Protein AF-0000000068388349 (afdb_homodimer)

Secondary structure (DSSP, 8-state):
---GGG--HHHHHHHHHTTSS-HHHHHHHHHHHHHHHHHHH--EES--HHHHHHHHHHHHHHHHHT---STTTT-EEEEETTS--BTSB--TT-TTS---BBSS--HHHHHHHHTT-EEEEEE---GGG-SSSS--SSS----BTTBTTB---SSSHHHHHHHHHTS-SEEEEEESSSTTHHHHHHHT-EEEEPSTTTS--SS--TT-EEEEEESSHHHHHHHHHHHTS--TTSTTPPPP----TT------TT-EEEE----SSSSPPPHHHHHHHHHHHHHHHHTTPEEEE---S--HHHHHHHHHHHHHHHHHHHHTS-HHHHHTS-HHHHHHHHGGGG-BHHHHHHHHHHHHHHHHHHHHHTTT-SEEEEES-SSS--BTT-SSSS--TTSTTTT-TTTHHHHHTT--EEEEEEEE-TTS-EEEEEEE--TT-HHHHHHHHHHHHHHHT--------GGG-/---GGG--HHHHHHHHHTTSS-HHHHHHHHHHHHHHHHHHH--EES--HHHHHHHHHHHHHHHHHT---STTTT-EEEEETTS--BTSB--TT-TTS---BBSS--HHHHHHHHTT-EEEEEE---GGG-SSSS--SSS----BTTBTTB---SSSHHHHHHHHHTS-SEEEEEESSSTTHHHHHHHT-EEEEPSTTTS--SS--TT-EEEEEESSHHHHHHHHHHHTS--TTSTTPPPP----TT------TT-EEEE----SSSSPPPHHHHHHHHHHHHHHHHTTPEEEE---S--HHHHHHHHHHHHHHHHHHHHTS-HHHHHTS-HHHHHHHHGGGG-BHHHHHHHHHHHHHHHHHHHHHTTT-SEEEEES-SSS--BTT-SSSS--TTSTTGGGTTTHHHHHTT--EEEEEEEE-TTS-EEEEEEE--TT-HHHHHHHHHHHHHHHT--------GGG-

Organism: Agrobacterium fabrum (strain C58 / ATCC 33970) (NCBI:txid176299)

Sequence (930 aa):
MTDLIDLNTLEILALYREKKLSPSEYWQAVETRIEAFEPVVNALYAYDPEDARRQAAASTQRWQRGETLGPLDGLPVSLKELIATKGHPVPLGTKAVELVPALEDAPVAARCREDGAILYAKTTCPDYGMLSSGLSSFHKLSRNPWDPTQNPGGSSAGAASAGAAGYGTLHIGTDIGGSVRLPAGWTGLFGFKPSQGRIPVDPYYTGRCAGPMTRTVTDAAYAMATLSRPDWRDGTSLPPNAIDWMDLDIDVTGLKIGLMLDAGCGLPLDEEVRDAVVAAAKLFEQAGAFIIPVEPVLTRDMLDGLDDFWRAKFWGDMVALSADRRAAILPYILEWAEKGANVSGARAVFGFNQTMEMRKACGRLMQSVDAVISPVNPIASYPADWASPTNDPARPFEHIAFTVPWNMSEQPASSINCGFSKSGMPIGLQIIGPRYEDLFVLRLSKAFENWGGGVRRWPEPPNLRMTDLIDLNTLEILALYREKKLSPSEYWQAVETRIEAFEPVVNALYAYDPEDARRQAAASTQRWQRGETLGPLDGLPVSLKELIATKGHPVPLGTKAVELVPALEDAPVAARCREDGAILYAKTTCPDYGMLSSGLSSFHKLSRNPWDPTQNPGGSSAGAASAGAAGYGTLHIGTDIGGSVRLPAGWTGLFGFKPSQGRIPVDPYYTGRCAGPMTRTVTDAAYAMATLSRPDWRDGTSLPPNAIDWMDLDIDVTGLKIGLMLDAGCGLPLDEEVRDAVVAAAKLFEQAGAFIIPVEPVLTRDMLDGLDDFWRAKFWGDMVALSADRRAAILPYILEWAEKGANVSGARAVFGFNQTMEMRKACGRLMQSVDAVISPVNPIASYPADWASPTNDPARPFEHIAFTVPWNMSEQPASSINCGFSKSGMPIGLQIIGPRYEDLFVLRLSKAFENWGGGVRRWPEPPNLR

pLDDT: mean 97.14, std 5.02, range [41.72, 99.0]

Solvent-accessible surface area (backbone atoms only — not comparable to full-atom values): 43608 Å² total; per-residue (Å²): 128,82,59,75,70,74,49,50,55,68,58,48,51,52,31,41,75,67,66,74,39,44,26,42,60,53,46,51,55,30,50,54,40,40,66,58,34,38,91,64,23,37,19,67,34,83,65,39,70,67,60,36,50,51,46,15,46,53,34,30,52,23,56,74,68,71,57,63,64,38,94,39,46,32,40,47,32,38,34,28,36,75,54,31,36,55,73,36,50,54,50,41,21,24,52,45,54,80,79,53,56,27,89,48,50,19,54,50,48,44,36,40,54,60,17,31,30,26,75,37,29,26,12,36,32,3,44,72,48,75,26,44,5,14,37,31,53,54,50,68,62,15,13,12,54,84,42,63,68,26,30,11,18,10,18,18,8,7,28,27,20,32,35,40,49,32,56,45,47,43,18,31,25,43,24,52,38,30,12,33,29,36,2,11,10,41,42,41,19,25,6,39,41,48,18,57,21,41,32,25,41,46,81,68,54,91,33,48,33,39,27,41,30,9,75,41,58,64,37,38,30,58,46,42,70,53,42,38,52,56,38,58,66,13,60,56,37,42,75,81,74,84,76,63,55,77,69,40,80,73,81,50,58,72,39,38,32,24,38,33,85,48,35,57,43,59,52,73,64,34,67,68,50,49,50,34,41,51,53,49,51,47,53,44,37,73,61,39,24,42,75,39,84,44,78,51,60,42,45,60,66,38,55,52,23,39,47,42,28,51,18,6,43,50,25,48,59,47,68,74,44,54,71,69,34,49,67,40,35,43,65,57,58,49,61,34,18,55,58,12,76,74,32,43,6,30,53,20,43,52,4,52,51,26,35,54,52,27,12,32,38,47,37,56,52,53,74,76,24,66,31,37,35,29,46,33,45,34,60,64,76,46,54,22,86,31,53,24,87,73,62,34,51,92,51,66,66,32,59,32,40,59,31,28,50,39,24,44,37,28,20,12,34,34,10,34,55,49,49,61,42,96,88,64,37,24,32,20,29,22,39,32,26,51,67,77,35,41,63,59,35,50,14,54,51,37,51,50,37,63,75,68,62,54,84,84,76,71,51,68,40,68,88,77,99,129,82,58,75,69,75,50,49,53,68,56,48,53,51,31,40,75,67,65,76,40,44,25,43,59,54,46,51,55,30,51,52,41,38,68,57,36,38,90,65,23,37,18,68,36,83,65,40,68,69,59,35,51,51,45,15,46,53,32,30,53,24,55,73,68,70,58,62,63,38,94,38,46,33,39,47,32,37,35,28,36,74,56,30,36,55,73,36,49,54,52,41,22,24,52,44,54,78,78,52,54,29,90,48,50,19,54,51,49,42,38,39,52,60,17,30,30,27,76,36,28,27,14,35,30,3,43,72,49,75,25,44,4,12,40,30,53,55,50,67,61,14,12,13,55,85,44,64,69,25,30,10,19,10,19,18,9,7,30,26,20,32,34,39,51,31,57,44,48,43,18,32,23,43,25,52,37,30,12,35,27,35,3,11,10,41,42,39,19,25,6,39,39,47,17,57,22,41,32,24,40,44,81,66,55,91,34,48,34,38,27,41,32,10,77,39,58,63,38,39,31,58,47,42,70,53,45,36,51,55,38,59,69,14,62,55,36,42,74,80,73,85,75,62,54,78,70,41,80,74,82,50,57,72,39,36,33,24,39,34,86,47,36,58,43,58,52,73,66,34,66,70,51,51,50,33,40,51,54,47,50,47,53,45,36,74,60,39,24,42,75,38,82,45,79,50,63,43,45,58,66,38,54,53,25,37,47,42,26,51,18,6,43,48,26,47,58,46,67,74,43,54,72,69,34,48,67,39,33,41,65,57,59,50,60,35,20,56,57,13,76,74,31,42,6,30,52,20,44,51,4,52,50,27,36,53,50,26,13,32,40,47,36,55,53,53,75,78,24,68,30,38,36,29,47,32,44,34,59,65,75,44,54,21,86,31,51,25,88,74,60,36,49,94,52,69,67,31,61,30,40,58,30,27,50,40,25,45,35,28,20,14,35,33,11,34,54,48,49,61,42,96,87,64,35,25,33,20,30,20,40,33,26,50,68,76,35,41,63,58,36,50,15,53,50,37,51,50,37,63,75,69,59,55,86,83,77,73,52,67,39,69,86,76,98

Radius of gyration: 29.31 Å; Cα contacts (8 Å, |Δi|>4): 2427; chains: 2; bounding box: 59×89×71 Å

InterPro domains:
  IPR000120 Amidase [PTHR11895] (9-450)
  IPR023631 Amidase signature domain [PF01425] (29-439)
  IPR036928 Amidase signature (AS) superfamily [G3DSA:3.90.1300.10] (2-453)
  IPR036928 Amidase signature (AS) superfamily [SSF75304] (1-459)

Structure (mmCIF, N/CA/C/O backbone):
data_AF-0000000068388349-model_v1
#
loop_
_entity.id
_entity.type
_entity.pdbx_description
1 polymer 'Glutamyl-tRNA amidotransferase subunit A'
#
loop_
_atom_site.group_PDB
_atom_site.id
_atom_site.type_symbol
_atom_site.label_atom_id
_atom_site.label_alt_id
_atom_site.label_comp_id
_atom_site.label_asym_id
_atom_site.label_entity_id
_atom_site.label_seq_id
_atom_site.pdbx_PDB_ins_code
_atom_site.Cartn_x
_atom_site.Cartn_y
_atom_site.Cartn_z
_atom_site.occupancy
_atom_site.B_iso_or_equiv
_atom_site.auth_seq_id
_atom_site.auth_comp_id
_atom_site.auth_asym_id
_atom_site.auth_atom_id
_atom_site.pdbx_PDB_model_num
ATOM 1 N N . MET A 1 1 ? 20.578 -38.156 -25.062 1 41.72 1 MET A N 1
ATOM 2 C CA . MET A 1 1 ? 20.297 -36.719 -25.266 1 41.72 1 MET A CA 1
ATOM 3 C C . MET A 1 1 ? 19.25 -36.219 -24.281 1 41.72 1 MET A C 1
ATOM 5 O O . MET A 1 1 ? 18.234 -36.875 -24.047 1 41.72 1 MET A O 1
ATOM 9 N N . THR A 1 2 ? 19.641 -35.312 -23.391 1 57.41 2 THR A N 1
ATOM 10 C CA . THR A 1 2 ? 18.703 -34.781 -22.422 1 57.41 2 THR A CA 1
ATOM 11 C C . THR A 1 2 ? 17.422 -34.312 -23.109 1 57.41 2 THR A C 1
ATOM 13 O O . THR A 1 2 ? 17.484 -33.625 -24.141 1 57.41 2 THR A O 1
ATOM 16 N N . ASP A 1 3 ? 16.297 -34.906 -22.688 1 87.06 3 ASP A N 1
ATOM 17 C CA . ASP A 1 3 ? 15.008 -34.438 -23.219 1 87.06 3 ASP A CA 1
ATOM 18 C C . ASP A 1 3 ? 14.883 -32.906 -23.094 1 87.06 3 ASP A C 1
ATOM 20 O O . ASP A 1 3 ? 15.172 -32.344 -22.031 1 87.06 3 ASP A O 1
ATOM 24 N N . LEU A 1 4 ? 14.758 -32.219 -24.188 1 94.94 4 LEU A N 1
ATOM 25 C CA . LEU A 1 4 ? 14.68 -30.766 -24.281 1 94.94 4 LEU A CA 1
ATOM 26 C C . LEU A 1 4 ? 13.727 -30.219 -23.219 1 94.94 4 LEU A C 1
ATOM 28 O O . LEU A 1 4 ? 13.914 -29.094 -22.734 1 94.94 4 LEU A O 1
ATOM 32 N N . ILE A 1 5 ? 12.781 -31.047 -22.766 1 94.75 5 ILE A N 1
ATOM 33 C CA . ILE A 1 5 ? 11.727 -30.578 -21.875 1 94.75 5 ILE A CA 1
ATOM 34 C C . ILE A 1 5 ? 12.273 -30.484 -20.453 1 94.75 5 ILE A C 1
ATOM 36 O O . ILE A 1 5 ? 11.664 -29.844 -19.578 1 94.75 5 ILE A O 1
ATOM 40 N N . ASP A 1 6 ? 13.453 -31.031 -20.172 1 93.94 6 ASP A N 1
ATOM 41 C CA . ASP A 1 6 ? 14.039 -31.047 -18.828 1 93.94 6 ASP A CA 1
ATOM 42 C C . ASP A 1 6 ? 15 -29.875 -18.641 1 93.94 6 ASP A C 1
ATOM 44 O O . ASP A 1 6 ? 15.484 -29.641 -17.531 1 93.94 6 ASP A O 1
ATOM 48 N N . LEU A 1 7 ? 15.25 -29.125 -19.75 1 96 7 LEU A N 1
ATOM 49 C CA . LEU A 1 7 ? 16.172 -28 -19.656 1 96 7 LEU A CA 1
ATOM 50 C C . LEU A 1 7 ? 15.555 -26.844 -18.891 1 96 7 LEU A C 1
ATOM 52 O O . LEU A 1 7 ? 14.344 -26.609 -18.969 1 96 7 LEU A O 1
ATOM 56 N N . ASN A 1 8 ? 16.375 -26.141 -18.094 1 96.38 8 ASN A N 1
ATOM 57 C CA . ASN A 1 8 ? 15.914 -24.891 -17.484 1 96.38 8 ASN A CA 1
ATOM 58 C C . ASN A 1 8 ? 16.172 -23.703 -18.406 1 96.38 8 ASN A C 1
ATOM 60 O O . ASN A 1 8 ? 16.75 -23.859 -19.484 1 96.38 8 ASN A O 1
ATOM 64 N N . THR A 1 9 ? 15.719 -22.562 -18.031 1 98.12 9 THR A N 1
ATOM 65 C CA . THR A 1 9 ? 15.758 -21.344 -18.844 1 98.12 9 THR A CA 1
ATOM 66 C C . THR A 1 9 ? 17.188 -21.016 -19.266 1 98.12 9 THR A C 1
ATOM 68 O O . THR A 1 9 ? 17.453 -20.734 -20.438 1 98.12 9 THR A O 1
ATOM 71 N N . LEU A 1 10 ? 18.125 -21.078 -18.328 1 98.19 10 LEU A N 1
ATOM 72 C CA . LEU A 1 10 ? 19.5 -20.719 -18.625 1 98.19 10 LEU A CA 1
ATOM 73 C C . LEU A 1 10 ? 20.125 -21.688 -19.625 1 98.19 10 LEU A C 1
ATOM 75 O O . LEU A 1 10 ? 20.891 -21.281 -20.5 1 98.19 10 LEU A O 1
ATOM 79 N N . GLU A 1 11 ? 19.844 -22.938 -19.453 1 97.88 11 GLU A N 1
ATOM 80 C CA . GLU A 1 11 ? 20.359 -23.953 -20.375 1 97.88 11 GLU A CA 1
ATOM 81 C C . GLU A 1 11 ? 19.797 -23.766 -21.781 1 97.88 11 GLU A C 1
ATOM 83 O O . GLU A 1 11 ? 20.531 -23.875 -22.766 1 97.88 11 GLU A O 1
ATOM 88 N N . ILE A 1 12 ? 18.547 -23.516 -21.859 1 98.44 12 ILE A N 1
ATOM 89 C CA . ILE A 1 12 ? 17.906 -23.297 -23.156 1 98.44 12 ILE A CA 1
ATOM 90 C C . ILE A 1 12 ? 18.562 -22.109 -23.844 1 98.44 12 ILE A C 1
ATOM 92 O O . ILE A 1 12 ? 18.969 -22.203 -25.016 1 98.44 12 ILE A O 1
ATOM 96 N N . LEU A 1 13 ? 18.703 -21.016 -23.125 1 98.31 13 LEU A N 1
ATOM 97 C CA . LEU A 1 13 ? 19.234 -19.797 -23.703 1 98.31 13 LEU A CA 1
ATOM 98 C C . LEU A 1 13 ? 20.688 -19.969 -24.125 1 98.31 13 LEU A C 1
ATOM 100 O O . LEU A 1 13 ? 21.141 -19.391 -25.125 1 98.31 13 LEU A O 1
ATOM 104 N N . ALA A 1 14 ? 21.422 -20.734 -23.328 1 98.06 14 ALA A N 1
ATOM 105 C CA . ALA A 1 14 ? 22.797 -21.047 -23.719 1 98.06 14 ALA A CA 1
ATOM 106 C C . ALA A 1 14 ? 22.844 -21.797 -25.047 1 98.06 14 ALA A C 1
ATOM 108 O O . ALA A 1 14 ? 23.688 -21.5 -25.906 1 98.06 14 ALA A O 1
ATOM 109 N N . LEU A 1 15 ? 21.969 -22.734 -25.219 1 98.19 15 LEU A N 1
ATOM 110 C CA . LEU A 1 15 ? 21.906 -23.516 -26.453 1 98.19 15 LEU A CA 1
ATOM 111 C C . LEU A 1 15 ? 21.453 -22.641 -27.625 1 98.19 15 LEU A C 1
ATOM 113 O O . LEU A 1 15 ? 21.906 -22.828 -28.75 1 98.19 15 LEU A O 1
ATOM 117 N N . TYR A 1 16 ? 20.5 -21.703 -27.391 1 98.5 16 TYR A N 1
ATOM 118 C CA . TYR A 1 16 ? 20.125 -20.734 -28.422 1 98.5 16 TYR A CA 1
ATOM 119 C C . TYR A 1 16 ? 21.328 -19.938 -28.875 1 98.5 16 TYR A C 1
ATOM 121 O O . TYR A 1 16 ? 21.562 -19.766 -30.078 1 98.5 16 TYR A O 1
ATOM 129 N N . ARG A 1 17 ? 22.078 -19.438 -27.906 1 97.62 17 ARG A N 1
ATOM 130 C CA . ARG A 1 17 ? 23.234 -18.594 -28.203 1 97.62 17 ARG A CA 1
ATOM 131 C C . ARG A 1 17 ? 24.266 -19.359 -29.031 1 97.62 17 ARG A C 1
ATOM 133 O O . ARG A 1 17 ? 24.906 -18.781 -29.906 1 97.62 17 ARG A O 1
ATOM 140 N N . GLU A 1 18 ? 24.375 -20.609 -28.719 1 97.56 18 GLU A N 1
ATOM 141 C CA . GLU A 1 18 ? 25.359 -21.453 -29.391 1 97.56 18 GLU A CA 1
ATOM 142 C C . GLU A 1 18 ? 24.797 -22.016 -30.703 1 97.56 18 GLU A C 1
ATOM 144 O O . GLU A 1 18 ? 25.5 -22.703 -31.438 1 97.56 18 GLU A O 1
ATOM 149 N N . LYS A 1 19 ? 23.547 -21.766 -30.969 1 97.38 19 LYS A N 1
ATOM 150 C CA . LYS A 1 19 ? 22.859 -22.219 -32.188 1 97.38 19 LYS A CA 1
ATOM 151 C C . LYS A 1 19 ? 22.812 -23.734 -32.219 1 97.38 19 LYS A C 1
ATOM 153 O O . LYS A 1 19 ? 22.906 -24.328 -33.312 1 97.38 19 LYS A O 1
ATOM 158 N N . LYS A 1 20 ? 22.781 -24.297 -31.078 1 97.94 20 LYS A N 1
ATOM 159 C CA . LYS A 1 20 ? 22.641 -25.75 -30.969 1 97.94 20 LYS A CA 1
ATOM 160 C C . LYS A 1 20 ? 21.172 -26.141 -30.797 1 97.94 20 LYS A C 1
ATOM 162 O O . LYS A 1 20 ? 20.812 -27.312 -30.938 1 97.94 20 LYS A O 1
ATOM 167 N N . LEU A 1 21 ? 20.406 -25.266 -30.547 1 98.25 21 LEU A N 1
ATOM 168 C CA . LEU A 1 21 ? 18.953 -25.344 -30.422 1 98.25 21 LEU A CA 1
ATOM 169 C C . LEU A 1 21 ? 18.312 -24.031 -30.859 1 98.25 21 LEU A C 1
ATOM 171 O O . LEU A 1 21 ? 18.812 -22.953 -30.562 1 98.25 21 LEU A O 1
ATOM 175 N N . SER A 1 22 ? 17.281 -24.094 -31.641 1 98.5 22 SER A N 1
ATOM 176 C CA . SER A 1 22 ? 16.547 -22.891 -32 1 98.5 22 SER A CA 1
ATOM 177 C C . SER A 1 22 ? 15.227 -22.781 -31.25 1 98.5 22 SER A C 1
ATOM 179 O O . SER A 1 22 ? 14.703 -23.781 -30.766 1 98.5 22 SER A O 1
ATOM 181 N N . PRO A 1 23 ? 14.703 -21.562 -31.188 1 98.81 23 PRO A N 1
ATOM 182 C CA . PRO A 1 23 ? 13.383 -21.406 -30.562 1 98.81 23 PRO A CA 1
ATOM 183 C C . PRO A 1 23 ? 12.328 -22.297 -31.219 1 98.81 23 PRO A C 1
ATOM 185 O O . PRO A 1 23 ? 11.484 -22.875 -30.516 1 98.81 23 PRO A O 1
ATOM 188 N N . SER A 1 24 ? 12.359 -22.469 -32.5 1 98.75 24 SER A N 1
ATOM 189 C CA . SER A 1 24 ? 11.398 -23.312 -33.188 1 98.75 24 SER A CA 1
ATOM 190 C C . SER A 1 24 ? 11.539 -24.781 -32.781 1 98.75 24 SER A C 1
ATOM 192 O O . SER A 1 24 ? 10.539 -25.469 -32.594 1 98.75 24 SER A O 1
ATOM 194 N N . GLU A 1 25 ? 12.797 -25.203 -32.688 1 98.44 25 GLU A N 1
ATOM 195 C CA . GLU A 1 25 ? 13.031 -26.594 -32.281 1 98.44 25 GLU A CA 1
ATOM 196 C C . GLU A 1 25 ? 12.562 -26.812 -30.828 1 98.44 25 GLU A C 1
ATOM 198 O O . GLU A 1 25 ? 11.945 -27.844 -30.547 1 98.44 25 GLU A O 1
ATOM 203 N N . TYR A 1 26 ? 12.875 -25.891 -29.969 1 98.5 26 TYR A N 1
ATOM 204 C CA . TYR A 1 26 ? 12.422 -26.047 -28.594 1 98.5 26 TYR A CA 1
ATOM 205 C C . TYR A 1 26 ? 10.898 -26.016 -28.516 1 98.5 26 TYR A C 1
ATOM 207 O O . TYR A 1 26 ? 10.297 -26.797 -27.781 1 98.5 26 TYR A O 1
ATOM 215 N N . TRP A 1 27 ? 10.266 -25.094 -29.25 1 98.5 27 TRP A N 1
ATOM 216 C CA . TRP A 1 27 ? 8.805 -25.047 -29.25 1 98.5 27 TRP A CA 1
ATOM 217 C C . TRP A 1 27 ? 8.211 -26.359 -29.719 1 98.5 27 TRP A C 1
ATOM 219 O O . TRP A 1 27 ? 7.207 -26.828 -29.156 1 98.5 27 TRP A O 1
ATOM 229 N N . GLN A 1 28 ? 8.797 -26.938 -30.703 1 98.06 28 GLN A N 1
ATOM 230 C CA . GLN A 1 28 ? 8.289 -28.219 -31.188 1 98.06 28 GLN A CA 1
ATOM 231 C C . GLN A 1 28 ? 8.281 -29.266 -30.094 1 98.06 28 GLN A C 1
ATOM 233 O O . GLN A 1 28 ? 7.359 -30.094 -30.016 1 98.06 28 GLN A O 1
ATOM 238 N N . ALA A 1 29 ? 9.336 -29.281 -29.328 1 97.69 29 ALA A N 1
ATOM 239 C CA . ALA A 1 29 ? 9.383 -30.203 -28.203 1 97.69 29 ALA A CA 1
ATOM 240 C C . ALA A 1 29 ? 8.258 -29.906 -27.203 1 97.69 29 ALA A C 1
ATOM 242 O O . ALA A 1 29 ? 7.609 -30.828 -26.703 1 97.69 29 ALA A O 1
ATOM 243 N N . VAL A 1 30 ? 8 -28.641 -26.906 1 98.12 30 VAL A N 1
ATOM 244 C CA . VAL A 1 30 ? 6.957 -28.219 -25.984 1 98.12 30 VAL A CA 1
ATOM 245 C C . VAL A 1 30 ? 5.586 -28.578 -26.562 1 98.12 30 VAL A C 1
ATOM 247 O O . VAL A 1 30 ? 4.719 -29.078 -25.828 1 98.12 30 VAL A O 1
ATOM 250 N N . GLU A 1 31 ? 5.426 -28.281 -27.844 1 98.06 31 GLU A N 1
ATOM 251 C CA . GLU A 1 31 ? 4.172 -28.594 -28.516 1 98.06 31 GLU A CA 1
ATOM 252 C C . GLU A 1 31 ? 3.848 -30.094 -28.406 1 98.06 31 GLU A C 1
ATOM 254 O O . GLU A 1 31 ? 2.701 -30.453 -28.141 1 98.06 31 GLU A O 1
ATOM 259 N N . THR A 1 32 ? 4.84 -30.922 -28.594 1 97 32 THR A N 1
ATOM 260 C CA . THR A 1 32 ? 4.664 -32.375 -28.484 1 97 32 THR A CA 1
ATOM 261 C C . THR A 1 32 ? 4.273 -32.75 -27.047 1 97 32 THR A C 1
ATOM 263 O O . THR A 1 32 ? 3.416 -33.625 -26.844 1 97 32 THR A O 1
ATOM 266 N N . ARG A 1 33 ? 4.922 -32.094 -26.156 1 97.12 33 ARG A N 1
ATOM 267 C CA . ARG A 1 33 ? 4.617 -32.344 -24.75 1 97.12 33 ARG A CA 1
ATOM 268 C C . ARG A 1 33 ? 3.174 -31.953 -24.438 1 97.12 33 ARG A C 1
ATOM 270 O O . ARG A 1 33 ? 2.473 -32.656 -23.719 1 97.12 33 ARG A O 1
ATOM 277 N N . ILE A 1 34 ? 2.701 -30.812 -24.922 1 98 34 ILE A N 1
ATOM 278 C CA . ILE A 1 34 ? 1.34 -30.328 -24.734 1 98 34 ILE A CA 1
ATOM 279 C C . ILE A 1 34 ? 0.346 -31.328 -25.312 1 98 34 ILE A C 1
ATOM 281 O O . ILE A 1 34 ? -0.634 -31.688 -24.656 1 98 34 ILE A O 1
ATOM 285 N N . GLU A 1 35 ? 0.625 -31.781 -26.453 1 96.62 35 GLU A N 1
ATOM 286 C CA . GLU A 1 35 ? -0.26 -32.75 -27.125 1 96.62 35 GLU A CA 1
ATOM 287 C C . GLU A 1 35 ? -0.421 -34 -26.312 1 96.62 35 GLU A C 1
ATOM 289 O O . GLU A 1 35 ? -1.5 -34.594 -26.281 1 96.62 35 GLU A O 1
ATOM 294 N N . ALA A 1 36 ? 0.618 -34.375 -25.672 1 96.25 36 ALA A N 1
ATOM 295 C CA . ALA A 1 36 ? 0.633 -35.625 -24.938 1 96.25 36 ALA A CA 1
ATOM 296 C C . ALA A 1 36 ? -0.112 -35.5 -23.609 1 96.25 36 ALA A C 1
ATOM 298 O O . ALA A 1 36 ? -0.737 -36.469 -23.141 1 96.25 36 ALA A O 1
ATOM 299 N N . PHE A 1 37 ? -0.088 -34.344 -23.016 1 97.12 37 PHE A N 1
ATOM 300 C CA . PHE A 1 37 ? -0.558 -34.219 -21.641 1 97.12 37 PHE A CA 1
ATOM 301 C C . PHE A 1 37 ? -1.925 -33.531 -21.609 1 97.12 37 PHE A C 1
ATOM 303 O O . PHE A 1 37 ? -2.729 -33.781 -20.719 1 97.12 37 PHE A O 1
ATOM 310 N N . GLU A 1 38 ? -2.213 -32.656 -22.562 1 97.25 38 GLU A N 1
ATOM 311 C CA . GLU A 1 38 ? -3.303 -31.688 -22.453 1 97.25 38 GLU A CA 1
ATOM 312 C C . GLU A 1 38 ? -4.656 -32.375 -22.422 1 97.25 38 GLU A C 1
ATOM 314 O O . GLU A 1 38 ? -5.555 -31.969 -21.688 1 97.25 38 GLU A O 1
ATOM 319 N N . PRO A 1 39 ? -4.883 -33.531 -23.141 1 96.88 39 PRO A N 1
ATOM 320 C CA . PRO A 1 39 ? -6.184 -34.219 -23.078 1 96.88 39 PRO A CA 1
ATOM 321 C C . PRO A 1 39 ? -6.531 -34.688 -21.672 1 96.88 39 PRO A C 1
ATOM 323 O O . PRO A 1 39 ? -7.703 -34.969 -21.375 1 96.88 39 PRO A O 1
ATOM 326 N N . VAL A 1 40 ? -5.547 -34.719 -20.797 1 96.81 40 VAL A N 1
ATOM 327 C CA . VAL A 1 40 ? -5.77 -35.25 -19.453 1 96.81 40 VAL A CA 1
ATOM 328 C C . VAL A 1 40 ? -5.805 -34.094 -18.453 1 96.81 40 VAL A C 1
ATOM 330 O O . VAL A 1 40 ? -6.711 -34 -17.625 1 96.81 40 VAL A O 1
ATOM 333 N N . VAL A 1 41 ? -4.902 -33.219 -18.562 1 97.69 41 VAL A N 1
ATOM 334 C CA . VAL A 1 41 ? -4.711 -32.25 -17.484 1 97.69 41 VAL A CA 1
ATOM 335 C C . VAL A 1 41 ? -5.543 -31 -17.75 1 97.69 41 VAL A C 1
ATOM 337 O O . VAL A 1 41 ? -5.887 -30.266 -16.812 1 97.69 41 VAL A O 1
ATOM 340 N N . ASN A 1 42 ? -5.898 -30.672 -19 1 98.38 42 ASN A N 1
ATOM 341 C CA . ASN A 1 42 ? -6.75 -29.547 -19.344 1 98.38 42 ASN A CA 1
ATOM 342 C C . ASN A 1 42 ? -6.254 -28.25 -18.703 1 98.38 42 ASN A C 1
ATOM 344 O O . ASN A 1 42 ? -7.02 -27.547 -18.047 1 98.38 42 ASN A O 1
ATOM 348 N N . ALA A 1 43 ? -5.02 -27.906 -19.016 1 98.75 43 ALA A N 1
ATOM 349 C CA . ALA A 1 43 ? -4.367 -26.781 -18.344 1 98.75 43 ALA A CA 1
ATOM 350 C C . ALA A 1 43 ? -4.551 -25.484 -19.125 1 98.75 43 ALA A C 1
ATOM 352 O O . ALA A 1 43 ? -4.43 -24.391 -18.578 1 98.75 43 ALA A O 1
ATOM 353 N N . LEU A 1 44 ? -4.895 -25.531 -20.406 1 98.81 44 LEU A N 1
ATOM 354 C CA . LEU A 1 44 ? -4.711 -24.375 -21.281 1 98.81 44 LEU A CA 1
ATOM 355 C C . LEU A 1 44 ? -6.055 -23.844 -21.766 1 98.81 44 LEU A C 1
ATOM 357 O O . LEU A 1 44 ? -7.008 -24.609 -21.922 1 98.81 44 LEU A O 1
ATOM 361 N N . TYR A 1 45 ? -6.102 -22.562 -21.875 1 98 45 TYR A N 1
ATOM 362 C CA . TYR A 1 45 ? -7.125 -21.766 -22.547 1 98 45 TYR A CA 1
ATOM 363 C C . TYR A 1 45 ? -6.52 -20.922 -23.656 1 98 45 TYR A C 1
ATOM 365 O O . TYR A 1 45 ? -5.375 -20.469 -23.547 1 98 45 TYR A O 1
ATOM 373 N N . ALA A 1 46 ? -7.223 -20.781 -24.828 1 97.62 46 ALA A N 1
ATOM 374 C CA . ALA A 1 46 ? -6.793 -19.938 -25.938 1 97.62 46 ALA A CA 1
ATOM 375 C C . ALA A 1 46 ? -5.441 -20.391 -26.484 1 97.62 46 ALA A C 1
ATOM 377 O O . ALA A 1 46 ? -4.59 -19.562 -26.812 1 97.62 46 ALA A O 1
ATOM 378 N N . TYR A 1 47 ? -5.172 -21.688 -26.406 1 98.19 47 TYR A N 1
ATOM 379 C CA . TYR A 1 47 ? -3.967 -22.25 -27 1 98.19 47 TYR A CA 1
ATOM 380 C C . TYR A 1 47 ? -4.059 -22.281 -28.516 1 98.19 47 TYR A C 1
ATOM 382 O O . TYR A 1 47 ? -5.008 -22.828 -29.078 1 98.19 47 TYR A O 1
ATOM 390 N N . ASP A 1 48 ? -3.135 -21.625 -29.172 1 96.5 48 ASP A N 1
ATOM 391 C CA . ASP A 1 48 ? -3.041 -21.562 -30.641 1 96.5 48 ASP A CA 1
ATOM 392 C C . ASP A 1 48 ? -1.671 -22.031 -31.125 1 96.5 48 ASP A C 1
ATOM 394 O O . ASP A 1 48 ? -0.753 -21.219 -31.281 1 96.5 48 ASP A O 1
ATOM 398 N N . PRO A 1 49 ? -1.579 -23.281 -31.484 1 97.38 49 PRO A N 1
ATOM 399 C CA . PRO A 1 49 ? -0.273 -23.812 -31.875 1 97.38 49 PRO A CA 1
ATOM 400 C C . PRO A 1 49 ? 0.284 -23.141 -33.125 1 97.38 49 PRO A C 1
ATOM 402 O O . PRO A 1 49 ? 1.502 -23 -33.281 1 97.38 49 PRO A O 1
ATOM 405 N N . GLU A 1 50 ? -0.582 -22.734 -34.062 1 98.19 50 GLU A N 1
ATOM 406 C CA . GLU A 1 50 ? -0.108 -22.062 -35.281 1 98.19 50 GLU A CA 1
ATOM 407 C C . GLU A 1 50 ? 0.534 -20.719 -34.938 1 98.19 50 GLU A C 1
ATOM 409 O O . GLU A 1 50 ? 1.601 -20.391 -35.469 1 98.19 50 GLU A O 1
ATOM 414 N N . ASP A 1 51 ? -0.12 -20.016 -34.125 1 98.06 51 ASP A N 1
ATOM 415 C CA . ASP A 1 51 ? 0.446 -18.734 -33.719 1 98.06 51 ASP A CA 1
ATOM 416 C C . ASP A 1 51 ? 1.749 -18.938 -32.938 1 98.06 51 ASP A C 1
ATOM 418 O O . ASP A 1 51 ? 2.691 -18.156 -33.094 1 98.06 51 ASP A O 1
ATOM 422 N N . ALA A 1 52 ? 1.777 -19.938 -32.062 1 98.62 52 ALA A N 1
ATOM 423 C CA . ALA A 1 52 ? 2.994 -20.234 -31.312 1 98.62 52 ALA A CA 1
ATOM 424 C C . ALA A 1 52 ? 4.148 -20.562 -32.25 1 98.62 52 ALA A C 1
ATOM 426 O O . ALA A 1 52 ? 5.277 -20.109 -32.062 1 98.62 52 ALA A O 1
ATOM 427 N N . ARG A 1 53 ? 3.893 -21.359 -33.312 1 98.69 53 ARG A N 1
ATOM 428 C CA . ARG A 1 53 ? 4.91 -21.703 -34.312 1 98.69 53 ARG A CA 1
ATOM 429 C C . ARG A 1 53 ? 5.406 -20.453 -35.031 1 98.69 53 ARG A C 1
ATOM 431 O O . ARG A 1 53 ? 6.598 -20.328 -35.312 1 98.69 53 ARG A O 1
ATOM 438 N N . ARG A 1 54 ? 4.465 -19.594 -35.344 1 98.75 54 ARG A N 1
ATOM 439 C CA . ARG A 1 54 ? 4.844 -18.359 -36 1 98.75 54 ARG A CA 1
ATOM 440 C C . ARG A 1 54 ? 5.754 -17.516 -35.094 1 98.75 54 ARG A C 1
ATOM 442 O O . ARG A 1 54 ? 6.758 -16.969 -35.562 1 98.75 54 ARG A O 1
ATOM 449 N N . GLN A 1 55 ? 5.41 -17.359 -33.812 1 98.75 55 GLN A N 1
ATOM 450 C CA . GLN A 1 55 ? 6.238 -16.625 -32.875 1 98.75 55 GLN A CA 1
ATOM 451 C C . GLN A 1 55 ? 7.621 -17.25 -32.75 1 98.75 55 GLN A C 1
ATOM 453 O O . GLN A 1 55 ? 8.633 -16.547 -32.688 1 98.75 55 GLN A O 1
ATOM 458 N N . ALA A 1 56 ? 7.633 -18.562 -32.625 1 98.88 56 ALA A N 1
ATOM 459 C CA . ALA A 1 56 ? 8.891 -19.297 -32.5 1 98.88 56 ALA A CA 1
ATOM 460 C C . ALA A 1 56 ? 9.781 -19.094 -33.719 1 98.88 56 ALA A C 1
ATOM 462 O O . ALA A 1 56 ? 10.992 -18.922 -33.594 1 98.88 56 ALA A O 1
ATOM 463 N N . ALA A 1 57 ? 9.164 -19.156 -34.906 1 98.81 57 ALA A N 1
ATOM 464 C CA . ALA A 1 57 ? 9.898 -18.953 -36.156 1 98.81 57 ALA A CA 1
ATOM 465 C C . ALA A 1 57 ? 10.508 -17.547 -36.188 1 98.81 57 ALA A C 1
ATOM 467 O O . ALA A 1 57 ? 11.656 -17.375 -36.594 1 98.81 57 ALA A O 1
ATOM 468 N N . ALA A 1 58 ? 9.719 -16.609 -35.812 1 98.81 58 ALA A N 1
ATOM 469 C CA . ALA A 1 58 ? 10.219 -15.234 -35.781 1 98.81 58 ALA A CA 1
ATOM 470 C C . ALA A 1 58 ? 11.398 -15.094 -34.844 1 98.81 58 ALA A C 1
ATOM 472 O O . ALA A 1 58 ? 12.391 -14.43 -35.156 1 98.81 58 ALA A O 1
ATOM 473 N N . SER A 1 59 ? 11.312 -15.664 -33.656 1 98.88 59 SER A N 1
ATOM 474 C CA . SER A 1 59 ? 12.406 -15.633 -32.688 1 98.88 59 SER A CA 1
ATOM 475 C C . SER A 1 59 ? 13.641 -16.344 -33.219 1 98.88 59 SER A C 1
ATOM 477 O O . SER A 1 59 ? 14.766 -15.891 -33 1 98.88 59 SER A O 1
ATOM 479 N N . THR A 1 60 ? 13.398 -17.453 -33.875 1 98.81 60 THR A N 1
ATOM 480 C CA . THR A 1 60 ? 14.508 -18.188 -34.469 1 98.81 60 THR A CA 1
ATOM 481 C C . THR A 1 60 ? 15.312 -17.281 -35.406 1 98.81 60 THR A C 1
ATOM 483 O O . THR A 1 60 ? 16.547 -17.281 -35.375 1 98.81 60 THR A O 1
ATOM 486 N N . GLN A 1 61 ? 14.586 -16.594 -36.219 1 98.62 61 GLN A N 1
ATOM 487 C CA . GLN A 1 61 ? 15.25 -15.664 -37.125 1 98.62 61 GLN A CA 1
ATOM 488 C C . GLN A 1 61 ? 16.031 -14.594 -36.344 1 98.62 61 GLN A C 1
ATOM 490 O O . GLN A 1 61 ? 17.141 -14.242 -36.75 1 98.62 61 GLN A O 1
ATOM 495 N N . ARG A 1 62 ? 15.477 -14.031 -35.281 1 98.69 62 ARG A N 1
ATOM 496 C CA . ARG A 1 62 ? 16.156 -13.016 -34.5 1 98.69 62 ARG A CA 1
ATOM 497 C C . ARG A 1 62 ? 17.453 -13.562 -33.875 1 98.69 62 ARG A C 1
ATOM 499 O O . ARG A 1 62 ? 18.484 -12.891 -33.906 1 98.69 62 ARG A O 1
ATOM 506 N N . TRP A 1 63 ? 17.359 -14.797 -33.375 1 98.44 63 TRP A N 1
ATOM 507 C CA . TRP A 1 63 ? 18.547 -15.422 -32.812 1 98.44 63 TRP A CA 1
ATOM 508 C C . TRP A 1 63 ? 19.609 -15.641 -33.875 1 98.44 63 TRP A C 1
ATOM 510 O O . TRP A 1 63 ? 20.812 -15.445 -33.625 1 98.44 63 TRP A O 1
ATOM 520 N N . GLN A 1 64 ? 19.203 -16.047 -35.031 1 97.44 64 GLN A N 1
ATOM 521 C CA . GLN A 1 64 ? 20.141 -16.266 -36.125 1 97.44 64 GLN A CA 1
ATOM 522 C C . GLN A 1 64 ? 20.844 -14.969 -36.531 1 97.44 64 GLN A C 1
ATOM 524 O O . GLN A 1 64 ? 22.016 -14.977 -36.844 1 97.44 64 GLN A O 1
ATOM 529 N N . ARG A 1 65 ? 20.141 -13.945 -36.406 1 97.12 65 ARG A N 1
ATOM 530 C CA . ARG A 1 65 ? 20.672 -12.648 -36.844 1 97.12 65 ARG A CA 1
ATOM 531 C C . ARG A 1 65 ? 21.344 -11.93 -35.688 1 97.12 65 ARG A C 1
ATOM 533 O O . ARG A 1 65 ? 21.984 -10.883 -35.875 1 97.12 65 ARG A O 1
ATOM 540 N N . GLY A 1 66 ? 21.25 -12.422 -34.531 1 96.31 66 GLY A N 1
ATOM 541 C CA . GLY A 1 66 ? 21.797 -11.758 -33.344 1 96.31 66 GLY A CA 1
ATOM 542 C C . GLY A 1 66 ? 21.016 -10.523 -32.969 1 96.31 66 GLY A C 1
ATOM 543 O O . GLY A 1 66 ? 21.594 -9.547 -32.469 1 96.31 66 GLY A O 1
ATOM 544 N N . GLU A 1 67 ? 19.672 -10.484 -33.219 1 97.5 67 GLU A N 1
ATOM 545 C CA . GLU A 1 67 ? 18.812 -9.328 -32.969 1 97.5 67 GLU A CA 1
ATOM 546 C C . GLU A 1 67 ? 17.656 -9.688 -32.031 1 97.5 67 GLU A C 1
ATOM 548 O O . GLU A 1 67 ? 16.5 -9.398 -32.344 1 97.5 67 GLU A O 1
ATOM 553 N N . THR A 1 68 ? 18.062 -10.289 -30.906 1 98.19 68 THR A N 1
ATOM 554 C CA . THR A 1 68 ? 17.031 -10.719 -29.969 1 98.19 68 THR A CA 1
ATOM 555 C C . THR A 1 68 ? 16.328 -9.516 -29.344 1 98.19 68 THR A C 1
ATOM 557 O O . THR A 1 68 ? 16.922 -8.445 -29.219 1 98.19 68 THR A O 1
ATOM 560 N N . LEU A 1 69 ? 15.109 -9.617 -28.969 1 98.38 69 LEU A N 1
ATOM 561 C CA . LEU A 1 69 ? 14.289 -8.531 -28.438 1 98.38 69 LEU A CA 1
ATOM 562 C C . LEU A 1 69 ? 14.602 -8.297 -26.969 1 98.38 69 LEU A C 1
ATOM 564 O O . LEU A 1 69 ? 14.516 -7.164 -26.484 1 98.38 69 LEU A O 1
ATOM 568 N N . GLY A 1 70 ? 14.883 -9.328 -26.234 1 98.06 70 GLY A N 1
ATOM 569 C CA . GLY A 1 70 ? 15.117 -9.258 -24.797 1 98.06 70 GLY A CA 1
ATOM 570 C C . GLY A 1 70 ? 15.445 -10.602 -24.188 1 98.06 70 GLY A C 1
ATOM 571 O O . GLY A 1 70 ? 15.625 -11.594 -24.891 1 98.06 70 GLY A O 1
ATOM 572 N N . PRO A 1 71 ? 15.438 -10.594 -22.859 1 97.69 71 PRO A N 1
ATOM 573 C CA . PRO A 1 71 ? 15.945 -11.773 -22.156 1 97.69 71 PRO A CA 1
ATOM 574 C C . PRO A 1 71 ? 15.047 -13 -22.328 1 97.69 71 PRO A C 1
ATOM 576 O O . PRO A 1 71 ? 15.5 -14.133 -22.156 1 97.69 71 PRO A O 1
ATOM 579 N N . LEU A 1 72 ? 13.805 -12.828 -22.703 1 98.75 72 LEU A N 1
ATOM 580 C CA . LEU A 1 72 ? 12.891 -13.969 -22.781 1 98.75 72 LEU A CA 1
ATOM 581 C C . LEU A 1 72 ? 12.688 -14.406 -24.234 1 98.75 72 LEU A C 1
ATOM 583 O O . LEU A 1 72 ? 11.828 -15.242 -24.516 1 98.75 72 LEU A O 1
ATOM 587 N N . ASP A 1 73 ? 13.516 -13.875 -25.141 1 98.81 73 ASP A N 1
ATOM 588 C CA . ASP A 1 73 ? 13.273 -14.094 -26.562 1 98.81 73 ASP A CA 1
ATOM 589 C C . ASP A 1 73 ? 13.305 -15.578 -26.906 1 98.81 73 ASP A C 1
ATOM 591 O O . ASP A 1 73 ? 14.352 -16.219 -26.797 1 98.81 73 ASP A O 1
ATOM 595 N N . GLY A 1 74 ? 12.148 -16.078 -27.297 1 98.81 74 GLY A N 1
ATOM 596 C CA . GLY A 1 74 ? 12.062 -17.453 -27.766 1 98.81 74 GLY A CA 1
ATOM 597 C C . GLY A 1 74 ? 11.664 -18.422 -26.672 1 98.81 74 GLY A C 1
ATOM 598 O O . GLY A 1 74 ? 11.516 -19.625 -26.938 1 98.81 74 GLY A O 1
ATOM 599 N N . LEU A 1 75 ? 11.508 -17.969 -25.469 1 98.81 75 LEU A N 1
ATOM 600 C CA . LEU A 1 75 ? 11.062 -18.844 -24.391 1 98.81 75 LEU A CA 1
ATOM 601 C C . LEU A 1 75 ? 9.539 -18.922 -24.344 1 98.81 75 LEU A C 1
ATOM 603 O O . LEU A 1 75 ? 8.852 -17.906 -24.391 1 98.81 75 LEU A O 1
ATOM 607 N N . PRO A 1 76 ? 8.945 -20.141 -24.359 1 98.62 76 PRO A N 1
ATOM 608 C CA . PRO A 1 76 ? 7.496 -20.281 -24.188 1 98.62 76 PRO A CA 1
ATOM 609 C C . PRO A 1 76 ? 7.02 -19.828 -22.812 1 98.62 76 PRO A C 1
ATOM 611 O O . PRO A 1 76 ? 7.59 -20.219 -21.797 1 98.62 76 PRO A O 1
ATOM 614 N N . VAL A 1 77 ? 6.016 -18.969 -22.781 1 98.75 77 VAL A N 1
ATOM 615 C CA . VAL A 1 77 ? 5.434 -18.453 -21.547 1 98.75 77 VAL A CA 1
ATOM 616 C C . VAL A 1 77 ? 3.916 -18.594 -21.594 1 98.75 77 VAL A C 1
ATOM 618 O O . VAL A 1 77 ? 3.285 -18.234 -22.594 1 98.75 77 VAL A O 1
ATOM 621 N N . SER A 1 78 ? 3.324 -19.188 -20.562 1 98.81 78 SER A N 1
ATOM 622 C CA . SER A 1 78 ? 1.873 -19.156 -20.406 1 98.81 78 SER A CA 1
ATOM 623 C C . SER A 1 78 ? 1.453 -18.188 -19.297 1 98.81 78 SER A C 1
ATOM 625 O O . SER A 1 78 ? 2.199 -17.953 -18.344 1 98.81 78 SER A O 1
ATOM 627 N N . LEU A 1 79 ? 0.316 -17.562 -19.469 1 98.88 79 LEU A N 1
ATOM 628 C CA . LEU A 1 79 ? -0.236 -16.609 -18.531 1 98.88 79 LEU A CA 1
ATOM 629 C C . LEU A 1 79 ? -1.61 -17.047 -18.047 1 98.88 79 LEU A C 1
ATOM 631 O O . LEU A 1 79 ? -2.451 -17.469 -18.844 1 98.88 79 LEU A O 1
ATOM 635 N N . LYS A 1 80 ? -1.819 -16.938 -16.703 1 98.75 80 LYS A N 1
ATOM 636 C CA . LYS A 1 80 ? -3.18 -17.141 -16.219 1 98.75 80 LYS A CA 1
ATOM 637 C C . LYS A 1 80 ? -4.176 -16.266 -16.984 1 98.75 80 LYS A C 1
ATOM 639 O O . LYS A 1 80 ? -3.887 -15.117 -17.297 1 98.75 80 LYS A O 1
ATOM 644 N N . GLU A 1 81 ? -5.309 -16.812 -17.219 1 98.38 81 GLU A N 1
ATOM 645 C CA . GLU A 1 81 ? -6.258 -16.141 -18.109 1 98.38 81 GLU A CA 1
ATOM 646 C C . GLU A 1 81 ? -6.723 -14.812 -17.5 1 98.38 81 GLU A C 1
ATOM 648 O O . GLU A 1 81 ? -7.223 -13.938 -18.203 1 98.38 81 GLU A O 1
ATOM 653 N N . LEU A 1 82 ? -6.543 -14.617 -16.203 1 98.25 82 LEU A N 1
ATOM 654 C CA . LEU A 1 82 ? -6.93 -13.375 -15.539 1 98.25 82 LEU A CA 1
ATOM 655 C C . LEU A 1 82 ? -6.023 -12.227 -15.984 1 98.25 82 LEU A C 1
ATOM 657 O O . LEU A 1 82 ? -6.352 -11.055 -15.766 1 98.25 82 LEU A O 1
ATOM 661 N N . ILE A 1 83 ? -4.852 -12.531 -16.469 1 98.56 83 ILE A N 1
ATOM 662 C CA . ILE A 1 83 ? -3.922 -11.531 -16.969 1 98.56 83 ILE A CA 1
ATOM 663 C C . ILE A 1 83 ? -4.32 -11.133 -18.391 1 98.56 83 ILE A C 1
ATOM 665 O O . ILE A 1 83 ? -4.168 -11.93 -19.328 1 98.56 83 ILE A O 1
ATOM 669 N N . ALA A 1 84 ? -4.801 -9.953 -18.547 1 98.62 84 ALA A N 1
ATOM 670 C CA . ALA A 1 84 ? -5.293 -9.492 -19.844 1 98.62 84 ALA A CA 1
ATOM 671 C C . ALA A 1 84 ? -4.203 -9.594 -20.922 1 98.62 84 ALA A C 1
ATOM 673 O O . ALA A 1 84 ? -3.064 -9.18 -20.688 1 98.62 84 ALA A O 1
ATOM 674 N N . THR A 1 85 ? -4.488 -10.188 -21.984 1 98.25 85 THR A N 1
ATOM 675 C CA . THR A 1 85 ? -3.654 -10.297 -23.172 1 98.25 85 THR A CA 1
ATOM 676 C C . THR A 1 85 ? -4.395 -9.766 -24.406 1 98.25 85 THR A C 1
ATOM 678 O O . THR A 1 85 ? -5.504 -10.219 -24.703 1 98.25 85 THR A O 1
ATOM 681 N N . LYS A 1 86 ? -3.77 -8.836 -25.062 1 97.88 86 LYS A N 1
ATOM 682 C CA . LYS A 1 86 ? -4.414 -8.164 -26.188 1 97.88 86 LYS A CA 1
ATOM 683 C C . LYS A 1 86 ? -4.973 -9.18 -27.172 1 97.88 86 LYS A C 1
ATOM 685 O O . LYS A 1 86 ? -4.273 -10.109 -27.578 1 97.88 86 LYS A O 1
ATOM 690 N N . GLY A 1 87 ? -6.266 -9 -27.516 1 97 87 GLY A N 1
ATOM 691 C CA . GLY A 1 87 ? -6.887 -9.828 -28.547 1 97 87 GLY A CA 1
ATOM 692 C C . GLY A 1 87 ? -7.594 -11.039 -27.969 1 97 87 GLY A C 1
ATOM 693 O O . GLY A 1 87 ? -8.359 -11.703 -28.672 1 97 87 GLY A O 1
ATOM 694 N N . HIS A 1 88 ? -7.418 -11.391 -26.703 1 97.25 88 HIS A N 1
ATOM 695 C CA . HIS A 1 88 ? -8.062 -12.523 -26.047 1 97.25 88 HIS A CA 1
ATOM 696 C C . HIS A 1 88 ? -9.023 -12.07 -24.953 1 97.25 88 HIS A C 1
ATOM 698 O O . HIS A 1 88 ? -8.742 -11.102 -24.25 1 97.25 88 HIS A O 1
ATOM 704 N N . PRO A 1 89 ? -10.18 -12.711 -24.828 1 97.38 89 PRO A N 1
ATOM 705 C CA . PRO A 1 89 ? -11.055 -12.406 -23.703 1 97.38 89 PRO A CA 1
ATOM 706 C C . PRO A 1 89 ? -10.477 -12.852 -22.359 1 97.38 89 PRO A C 1
ATOM 708 O O . PRO A 1 89 ? -9.562 -13.68 -22.328 1 97.38 89 PRO A O 1
ATOM 711 N N . VAL A 1 90 ? -10.953 -12.258 -21.328 1 97.88 90 VAL A N 1
ATOM 712 C CA . VAL A 1 90 ? -10.695 -12.68 -19.953 1 97.88 90 VAL A CA 1
ATOM 713 C C . VAL A 1 90 ? -11.969 -13.258 -19.344 1 97.88 90 VAL A C 1
ATOM 715 O O . VAL A 1 90 ? -12.781 -12.531 -18.766 1 97.88 90 VAL A O 1
ATOM 718 N N . PRO A 1 91 ? -12.125 -14.531 -19.344 1 97.19 91 PRO A N 1
ATOM 719 C CA . PRO A 1 91 ? -13.406 -15.141 -18.969 1 97.19 91 PRO A CA 1
ATOM 720 C C . PRO A 1 91 ? -13.641 -15.141 -17.453 1 97.19 91 PRO A C 1
ATOM 722 O O . PRO A 1 91 ? -14.781 -15.32 -17.016 1 97.19 91 PRO A O 1
ATOM 725 N N . LEU A 1 92 ? -12.578 -15.047 -16.641 1 97.31 92 LEU A N 1
ATOM 726 C CA . LEU A 1 92 ? -12.641 -15.102 -15.188 1 97.31 92 LEU A CA 1
ATOM 727 C C . LEU A 1 92 ? -13.039 -16.5 -14.711 1 97.31 92 LEU A C 1
ATOM 729 O O . LEU A 1 92 ? -13.727 -16.641 -13.703 1 97.31 92 LEU A O 1
ATOM 733 N N . GLY A 1 93 ? -12.797 -17.469 -15.5 1 98.06 93 GLY A N 1
ATOM 734 C CA . GLY A 1 93 ? -13.086 -18.859 -15.164 1 98.06 93 GLY A CA 1
ATOM 735 C C . GLY A 1 93 ? -14.578 -19.156 -15.133 1 98.06 93 GLY A C 1
ATOM 736 O O . GLY A 1 93 ? -14.984 -20.25 -14.719 1 98.06 93 GLY A O 1
ATOM 737 N N . THR A 1 94 ? -15.461 -18.281 -15.539 1 98.25 94 THR A N 1
ATOM 738 C CA . THR A 1 94 ? -16.891 -18.484 -15.359 1 98.25 94 THR A CA 1
ATOM 739 C C . THR A 1 94 ? -17.641 -18.297 -16.672 1 98.25 94 THR A C 1
ATOM 741 O O . THR A 1 94 ? -17.203 -17.531 -17.547 1 98.25 94 THR A O 1
ATOM 744 N N . LYS A 1 95 ? -18.734 -19 -16.797 1 97.56 95 LYS A N 1
ATOM 745 C CA . LYS A 1 95 ? -19.625 -18.875 -17.953 1 97.56 95 LYS A CA 1
ATOM 746 C C . LYS A 1 95 ? -20.469 -17.609 -17.859 1 97.56 95 LYS A C 1
ATOM 748 O O . LYS A 1 95 ? -21.109 -17.203 -18.828 1 97.56 95 LYS A O 1
ATOM 753 N N . ALA A 1 96 ? -20.391 -16.922 -16.797 1 97.38 96 ALA A N 1
ATOM 754 C CA . ALA A 1 96 ? -21.344 -15.852 -16.469 1 97.38 96 ALA A CA 1
ATOM 755 C C . ALA A 1 96 ? -20.969 -14.555 -17.172 1 97.38 96 ALA A C 1
ATOM 757 O O . ALA A 1 96 ? -21.734 -13.594 -17.172 1 97.38 96 ALA A O 1
ATOM 758 N N . VAL A 1 97 ? -19.812 -14.477 -17.828 1 94.88 97 VAL A N 1
ATOM 759 C CA . VAL A 1 97 ? -19.344 -13.203 -18.359 1 94.88 97 VAL A CA 1
ATOM 760 C C . VAL A 1 97 ? -19.406 -13.234 -19.891 1 94.88 97 VAL A C 1
ATOM 762 O O . VAL A 1 97 ? -19.391 -14.312 -20.5 1 94.88 97 VAL A O 1
ATOM 765 N N . GLU A 1 98 ? -19.516 -12 -20.453 1 94.31 98 GLU A N 1
ATOM 766 C CA . GLU A 1 98 ? -19.359 -11.875 -21.906 1 94.31 98 GLU A CA 1
ATOM 767 C C . GLU A 1 98 ? -17.891 -11.93 -22.312 1 94.31 98 GLU A C 1
ATOM 769 O O . GLU A 1 98 ? -17.031 -11.344 -21.641 1 94.31 98 GLU A O 1
ATOM 774 N N . LEU A 1 99 ? -17.625 -12.664 -23.312 1 96.75 99 LEU A N 1
ATOM 775 C CA . LEU A 1 99 ? -16.266 -12.797 -23.797 1 96.75 99 LEU A CA 1
ATOM 776 C C . LEU A 1 99 ? -15.906 -11.664 -24.75 1 96.75 99 LEU A C 1
ATOM 778 O O . LEU A 1 99 ? -16.234 -11.719 -25.938 1 96.75 99 LEU A O 1
ATOM 782 N N . VAL A 1 100 ? -15.305 -10.656 -24.234 1 97 100 VAL A N 1
ATOM 783 C CA . VAL A 1 100 ? -14.852 -9.5 -25 1 97 100 VAL A CA 1
ATOM 784 C C . VAL A 1 100 ? -13.32 -9.477 -25.047 1 97 100 VAL A C 1
ATOM 786 O O . VAL A 1 100 ? -12.672 -9.469 -24 1 97 100 VAL A O 1
ATOM 789 N N . PRO A 1 101 ? -12.742 -9.523 -26.219 1 97.81 101 PRO A N 1
ATOM 790 C CA . PRO A 1 101 ? -11.281 -9.484 -26.281 1 97.81 101 PRO A CA 1
ATOM 791 C C . PRO A 1 101 ? -10.68 -8.258 -25.609 1 97.81 101 PRO A C 1
ATOM 793 O O . PRO A 1 101 ? -11.227 -7.152 -25.734 1 97.81 101 PRO A O 1
ATOM 796 N N . ALA A 1 102 ? -9.617 -8.453 -24.891 1 97.81 102 ALA A N 1
ATOM 797 C CA . ALA A 1 102 ? -8.914 -7.34 -24.266 1 97.81 102 ALA A CA 1
ATOM 798 C C . ALA A 1 102 ? -8.32 -6.398 -25.312 1 97.81 102 ALA A C 1
ATOM 800 O O . ALA A 1 102 ? -7.812 -6.844 -26.344 1 97.81 102 ALA A O 1
ATOM 801 N N . LEU A 1 103 ? -8.352 -5.098 -25.094 1 97.12 103 LEU A N 1
ATOM 802 C CA . LEU A 1 103 ? -7.852 -4.086 -26.016 1 97.12 103 LEU A CA 1
ATOM 803 C C . LEU A 1 103 ? -6.34 -3.926 -25.875 1 97.12 103 LEU A C 1
ATOM 805 O O . LEU A 1 103 ? -5.668 -3.5 -26.828 1 97.12 103 LEU A O 1
ATOM 809 N N . GLU A 1 104 ? -5.848 -4.215 -24.703 1 97.69 104 GLU A N 1
ATOM 810 C CA . GLU A 1 104 ? -4.426 -4.047 -24.406 1 97.69 104 GLU A CA 1
ATOM 811 C C . GLU A 1 104 ? -3.914 -5.164 -23.516 1 97.69 104 GLU A C 1
ATOM 813 O O . GLU A 1 104 ? -4.699 -5.848 -22.859 1 97.69 104 GLU A O 1
ATOM 818 N N . ASP A 1 105 ? -2.631 -5.309 -23.516 1 98.69 105 ASP A N 1
ATOM 819 C CA . ASP A 1 105 ? -1.965 -6.223 -22.594 1 98.69 105 ASP A CA 1
ATOM 820 C C . ASP A 1 105 ? -1.928 -5.645 -21.188 1 98.69 105 ASP A C 1
ATOM 822 O O . ASP A 1 105 ? -1.709 -4.441 -21 1 98.69 105 ASP A O 1
ATOM 826 N N . ALA A 1 106 ? -2.246 -6.523 -20.203 1 98.56 106 ALA A N 1
ATOM 827 C CA . ALA A 1 106 ? -1.847 -6.176 -18.844 1 98.56 106 ALA A CA 1
ATOM 828 C C . ALA A 1 106 ? -0.329 -6.055 -18.719 1 98.56 106 ALA A C 1
ATOM 830 O O . ALA A 1 106 ? 0.402 -6.508 -19.609 1 98.56 106 ALA A O 1
ATOM 831 N N . PRO A 1 107 ? 0.195 -5.504 -17.641 1 98.38 107 PRO A N 1
ATOM 832 C CA . PRO A 1 107 ? 1.632 -5.25 -17.5 1 98.38 107 PRO A CA 1
ATOM 833 C C . PRO A 1 107 ? 2.473 -6.512 -17.703 1 98.38 107 PRO A C 1
ATOM 835 O O . PRO A 1 107 ? 3.471 -6.488 -18.422 1 98.38 107 PRO A O 1
ATOM 838 N N . VAL A 1 108 ? 2.074 -7.602 -17.156 1 98.75 108 VAL A N 1
ATOM 839 C CA . VAL A 1 108 ? 2.842 -8.836 -17.234 1 98.75 108 VAL A CA 1
ATOM 840 C C . VAL A 1 108 ? 2.938 -9.297 -18.688 1 98.75 108 VAL A C 1
ATOM 842 O O . VAL A 1 108 ? 4.023 -9.625 -19.172 1 98.75 108 VAL A O 1
ATOM 845 N N . ALA A 1 109 ? 1.808 -9.312 -19.359 1 98.81 109 ALA A N 1
ATOM 846 C CA . ALA A 1 109 ? 1.788 -9.719 -20.766 1 98.81 109 ALA A CA 1
ATOM 847 C C . ALA A 1 109 ? 2.623 -8.773 -21.609 1 98.81 109 ALA A C 1
ATOM 849 O O . ALA A 1 109 ? 3.381 -9.211 -22.484 1 98.81 109 ALA A O 1
ATOM 850 N N . ALA A 1 110 ? 2.5 -7.496 -21.375 1 98.81 110 ALA A N 1
ATOM 851 C CA . ALA A 1 110 ? 3.246 -6.488 -22.125 1 98.81 110 ALA A CA 1
ATOM 852 C C . ALA A 1 110 ? 4.75 -6.691 -21.984 1 98.81 110 ALA A C 1
ATOM 854 O O . ALA A 1 110 ? 5.488 -6.676 -22.969 1 98.81 110 ALA A O 1
ATOM 855 N N . ARG A 1 111 ? 5.215 -6.914 -20.766 1 98.69 111 ARG A N 1
ATOM 856 C CA . ARG A 1 111 ? 6.641 -7.082 -20.5 1 98.69 111 ARG A CA 1
ATOM 857 C C . ARG A 1 111 ? 7.168 -8.359 -21.141 1 98.69 111 ARG A C 1
ATOM 859 O O . ARG A 1 111 ? 8.281 -8.375 -21.688 1 98.69 111 ARG A O 1
ATOM 866 N N . CYS A 1 112 ? 6.363 -9.414 -21.078 1 98.75 112 CYS A N 1
ATOM 867 C CA . CYS A 1 112 ? 6.766 -10.664 -21.719 1 98.75 112 CYS A CA 1
ATOM 868 C C . CYS A 1 112 ? 6.898 -10.484 -23.234 1 98.75 112 CYS A C 1
ATOM 870 O O . CYS A 1 112 ? 7.863 -10.961 -23.828 1 98.75 112 CYS A O 1
ATOM 872 N N . ARG A 1 113 ? 5.949 -9.797 -23.797 1 98.38 113 ARG A N 1
ATOM 873 C CA . ARG A 1 113 ? 5.992 -9.531 -25.234 1 98.38 113 ARG A CA 1
ATOM 874 C C . ARG A 1 113 ? 7.191 -8.664 -25.594 1 98.38 113 ARG A C 1
ATOM 876 O O . ARG A 1 113 ? 7.871 -8.906 -26.594 1 98.38 113 ARG A O 1
ATOM 883 N N . GLU A 1 114 ? 7.434 -7.613 -24.828 1 98.5 114 GLU A N 1
ATOM 884 C CA . GLU A 1 114 ? 8.562 -6.707 -25.047 1 98.5 114 GLU A CA 1
ATOM 885 C C . GLU A 1 114 ? 9.883 -7.461 -25.047 1 98.5 114 GLU A C 1
ATOM 887 O O . GLU A 1 114 ? 10.797 -7.129 -25.797 1 98.5 114 GLU A O 1
ATOM 892 N N . ASP A 1 115 ? 9.914 -8.516 -24.266 1 98.69 115 ASP A N 1
ATOM 893 C CA . ASP A 1 115 ? 11.18 -9.234 -24.094 1 98.69 115 ASP A CA 1
ATOM 894 C C . ASP A 1 115 ? 11.234 -10.469 -24.984 1 98.69 115 ASP A C 1
ATOM 896 O O . ASP A 1 115 ? 12.141 -11.297 -24.859 1 98.69 115 ASP A O 1
ATOM 900 N N . GLY A 1 116 ? 10.273 -10.656 -25.859 1 98.75 116 GLY A N 1
ATOM 901 C CA . GLY A 1 116 ? 10.344 -11.609 -26.953 1 98.75 116 GLY A CA 1
ATOM 902 C C . GLY A 1 116 ? 9.836 -12.984 -26.578 1 98.75 116 GLY A C 1
ATOM 903 O O . GLY A 1 116 ? 10.078 -13.961 -27.312 1 98.75 116 GLY A O 1
ATOM 904 N N . ALA A 1 117 ? 9.133 -13.102 -25.484 1 98.81 117 ALA A N 1
ATOM 905 C CA . ALA A 1 117 ? 8.578 -14.391 -25.078 1 98.81 117 ALA A CA 1
ATOM 906 C C . ALA A 1 117 ? 7.574 -14.906 -26.094 1 98.81 117 ALA A C 1
ATOM 908 O O . ALA A 1 117 ? 6.91 -14.117 -26.781 1 98.81 117 ALA A O 1
ATOM 909 N N . ILE A 1 118 ? 7.523 -16.188 -26.25 1 98.75 118 ILE A N 1
ATOM 910 C CA . ILE A 1 118 ? 6.449 -16.828 -27.016 1 98.75 118 ILE A CA 1
ATOM 911 C C . ILE A 1 118 ? 5.227 -17.016 -26.109 1 98.75 118 ILE A C 1
ATOM 913 O O . ILE A 1 118 ? 5.172 -17.953 -25.328 1 98.75 118 ILE A O 1
ATOM 917 N N . LEU A 1 119 ? 4.293 -16.062 -26.188 1 98.62 119 LEU A N 1
ATOM 918 C CA . LEU A 1 119 ? 3.035 -16.219 -25.469 1 98.62 119 LEU A CA 1
ATOM 919 C C . LEU A 1 119 ? 2.096 -17.172 -26.203 1 98.62 119 LEU A C 1
ATOM 921 O O . LEU A 1 119 ? 1.383 -16.75 -27.125 1 98.62 119 LEU A O 1
ATOM 925 N N . TYR A 1 120 ? 2.086 -18.391 -25.703 1 98.44 120 TYR A N 1
ATOM 926 C CA . TYR A 1 120 ? 1.488 -19.422 -26.547 1 98.44 120 TYR A CA 1
ATOM 927 C C . TYR A 1 120 ? 0.093 -19.797 -26.047 1 98.44 120 TYR A C 1
ATOM 929 O O . TYR A 1 120 ? -0.69 -20.391 -26.781 1 98.44 120 TYR A O 1
ATOM 937 N N . ALA A 1 121 ? -0.226 -19.484 -24.781 1 98.62 121 ALA A N 1
ATOM 938 C CA . ALA A 1 121 ? -1.528 -19.859 -24.234 1 98.62 121 ALA A CA 1
ATOM 939 C C . ALA A 1 121 ? -1.831 -19.078 -22.953 1 98.62 121 ALA A C 1
ATOM 941 O O . ALA A 1 121 ? -0.926 -18.516 -22.328 1 98.62 121 ALA A O 1
ATOM 942 N N . LYS A 1 122 ? -3.082 -19 -22.688 1 98.56 122 LYS A N 1
ATOM 943 C CA . LYS A 1 122 ? -3.545 -18.688 -21.344 1 98.56 122 LYS A CA 1
ATOM 944 C C . LYS A 1 122 ? -3.77 -19.969 -20.531 1 98.56 122 LYS A C 1
ATOM 946 O O . LYS A 1 122 ? -3.898 -21.047 -21.109 1 98.56 122 LYS A O 1
ATOM 951 N N . THR A 1 123 ? -3.723 -19.812 -19.234 1 98.88 123 THR A N 1
ATOM 952 C CA . THR A 1 123 ? -3.98 -20.984 -18.391 1 98.88 123 THR A CA 1
ATOM 953 C C . THR A 1 123 ? -5.293 -20.812 -17.641 1 98.88 123 THR A C 1
ATOM 955 O O . THR A 1 123 ? -5.699 -19.703 -17.312 1 98.88 123 THR A O 1
ATOM 958 N N . THR A 1 124 ? -5.941 -21.938 -17.344 1 98.69 124 THR A N 1
ATOM 959 C CA . THR A 1 124 ? -7.293 -21.969 -16.797 1 98.69 124 THR A CA 1
ATOM 960 C C . THR A 1 124 ? -7.293 -21.594 -15.32 1 98.69 124 THR A C 1
ATOM 962 O O . THR A 1 124 ? -6.262 -21.688 -14.648 1 98.69 124 THR A O 1
ATOM 965 N N . CYS A 1 125 ? -8.391 -21.109 -14.844 1 98.31 125 CYS A N 1
ATOM 966 C CA . CYS A 1 125 ? -8.633 -20.844 -13.438 1 98.31 125 CYS A CA 1
ATOM 967 C C . CYS A 1 125 ? -10.086 -21.109 -13.07 1 98.31 125 CYS A C 1
ATOM 969 O O . CYS A 1 125 ? -10.938 -21.234 -13.945 1 98.31 125 CYS A O 1
ATOM 971 N N . PRO A 1 126 ? -10.391 -21.344 -11.789 1 98.06 126 PRO A N 1
ATOM 972 C CA . PRO A 1 126 ? -11.781 -21.516 -11.352 1 98.06 126 PRO A CA 1
ATOM 973 C C . PRO A 1 126 ? -12.586 -20.219 -11.43 1 98.06 126 PRO A C 1
ATOM 975 O O . PRO A 1 126 ? -12.023 -19.156 -11.711 1 98.06 126 PRO A O 1
ATOM 978 N N . ASP A 1 127 ? -13.906 -20.328 -11.141 1 97.75 127 ASP A N 1
ATOM 979 C CA . ASP A 1 127 ? -14.797 -19.172 -11.203 1 97.75 127 ASP A CA 1
ATOM 980 C C . ASP A 1 127 ? -14.258 -18.016 -10.359 1 97.75 127 ASP A C 1
ATOM 982 O O . ASP A 1 127 ? -14.016 -18.188 -9.156 1 97.75 127 ASP A O 1
ATOM 986 N N . TYR A 1 128 ? -14.055 -16.859 -11.039 1 96.06 128 TYR A N 1
ATOM 987 C CA . TYR A 1 128 ? -13.625 -15.594 -10.453 1 96.06 128 TYR A CA 1
ATOM 988 C C . TYR A 1 128 ? -12.273 -15.742 -9.766 1 96.06 128 TYR A C 1
ATOM 990 O O . TYR A 1 128 ? -11.867 -14.875 -8.992 1 96.06 128 TYR A O 1
ATOM 998 N N . GLY A 1 129 ? -11.562 -16.859 -9.977 1 96.06 129 GLY A N 1
ATOM 999 C CA . GLY A 1 129 ? -10.273 -17.109 -9.352 1 96.06 129 GLY A CA 1
ATOM 1000 C C . GLY A 1 129 ? -10.367 -17.297 -7.852 1 96.06 129 GLY A C 1
ATOM 1001 O O . GLY A 1 129 ? -9.406 -17.031 -7.125 1 96.06 129 GLY A O 1
ATOM 1002 N N . MET A 1 130 ? -11.531 -17.812 -7.332 1 95.31 130 MET A N 1
ATOM 1003 C CA . MET A 1 130 ? -11.75 -17.766 -5.887 1 95.31 130 MET A CA 1
ATOM 1004 C C . MET A 1 130 ? -11.734 -19.172 -5.297 1 95.31 130 MET A C 1
ATOM 1006 O O . MET A 1 130 ? -12.133 -19.375 -4.148 1 95.31 130 MET A O 1
ATOM 1010 N N . LEU A 1 131 ? -11.305 -20.172 -6.055 1 96.62 131 LEU A N 1
ATOM 1011 C CA . LEU A 1 131 ? -11.195 -21.531 -5.547 1 96.62 131 LEU A CA 1
ATOM 1012 C C . LEU A 1 131 ? -9.766 -22.047 -5.672 1 96.62 131 LEU A C 1
ATOM 1014 O O . LEU A 1 131 ? -9.031 -21.641 -6.578 1 96.62 131 LEU A O 1
ATOM 1018 N N . SER A 1 132 ? -9.406 -22.844 -4.734 1 97.5 132 SER A N 1
ATOM 1019 C CA . SER A 1 132 ? -8.188 -23.625 -4.871 1 97.5 132 SER A CA 1
ATOM 1020 C C . SER A 1 132 ? -8.461 -24.938 -5.59 1 97.5 132 SER A C 1
ATOM 1022 O O . SER A 1 132 ? -8.32 -26.016 -5.008 1 97.5 132 SER A O 1
ATOM 1024 N N . SER A 1 133 ? -8.836 -24.812 -6.809 1 98.06 133 SER A N 1
ATOM 1025 C CA . SER A 1 133 ? -9.312 -25.969 -7.574 1 98.06 133 SER A CA 1
ATOM 1026 C C . SER A 1 133 ? -9.164 -25.719 -9.07 1 98.06 133 SER A C 1
ATOM 1028 O O . SER A 1 133 ? -9.008 -24.578 -9.516 1 98.06 133 SER A O 1
ATOM 1030 N N . GLY A 1 134 ? -9.125 -26.828 -9.789 1 97.62 134 GLY A N 1
ATOM 1031 C CA . GLY A 1 134 ? -9.234 -26.766 -11.234 1 97.62 134 GLY A CA 1
ATOM 1032 C C . GLY A 1 134 ? -10.672 -26.688 -11.727 1 97.62 134 GLY A C 1
ATOM 1033 O O . GLY A 1 134 ? -10.922 -26.547 -12.922 1 97.62 134 GLY A O 1
ATOM 1034 N N . LEU A 1 135 ? -11.641 -26.688 -10.859 1 97.88 135 LEU A N 1
ATOM 1035 C CA . LEU A 1 135 ? -13.062 -26.688 -11.18 1 97.88 135 LEU A CA 1
ATOM 1036 C C . LEU A 1 135 ? -13.492 -25.312 -11.695 1 97.88 135 LEU A C 1
ATOM 1038 O O . LEU A 1 135 ? -13.148 -24.297 -11.109 1 97.88 135 LEU A O 1
ATOM 1042 N N . SER A 1 136 ? -14.188 -25.297 -12.797 1 97.88 136 SER A N 1
ATOM 1043 C CA . SER A 1 136 ? -14.656 -24.094 -13.469 1 97.88 136 SER A CA 1
ATOM 1044 C C . SER A 1 136 ? -15.984 -24.328 -14.172 1 97.88 136 SER A C 1
ATOM 1046 O O . SER A 1 136 ? -16.25 -25.422 -14.672 1 97.88 136 SER A O 1
ATOM 1048 N N . SER A 1 137 ? -16.859 -23.312 -14.172 1 98.12 137 SER A N 1
ATOM 1049 C CA . SER A 1 137 ? -18.078 -23.422 -14.953 1 98.12 137 SER A CA 1
ATOM 1050 C C . SER A 1 137 ? -17.812 -23.219 -16.438 1 98.12 137 SER A C 1
ATOM 1052 O O . SER A 1 137 ? -18.641 -23.578 -17.281 1 98.12 137 SER A O 1
ATOM 1054 N N . PHE A 1 138 ? -16.672 -22.688 -16.781 1 98.38 138 PHE A N 1
ATOM 1055 C CA . PHE A 1 138 ? -16.344 -22.312 -18.156 1 98.38 138 PHE A CA 1
ATOM 1056 C C . PHE A 1 138 ? -15.375 -23.312 -18.766 1 98.38 138 PHE A C 1
ATOM 1058 O O . PHE A 1 138 ? -15.531 -23.703 -19.922 1 98.38 138 PHE A O 1
ATOM 1065 N N . HIS A 1 139 ? -14.398 -23.75 -18.062 1 98.44 139 HIS A N 1
ATOM 1066 C CA . HIS A 1 139 ? -13.344 -24.625 -18.578 1 98.44 139 HIS A CA 1
ATOM 1067 C C . HIS A 1 139 ? -13.617 -26.078 -18.219 1 98.44 139 HIS A C 1
ATOM 1069 O O . HIS A 1 139 ? -14.352 -26.375 -17.266 1 98.44 139 HIS A O 1
ATOM 1075 N N . LYS A 1 140 ? -12.914 -27.016 -19.047 1 98.25 140 LYS A N 1
ATOM 1076 C CA . LYS A 1 140 ? -12.812 -28.406 -18.594 1 98.25 140 LYS A CA 1
ATOM 1077 C C . LYS A 1 140 ? -12.008 -28.5 -17.297 1 98.25 140 LYS A C 1
ATOM 1079 O O . LYS A 1 140 ? -11.164 -27.641 -17.016 1 98.25 140 LYS A O 1
ATOM 1084 N N . LEU A 1 141 ? -12.336 -29.484 -16.531 1 98.38 141 LEU A N 1
ATOM 1085 C CA . LEU A 1 141 ? -11.711 -29.688 -15.227 1 98.38 141 LEU A CA 1
ATOM 1086 C C . LEU A 1 141 ? -10.203 -29.844 -15.375 1 98.38 141 LEU A C 1
ATOM 1088 O O . LEU A 1 141 ? -9.727 -30.828 -15.953 1 98.38 141 LEU A O 1
ATOM 1092 N N . SER A 1 142 ? -9.414 -28.844 -14.906 1 98.44 142 SER A N 1
ATOM 1093 C CA . SER A 1 142 ? -7.961 -28.984 -14.844 1 98.44 142 SER A CA 1
ATOM 1094 C C . SER A 1 142 ? -7.555 -30 -13.789 1 98.44 142 SER A C 1
ATOM 1096 O O . SER A 1 142 ? -8.102 -30.016 -12.68 1 98.44 142 SER A O 1
ATOM 1098 N N . ARG A 1 143 ? -6.578 -30.828 -14.117 1 98.5 143 ARG A N 1
ATOM 1099 C CA . ARG A 1 143 ? -6.211 -31.938 -13.234 1 98.5 143 ARG A CA 1
ATOM 1100 C C . ARG A 1 143 ? -4.719 -31.906 -12.914 1 98.5 143 ARG A C 1
ATOM 1102 O O . ARG A 1 143 ? -3.947 -31.219 -13.586 1 98.5 143 ARG A O 1
ATOM 1109 N N . ASN A 1 144 ? -4.355 -32.625 -11.867 1 98.62 144 ASN A N 1
ATOM 1110 C CA . ASN A 1 144 ? -2.979 -32.688 -11.398 1 98.62 144 ASN A CA 1
ATOM 1111 C C . ASN A 1 144 ? -2.16 -33.719 -12.195 1 98.62 144 ASN A C 1
ATOM 1113 O O . ASN A 1 144 ? -2.471 -34.906 -12.195 1 98.62 144 ASN A O 1
ATOM 1117 N N . PRO A 1 145 ? -1.04 -33.219 -12.805 1 98.31 145 PRO A N 1
ATOM 1118 C CA . PRO A 1 145 ? -0.229 -34.156 -13.609 1 98.31 145 PRO A CA 1
ATOM 1119 C C . PRO A 1 145 ? 0.349 -35.312 -12.781 1 98.31 145 PRO A C 1
ATOM 1121 O O . PRO A 1 145 ? 0.629 -36.375 -13.32 1 98.31 145 PRO A O 1
ATOM 1124 N N . TRP A 1 146 ? 0.563 -35.094 -11.492 1 98.12 146 TRP A N 1
ATOM 1125 C CA . TRP A 1 146 ? 1.108 -36.125 -10.633 1 98.12 146 TRP A CA 1
ATOM 1126 C C . TRP A 1 146 ? 0.108 -37.281 -10.453 1 98.12 146 TRP A C 1
ATOM 1128 O O . TRP A 1 146 ? 0.496 -38.438 -10.344 1 98.12 146 TRP A O 1
ATOM 1138 N N . ASP A 1 147 ? -1.114 -36.969 -10.344 1 97.94 147 ASP A N 1
ATOM 1139 C CA . ASP A 1 147 ? -2.262 -37.844 -10.211 1 97.94 147 ASP A CA 1
ATOM 1140 C C . ASP A 1 147 ? -3.545 -37.156 -10.68 1 97.94 147 ASP A C 1
ATOM 1142 O O . ASP A 1 147 ? -4.109 -36.344 -9.969 1 97.94 147 ASP A O 1
ATOM 1146 N N . PRO A 1 148 ? -4.039 -37.531 -11.883 1 97.62 148 PRO A N 1
ATOM 1147 C CA . PRO A 1 148 ? -5.164 -36.812 -12.477 1 97.62 148 PRO A CA 1
ATOM 1148 C C . PRO A 1 148 ? -6.445 -36.938 -11.656 1 97.62 148 PRO A C 1
ATOM 1150 O O . PRO A 1 148 ? -7.422 -36.25 -11.922 1 97.62 148 PRO A O 1
ATOM 1153 N N . THR A 1 149 ? -6.48 -37.844 -10.672 1 97.88 149 THR A N 1
ATOM 1154 C CA . THR A 1 149 ? -7.652 -37.938 -9.812 1 97.88 149 THR A CA 1
ATOM 1155 C C . THR A 1 149 ? -7.59 -36.906 -8.695 1 97.88 149 THR A C 1
ATOM 1157 O O . THR A 1 149 ? -8.547 -36.75 -7.934 1 97.88 149 THR A O 1
ATOM 1160 N N . GLN A 1 150 ? -6.477 -36.219 -8.555 1 98.38 150 GLN A N 1
ATOM 1161 C CA . GLN A 1 150 ? -6.27 -35.219 -7.512 1 98.38 150 GLN A CA 1
ATOM 1162 C C . GLN A 1 150 ? -6.285 -33.812 -8.094 1 98.38 150 GLN A C 1
ATOM 1164 O O . GLN A 1 150 ? -6.137 -33.625 -9.305 1 98.38 150 GLN A O 1
ATOM 1169 N N . ASN A 1 151 ? -6.566 -32.844 -7.215 1 98.56 151 ASN A N 1
ATOM 1170 C CA . ASN A 1 151 ? -6.664 -31.438 -7.602 1 98.56 151 ASN A CA 1
ATOM 1171 C C . ASN A 1 151 ? -5.289 -30.797 -7.785 1 98.56 151 ASN A C 1
ATOM 1173 O O . ASN A 1 151 ? -4.371 -31.062 -7.008 1 98.56 151 ASN A O 1
ATOM 1177 N N . PRO A 1 152 ? -5.059 -30.078 -8.828 1 98.62 152 PRO A N 1
ATOM 1178 C CA . PRO A 1 152 ? -3.795 -29.344 -8.938 1 98.62 152 PRO A CA 1
ATOM 1179 C C . PRO A 1 152 ? -3.744 -28.109 -8.039 1 98.62 152 PRO A C 1
ATOM 1181 O O . PRO A 1 152 ? -2.715 -27.438 -7.961 1 98.62 152 PRO A O 1
ATOM 1184 N N . GLY A 1 153 ? -4.859 -27.797 -7.336 1 98 153 GLY A N 1
ATOM 1185 C CA . GLY A 1 153 ? -5.004 -26.562 -6.59 1 98 153 GLY A CA 1
ATOM 1186 C C . GLY A 1 153 ? -5.445 -25.391 -7.453 1 98 153 GLY A C 1
ATOM 1187 O O . GLY A 1 153 ? -5.883 -25.594 -8.594 1 98 153 GLY A O 1
ATOM 1188 N N . GLY A 1 154 ? -5.402 -24.203 -6.98 1 97.06 154 GLY A N 1
ATOM 1189 C CA . GLY A 1 154 ? -5.816 -22.969 -7.605 1 97.06 154 GLY A CA 1
ATOM 1190 C C . GLY A 1 154 ? -5.641 -21.75 -6.707 1 97.06 154 GLY A C 1
ATOM 1191 O O . GLY A 1 154 ? -5.152 -21.875 -5.582 1 97.06 154 GLY A O 1
ATOM 1192 N N . SER A 1 155 ? -5.918 -20.531 -7.281 1 97.5 155 SER A N 1
ATOM 1193 C CA . SER A 1 155 ? -6.691 -20.312 -8.5 1 97.5 155 SER A CA 1
ATOM 1194 C C . SER A 1 155 ? -5.809 -20.391 -9.734 1 97.5 155 SER A C 1
ATOM 1196 O O . SER A 1 155 ? -6.301 -20.312 -10.867 1 97.5 155 SER A O 1
ATOM 1198 N N . SER A 1 156 ? -4.508 -20.578 -9.586 1 98.81 156 SER A N 1
ATOM 1199 C CA . SER A 1 156 ? -3.656 -20.781 -10.75 1 98.81 156 SER A CA 1
ATOM 1200 C C . SER A 1 156 ? -3.57 -22.25 -11.125 1 98.81 156 SER A C 1
ATOM 1202 O O . SER A 1 156 ? -2.475 -22.797 -11.297 1 98.81 156 SER A O 1
ATOM 1204 N N . ALA A 1 157 ? -4.688 -22.844 -11.352 1 98.81 157 ALA A N 1
ATOM 1205 C CA . ALA A 1 157 ? -4.801 -24.281 -11.578 1 98.81 157 ALA A CA 1
ATOM 1206 C C . ALA A 1 157 ? -4.117 -24.688 -12.883 1 98.81 157 ALA A C 1
ATOM 1208 O O . ALA A 1 157 ? -3.271 -25.578 -12.891 1 98.81 157 ALA A O 1
ATOM 1209 N N . GLY A 1 158 ? -4.492 -24 -13.953 1 98.88 158 GLY A N 1
ATOM 1210 C CA . GLY A 1 158 ? -3.898 -24.328 -15.242 1 98.88 158 GLY A CA 1
ATOM 1211 C C . GLY A 1 158 ? -2.396 -24.109 -15.273 1 98.88 158 GLY A C 1
ATOM 1212 O O . GLY A 1 158 ? -1.662 -24.922 -15.852 1 98.88 158 GLY A O 1
ATOM 1213 N N . ALA A 1 159 ? -1.924 -23.031 -14.664 1 98.94 159 ALA A N 1
ATOM 1214 C CA . ALA A 1 159 ? -0.493 -22.734 -14.625 1 98.94 159 ALA A CA 1
ATOM 1215 C C . ALA A 1 159 ? 0.267 -23.828 -13.883 1 98.94 159 ALA A C 1
ATOM 1217 O O . ALA A 1 159 ? 1.361 -24.219 -14.289 1 98.94 159 ALA A O 1
ATOM 1218 N N . ALA A 1 160 ? -0.311 -24.266 -12.797 1 98.88 160 ALA A N 1
ATOM 1219 C CA . ALA A 1 160 ? 0.318 -25.328 -12.016 1 98.88 160 ALA A CA 1
ATOM 1220 C C . ALA A 1 160 ? 0.398 -26.625 -12.812 1 98.88 160 ALA A C 1
ATOM 1222 O O . ALA A 1 160 ? 1.444 -27.266 -12.844 1 98.88 160 ALA A O 1
ATOM 1223 N N . SER A 1 161 ? -0.689 -26.969 -13.445 1 98.81 161 SER A N 1
ATOM 1224 C CA . SER A 1 161 ? -0.726 -28.188 -14.258 1 98.81 161 SER A CA 1
ATOM 1225 C C . SER A 1 161 ? 0.255 -28.109 -15.422 1 98.81 161 SER A C 1
ATOM 1227 O O . SER A 1 161 ? 1 -29.047 -15.688 1 98.81 161 SER A O 1
ATOM 1229 N N . ALA A 1 162 ? 0.249 -26.969 -16.094 1 98.88 162 ALA A N 1
ATOM 1230 C CA . ALA A 1 162 ? 1.144 -26.766 -17.219 1 98.88 162 ALA A CA 1
ATOM 1231 C C . ALA A 1 162 ? 2.605 -26.859 -16.797 1 98.88 162 ALA A C 1
ATOM 1233 O O . ALA A 1 162 ? 3.412 -27.516 -17.469 1 98.88 162 ALA A O 1
ATOM 1234 N N . GLY A 1 163 ? 2.939 -26.234 -15.719 1 98.69 163 GLY A N 1
ATOM 1235 C CA . GLY A 1 163 ? 4.305 -26.266 -15.219 1 98.69 163 GLY A CA 1
ATOM 1236 C C . GLY A 1 163 ? 4.781 -27.656 -14.867 1 98.69 163 GLY A C 1
ATOM 1237 O O . GLY A 1 163 ? 5.859 -28.078 -15.297 1 98.69 163 GLY A O 1
ATOM 1238 N N . ALA A 1 164 ? 3.955 -28.359 -14.109 1 98.56 164 ALA A N 1
ATOM 1239 C CA . ALA A 1 164 ? 4.328 -29.703 -13.695 1 98.56 164 ALA A CA 1
ATOM 1240 C C . ALA A 1 164 ? 4.391 -30.641 -14.891 1 98.56 164 ALA A C 1
ATOM 1242 O O . ALA A 1 164 ? 5.172 -31.594 -14.906 1 98.56 164 ALA A O 1
ATOM 1243 N N . ALA A 1 165 ? 3.6 -30.359 -15.898 1 98.06 165 ALA A N 1
ATOM 1244 C CA . ALA A 1 165 ? 3.533 -31.219 -17.078 1 98.06 165 ALA A CA 1
ATOM 1245 C C . ALA A 1 165 ? 4.656 -30.875 -18.062 1 98.06 165 ALA A C 1
ATOM 1247 O O . ALA A 1 165 ? 4.848 -31.578 -19.062 1 98.06 165 ALA A O 1
ATOM 1248 N N . GLY A 1 166 ? 5.344 -29.812 -17.891 1 97.5 166 GLY A N 1
ATOM 1249 C CA . GLY A 1 166 ? 6.512 -29.5 -18.703 1 97.5 166 GLY A CA 1
ATOM 1250 C C . GLY A 1 166 ? 6.168 -28.719 -19.953 1 97.5 166 GLY A C 1
ATOM 1251 O O . GLY A 1 166 ? 6.758 -28.953 -21.016 1 97.5 166 GLY A O 1
ATOM 1252 N N . TYR A 1 167 ? 5.137 -27.844 -19.875 1 98.25 167 TYR A N 1
ATOM 1253 C CA . TYR A 1 167 ? 4.738 -27.016 -21.016 1 98.25 167 TYR A CA 1
ATOM 1254 C C . TYR A 1 167 ? 5.672 -25.828 -21.172 1 98.25 167 TYR A C 1
ATOM 1256 O O . TYR A 1 167 ? 5.242 -24.734 -21.562 1 98.25 167 TYR A O 1
ATOM 1264 N N . GLY A 1 168 ? 6.969 -25.922 -20.875 1 97.19 168 GLY A N 1
ATOM 1265 C CA . GLY A 1 168 ? 7.914 -24.812 -20.859 1 97.19 168 GLY A CA 1
ATOM 1266 C C . GLY A 1 168 ? 8.414 -24.469 -19.469 1 97.19 168 GLY A C 1
ATOM 1267 O O . GLY A 1 168 ? 8.047 -25.109 -18.5 1 97.19 168 GLY A O 1
ATOM 1268 N N . THR A 1 169 ? 9.266 -23.359 -19.359 1 97.56 169 THR A N 1
ATOM 1269 C CA . THR A 1 169 ? 9.977 -23.125 -18.109 1 97.56 169 THR A CA 1
ATOM 1270 C C . THR A 1 169 ? 9.305 -22 -17.312 1 97.56 169 THR A C 1
ATOM 1272 O O . THR A 1 169 ? 9.633 -21.781 -16.141 1 97.56 169 THR A O 1
ATOM 1275 N N . LEU A 1 170 ? 8.352 -21.266 -17.953 1 98.69 170 LEU A N 1
ATOM 1276 C CA . LEU A 1 170 ? 7.824 -20.094 -17.266 1 98.69 170 LEU A CA 1
ATOM 1277 C C . LEU A 1 170 ? 6.305 -20.016 -17.391 1 98.69 170 LEU A C 1
ATOM 1279 O O . LEU A 1 170 ? 5.77 -19.969 -18.5 1 98.69 170 LEU A O 1
ATOM 1283 N N . HIS A 1 171 ? 5.613 -20.062 -16.312 1 98.94 171 HIS A N 1
ATOM 1284 C CA . HIS A 1 171 ? 4.172 -19.891 -16.188 1 98.94 171 HIS A CA 1
ATOM 1285 C C . HIS A 1 171 ? 3.842 -18.828 -15.141 1 98.94 171 HIS A C 1
ATOM 1287 O O . HIS A 1 171 ? 4.418 -18.828 -14.047 1 98.94 171 HIS A O 1
ATOM 1293 N N . ILE A 1 172 ? 2.963 -17.859 -15.484 1 98.94 172 ILE A N 1
ATOM 1294 C CA . ILE A 1 172 ? 2.664 -16.781 -14.555 1 98.94 172 ILE A CA 1
ATOM 1295 C C . ILE A 1 172 ? 1.249 -16.938 -14.008 1 98.94 172 ILE A C 1
ATOM 1297 O O . ILE A 1 172 ? 0.291 -17.078 -14.773 1 98.94 172 ILE A O 1
ATOM 1301 N N . GLY A 1 173 ? 1.13 -17.031 -12.703 1 98.88 173 GLY A N 1
ATOM 1302 C CA . GLY A 1 173 ? -0.149 -17.047 -12.016 1 98.88 173 GLY A CA 1
ATOM 1303 C C . GLY A 1 173 ? -0.424 -15.766 -11.242 1 98.88 173 GLY A C 1
ATOM 1304 O O . GLY A 1 173 ? 0.316 -14.781 -11.367 1 98.88 173 GLY A O 1
ATOM 1305 N N . THR A 1 174 ? -1.56 -15.734 -10.594 1 98.69 174 THR A N 1
ATOM 1306 C CA . THR A 1 174 ? -1.901 -14.672 -9.648 1 98.69 174 THR A CA 1
ATOM 1307 C C . THR A 1 174 ? -2.258 -15.258 -8.281 1 98.69 174 THR A C 1
ATOM 1309 O O . THR A 1 174 ? -2.607 -16.438 -8.18 1 98.69 174 THR A O 1
ATOM 1312 N N . ASP A 1 175 ? -2.094 -14.461 -7.277 1 98.62 175 ASP A N 1
ATOM 1313 C CA . ASP A 1 175 ? -2.195 -14.906 -5.891 1 98.62 175 ASP A CA 1
ATOM 1314 C C . ASP A 1 175 ? -2.824 -13.828 -5.012 1 98.62 175 ASP A C 1
ATOM 1316 O O . ASP A 1 175 ? -2.297 -12.719 -4.91 1 98.62 175 ASP A O 1
ATOM 1320 N N . ILE A 1 176 ? -3.965 -14.141 -4.383 1 97.69 176 ILE A N 1
ATOM 1321 C CA . ILE A 1 176 ? -4.594 -13.188 -3.473 1 97.69 176 ILE A CA 1
ATOM 1322 C C . ILE A 1 176 ? -4.676 -13.789 -2.072 1 97.69 176 ILE A C 1
ATOM 1324 O O . ILE A 1 176 ? -4.891 -13.07 -1.093 1 97.69 176 ILE A O 1
ATOM 1328 N N . GLY A 1 177 ? -4.504 -15.086 -1.954 1 98 177 GLY A N 1
ATOM 1329 C CA . GLY A 1 177 ? -4.547 -15.812 -0.697 1 98 177 GLY A CA 1
ATOM 1330 C C . GLY A 1 177 ? -3.719 -17.078 -0.714 1 98 177 GLY A C 1
ATOM 1331 O O . GLY A 1 177 ? -3.852 -17.922 0.172 1 98 177 GLY A O 1
ATOM 1332 N N . GLY A 1 178 ? -2.93 -17.234 -1.717 1 98.56 178 GLY A N 1
ATOM 1333 C CA . GLY A 1 178 ? -2.121 -18.438 -1.86 1 98.56 178 GLY A CA 1
ATOM 1334 C C . GLY A 1 178 ? -2.18 -19.031 -3.254 1 98.56 178 GLY A C 1
ATOM 1335 O O . GLY A 1 178 ? -1.523 -20.031 -3.533 1 98.56 178 GLY A O 1
ATOM 1336 N N . SER A 1 179 ? -2.77 -18.375 -4.176 1 98.69 179 SER A N 1
ATOM 1337 C CA . SER A 1 179 ? -3.203 -18.984 -5.434 1 98.69 179 SER A CA 1
ATOM 1338 C C . SER A 1 179 ? -2.023 -19.203 -6.371 1 98.69 179 SER A C 1
ATOM 1340 O O . SER A 1 179 ? -2.184 -19.781 -7.453 1 98.69 179 SER A O 1
ATOM 1342 N N . VAL A 1 180 ? -0.898 -18.75 -6.074 1 98.88 180 VAL A N 1
ATOM 1343 C CA . VAL A 1 180 ? 0.328 -19.172 -6.746 1 98.88 180 VAL A CA 1
ATOM 1344 C C . VAL A 1 180 ? 1.035 -20.234 -5.918 1 98.88 180 VAL A C 1
ATOM 1346 O O . VAL A 1 180 ? 1.457 -21.266 -6.453 1 98.88 180 VAL A O 1
ATOM 1349 N N . ARG A 1 181 ? 1.043 -20.094 -4.66 1 98.94 181 ARG A N 1
ATOM 1350 C CA . ARG A 1 181 ? 1.804 -20.938 -3.742 1 98.94 181 ARG A CA 1
ATOM 1351 C C . ARG A 1 181 ? 1.09 -22.25 -3.498 1 98.94 181 ARG A C 1
ATOM 1353 O O . ARG A 1 181 ? 1.721 -23.312 -3.488 1 98.94 181 ARG A O 1
ATOM 1360 N N . LEU A 1 182 ? -0.23 -22.219 -3.336 1 98.88 182 LEU A N 1
ATOM 1361 C CA . LEU A 1 182 ? -0.982 -23.438 -3.057 1 98.88 182 LEU A CA 1
ATOM 1362 C C . LEU A 1 182 ? -0.854 -24.438 -4.203 1 98.88 182 LEU A C 1
ATOM 1364 O O . LEU A 1 182 ? -0.396 -25.562 -4.008 1 98.88 182 LEU A O 1
ATOM 1368 N N . PRO A 1 183 ? -1.21 -23.984 -5.387 1 98.88 183 PRO A N 1
ATOM 1369 C CA . PRO A 1 183 ? -1.067 -24.984 -6.457 1 98.88 183 PRO A CA 1
ATOM 1370 C C . PRO A 1 183 ? 0.387 -25.359 -6.711 1 98.88 183 PRO A C 1
ATOM 1372 O O . PRO A 1 183 ? 0.667 -26.5 -7.102 1 98.88 183 PRO A O 1
ATOM 1375 N N . ALA A 1 184 ? 1.331 -24.453 -6.543 1 98.94 184 ALA A N 1
ATOM 1376 C CA . ALA A 1 184 ? 2.736 -24.828 -6.641 1 98.94 184 ALA A CA 1
ATOM 1377 C C . ALA A 1 184 ? 3.078 -25.938 -5.637 1 98.94 184 ALA A C 1
ATOM 1379 O O . ALA A 1 184 ? 3.766 -26.891 -5.973 1 98.94 184 ALA A O 1
ATOM 1380 N N . GLY A 1 185 ? 2.596 -25.781 -4.418 1 98.81 185 GLY A N 1
ATOM 1381 C CA . GLY A 1 185 ? 2.834 -26.781 -3.383 1 98.81 185 GLY A CA 1
ATOM 1382 C C . GLY A 1 185 ? 2.268 -28.141 -3.725 1 98.81 185 GLY A C 1
ATOM 1383 O O . GLY A 1 185 ? 2.895 -29.172 -3.445 1 98.81 185 GLY A O 1
ATOM 1384 N N . TRP A 1 186 ? 1.123 -28.203 -4.363 1 98.81 186 TRP A N 1
ATOM 1385 C CA . TRP A 1 186 ? 0.451 -29.469 -4.664 1 98.81 186 TRP A CA 1
ATOM 1386 C C . TRP A 1 186 ? 0.94 -30.047 -5.988 1 98.81 186 TRP A C 1
ATOM 1388 O O . TRP A 1 186 ? 0.536 -31.141 -6.383 1 98.81 186 TRP A O 1
ATOM 1398 N N . THR A 1 187 ? 1.804 -29.281 -6.73 1 98.88 187 THR A N 1
ATOM 1399 C CA . THR A 1 187 ? 2.271 -29.797 -8.016 1 98.88 187 THR A CA 1
ATOM 1400 C C . THR A 1 187 ? 3.797 -29.828 -8.055 1 98.88 187 THR A C 1
ATOM 1402 O O . THR A 1 187 ? 4.387 -30.078 -9.109 1 98.88 187 THR A O 1
ATOM 1405 N N . GLY A 1 188 ? 4.441 -29.516 -6.973 1 98.69 188 GLY A N 1
ATOM 1406 C CA . GLY A 1 188 ? 5.887 -29.656 -6.863 1 98.69 188 GLY A CA 1
ATOM 1407 C C . GLY A 1 188 ? 6.648 -28.5 -7.484 1 98.69 188 GLY A C 1
ATOM 1408 O O . GLY A 1 188 ? 7.879 -28.5 -7.492 1 98.69 188 GLY A O 1
ATOM 1409 N N . LEU A 1 189 ? 5.953 -27.516 -7.977 1 98.88 189 LEU A N 1
ATOM 1410 C CA . LEU A 1 189 ? 6.57 -26.344 -8.609 1 98.88 189 LEU A CA 1
ATOM 1411 C C . LEU A 1 189 ? 7.137 -25.391 -7.559 1 98.88 189 LEU A C 1
ATOM 1413 O O . LEU A 1 189 ? 6.742 -25.453 -6.391 1 98.88 189 LEU A O 1
ATOM 1417 N N . PHE A 1 190 ? 8.109 -24.609 -7.996 1 98.94 190 PHE A N 1
ATOM 1418 C CA . PHE A 1 190 ? 8.461 -23.391 -7.27 1 98.94 190 PHE A CA 1
ATOM 1419 C C . PHE A 1 190 ? 7.488 -22.266 -7.609 1 98.94 190 PHE A C 1
ATOM 1421 O O . PHE A 1 190 ? 7.336 -21.891 -8.773 1 98.94 190 PHE A O 1
ATOM 1428 N N . GLY A 1 191 ? 6.688 -21.812 -6.672 1 98.94 191 GLY A N 1
ATOM 1429 C CA . GLY A 1 191 ? 5.816 -20.656 -6.801 1 98.94 191 GLY A CA 1
ATOM 1430 C C . GLY A 1 191 ? 6.309 -19.453 -6.023 1 98.94 191 GLY A C 1
ATOM 1431 O O . GLY A 1 191 ? 6.625 -19.547 -4.836 1 98.94 191 GLY A O 1
ATOM 1432 N N . PHE A 1 192 ? 6.426 -18.297 -6.66 1 98.94 192 PHE A N 1
ATOM 1433 C CA . PHE A 1 192 ? 6.949 -17.109 -6.008 1 98.94 192 PHE A CA 1
ATOM 1434 C C . PHE A 1 192 ? 5.902 -16 -5.992 1 98.94 192 PHE A C 1
ATOM 1436 O O . PHE A 1 192 ? 5.426 -15.57 -7.047 1 98.94 192 PHE A O 1
ATOM 1443 N N . LYS A 1 193 ? 5.438 -15.633 -4.859 1 98.94 193 LYS A N 1
ATOM 1444 C CA . LYS A 1 193 ? 4.609 -14.453 -4.625 1 98.94 193 LYS A CA 1
ATOM 1445 C C . LYS A 1 193 ? 5.445 -13.289 -4.113 1 98.94 193 LYS A C 1
ATOM 1447 O O . LYS A 1 193 ? 5.645 -13.141 -2.904 1 98.94 193 LYS A O 1
ATOM 1452 N N . PRO A 1 194 ? 5.855 -12.359 -4.98 1 98.75 194 PRO A N 1
ATOM 1453 C CA . PRO A 1 194 ? 6.711 -11.258 -4.539 1 98.75 194 PRO A CA 1
ATOM 1454 C C . PRO A 1 194 ? 5.984 -10.266 -3.635 1 98.75 194 PRO A C 1
ATOM 1456 O O . PRO A 1 194 ? 4.797 -10.445 -3.342 1 98.75 194 PRO A O 1
ATOM 1459 N N . SER A 1 195 ? 6.762 -9.344 -3.113 1 98.25 195 SER A N 1
ATOM 1460 C CA . SER A 1 195 ? 6.145 -8.227 -2.404 1 98.25 195 SER A CA 1
ATOM 1461 C C . SER A 1 195 ? 5.055 -7.574 -3.248 1 98.25 195 SER A C 1
ATOM 1463 O O . SER A 1 195 ? 5.145 -7.551 -4.477 1 98.25 195 SER A O 1
ATOM 1465 N N . GLN A 1 196 ? 4.012 -7.086 -2.564 1 97.31 196 GLN A N 1
ATOM 1466 C CA . GLN A 1 196 ? 2.973 -6.344 -3.268 1 97.31 196 GLN A CA 1
ATOM 1467 C C . GLN A 1 196 ? 3.572 -5.223 -4.109 1 97.31 196 GLN A C 1
ATOM 1469 O O . GLN A 1 196 ? 4.426 -4.469 -3.635 1 97.31 196 GLN A O 1
ATOM 1474 N N . GLY A 1 197 ? 3.145 -5.117 -5.344 1 96.62 197 GLY A N 1
ATOM 1475 C CA . GLY A 1 197 ? 3.555 -4.031 -6.215 1 96.62 197 GLY A CA 1
ATOM 1476 C C . GLY A 1 197 ? 4.828 -4.328 -6.984 1 96.62 197 GLY A C 1
ATOM 1477 O O . GLY A 1 197 ? 5.195 -3.588 -7.898 1 96.62 197 GLY A O 1
ATOM 1478 N N . ARG A 1 198 ? 5.586 -5.441 -6.668 1 98.38 198 ARG A N 1
ATOM 1479 C CA . ARG A 1 198 ? 6.84 -5.785 -7.328 1 98.38 198 ARG A CA 1
ATOM 1480 C C . ARG A 1 198 ? 6.605 -6.215 -8.773 1 98.38 198 ARG A C 1
ATOM 1482 O O . ARG A 1 198 ? 7.34 -5.812 -9.672 1 98.38 198 ARG A O 1
ATOM 1489 N N . ILE A 1 199 ? 5.617 -7.07 -8.992 1 98.62 199 ILE A N 1
ATOM 1490 C CA . ILE A 1 199 ? 5.086 -7.367 -10.32 1 98.62 199 ILE A CA 1
ATOM 1491 C C . ILE A 1 199 ? 3.746 -6.66 -10.508 1 98.62 199 ILE A C 1
ATOM 1493 O O . ILE A 1 199 ? 2.756 -7.012 -9.867 1 98.62 199 ILE A O 1
ATOM 1497 N N . PRO A 1 200 ? 3.727 -5.664 -11.383 1 97.75 200 PRO A N 1
ATOM 1498 C CA . PRO A 1 200 ? 2.504 -4.867 -11.508 1 97.75 200 PRO A CA 1
ATOM 1499 C C . PRO A 1 200 ? 1.325 -5.672 -12.047 1 97.75 200 PRO A C 1
ATOM 1501 O O . PRO A 1 200 ? 1.486 -6.449 -12.992 1 97.75 200 PRO A O 1
ATOM 1504 N N . VAL A 1 201 ? 0.195 -5.477 -11.453 1 97.56 201 VAL A N 1
ATOM 1505 C CA . VAL A 1 201 ? -1.024 -6.156 -11.883 1 97.56 201 VAL A CA 1
ATOM 1506 C C . VAL A 1 201 ? -2.084 -5.121 -12.258 1 97.56 201 VAL A C 1
ATOM 1508 O O . VAL A 1 201 ? -2.148 -4.043 -11.664 1 97.56 201 VAL A O 1
ATOM 1511 N N . ASP A 1 202 ? -2.854 -5.469 -13.211 1 96.5 202 ASP A N 1
ATOM 1512 C CA . ASP A 1 202 ? -3.988 -4.664 -13.648 1 96.5 202 ASP A CA 1
ATOM 1513 C C . ASP A 1 202 ? -5.141 -5.547 -14.117 1 96.5 202 ASP A C 1
ATOM 1515 O O . ASP A 1 202 ? -4.977 -6.355 -15.039 1 96.5 202 ASP A O 1
ATOM 1519 N N . PRO A 1 203 ? -6.328 -5.449 -13.508 1 94.38 203 PRO A N 1
ATOM 1520 C CA . PRO A 1 203 ? -6.691 -4.508 -12.445 1 94.38 203 PRO A CA 1
ATOM 1521 C C . PRO A 1 203 ? -6.117 -4.902 -11.086 1 94.38 203 PRO A C 1
ATOM 1523 O O . PRO A 1 203 ? -5.984 -6.094 -10.789 1 94.38 203 PRO A O 1
ATOM 1526 N N . TYR A 1 204 ? -5.859 -3.889 -10.359 1 92.94 204 TYR A N 1
ATOM 1527 C CA . TYR A 1 204 ? -5.398 -4.129 -9 1 92.94 204 TYR A CA 1
ATOM 1528 C C . TYR A 1 204 ? -6.551 -4.566 -8.102 1 92.94 204 TYR A C 1
ATOM 1530 O O . TYR A 1 204 ? -7.699 -4.172 -8.312 1 92.94 204 TYR A O 1
ATOM 1538 N N . TYR A 1 205 ? -6.199 -5.324 -7.086 1 94.5 205 TYR A N 1
ATOM 1539 C CA . TYR A 1 205 ? -7.062 -5.699 -5.973 1 94.5 205 TYR A CA 1
ATOM 1540 C C . TYR A 1 205 ? -6.246 -5.949 -4.711 1 94.5 205 TYR A C 1
ATOM 1542 O O . TYR A 1 205 ? -5.125 -6.453 -4.781 1 94.5 205 TYR A O 1
ATOM 1550 N N . THR A 1 206 ? -6.777 -5.645 -3.572 1 94.44 206 THR A N 1
ATOM 1551 C CA . THR A 1 206 ? -6.094 -5.789 -2.293 1 94.44 206 THR A CA 1
ATOM 1552 C C . THR A 1 206 ? -5.527 -7.199 -2.141 1 94.44 206 THR A C 1
ATOM 1554 O O . THR A 1 206 ? -6.266 -8.18 -2.211 1 94.44 206 THR A O 1
ATOM 1557 N N . GLY A 1 207 ? -4.262 -7.289 -1.946 1 96.12 207 GLY A N 1
ATOM 1558 C CA . GLY A 1 207 ? -3.609 -8.562 -1.676 1 96.12 207 GLY A CA 1
ATOM 1559 C C . GLY A 1 207 ? -3.213 -9.305 -2.936 1 96.12 207 GLY A C 1
ATOM 1560 O O . GLY A 1 207 ? -2.506 -10.312 -2.869 1 96.12 207 GLY A O 1
ATOM 1561 N N . ARG A 1 208 ? -3.611 -8.828 -4.098 1 97.25 208 ARG A N 1
ATOM 1562 C CA . ARG A 1 208 ? -3.371 -9.562 -5.336 1 97.25 208 ARG A CA 1
ATOM 1563 C C . ARG A 1 208 ? -1.943 -9.344 -5.832 1 97.25 208 ARG A C 1
ATOM 1565 O O . ARG A 1 208 ? -1.457 -8.211 -5.867 1 97.25 208 ARG A O 1
ATOM 1572 N N . CYS A 1 209 ? -1.318 -10.383 -6.164 1 98.06 209 CYS A N 1
ATOM 1573 C CA . CYS A 1 209 ? 0.002 -10.398 -6.781 1 98.06 209 CYS A CA 1
ATOM 1574 C C . CYS A 1 209 ? 0.032 -11.328 -7.988 1 98.06 209 CYS A C 1
ATOM 1576 O O . CYS A 1 209 ? -0.854 -12.164 -8.148 1 98.06 209 CYS A O 1
ATOM 1578 N N . ALA A 1 210 ? 0.925 -11.031 -8.844 1 98.62 210 ALA A N 1
ATOM 1579 C CA . ALA A 1 210 ? 1.305 -12.008 -9.859 1 98.62 210 ALA A CA 1
ATOM 1580 C C . ALA A 1 210 ? 2.656 -12.641 -9.539 1 98.62 210 ALA A C 1
ATOM 1582 O O . ALA A 1 210 ? 3.441 -12.078 -8.766 1 98.62 210 ALA A O 1
ATOM 1583 N N . GLY A 1 211 ? 2.846 -13.82 -10.008 1 98.75 211 GLY A N 1
ATOM 1584 C CA . GLY A 1 211 ? 4.125 -14.453 -9.734 1 98.75 211 GLY A CA 1
ATOM 1585 C C . GLY A 1 211 ? 4.41 -15.641 -10.633 1 98.75 211 GLY A C 1
ATOM 1586 O O . GLY A 1 211 ? 3.486 -16.281 -11.141 1 98.75 211 GLY A O 1
ATOM 1587 N N . PRO A 1 212 ? 5.684 -15.953 -10.797 1 98.94 212 PRO A N 1
ATOM 1588 C CA . PRO A 1 212 ? 6.086 -17.094 -11.625 1 98.94 212 PRO A CA 1
ATOM 1589 C C . PRO A 1 212 ? 5.891 -18.438 -10.914 1 98.94 212 PRO A C 1
ATOM 1591 O O . PRO A 1 212 ? 6.051 -18.516 -9.688 1 98.94 212 PRO A O 1
ATOM 1594 N N . MET A 1 213 ? 5.48 -19.391 -11.625 1 98.94 213 MET A N 1
ATOM 1595 C CA . MET A 1 213 ? 5.391 -20.797 -11.258 1 98.94 213 MET A CA 1
ATOM 1596 C C . MET A 1 213 ? 6.277 -21.656 -12.156 1 98.94 213 MET A C 1
ATOM 1598 O O . MET A 1 213 ? 5.984 -21.828 -13.344 1 98.94 213 MET A O 1
ATOM 1602 N N . THR A 1 214 ? 7.402 -22.141 -11.594 1 98.88 214 THR A N 1
ATOM 1603 C CA . THR A 1 214 ? 8.453 -22.766 -12.398 1 98.88 214 THR A CA 1
ATOM 1604 C C . THR A 1 214 ? 8.938 -24.047 -11.742 1 98.88 214 THR A C 1
ATOM 1606 O O . THR A 1 214 ? 8.57 -24.344 -10.602 1 98.88 214 THR A O 1
ATOM 1609 N N . ARG A 1 215 ? 9.727 -24.812 -12.492 1 98.44 215 ARG A N 1
ATOM 1610 C CA . ARG A 1 215 ? 10.25 -26.047 -11.945 1 98.44 215 ARG A CA 1
ATOM 1611 C C . ARG A 1 215 ? 11.484 -25.797 -11.094 1 98.44 215 ARG A C 1
ATOM 1613 O O . ARG A 1 215 ? 11.844 -26.625 -10.242 1 98.44 215 ARG A O 1
ATOM 1620 N N . THR A 1 216 ? 12.141 -24.641 -11.336 1 98.12 216 THR A N 1
ATOM 1621 C CA . THR A 1 216 ? 13.32 -24.328 -10.555 1 98.12 216 THR A CA 1
ATOM 1622 C C . THR A 1 216 ? 13.258 -22.891 -10.031 1 98.12 216 THR A C 1
ATOM 1624 O O . THR A 1 216 ? 12.57 -22.047 -10.617 1 98.12 216 THR A O 1
ATOM 1627 N N . VAL A 1 217 ? 14 -22.641 -8.914 1 98.81 217 VAL A N 1
ATOM 1628 C CA . VAL A 1 217 ? 14.117 -21.297 -8.367 1 98.81 217 VAL A CA 1
ATOM 1629 C C . VAL A 1 217 ? 14.781 -20.391 -9.391 1 98.81 217 VAL A C 1
ATOM 1631 O O . VAL A 1 217 ? 14.383 -19.234 -9.555 1 98.81 217 VAL A O 1
ATOM 1634 N N . THR A 1 218 ? 15.719 -20.922 -10.117 1 98.44 218 THR A N 1
ATOM 1635 C CA . THR A 1 218 ? 16.484 -20.172 -11.094 1 98.44 218 THR A CA 1
ATOM 1636 C C . THR A 1 218 ? 15.586 -19.625 -12.195 1 98.44 218 THR A C 1
ATOM 1638 O O . THR A 1 218 ? 15.719 -18.484 -12.617 1 98.44 218 THR A O 1
ATOM 1641 N N . ASP A 1 219 ? 14.695 -20.453 -12.688 1 98.75 219 ASP A N 1
ATOM 1642 C CA . ASP A 1 219 ? 13.781 -20 -13.742 1 98.75 219 ASP A CA 1
ATOM 1643 C C . ASP A 1 219 ? 12.938 -18.828 -13.273 1 98.75 219 ASP A C 1
ATOM 1645 O O . ASP A 1 219 ? 12.75 -17.859 -14.008 1 98.75 219 ASP A O 1
ATOM 1649 N N . ALA A 1 220 ? 12.422 -18.906 -12.062 1 98.88 220 ALA A N 1
ATOM 1650 C CA . ALA A 1 220 ? 11.609 -17.828 -11.5 1 98.88 220 ALA A CA 1
ATOM 1651 C C . ALA A 1 220 ? 12.43 -16.562 -11.312 1 98.88 220 ALA A C 1
ATOM 1653 O O . ALA A 1 220 ? 11.992 -15.461 -11.672 1 98.88 220 ALA A O 1
ATOM 1654 N N . ALA A 1 221 ? 13.625 -16.75 -10.703 1 98.88 221 ALA A N 1
ATOM 1655 C CA . ALA A 1 221 ? 14.516 -15.602 -10.484 1 98.88 221 ALA A CA 1
ATOM 1656 C C . ALA A 1 221 ? 14.828 -14.891 -11.797 1 98.88 221 ALA A C 1
ATOM 1658 O O . ALA A 1 221 ? 14.789 -13.664 -11.875 1 98.88 221 ALA A O 1
ATOM 1659 N N . TYR A 1 222 ? 15.117 -15.68 -12.812 1 98.69 222 TYR A N 1
ATOM 1660 C CA . TYR A 1 222 ? 15.445 -15.133 -14.125 1 98.69 222 TYR A CA 1
ATOM 1661 C C . TYR A 1 222 ? 14.305 -14.289 -14.664 1 98.69 222 TYR A C 1
ATOM 1663 O O . TYR A 1 222 ? 14.523 -13.211 -15.219 1 98.69 222 TYR A O 1
ATOM 1671 N N . ALA A 1 223 ? 13.086 -14.742 -14.469 1 98.56 223 ALA A N 1
ATOM 1672 C CA . ALA A 1 223 ? 11.906 -14.086 -15.031 1 98.56 223 ALA A CA 1
ATOM 1673 C C . ALA A 1 223 ? 11.625 -12.766 -14.312 1 98.56 223 ALA A C 1
ATOM 1675 O O . ALA A 1 223 ? 10.945 -11.891 -14.852 1 98.56 223 ALA A O 1
ATOM 1676 N N . MET A 1 224 ? 12.148 -12.539 -13.102 1 98.62 224 MET A N 1
ATOM 1677 C CA . MET A 1 224 ? 11.812 -11.375 -12.297 1 98.62 224 MET A CA 1
ATOM 1678 C C . MET A 1 224 ? 12.367 -10.102 -12.922 1 98.62 224 MET A C 1
ATOM 1680 O O . MET A 1 224 ? 11.766 -9.031 -12.789 1 98.62 224 MET A O 1
ATOM 1684 N N . ALA A 1 225 ? 13.484 -10.234 -13.648 1 98 225 ALA A N 1
ATOM 1685 C CA . ALA A 1 225 ? 14.023 -9.047 -14.312 1 98 225 ALA A CA 1
ATOM 1686 C C . ALA A 1 225 ? 13 -8.445 -15.273 1 98 225 ALA A C 1
ATOM 1688 O O . ALA A 1 225 ? 12.914 -7.223 -15.414 1 98 225 ALA A O 1
ATOM 1689 N N . THR A 1 226 ? 12.242 -9.281 -15.992 1 98.38 226 THR A N 1
ATOM 1690 C CA . THR A 1 226 ? 11.211 -8.852 -16.922 1 98.38 226 THR A CA 1
ATOM 1691 C C . THR A 1 226 ? 9.93 -8.461 -16.188 1 98.38 226 THR A C 1
ATOM 1693 O O . THR A 1 226 ? 9.398 -7.367 -16.391 1 98.38 226 THR A O 1
ATOM 1696 N N . LEU A 1 227 ? 9.516 -9.266 -15.258 1 98.62 227 LEU A N 1
ATOM 1697 C CA . LEU A 1 227 ? 8.188 -9.18 -14.656 1 98.62 227 LEU A CA 1
ATOM 1698 C C . LEU A 1 227 ? 8.102 -7.992 -13.695 1 98.62 227 LEU A C 1
ATOM 1700 O O . LEU A 1 227 ? 7.027 -7.438 -13.484 1 98.62 227 LEU A O 1
ATOM 1704 N N . SER A 1 228 ? 9.25 -7.562 -13.125 1 98.19 228 SER A N 1
ATOM 1705 C CA . SER A 1 228 ? 9.227 -6.582 -12.047 1 98.19 228 SER A CA 1
ATOM 1706 C C . SER A 1 228 ? 9.336 -5.16 -12.586 1 98.19 228 SER A C 1
ATOM 1708 O O . SER A 1 228 ? 9.398 -4.199 -11.82 1 98.19 228 SER A O 1
ATOM 1710 N N . ARG A 1 229 ? 9.445 -4.992 -13.961 1 97.88 229 ARG A N 1
ATOM 1711 C CA . ARG A 1 229 ? 9.438 -3.637 -14.5 1 97.88 229 ARG A CA 1
ATOM 1712 C C . ARG A 1 229 ? 8.141 -2.912 -14.125 1 97.88 229 ARG A C 1
ATOM 1714 O O . ARG A 1 229 ? 7.051 -3.449 -14.312 1 97.88 229 ARG A O 1
ATOM 1721 N N . PRO A 1 230 ? 8.242 -1.723 -13.602 1 96.25 230 PRO A N 1
ATOM 1722 C CA . PRO A 1 230 ? 7.062 -1.034 -13.062 1 96.25 230 PRO A CA 1
ATOM 1723 C C . PRO A 1 230 ? 6.066 -0.636 -14.148 1 96.25 230 PRO A C 1
ATOM 1725 O O . PRO A 1 230 ? 6.434 -0.53 -15.32 1 96.25 230 PRO A O 1
ATOM 1728 N N . ASP A 1 231 ? 4.852 -0.486 -13.773 1 96.88 231 ASP A N 1
ATOM 1729 C CA . ASP A 1 231 ? 3.748 -0.038 -14.617 1 96.88 231 ASP A CA 1
ATOM 1730 C C . ASP A 1 231 ? 2.754 0.804 -13.82 1 96.88 231 ASP A C 1
ATOM 1732 O O . ASP A 1 231 ? 2.27 0.373 -12.766 1 96.88 231 ASP A O 1
ATOM 1736 N N . TRP A 1 232 ? 2.412 2.004 -14.297 1 93.19 232 TRP A N 1
ATOM 1737 C CA . TRP A 1 232 ? 1.591 2.979 -13.586 1 93.19 232 TRP A CA 1
ATOM 1738 C C . TRP A 1 232 ? 0.173 2.451 -13.383 1 93.19 232 TRP A C 1
ATOM 1740 O O . TRP A 1 232 ? -0.547 2.914 -12.492 1 93.19 232 TRP A O 1
ATOM 1750 N N . ARG A 1 233 ? -0.228 1.475 -14.156 1 96 233 ARG A N 1
ATOM 1751 C CA . ARG A 1 233 ? -1.585 0.942 -14.086 1 96 233 ARG A CA 1
ATOM 1752 C C . ARG A 1 233 ? -1.829 0.238 -12.758 1 96 233 ARG A C 1
ATOM 1754 O O . ARG A 1 233 ? -2.975 0.091 -12.328 1 96 233 ARG A O 1
ATOM 1761 N N . ASP A 1 234 ? -0.784 -0.247 -12.18 1 95.88 234 ASP A N 1
ATOM 1762 C CA . ASP A 1 234 ? -0.877 -0.796 -10.828 1 95.88 234 ASP A CA 1
ATOM 1763 C C . ASP A 1 234 ? -0.733 0.302 -9.781 1 95.88 234 ASP A C 1
ATOM 1765 O O . ASP A 1 234 ? 0.35 0.863 -9.602 1 95.88 234 ASP A O 1
ATOM 1769 N N . GLY A 1 235 ? -1.822 0.474 -9.031 1 91.25 235 GLY A N 1
ATOM 1770 C CA . GLY A 1 235 ? -1.831 1.525 -8.031 1 91.25 235 GLY A CA 1
ATOM 1771 C C . GLY A 1 235 ? -0.833 1.292 -6.91 1 91.25 235 GLY A C 1
ATOM 1772 O O . GLY A 1 235 ? -0.545 2.201 -6.129 1 91.25 235 GLY A O 1
ATOM 1773 N N . THR A 1 236 ? -0.235 0.089 -6.863 1 93.06 236 THR A N 1
ATOM 1774 C CA . THR A 1 236 ? 0.709 -0.235 -5.797 1 93.06 236 THR A CA 1
ATOM 1775 C C . THR A 1 236 ? 2.104 -0.479 -6.367 1 93.06 236 THR A C 1
ATOM 1777 O O . THR A 1 236 ? 2.996 -0.952 -5.66 1 93.06 236 THR A O 1
ATOM 1780 N N . SER A 1 237 ? 2.271 -0.134 -7.625 1 95.06 237 SER A N 1
ATOM 1781 C CA . SER A 1 237 ? 3.535 -0.398 -8.305 1 95.06 237 SER A CA 1
ATOM 1782 C C . SER A 1 237 ? 4.707 0.209 -7.543 1 95.06 237 SER A C 1
ATOM 1784 O O . SER A 1 237 ? 4.633 1.348 -7.074 1 95.06 237 SER A O 1
ATOM 1786 N N . LEU A 1 238 ? 5.77 -0.545 -7.312 1 94.94 238 LEU A N 1
ATOM 1787 C CA . LEU A 1 238 ? 7.012 -0.073 -6.711 1 94.94 238 LEU A CA 1
ATOM 1788 C C . LEU A 1 238 ? 7.902 0.597 -7.75 1 94.94 238 LEU A C 1
ATOM 1790 O O . LEU A 1 238 ? 7.762 0.346 -8.945 1 94.94 238 LEU A O 1
ATOM 1794 N N . PRO A 1 239 ? 8.773 1.481 -7.316 1 91.62 239 PRO A N 1
ATOM 1795 C CA . PRO A 1 239 ? 9.695 2.109 -8.266 1 91.62 239 PRO A CA 1
ATOM 1796 C C . PRO A 1 239 ? 10.648 1.107 -8.922 1 91.62 239 PRO A C 1
ATOM 1798 O O . PRO A 1 239 ? 10.766 -0.029 -8.453 1 91.62 239 PRO A O 1
ATOM 1801 N N . PRO A 1 240 ? 11.219 1.576 -10.039 1 89.56 240 PRO A N 1
ATOM 1802 C CA . PRO A 1 240 ? 12.227 0.709 -10.656 1 89.56 240 PRO A CA 1
ATOM 1803 C C . PRO A 1 240 ? 13.32 0.282 -9.68 1 89.56 240 PRO A C 1
ATOM 1805 O O . PRO A 1 240 ? 13.711 1.062 -8.805 1 89.56 240 PRO A O 1
ATOM 1808 N N . ASN A 1 241 ? 13.664 -0.916 -9.781 1 85.81 241 ASN A N 1
ATOM 1809 C CA . ASN A 1 241 ? 14.719 -1.427 -8.914 1 85.81 241 ASN A CA 1
ATOM 1810 C C . ASN A 1 241 ? 15.922 -1.901 -9.719 1 85.81 241 ASN A C 1
ATOM 1812 O O . ASN A 1 241 ? 15.82 -2.143 -10.922 1 85.81 241 ASN A O 1
ATOM 1816 N N . ALA A 1 242 ? 17.047 -1.984 -9.094 1 92.44 242 ALA A N 1
ATOM 1817 C CA . ALA A 1 242 ? 18.266 -2.477 -9.711 1 92.44 242 ALA A CA 1
ATOM 1818 C C . ALA A 1 242 ? 18.672 -3.824 -9.125 1 92.44 242 ALA A C 1
ATOM 1820 O O . ALA A 1 242 ? 19.859 -4.148 -9.062 1 92.44 242 ALA A O 1
ATOM 1821 N N . ILE A 1 243 ? 17.688 -4.562 -8.719 1 96.62 243 ILE A N 1
ATOM 1822 C CA . ILE A 1 243 ? 17.938 -5.859 -8.102 1 96.62 243 ILE A CA 1
ATOM 1823 C C . ILE A 1 243 ? 18.609 -6.789 -9.117 1 96.62 243 ILE A C 1
ATOM 1825 O O . ILE A 1 243 ? 18.125 -6.934 -10.242 1 96.62 243 ILE A O 1
ATOM 1829 N N . ASP A 1 244 ? 19.766 -7.363 -8.789 1 98.5 244 ASP A N 1
ATOM 1830 C CA . ASP A 1 244 ? 20.312 -8.477 -9.555 1 98.5 244 ASP A CA 1
ATOM 1831 C C . ASP A 1 244 ? 19.625 -9.789 -9.18 1 98.5 244 ASP A C 1
ATOM 1833 O O . ASP A 1 244 ? 20.125 -10.531 -8.328 1 98.5 244 ASP A O 1
ATOM 1837 N N . TRP A 1 245 ? 18.625 -10.117 -9.859 1 98.5 245 TRP A N 1
ATOM 1838 C CA . TRP A 1 245 ? 17.734 -11.219 -9.508 1 98.5 245 TRP A CA 1
ATOM 1839 C C . TRP A 1 245 ? 18.469 -12.555 -9.57 1 98.5 245 TRP A C 1
ATOM 1841 O O . TRP A 1 245 ? 17.984 -13.562 -9.047 1 98.5 245 TRP A O 1
ATOM 1851 N N . MET A 1 246 ? 19.609 -12.594 -10.25 1 98.56 246 MET A N 1
ATOM 1852 C CA . MET A 1 246 ? 20.328 -13.852 -10.414 1 98.56 246 MET A CA 1
ATOM 1853 C C . MET A 1 246 ? 21.422 -14.008 -9.359 1 98.56 246 MET A C 1
ATOM 1855 O O . MET A 1 246 ? 22.109 -15.023 -9.32 1 98.56 246 MET A O 1
ATOM 1859 N N . ASP A 1 247 ? 21.594 -12.984 -8.477 1 98.69 247 ASP A N 1
ATOM 1860 C CA . ASP A 1 247 ? 22.484 -13.102 -7.324 1 98.69 247 ASP A CA 1
ATOM 1861 C C . ASP A 1 247 ? 21.844 -13.93 -6.215 1 98.69 247 ASP A C 1
ATOM 1863 O O . ASP A 1 247 ? 21.375 -13.383 -5.211 1 98.69 247 ASP A O 1
ATOM 1867 N N . LEU A 1 248 ? 21.938 -15.258 -6.336 1 98.69 248 LEU A N 1
ATOM 1868 C CA . LEU A 1 248 ? 21.078 -16.141 -5.551 1 98.69 248 LEU A CA 1
ATOM 1869 C C . LEU A 1 248 ? 21.859 -16.781 -4.41 1 98.69 248 LEU A C 1
ATOM 1871 O O . LEU A 1 248 ? 21.297 -17.531 -3.609 1 98.69 248 LEU A O 1
ATOM 1875 N N . ASP A 1 249 ? 23.172 -16.5 -4.293 1 98.38 249 ASP A N 1
ATOM 1876 C CA . ASP A 1 249 ? 23.969 -17.109 -3.234 1 98.38 249 ASP A CA 1
ATOM 1877 C C . ASP A 1 249 ? 23.672 -16.469 -1.881 1 98.38 249 ASP A C 1
ATOM 1879 O O . ASP A 1 249 ? 23.453 -15.258 -1.795 1 98.38 249 ASP A O 1
ATOM 1883 N N . ILE A 1 250 ? 23.672 -17.328 -0.852 1 98.69 250 ILE A N 1
ATOM 1884 C CA . ILE A 1 250 ? 23.453 -16.812 0.495 1 98.69 250 ILE A CA 1
ATOM 1885 C C . ILE A 1 250 ? 24.125 -17.734 1.513 1 98.69 250 ILE A C 1
ATOM 1887 O O . ILE A 1 250 ? 24.156 -18.953 1.328 1 98.69 250 ILE A O 1
ATOM 1891 N N . ASP A 1 251 ? 24.766 -17.203 2.523 1 98.62 251 ASP A N 1
ATOM 1892 C CA . ASP A 1 251 ? 25.172 -17.906 3.74 1 98.62 251 ASP A CA 1
ATOM 1893 C C . ASP A 1 251 ? 24.109 -17.781 4.828 1 98.62 251 ASP A C 1
ATOM 1895 O O . ASP A 1 251 ? 23.844 -16.672 5.316 1 98.62 251 ASP A O 1
ATOM 1899 N N . VAL A 1 252 ? 23.516 -18.891 5.281 1 98.75 252 VAL A N 1
ATOM 1900 C CA . VAL A 1 252 ? 22.375 -18.828 6.195 1 98.75 252 VAL A CA 1
ATOM 1901 C C . VAL A 1 252 ? 22.875 -18.922 7.641 1 98.75 252 VAL A C 1
ATOM 1903 O O . VAL A 1 252 ? 22.062 -18.953 8.578 1 98.75 252 VAL A O 1
ATOM 1906 N N . THR A 1 253 ? 24.172 -19 7.824 1 98.75 253 THR A N 1
ATOM 1907 C CA . THR A 1 253 ? 24.719 -19.125 9.172 1 98.75 253 THR A CA 1
ATOM 1908 C C . THR A 1 253 ? 24.281 -17.953 10.047 1 98.75 253 THR A C 1
ATOM 1910 O O . THR A 1 253 ? 24.453 -16.797 9.68 1 98.75 253 THR A O 1
ATOM 1913 N N . GLY A 1 254 ? 23.703 -18.281 11.125 1 98.69 254 GLY A N 1
ATOM 1914 C CA . GLY A 1 254 ? 23.328 -17.281 12.117 1 98.69 254 GLY A CA 1
ATOM 1915 C C . GLY A 1 254 ? 21.953 -16.688 11.859 1 98.69 254 GLY A C 1
ATOM 1916 O O . GLY A 1 254 ? 21.422 -15.977 12.711 1 98.69 254 GLY A O 1
ATOM 1917 N N . LEU A 1 255 ? 21.312 -17 10.711 1 98.81 255 LEU A N 1
ATOM 1918 C CA . LEU A 1 255 ? 19.984 -16.484 10.43 1 98.81 255 LEU A CA 1
ATOM 1919 C C . LEU A 1 255 ? 18.953 -17.062 11.406 1 98.81 255 LEU A C 1
ATOM 1921 O O . LEU A 1 255 ? 19 -18.25 11.734 1 98.81 255 LEU A O 1
ATOM 1925 N N . LYS A 1 256 ? 18.109 -16.219 11.969 1 98.94 256 LYS A N 1
ATOM 1926 C CA . LYS A 1 256 ? 16.969 -16.672 12.758 1 98.94 256 LYS A CA 1
ATOM 1927 C C . LYS A 1 256 ? 15.758 -16.953 11.875 1 98.94 256 LYS A C 1
ATOM 1929 O O . LYS A 1 256 ? 15.164 -16.031 11.312 1 98.94 256 LYS A O 1
ATOM 1934 N N . ILE A 1 257 ? 15.422 -18.172 11.75 1 98.94 257 ILE A N 1
ATOM 1935 C CA . ILE A 1 257 ? 14.305 -18.578 10.914 1 98.94 257 ILE A CA 1
ATOM 1936 C C . ILE A 1 257 ? 13.164 -19.094 11.797 1 98.94 257 ILE A C 1
ATOM 1938 O O . ILE A 1 257 ? 13.344 -20.062 12.547 1 98.94 257 ILE A O 1
ATOM 1942 N N . GLY A 1 258 ? 12.047 -18.375 11.719 1 98.94 258 GLY A N 1
ATOM 1943 C CA . GLY A 1 258 ? 10.867 -18.812 12.438 1 98.94 258 GLY A CA 1
ATOM 1944 C C . GLY A 1 258 ? 10.203 -20.031 11.805 1 98.94 258 GLY A C 1
ATOM 1945 O O . GLY A 1 258 ? 9.969 -20.047 10.594 1 98.94 258 GLY A O 1
ATOM 1946 N N . LEU A 1 259 ? 9.922 -21.031 12.586 1 98.94 259 LEU A N 1
ATOM 1947 C CA . LEU A 1 259 ? 9.156 -22.203 12.156 1 98.94 259 LEU A CA 1
ATOM 1948 C C . LEU A 1 259 ? 7.715 -22.109 12.648 1 98.94 259 LEU A C 1
ATOM 1950 O O . LEU A 1 259 ? 7.461 -22.188 13.852 1 98.94 259 LEU A O 1
ATOM 1954 N N . MET A 1 260 ? 6.824 -21.906 11.742 1 98.94 260 MET A N 1
ATOM 1955 C CA . MET A 1 260 ? 5.406 -21.797 12.07 1 98.94 260 MET A CA 1
ATOM 1956 C C . MET A 1 260 ? 4.648 -23.047 11.656 1 98.94 260 MET A C 1
ATOM 1958 O O . MET A 1 260 ? 4.426 -23.281 10.461 1 98.94 260 MET A O 1
ATOM 1962 N N . LEU A 1 261 ? 4.172 -23.844 12.602 1 98.81 261 LEU A N 1
ATOM 1963 C CA . LEU A 1 261 ? 3.512 -25.109 12.297 1 98.81 261 LEU A CA 1
ATOM 1964 C C . LEU A 1 261 ? 2.027 -25.047 12.633 1 98.81 261 LEU A C 1
ATOM 1966 O O . LEU A 1 261 ? 1.277 -25.984 12.344 1 98.81 261 LEU A O 1
ATOM 1970 N N . ASP A 1 262 ? 1.619 -23.953 13.25 1 98.62 262 ASP A N 1
ATOM 1971 C CA . ASP A 1 262 ? 0.221 -23.641 13.539 1 98.62 262 ASP A CA 1
ATOM 1972 C C . ASP A 1 262 ? -0.215 -22.359 12.844 1 98.62 262 ASP A C 1
ATOM 1974 O O . ASP A 1 262 ? 0.405 -21.312 13.023 1 98.62 262 ASP A O 1
ATOM 1978 N N . ALA A 1 263 ? -1.293 -22.5 12.078 1 98.25 263 ALA A N 1
ATOM 1979 C CA . ALA A 1 263 ? -1.735 -21.344 11.305 1 98.25 263 ALA A CA 1
ATOM 1980 C C . ALA A 1 263 ? -2.652 -20.438 12.133 1 98.25 263 ALA A C 1
ATOM 1982 O O . ALA A 1 263 ? -2.973 -19.328 11.727 1 98.25 263 ALA A O 1
ATOM 1983 N N . GLY A 1 264 ? -3.064 -20.828 13.289 1 98.5 264 GLY A N 1
ATOM 1984 C CA . GLY A 1 264 ? -3.926 -20.062 14.164 1 98.5 264 GLY A CA 1
ATOM 1985 C C . GLY A 1 264 ? -5.398 -20.406 14.008 1 98.5 264 GLY A C 1
ATOM 1986 O O . GLY A 1 264 ? -6.168 -20.297 14.969 1 98.5 264 GLY A O 1
ATOM 1987 N N . CYS A 1 265 ? -5.84 -20.781 12.844 1 98.19 265 CYS A N 1
ATOM 1988 C CA . CYS A 1 265 ? -7.184 -21.25 12.516 1 98.19 265 CYS A CA 1
ATOM 1989 C C . CYS A 1 265 ? -7.195 -22 11.195 1 98.19 265 CYS A C 1
ATOM 1991 O O . CYS A 1 265 ? -6.141 -22.312 10.641 1 98.19 265 CYS A O 1
ATOM 1993 N N . GLY A 1 266 ? -8.344 -22.453 10.805 1 97.25 266 GLY A N 1
ATOM 1994 C CA . GLY A 1 266 ? -8.492 -23.141 9.531 1 97.25 266 GLY A CA 1
ATOM 1995 C C . GLY A 1 266 ? -8.336 -24.641 9.641 1 97.25 266 GLY A C 1
ATOM 1996 O O . GLY A 1 266 ? -8.57 -25.219 10.703 1 97.25 266 GLY A O 1
ATOM 1997 N N . LEU A 1 267 ? -7.941 -25.234 8.469 1 97.12 267 LEU A N 1
ATOM 1998 C CA . LEU A 1 267 ? -7.812 -26.688 8.383 1 97.12 267 LEU A CA 1
ATOM 1999 C C . LEU A 1 267 ? -6.625 -27.172 9.203 1 97.12 267 LEU A C 1
ATOM 2001 O O . LEU A 1 267 ? -5.547 -26.578 9.156 1 97.12 267 LEU A O 1
ATOM 2005 N N . PRO A 1 268 ? -6.84 -28.203 9.977 1 97.06 268 PRO A N 1
ATOM 2006 C CA . PRO A 1 268 ? -5.707 -28.766 10.711 1 97.06 268 PRO A CA 1
ATOM 2007 C C . PRO A 1 268 ? -4.594 -29.266 9.789 1 97.06 268 PRO A C 1
ATOM 2009 O O . PRO A 1 268 ? -4.871 -29.781 8.703 1 97.06 268 PRO A O 1
ATOM 2012 N N . LEU A 1 269 ? -3.432 -29.188 10.273 1 98.44 269 LEU A N 1
ATOM 2013 C CA . LEU A 1 269 ? -2.246 -29.578 9.523 1 98.44 269 LEU A CA 1
ATOM 2014 C C . LEU A 1 269 ? -2.07 -31.094 9.539 1 98.44 269 LEU A C 1
ATOM 2016 O O . LEU A 1 269 ? -2.035 -31.703 10.609 1 98.44 269 LEU A O 1
ATOM 2020 N N . ASP A 1 270 ? -1.936 -31.703 8.328 1 98.12 270 ASP A N 1
ATOM 2021 C CA . ASP A 1 270 ? -1.641 -33.125 8.219 1 98.12 270 ASP A CA 1
ATOM 2022 C C . ASP A 1 270 ? -0.278 -33.469 8.828 1 98.12 270 ASP A C 1
ATOM 2024 O O . ASP A 1 270 ? 0.682 -32.688 8.656 1 98.12 270 ASP A O 1
ATOM 2028 N N . GLU A 1 271 ? -0.183 -34.594 9.43 1 98.06 271 GLU A N 1
ATOM 2029 C CA . GLU A 1 271 ? 1.057 -35.031 10.078 1 98.06 271 GLU A CA 1
ATOM 2030 C C . GLU A 1 271 ? 2.189 -35.156 9.062 1 98.06 271 GLU A C 1
ATOM 2032 O O . GLU A 1 271 ? 3.328 -34.781 9.336 1 98.06 271 GLU A O 1
ATOM 2037 N N . GLU A 1 272 ? 1.927 -35.719 7.945 1 98.19 272 GLU A N 1
ATOM 2038 C CA . GLU A 1 272 ? 2.988 -35.938 6.969 1 98.19 272 GLU A CA 1
ATOM 2039 C C . GLU A 1 272 ? 3.498 -34.625 6.398 1 98.19 272 GLU A C 1
ATOM 2041 O O . GLU A 1 272 ? 4.676 -34.5 6.059 1 98.19 272 GLU A O 1
ATOM 2046 N N . VAL A 1 273 ? 2.566 -33.688 6.266 1 98.75 273 VAL A N 1
ATOM 2047 C CA . VAL A 1 273 ? 2.998 -32.375 5.832 1 98.75 273 VAL A CA 1
ATOM 2048 C C . VAL A 1 273 ? 3.871 -31.719 6.91 1 98.75 273 VAL A C 1
ATOM 2050 O O . VAL A 1 273 ? 4.938 -31.172 6.609 1 98.75 273 VAL A O 1
ATOM 2053 N N . ARG A 1 274 ? 3.398 -31.812 8.156 1 98.69 274 ARG A N 1
ATOM 2054 C CA . ARG A 1 274 ? 4.172 -31.312 9.289 1 98.69 274 ARG A CA 1
ATOM 2055 C C . ARG A 1 274 ? 5.578 -31.891 9.289 1 98.69 274 ARG A C 1
ATOM 2057 O O . ARG A 1 274 ? 6.566 -31.172 9.414 1 98.69 274 ARG A O 1
ATOM 2064 N N . ASP A 1 275 ? 5.668 -33.188 9.156 1 98.69 275 ASP A N 1
ATOM 2065 C CA . ASP A 1 275 ? 6.945 -33.875 9.219 1 98.69 275 ASP A CA 1
ATOM 2066 C C . ASP A 1 275 ? 7.879 -33.438 8.102 1 98.69 275 ASP A C 1
ATOM 2068 O O . ASP A 1 275 ? 9.086 -33.281 8.32 1 98.69 275 ASP A O 1
ATOM 2072 N N . ALA A 1 276 ? 7.309 -33.281 6.922 1 98.69 276 ALA A N 1
ATOM 2073 C CA . ALA A 1 276 ? 8.109 -32.812 5.785 1 98.69 276 ALA A CA 1
ATOM 2074 C C . ALA A 1 276 ? 8.672 -31.422 6.035 1 98.69 276 ALA A C 1
ATOM 2076 O O . ALA A 1 276 ? 9.836 -31.141 5.73 1 98.69 276 ALA A O 1
ATOM 2077 N N . VAL A 1 277 ? 7.895 -30.531 6.613 1 98.88 277 VAL A N 1
ATOM 2078 C CA . VAL A 1 277 ? 8.305 -29.156 6.867 1 98.88 277 VAL A CA 1
ATOM 2079 C C . VAL A 1 277 ? 9.344 -29.125 7.988 1 98.88 277 VAL A C 1
ATOM 2081 O O . VAL A 1 277 ? 10.32 -28.375 7.914 1 98.88 277 VAL A O 1
ATOM 2084 N N . VAL A 1 278 ? 9.156 -29.906 8.984 1 98.81 278 VAL A N 1
ATOM 2085 C CA . VAL A 1 278 ? 10.125 -30 10.07 1 98.81 278 VAL A CA 1
ATOM 2086 C C . VAL A 1 278 ? 11.453 -30.531 9.531 1 98.81 278 VAL A C 1
ATOM 2088 O O . VAL A 1 278 ? 12.516 -30.047 9.93 1 98.81 278 VAL A O 1
ATOM 2091 N N . ALA A 1 279 ? 11.383 -31.516 8.664 1 98.75 279 ALA A N 1
ATOM 2092 C CA . ALA A 1 279 ? 12.602 -32.031 8.039 1 98.75 279 ALA A CA 1
ATOM 2093 C C . ALA A 1 279 ? 13.312 -30.938 7.238 1 98.75 279 ALA A C 1
ATOM 2095 O O . ALA A 1 279 ? 14.539 -30.875 7.23 1 98.75 279 ALA A O 1
ATOM 2096 N N . ALA A 1 280 ? 12.531 -30.156 6.559 1 98.75 280 ALA A N 1
ATOM 2097 C CA . ALA A 1 280 ? 13.102 -29.031 5.832 1 98.75 280 ALA A CA 1
ATOM 2098 C C . ALA A 1 280 ? 13.781 -28.047 6.785 1 98.75 280 ALA A C 1
ATOM 2100 O O . ALA A 1 280 ? 14.867 -27.531 6.492 1 98.75 280 ALA A O 1
ATOM 2101 N N . ALA A 1 281 ? 13.133 -27.734 7.906 1 98.81 281 ALA A N 1
ATOM 2102 C CA . ALA A 1 281 ? 13.711 -26.844 8.922 1 98.81 281 ALA A CA 1
ATOM 2103 C C . ALA A 1 281 ? 15.055 -27.375 9.406 1 98.81 281 ALA A C 1
ATOM 2105 O O . ALA A 1 281 ? 15.984 -26.609 9.656 1 98.81 281 ALA A O 1
ATOM 2106 N N . LYS A 1 282 ? 15.164 -28.672 9.523 1 98.62 282 LYS A N 1
ATOM 2107 C CA . LYS A 1 282 ? 16.406 -29.297 9.984 1 98.62 282 LYS A CA 1
ATOM 2108 C C . LYS A 1 282 ? 17.547 -29.062 9 1 98.62 282 LYS A C 1
ATOM 2110 O O . LYS A 1 282 ? 18.703 -28.922 9.406 1 98.62 282 LYS A O 1
ATOM 2115 N N . LEU A 1 283 ? 17.219 -29.047 7.727 1 98.62 283 LEU A N 1
ATOM 2116 C CA . LEU A 1 283 ? 18.25 -28.75 6.734 1 98.62 283 LEU A CA 1
ATOM 2117 C C . LEU A 1 283 ? 18.797 -27.328 6.926 1 98.62 283 LEU A C 1
ATOM 2119 O O . LEU A 1 283 ? 20 -27.109 6.809 1 98.62 283 LEU A O 1
ATOM 2123 N N . PHE A 1 284 ? 17.938 -26.375 7.203 1 98.81 284 PHE A N 1
ATOM 2124 C CA . PHE A 1 284 ? 18.375 -25.016 7.504 1 98.81 284 PHE A CA 1
ATOM 2125 C C . PHE A 1 284 ? 19.234 -24.984 8.758 1 98.81 284 PHE A C 1
ATOM 2127 O O . PHE A 1 284 ? 20.266 -24.297 8.797 1 98.81 284 PHE A O 1
ATOM 2134 N N . GLU A 1 285 ? 18.766 -25.703 9.719 1 98.69 285 GLU A N 1
ATOM 2135 C CA . GLU A 1 285 ? 19.516 -25.781 10.969 1 98.69 285 GLU A CA 1
ATOM 2136 C C . GLU A 1 285 ? 20.906 -26.359 10.734 1 98.69 285 GLU A C 1
ATOM 2138 O O . GLU A 1 285 ? 21.891 -25.828 11.258 1 98.69 285 GLU A O 1
ATOM 2143 N N . GLN A 1 286 ? 21 -27.422 9.984 1 98.56 286 GLN A N 1
ATOM 2144 C CA . GLN A 1 286 ? 22.266 -28.078 9.672 1 98.56 286 GLN A CA 1
ATOM 2145 C C . GLN A 1 286 ? 23.188 -27.125 8.914 1 98.56 286 GLN A C 1
ATOM 2147 O O . GLN A 1 286 ? 24.406 -27.203 9.055 1 98.56 286 GLN A O 1
ATOM 2152 N N . ALA A 1 287 ? 22.594 -26.281 8.172 1 98.56 287 ALA A N 1
ATOM 2153 C CA . ALA A 1 287 ? 23.375 -25.328 7.383 1 98.56 287 ALA A CA 1
ATOM 2154 C C . ALA A 1 287 ? 23.812 -24.141 8.234 1 98.56 287 ALA A C 1
ATOM 2156 O O . ALA A 1 287 ? 24.562 -23.281 7.77 1 98.56 287 ALA A O 1
ATOM 2157 N N . GLY A 1 288 ? 23.297 -23.969 9.453 1 98.75 288 GLY A N 1
ATOM 2158 C CA . GLY A 1 288 ? 23.828 -22.984 10.383 1 98.75 288 GLY A CA 1
ATOM 2159 C C . GLY A 1 288 ? 22.781 -21.969 10.836 1 98.75 288 GLY A C 1
ATOM 2160 O O . GLY A 1 288 ? 23.078 -21.094 11.648 1 98.75 288 GLY A O 1
ATOM 2161 N N . ALA A 1 289 ? 21.562 -22.125 10.391 1 98.88 289 ALA A N 1
ATOM 2162 C CA . ALA A 1 289 ? 20.516 -21.203 10.828 1 98.88 289 ALA A CA 1
ATOM 2163 C C . ALA A 1 289 ? 19.984 -21.594 12.203 1 98.88 289 ALA A C 1
ATOM 2165 O O . ALA A 1 289 ? 20.141 -22.734 12.633 1 98.88 289 ALA A O 1
ATOM 2166 N N . PHE A 1 290 ? 19.453 -20.594 12.922 1 98.88 290 PHE A N 1
ATOM 2167 C CA . PHE A 1 290 ? 18.703 -20.844 14.148 1 98.88 290 PHE A CA 1
ATOM 2168 C C . PHE A 1 290 ? 17.219 -20.984 13.844 1 98.88 290 PHE A C 1
ATOM 2170 O O . PHE A 1 290 ? 16.594 -20.062 13.32 1 98.88 290 PHE A O 1
ATOM 2177 N N . ILE A 1 291 ? 16.703 -22.188 14.125 1 98.88 291 ILE A N 1
ATOM 2178 C CA . ILE A 1 291 ? 15.273 -22.422 13.922 1 98.88 291 ILE A CA 1
ATOM 2179 C C . ILE A 1 291 ? 14.508 -22.109 15.203 1 98.88 291 ILE A C 1
ATOM 2181 O O . ILE A 1 291 ? 14.781 -22.688 16.266 1 98.88 291 ILE A O 1
ATOM 2185 N N . ILE A 1 292 ? 13.562 -21.172 15.133 1 98.75 292 ILE A N 1
ATOM 2186 C CA . ILE A 1 292 ? 12.812 -20.703 16.281 1 98.75 292 ILE A CA 1
ATOM 2187 C C . ILE A 1 292 ? 11.32 -20.969 16.094 1 98.75 292 ILE A C 1
ATOM 2189 O O . ILE A 1 292 ? 10.695 -20.406 15.188 1 98.75 292 ILE A O 1
ATOM 2193 N N . PRO A 1 293 ? 10.688 -21.891 16.938 1 98.69 293 PRO A N 1
ATOM 2194 C CA . PRO A 1 293 ? 9.227 -22.016 16.828 1 98.69 293 PRO A CA 1
ATOM 2195 C C . PRO A 1 293 ? 8.508 -20.688 17.047 1 98.69 293 PRO A C 1
ATOM 2197 O O . PRO A 1 293 ? 8.852 -19.938 17.953 1 98.69 293 PRO A O 1
ATOM 2200 N N . VAL A 1 294 ? 7.582 -20.359 16.172 1 98.81 294 VAL A N 1
ATOM 2201 C CA . VAL A 1 294 ? 6.871 -19.094 16.312 1 98.81 294 VAL A CA 1
ATOM 2202 C C . VAL A 1 294 ? 5.367 -19.344 16.328 1 98.81 294 VAL A C 1
ATOM 2204 O O . VAL A 1 294 ? 4.895 -20.375 15.844 1 98.81 294 VAL A O 1
ATOM 2207 N N . GLU A 1 295 ? 4.613 -18.375 16.891 1 97.88 295 GLU A N 1
ATOM 2208 C CA . GLU A 1 295 ? 3.158 -18.438 17.016 1 97.88 295 GLU A CA 1
ATOM 2209 C C . GLU A 1 295 ? 2.488 -18.016 15.703 1 97.88 295 GLU A C 1
ATOM 2211 O O . GLU A 1 295 ? 3.111 -17.375 14.852 1 97.88 295 GLU A O 1
ATOM 2216 N N . PRO A 1 296 ? 1.221 -18.469 15.578 1 98.44 296 PRO A N 1
ATOM 2217 C CA . PRO A 1 296 ? 0.501 -18.047 14.375 1 98.44 296 PRO A CA 1
ATOM 2218 C C . PRO A 1 296 ? 0.281 -16.531 14.312 1 98.44 296 PRO A C 1
AT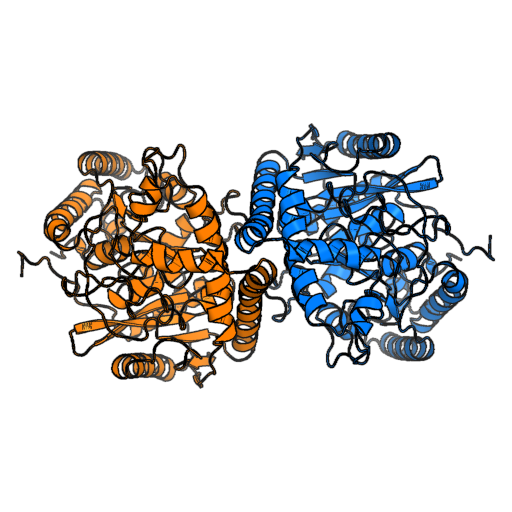OM 2220 O O . PRO A 1 296 ? 0.201 -15.875 15.352 1 98.44 296 PRO A O 1
ATOM 2223 N N . VAL A 1 297 ? 0.158 -16.016 13.078 1 98.56 297 VAL A N 1
ATOM 2224 C CA . VAL A 1 297 ? -0.09 -14.594 12.891 1 98.56 297 VAL A CA 1
ATOM 2225 C C . VAL A 1 297 ? -1.56 -14.367 12.539 1 98.56 297 VAL A C 1
ATOM 2227 O O . VAL A 1 297 ? -2.045 -13.234 12.578 1 98.56 297 VAL A O 1
ATOM 2230 N N . LEU A 1 298 ? -2.283 -15.406 12.203 1 98.75 298 LEU A N 1
ATOM 2231 C CA . LEU A 1 298 ? -3.682 -15.32 11.797 1 98.75 298 LEU A CA 1
ATOM 2232 C C . LEU A 1 298 ? -4.605 -15.75 12.938 1 98.75 298 LEU A C 1
ATOM 2234 O O . LEU A 1 298 ? -4.332 -16.734 13.625 1 98.75 298 LEU A O 1
ATOM 2238 N N . THR A 1 299 ? -5.691 -15.039 13.117 1 98.56 299 THR A N 1
ATOM 2239 C CA . THR A 1 299 ? -6.742 -15.438 14.055 1 98.56 299 THR A CA 1
ATOM 2240 C C . THR A 1 299 ? -8.031 -15.758 13.305 1 98.56 299 THR A C 1
ATOM 2242 O O . THR A 1 299 ? -8.188 -15.406 12.133 1 98.56 299 THR A O 1
ATOM 2245 N N . ARG A 1 300 ? -8.953 -16.406 14.008 1 98.31 300 ARG A N 1
ATOM 2246 C CA . ARG A 1 300 ? -10.258 -16.734 13.445 1 98.31 300 ARG A CA 1
ATOM 2247 C C . ARG A 1 300 ? -11.008 -15.469 13.039 1 98.31 300 ARG A C 1
ATOM 2249 O O . ARG A 1 300 ? -11.594 -15.414 11.953 1 98.31 300 ARG A O 1
ATOM 2256 N N . ASP A 1 301 ? -10.938 -14.391 13.812 1 97.81 301 ASP A N 1
ATOM 2257 C CA . ASP A 1 301 ? -11.625 -13.133 13.523 1 97.81 301 ASP A CA 1
ATOM 2258 C C . ASP A 1 301 ? -11.078 -12.492 12.25 1 97.81 301 ASP A C 1
ATOM 2260 O O . ASP A 1 301 ? -11.836 -11.914 11.469 1 97.81 301 ASP A O 1
ATOM 2264 N N . MET A 1 302 ? -9.812 -12.562 12.078 1 98.44 302 MET A N 1
ATOM 2265 C CA . MET A 1 302 ? -9.188 -12 10.883 1 98.44 302 MET A CA 1
ATOM 2266 C C . MET A 1 302 ? -9.68 -12.703 9.625 1 98.44 302 MET A C 1
ATOM 2268 O O . MET A 1 302 ? -10.117 -12.047 8.672 1 98.44 302 MET A O 1
ATOM 2272 N N . LEU A 1 303 ? -9.664 -14.047 9.656 1 98.56 303 LEU A N 1
ATOM 2273 C CA . LEU A 1 303 ? -10.07 -14.812 8.477 1 98.56 303 LEU A CA 1
ATOM 2274 C C . LEU A 1 303 ? -11.555 -14.609 8.188 1 98.56 303 LEU A C 1
ATOM 2276 O O . LEU A 1 303 ? -11.945 -14.414 7.031 1 98.56 303 LEU A O 1
ATOM 2280 N N . ASP A 1 304 ? -12.383 -14.672 9.234 1 98.25 304 ASP A N 1
ATOM 2281 C CA . ASP A 1 304 ? -13.82 -14.469 9.055 1 98.25 304 ASP A CA 1
ATOM 2282 C C . ASP A 1 304 ? -14.109 -13.07 8.523 1 98.25 304 ASP A C 1
ATOM 2284 O O . ASP A 1 304 ? -14.969 -12.906 7.648 1 98.25 304 ASP A O 1
ATOM 2288 N N . GLY A 1 305 ? -13.445 -12.094 9.125 1 98.12 305 GLY A N 1
ATOM 2289 C CA . GLY A 1 305 ? -13.617 -10.734 8.641 1 98.12 305 GLY A CA 1
ATOM 2290 C C . GLY A 1 305 ? -13.25 -10.578 7.18 1 98.12 305 GLY A C 1
ATOM 2291 O O . GLY A 1 305 ? -14 -9.977 6.406 1 98.12 305 GLY A O 1
ATOM 2292 N N . LEU A 1 306 ? -12.133 -11.102 6.789 1 98.38 306 LEU A N 1
ATOM 2293 C CA . LEU A 1 306 ? -11.695 -11.047 5.395 1 98.38 306 LEU A CA 1
ATOM 2294 C C . LEU A 1 306 ? -12.711 -11.719 4.48 1 98.38 306 LEU A C 1
ATOM 2296 O O . LEU A 1 306 ? -13.016 -11.211 3.398 1 98.38 306 LEU A O 1
ATOM 2300 N N . ASP A 1 307 ? -13.188 -12.836 4.902 1 98.12 307 ASP A N 1
ATOM 2301 C CA . ASP A 1 307 ? -14.195 -13.555 4.125 1 98.12 307 ASP A CA 1
ATOM 2302 C C . ASP A 1 307 ? -15.453 -12.711 3.938 1 98.12 307 ASP A C 1
ATOM 2304 O O . ASP A 1 307 ? -16.031 -12.688 2.852 1 98.12 307 ASP A O 1
ATOM 2308 N N . ASP A 1 308 ? -15.922 -12.047 5.016 1 98.12 308 ASP A N 1
ATOM 2309 C CA . ASP A 1 308 ? -17.078 -11.156 4.91 1 98.12 308 ASP A CA 1
ATOM 2310 C C . ASP A 1 308 ? -16.844 -10.07 3.865 1 98.12 308 ASP A C 1
ATOM 2312 O O . ASP A 1 308 ? -17.734 -9.75 3.08 1 98.12 308 ASP A O 1
ATOM 2316 N N . PHE A 1 309 ? -15.68 -9.547 3.877 1 98.12 309 PHE A N 1
ATOM 2317 C CA . PHE A 1 309 ? -15.297 -8.523 2.914 1 98.12 309 PHE A CA 1
ATOM 2318 C C . PHE A 1 309 ? -15.367 -9.062 1.49 1 98.12 309 PHE A C 1
ATOM 2320 O O . PHE A 1 309 ? -15.938 -8.422 0.604 1 98.12 309 PHE A O 1
ATOM 2327 N N . TRP A 1 310 ? -14.812 -10.25 1.238 1 98.06 310 TRP A N 1
ATOM 2328 C CA . TRP A 1 310 ? -14.828 -10.875 -0.079 1 98.06 310 TRP A CA 1
ATOM 2329 C C . TRP A 1 310 ? -16.25 -11.195 -0.509 1 98.06 310 TRP A C 1
ATOM 2331 O O . TRP A 1 310 ? -16.641 -10.953 -1.657 1 98.06 310 TRP A O 1
ATOM 2341 N N . ARG A 1 311 ? -17.047 -11.727 0.413 1 98.12 311 ARG A N 1
ATOM 2342 C CA . ARG A 1 311 ? -18.422 -12.094 0.105 1 98.12 311 ARG A CA 1
ATOM 2343 C C . ARG A 1 311 ? -19.234 -10.867 -0.31 1 98.12 311 ARG A C 1
ATOM 2345 O O . ARG A 1 311 ? -19.984 -10.914 -1.287 1 98.12 311 ARG A O 1
ATOM 2352 N N . ALA A 1 312 ? -19.047 -9.781 0.459 1 98 312 ALA A N 1
ATOM 2353 C CA . ALA A 1 312 ? -19.766 -8.547 0.15 1 98 312 ALA A CA 1
ATOM 2354 C C . ALA A 1 312 ? -19.391 -8.031 -1.235 1 98 312 ALA A C 1
ATOM 2356 O O . ALA A 1 312 ? -20.266 -7.641 -2.016 1 98 312 ALA A O 1
ATOM 2357 N N . LYS A 1 313 ? -18.125 -8.031 -1.519 1 97.31 313 LYS A N 1
ATOM 2358 C CA . LYS A 1 313 ? -17.625 -7.566 -2.809 1 97.31 313 LYS A CA 1
ATOM 2359 C C . LYS A 1 313 ? -18.219 -8.383 -3.955 1 97.31 313 LYS A C 1
ATOM 2361 O O . LYS A 1 313 ? -18.766 -7.824 -4.902 1 97.31 313 LYS A O 1
ATOM 2366 N N . PHE A 1 314 ? -18.109 -9.68 -3.871 1 96.75 314 PHE A N 1
ATOM 2367 C CA . PHE A 1 314 ? -18.516 -10.547 -4.973 1 96.75 314 PHE A CA 1
ATOM 2368 C C . PHE A 1 314 ? -20.031 -10.555 -5.129 1 96.75 314 PHE A C 1
ATOM 2370 O O . PHE A 1 314 ? -20.547 -10.633 -6.246 1 96.75 314 PHE A O 1
ATOM 2377 N N . TRP A 1 315 ? -20.734 -10.516 -4 1 96.88 315 TRP A N 1
ATOM 2378 C CA . TRP A 1 315 ? -22.188 -10.422 -4.102 1 96.88 315 TRP A CA 1
ATOM 2379 C C . TRP A 1 315 ? -22.594 -9.148 -4.828 1 96.88 315 TRP A C 1
ATOM 2381 O O . TRP A 1 315 ? -23.5 -9.164 -5.664 1 96.88 315 TRP A O 1
ATOM 2391 N N . GLY A 1 316 ? -21.969 -8.039 -4.5 1 95.56 316 GLY A N 1
ATOM 2392 C CA . GLY A 1 316 ? -22.219 -6.801 -5.215 1 95.56 316 GLY A CA 1
ATOM 2393 C C . GLY A 1 316 ? -22.078 -6.941 -6.719 1 95.56 316 GLY A C 1
ATOM 2394 O O . GLY A 1 316 ? -22.906 -6.434 -7.473 1 95.56 316 GLY A O 1
ATOM 2395 N N . ASP A 1 317 ? -21.062 -7.613 -7.172 1 93.69 317 ASP A N 1
ATOM 2396 C CA . ASP A 1 317 ? -20.844 -7.859 -8.594 1 93.69 317 ASP A CA 1
ATOM 2397 C C . ASP A 1 317 ? -21.953 -8.75 -9.172 1 93.69 317 ASP A C 1
ATOM 2399 O O . ASP A 1 317 ? -22.438 -8.508 -10.281 1 93.69 317 ASP A O 1
ATOM 2403 N N . MET A 1 318 ? -22.328 -9.773 -8.469 1 95.56 318 MET A N 1
ATOM 2404 C CA . MET A 1 318 ? -23.219 -10.812 -8.984 1 95.56 318 MET A CA 1
ATOM 2405 C C . MET A 1 318 ? -24.656 -10.312 -9.039 1 95.56 318 MET A C 1
ATOM 2407 O O . MET A 1 318 ? -25.422 -10.711 -9.922 1 95.56 318 MET A O 1
ATOM 2411 N N . VAL A 1 319 ? -25.016 -9.422 -8.117 1 94.19 319 VAL A N 1
ATOM 2412 C CA . VAL A 1 319 ? -26.375 -8.906 -8.094 1 94.19 319 VAL A CA 1
ATOM 2413 C C . VAL A 1 319 ? -26.641 -8.07 -9.344 1 94.19 319 VAL A C 1
ATOM 2415 O O . VAL A 1 319 ? -27.766 -7.977 -9.82 1 94.19 319 VAL A O 1
ATOM 2418 N N . ALA A 1 320 ? -25.578 -7.504 -9.859 1 92.62 320 ALA A N 1
ATOM 2419 C CA . ALA A 1 320 ? -25.703 -6.66 -11.047 1 92.62 320 ALA A CA 1
ATOM 2420 C C . ALA A 1 320 ? -25.906 -7.5 -12.297 1 92.62 320 ALA A C 1
ATOM 2422 O O . ALA A 1 320 ? -26.312 -6.98 -13.344 1 92.62 320 ALA A O 1
ATOM 2423 N N . LEU A 1 321 ? -25.688 -8.844 -12.266 1 95.69 321 LEU A N 1
ATOM 2424 C CA . LEU A 1 321 ? -25.844 -9.75 -13.398 1 95.69 321 LEU A CA 1
ATOM 2425 C C . LEU A 1 321 ? -27.312 -10.102 -13.602 1 95.69 321 LEU A C 1
ATOM 2427 O O . LEU A 1 321 ? -28.109 -10.062 -12.664 1 95.69 321 LEU A O 1
ATOM 2431 N N . SER A 1 322 ? -27.656 -10.445 -14.875 1 96.44 322 SER A N 1
ATOM 2432 C CA . SER A 1 322 ? -28.969 -11.023 -15.117 1 96.44 322 SER A CA 1
ATOM 2433 C C . SER A 1 322 ? -29.141 -12.352 -14.391 1 96.44 322 SER A C 1
ATOM 2435 O O . SER A 1 322 ? -28.156 -12.992 -14.023 1 96.44 322 SER A O 1
ATOM 2437 N N . ALA A 1 323 ? -30.344 -12.727 -14.172 1 95.25 323 ALA A N 1
ATOM 2438 C CA . ALA A 1 323 ? -30.625 -13.984 -13.484 1 95.25 323 ALA A CA 1
ATOM 2439 C C . ALA A 1 323 ? -29.984 -15.164 -14.203 1 95.25 323 ALA A C 1
ATOM 2441 O O . ALA A 1 323 ? -29.453 -16.078 -13.57 1 95.25 323 ALA A O 1
ATOM 2442 N N . ASP A 1 324 ? -30.031 -15.148 -15.477 1 96.62 324 ASP A N 1
ATOM 2443 C CA . ASP A 1 324 ? -29.484 -16.234 -16.281 1 96.62 324 ASP A CA 1
ATOM 2444 C C . ASP A 1 324 ? -27.969 -16.312 -16.125 1 96.62 324 ASP A C 1
ATOM 2446 O O . ASP A 1 324 ? -27.406 -17.406 -16 1 96.62 324 ASP A O 1
ATOM 2450 N N . ARG A 1 325 ? -27.312 -15.234 -16.188 1 96.44 325 ARG A N 1
ATOM 2451 C CA . ARG A 1 325 ? -25.859 -15.211 -16.031 1 96.44 325 ARG A CA 1
ATOM 2452 C C . ARG A 1 325 ? -25.453 -15.625 -14.617 1 96.44 325 ARG A C 1
ATOM 2454 O O . ARG A 1 325 ? -24.469 -16.344 -14.438 1 96.44 325 ARG A O 1
ATOM 2461 N N . ARG A 1 326 ? -26.156 -15.109 -13.672 1 96.5 326 ARG A N 1
ATOM 2462 C CA . ARG A 1 326 ? -25.875 -15.492 -12.297 1 96.5 326 ARG A CA 1
ATOM 2463 C C . ARG A 1 326 ? -26 -17 -12.109 1 96.5 326 ARG A C 1
ATOM 2465 O O . ARG A 1 326 ? -25.203 -17.625 -11.406 1 96.5 326 ARG A O 1
ATOM 2472 N N . ALA A 1 327 ? -27 -17.578 -12.758 1 96.38 327 ALA A N 1
ATOM 2473 C CA . ALA A 1 327 ? -27.25 -19.016 -12.648 1 96.38 327 ALA A CA 1
ATOM 2474 C C . ALA A 1 327 ? -26.141 -19.812 -13.32 1 96.38 327 ALA A C 1
ATOM 2476 O O . ALA A 1 327 ? -26 -21.016 -13.055 1 96.38 327 ALA A O 1
ATOM 2477 N N . ALA A 1 328 ? -25.359 -19.188 -14.18 1 97.56 328 ALA A N 1
ATOM 2478 C CA . ALA A 1 328 ? -24.281 -19.875 -14.898 1 97.56 328 ALA A CA 1
ATOM 2479 C C . ALA A 1 328 ? -23.016 -19.953 -14.055 1 97.56 328 ALA A C 1
ATOM 2481 O O . ALA A 1 328 ? -22.078 -20.672 -14.398 1 97.56 328 ALA A O 1
ATOM 2482 N N . ILE A 1 329 ? -23.016 -19.234 -12.977 1 97.88 329 ILE A N 1
ATOM 2483 C CA . ILE A 1 329 ? -21.875 -19.266 -12.055 1 97.88 329 ILE A CA 1
ATOM 2484 C C . ILE A 1 329 ? -21.828 -20.625 -11.359 1 97.88 329 ILE A C 1
ATOM 2486 O O . ILE A 1 329 ? -22.859 -21.219 -11.062 1 97.88 329 ILE A O 1
ATOM 2490 N N . LEU A 1 330 ? -20.578 -21.156 -11.141 1 97.81 330 LEU A N 1
ATOM 2491 C CA . LEU A 1 330 ? -20.438 -22.391 -10.367 1 97.81 330 LEU A CA 1
ATOM 2492 C C . LEU A 1 330 ? -21.203 -22.312 -9.062 1 97.81 330 LEU A C 1
ATOM 2494 O O . LEU A 1 330 ? -21.031 -21.359 -8.289 1 97.81 330 LEU A O 1
ATOM 2498 N N . PRO A 1 331 ? -22.094 -23.312 -8.711 1 97.12 331 PRO A N 1
ATOM 2499 C CA . PRO A 1 331 ? -22.969 -23.234 -7.531 1 97.12 331 PRO A CA 1
ATOM 2500 C C . PRO A 1 331 ? -22.188 -23 -6.242 1 97.12 331 PRO A C 1
ATOM 2502 O O . PRO A 1 331 ? -22.641 -22.234 -5.379 1 97.12 331 PRO A O 1
ATOM 2505 N N . TYR A 1 332 ? -21.047 -23.578 -6.109 1 97.25 332 TYR A N 1
ATOM 2506 C CA . TYR A 1 332 ? -20.219 -23.406 -4.922 1 97.25 332 TYR A CA 1
ATOM 2507 C C . TYR A 1 332 ? -19.922 -21.922 -4.672 1 97.25 332 TYR A C 1
ATOM 2509 O O . TYR A 1 332 ? -20.078 -21.438 -3.551 1 97.25 332 TYR A O 1
ATOM 2517 N N . ILE A 1 333 ? -19.531 -21.188 -5.715 1 96.94 333 ILE A N 1
ATOM 2518 C CA . ILE A 1 333 ? -19.141 -19.781 -5.613 1 96.94 333 ILE A CA 1
ATOM 2519 C C . ILE A 1 333 ? -20.391 -18.922 -5.41 1 96.94 333 ILE A C 1
ATOM 2521 O O . ILE A 1 333 ? -20.359 -17.953 -4.641 1 96.94 333 ILE A O 1
ATOM 2525 N N . LEU A 1 334 ? -21.438 -19.297 -6.117 1 97.38 334 LEU A N 1
ATOM 2526 C CA . LEU A 1 334 ? -22.656 -18.516 -5.973 1 97.38 334 LEU A CA 1
ATOM 2527 C C . LEU A 1 334 ? -23.188 -18.609 -4.547 1 97.38 334 LEU A C 1
ATOM 2529 O O . LEU A 1 334 ? -23.578 -17.594 -3.955 1 97.38 334 LEU A O 1
ATOM 2533 N N . GLU A 1 335 ? -23.219 -19.828 -4.031 1 97.5 335 GLU A N 1
ATOM 2534 C CA . GLU A 1 335 ? -23.688 -20.031 -2.662 1 97.5 335 GLU A CA 1
ATOM 2535 C C . GLU A 1 335 ? -22.812 -19.281 -1.663 1 97.5 335 GLU A C 1
ATOM 2537 O O . GLU A 1 335 ? -23.328 -18.672 -0.717 1 97.5 335 GLU A O 1
ATOM 2542 N N . TRP A 1 336 ? -21.531 -19.359 -1.861 1 97.56 336 TRP A N 1
ATOM 2543 C CA . TRP A 1 336 ? -20.594 -18.625 -1.017 1 97.56 336 TRP A CA 1
ATOM 2544 C C . TRP A 1 336 ? -20.875 -17.125 -1.078 1 97.56 336 TRP A C 1
ATOM 2546 O O . TRP A 1 336 ? -21 -16.469 -0.042 1 97.56 336 TRP A O 1
ATOM 2556 N N . ALA A 1 337 ? -21.062 -16.547 -2.227 1 97.38 337 ALA A N 1
ATOM 2557 C CA . ALA A 1 337 ? -21.219 -15.109 -2.436 1 97.38 337 ALA A CA 1
ATOM 2558 C C . ALA A 1 337 ? -22.562 -14.625 -1.929 1 97.38 337 ALA A C 1
ATOM 2560 O O . ALA A 1 337 ? -22.703 -13.484 -1.465 1 97.38 337 ALA A O 1
ATOM 2561 N N . GLU A 1 338 ? -23.562 -15.461 -1.975 1 96.88 338 GLU A N 1
ATOM 2562 C CA . GLU A 1 338 ? -24.922 -15.094 -1.573 1 96.88 338 GLU A CA 1
ATOM 2563 C C . GLU A 1 338 ? -24.969 -14.648 -0.115 1 96.88 338 GLU A C 1
ATOM 2565 O O . GLU A 1 338 ? -25.781 -13.797 0.255 1 96.88 338 GLU A O 1
ATOM 2570 N N . LYS A 1 339 ? -24.109 -15.148 0.662 1 96.88 339 LYS A N 1
ATOM 2571 C CA . LYS A 1 339 ? -24.047 -14.758 2.066 1 96.88 339 LYS A CA 1
ATOM 2572 C C . LYS A 1 339 ? -23.609 -13.305 2.215 1 96.88 339 LYS A C 1
ATOM 2574 O O . LYS A 1 339 ? -23.812 -12.688 3.262 1 96.88 339 LYS A O 1
ATOM 2579 N N . GLY A 1 340 ? -22.984 -12.773 1.207 1 97.19 340 GLY A N 1
ATOM 2580 C CA . GLY A 1 340 ? -22.594 -11.375 1.196 1 97.19 340 GLY A CA 1
ATOM 2581 C C . GLY A 1 340 ? -23.781 -10.43 1.259 1 97.19 340 GLY A C 1
ATOM 2582 O O . GLY A 1 340 ? -23.641 -9.273 1.661 1 97.19 340 GLY A O 1
ATOM 2583 N N . ALA A 1 341 ? -24.969 -10.891 0.891 1 96.62 341 ALA A N 1
ATOM 2584 C CA . ALA A 1 341 ? -26.188 -10.086 0.931 1 96.62 341 ALA A CA 1
ATOM 2585 C C . ALA A 1 341 ? -26.5 -9.641 2.355 1 96.62 341 ALA A C 1
ATOM 2587 O O . ALA A 1 341 ? -27.141 -8.609 2.562 1 96.62 341 ALA A O 1
ATOM 2588 N N . ASN A 1 342 ? -26 -10.367 3.318 1 95.94 342 ASN A N 1
ATOM 2589 C CA . ASN A 1 342 ? -26.328 -10.109 4.715 1 95.94 342 ASN A CA 1
ATOM 2590 C C . ASN A 1 342 ? -25.188 -9.406 5.441 1 95.94 342 ASN A C 1
ATOM 2592 O O . ASN A 1 342 ? -25.25 -9.219 6.66 1 95.94 342 ASN A O 1
ATOM 2596 N N . VAL A 1 343 ? -24.172 -9.102 4.754 1 97.75 343 VAL A N 1
ATOM 2597 C CA . VAL A 1 343 ? -23.047 -8.391 5.363 1 97.75 343 VAL A CA 1
ATOM 2598 C C . VAL A 1 343 ? -23.328 -6.887 5.363 1 97.75 343 VAL A C 1
ATOM 2600 O O . VAL A 1 343 ? -23.5 -6.281 4.301 1 97.75 343 VAL A O 1
ATOM 2603 N N . SER A 1 344 ? -23.406 -6.234 6.566 1 97.44 344 SER A N 1
ATOM 2604 C CA . SER A 1 344 ? -23.625 -4.793 6.664 1 97.44 344 SER A CA 1
ATOM 2605 C C . SER A 1 344 ? -22.391 -4.02 6.203 1 97.44 344 SER A C 1
ATOM 2607 O O . SER A 1 344 ? -21.297 -4.582 6.094 1 97.44 344 SER A O 1
ATOM 2609 N N . GLY A 1 345 ? -22.609 -2.744 5.926 1 98.12 345 GLY A N 1
ATOM 2610 C CA . GLY A 1 345 ? -21.484 -1.902 5.586 1 98.12 345 GLY A CA 1
ATOM 2611 C C . GLY A 1 345 ? -20.406 -1.886 6.66 1 98.12 345 GLY A C 1
ATOM 2612 O O . GLY A 1 345 ? -19.219 -2.037 6.359 1 98.12 345 GLY A O 1
ATOM 2613 N N . ALA A 1 346 ? -20.781 -1.752 7.902 1 97.44 346 ALA A N 1
ATOM 2614 C CA . ALA A 1 346 ? -19.844 -1.729 9.031 1 97.44 346 ALA A CA 1
ATOM 2615 C C . ALA A 1 346 ? -19.062 -3.031 9.109 1 97.44 346 ALA A C 1
ATOM 2617 O O . ALA A 1 346 ? -17.844 -3.014 9.359 1 97.44 346 ALA A O 1
ATOM 2618 N N . ARG A 1 347 ? -19.719 -4.129 8.891 1 97.31 347 ARG A N 1
ATOM 2619 C CA . ARG A 1 347 ? -19.062 -5.426 8.945 1 97.31 347 ARG A CA 1
ATOM 2620 C C . ARG A 1 347 ? -18.078 -5.582 7.785 1 97.31 347 ARG A C 1
ATOM 2622 O O . ARG A 1 347 ? -17 -6.152 7.957 1 97.31 347 ARG A O 1
ATOM 2629 N N . ALA A 1 348 ? -18.5 -5.137 6.594 1 98.12 348 ALA A N 1
ATOM 2630 C CA . ALA A 1 348 ? -17.594 -5.18 5.445 1 98.12 348 ALA A CA 1
ATOM 2631 C C . ALA A 1 348 ? -16.328 -4.367 5.707 1 98.12 348 ALA A C 1
ATOM 2633 O O . ALA A 1 348 ? -15.227 -4.809 5.395 1 98.12 348 ALA A O 1
ATOM 2634 N N . VAL A 1 349 ? -16.5 -3.215 6.324 1 97.44 349 VAL A N 1
ATOM 2635 C CA . VAL A 1 349 ? -15.367 -2.363 6.645 1 97.44 349 VAL A CA 1
ATOM 2636 C C . VAL A 1 349 ? -14.492 -3.045 7.691 1 97.44 349 VAL A C 1
ATOM 2638 O O . VAL A 1 349 ? -13.258 -3.035 7.586 1 97.44 349 VAL A O 1
ATOM 2641 N N . PHE A 1 350 ? -15.094 -3.602 8.695 1 95.69 350 PHE A N 1
ATOM 2642 C CA . PHE A 1 350 ? -14.352 -4.387 9.68 1 95.69 350 PHE A CA 1
ATOM 2643 C C . PHE A 1 350 ? -13.539 -5.477 8.992 1 95.69 350 PHE A C 1
ATOM 2645 O O . PHE A 1 350 ? -12.359 -5.672 9.32 1 95.69 350 PHE A O 1
ATOM 2652 N N . GLY A 1 351 ? -14.18 -6.176 8.125 1 97.38 351 GLY A N 1
ATOM 2653 C CA . GLY A 1 351 ? -13.508 -7.223 7.367 1 97.38 351 GLY A CA 1
ATOM 2654 C C . GLY A 1 351 ? -12.289 -6.727 6.613 1 97.38 351 GLY A C 1
ATOM 2655 O O . GLY A 1 351 ? -11.227 -7.344 6.668 1 97.38 351 GLY A O 1
ATOM 2656 N N . PHE A 1 352 ? -12.469 -5.598 5.938 1 97.38 352 PHE A N 1
ATOM 2657 C CA . PHE A 1 352 ? -11.328 -5.008 5.242 1 97.38 352 PHE A CA 1
ATOM 2658 C C . PHE A 1 352 ? -10.211 -4.664 6.223 1 97.38 352 PHE A C 1
ATOM 2660 O O . PHE A 1 352 ? -9.039 -4.91 5.941 1 97.38 352 PHE A O 1
ATOM 2667 N N . ASN A 1 353 ? -10.531 -4.121 7.344 1 96 353 ASN A N 1
ATOM 2668 C CA . ASN A 1 353 ? -9.539 -3.67 8.312 1 96 353 ASN A CA 1
ATOM 2669 C C . ASN A 1 353 ? -8.75 -4.84 8.891 1 96 353 ASN A C 1
ATOM 2671 O O . ASN A 1 353 ? -7.664 -4.648 9.445 1 96 353 ASN A O 1
ATOM 2675 N N . GLN A 1 354 ? -9.289 -6.051 8.789 1 96.88 354 GLN A N 1
ATOM 2676 C CA . GLN A 1 354 ? -8.531 -7.215 9.234 1 96.88 354 GLN A CA 1
ATOM 2677 C C . GLN A 1 354 ? -7.277 -7.414 8.391 1 96.88 354 GLN A C 1
ATOM 2679 O O . GLN A 1 354 ? -6.301 -8.016 8.844 1 96.88 354 GLN A O 1
ATOM 2684 N N . THR A 1 355 ? -7.254 -6.895 7.121 1 96.94 355 THR A N 1
ATOM 2685 C CA . THR A 1 355 ? -6.027 -6.953 6.328 1 96.94 355 THR A CA 1
ATOM 2686 C C . THR A 1 355 ? -4.906 -6.176 7.008 1 96.94 355 THR A C 1
ATOM 2688 O O . THR A 1 355 ? -3.752 -6.605 7.008 1 96.94 355 THR A O 1
ATOM 2691 N N . MET A 1 356 ? -5.23 -5.074 7.641 1 95.12 356 MET A N 1
ATOM 2692 C CA . MET A 1 356 ? -4.238 -4.258 8.336 1 95.12 356 MET A CA 1
ATOM 2693 C C . MET A 1 356 ? -3.803 -4.918 9.633 1 95.12 356 MET A C 1
ATOM 2695 O O . MET A 1 356 ? -2.645 -4.797 10.039 1 95.12 356 MET A O 1
ATOM 2699 N N . GLU A 1 357 ? -4.766 -5.605 10.281 1 96.19 357 GLU A N 1
ATOM 2700 C CA . GLU A 1 357 ? -4.395 -6.355 11.477 1 96.19 357 GLU A CA 1
ATOM 2701 C C . GLU A 1 357 ? -3.404 -7.465 11.148 1 96.19 357 GLU A C 1
ATOM 2703 O O . GLU A 1 357 ? -2.471 -7.719 11.914 1 96.19 357 GLU A O 1
ATOM 2708 N N . MET A 1 358 ? -3.631 -8.109 10.047 1 97.81 358 MET A N 1
ATOM 2709 C CA . MET A 1 358 ? -2.68 -9.117 9.594 1 97.81 358 MET A CA 1
ATOM 2710 C C . MET A 1 358 ? -1.312 -8.5 9.328 1 97.81 358 MET A C 1
ATOM 2712 O O . MET A 1 358 ? -0.285 -9.07 9.695 1 97.81 358 MET A O 1
ATOM 2716 N N . ARG A 1 359 ? -1.325 -7.355 8.688 1 96.31 359 ARG A N 1
ATOM 2717 C CA . ARG A 1 359 ? -0.073 -6.66 8.398 1 96.31 359 ARG A CA 1
ATOM 2718 C C . ARG A 1 359 ? 0.698 -6.375 9.688 1 96.31 359 ARG A C 1
ATOM 2720 O O . ARG A 1 359 ? 1.912 -6.582 9.75 1 96.31 359 ARG A O 1
ATOM 2727 N N . LYS A 1 360 ? 0.015 -5.895 10.648 1 94.62 360 LYS A N 1
ATOM 2728 C CA . LYS A 1 360 ? 0.632 -5.578 11.938 1 94.62 360 LYS A CA 1
ATOM 2729 C C . LYS A 1 360 ? 1.201 -6.828 12.594 1 94.62 360 LYS A C 1
ATOM 2731 O O . LYS A 1 360 ? 2.328 -6.816 13.094 1 94.62 360 LYS A O 1
ATOM 2736 N N . ALA A 1 361 ? 0.412 -7.906 12.594 1 97.06 361 ALA A N 1
ATOM 2737 C CA . ALA A 1 361 ? 0.844 -9.164 13.195 1 97.06 361 ALA A CA 1
ATOM 2738 C C . ALA A 1 361 ? 2.092 -9.703 12.5 1 97.06 361 ALA A C 1
ATOM 2740 O O . ALA A 1 361 ? 3.031 -10.156 13.164 1 97.06 361 ALA A O 1
ATOM 2741 N N . CYS A 1 362 ? 2.092 -9.672 11.219 1 98.12 362 CYS A N 1
ATOM 2742 C CA . CYS A 1 362 ? 3.227 -10.156 10.445 1 98.12 362 CYS A CA 1
ATOM 2743 C C . CYS A 1 362 ? 4.461 -9.297 10.672 1 98.12 362 CYS A C 1
ATOM 2745 O O . CYS A 1 362 ? 5.566 -9.812 10.82 1 98.12 362 CYS A O 1
ATOM 2747 N N . GLY A 1 363 ? 4.262 -7.945 10.664 1 96.69 363 GLY A N 1
ATOM 2748 C CA . GLY A 1 363 ? 5.363 -7.047 10.961 1 96.69 363 GLY A CA 1
ATOM 2749 C C . GLY A 1 363 ? 5.984 -7.297 12.328 1 96.69 363 GLY A C 1
ATOM 2750 O O . GLY A 1 363 ? 7.211 -7.277 12.469 1 96.69 363 GLY A O 1
ATOM 2751 N N . ARG A 1 364 ? 5.141 -7.551 13.289 1 96.81 364 ARG A N 1
ATOM 2752 C CA . ARG A 1 364 ? 5.609 -7.82 14.648 1 96.81 364 ARG A CA 1
ATOM 2753 C C . ARG A 1 364 ? 6.457 -9.094 14.688 1 96.81 364 ARG A C 1
ATOM 2755 O O . ARG A 1 364 ? 7.512 -9.117 15.32 1 96.81 364 ARG A O 1
ATOM 2762 N N . LEU A 1 365 ? 5.996 -10.078 14 1 98.19 365 LEU A N 1
ATOM 2763 C CA . LEU A 1 365 ? 6.73 -11.336 13.977 1 98.19 365 LEU A CA 1
ATOM 2764 C C . LEU A 1 365 ? 8.125 -11.148 13.383 1 98.19 365 LEU A C 1
ATOM 2766 O O . LEU A 1 365 ? 9.094 -11.719 13.883 1 98.19 365 LEU A O 1
ATOM 2770 N N . MET A 1 366 ? 8.266 -10.344 12.375 1 97.69 366 MET A N 1
ATOM 2771 C CA . MET A 1 366 ? 9.523 -10.148 11.664 1 97.69 366 MET A CA 1
ATOM 2772 C C . MET A 1 366 ? 10.523 -9.391 12.531 1 97.69 366 MET A C 1
ATOM 2774 O O . MET A 1 366 ? 11.711 -9.328 12.203 1 97.69 366 MET A O 1
ATOM 2778 N N . GLN A 1 367 ? 10.031 -8.844 13.672 1 96.75 367 GLN A N 1
ATOM 2779 C CA . GLN A 1 367 ? 10.953 -8.188 14.594 1 96.75 367 GLN A CA 1
ATOM 2780 C C . GLN A 1 367 ? 11.789 -9.211 15.352 1 96.75 367 GLN A C 1
ATOM 2782 O O . GLN A 1 367 ? 12.836 -8.875 15.906 1 96.75 367 GLN A O 1
ATOM 2787 N N . SER A 1 368 ? 11.344 -10.477 15.312 1 97.75 368 SER A N 1
ATOM 2788 C CA . SER A 1 368 ? 12 -11.484 16.141 1 97.75 368 SER A CA 1
ATOM 2789 C C . SER A 1 368 ? 12.75 -12.5 15.273 1 97.75 368 SER A C 1
ATOM 2791 O O . SER A 1 368 ? 13.594 -13.242 15.773 1 97.75 368 SER A O 1
ATOM 2793 N N . VAL A 1 369 ? 12.445 -12.57 14.047 1 98.81 369 VAL A N 1
ATOM 2794 C CA . VAL A 1 369 ? 13.062 -13.523 13.133 1 98.81 369 VAL A CA 1
ATOM 2795 C C . VAL A 1 369 ? 13.391 -12.836 11.805 1 98.81 369 VAL A C 1
ATOM 2797 O O . VAL A 1 369 ? 12.82 -11.789 11.484 1 98.81 369 VAL A O 1
ATOM 2800 N N . ASP A 1 370 ? 14.328 -13.406 11.016 1 98.81 370 ASP A N 1
ATOM 2801 C CA . ASP A 1 370 ? 14.727 -12.852 9.727 1 98.81 370 ASP A CA 1
ATOM 2802 C C . ASP A 1 370 ? 13.805 -13.344 8.609 1 98.81 370 ASP A C 1
ATOM 2804 O O . ASP A 1 370 ? 13.617 -12.656 7.609 1 98.81 370 ASP A O 1
ATOM 2808 N N . ALA A 1 371 ? 13.305 -14.523 8.75 1 98.94 371 ALA A N 1
ATOM 2809 C CA . ALA A 1 371 ? 12.398 -15.195 7.816 1 98.94 371 ALA A CA 1
ATOM 2810 C C . ALA A 1 371 ? 11.508 -16.188 8.547 1 98.94 371 ALA A C 1
ATOM 2812 O O . ALA A 1 371 ? 11.727 -16.484 9.719 1 98.94 371 ALA A O 1
ATOM 2813 N N . VAL A 1 372 ? 10.484 -16.578 7.867 1 98.94 372 VAL A N 1
ATOM 2814 C CA . VAL A 1 372 ? 9.594 -17.609 8.398 1 98.94 372 VAL A CA 1
ATOM 2815 C C . VAL A 1 372 ? 9.477 -18.766 7.402 1 98.94 372 VAL A C 1
ATOM 2817 O O . VAL A 1 372 ? 9.43 -18.531 6.191 1 98.94 372 VAL A O 1
ATOM 2820 N N . ILE A 1 373 ? 9.516 -19.969 7.891 1 98.94 373 ILE A N 1
ATOM 2821 C CA . ILE A 1 373 ? 9.133 -21.109 7.078 1 98.94 373 ILE A CA 1
ATOM 2822 C C . ILE A 1 373 ? 7.887 -21.766 7.668 1 98.94 373 ILE A C 1
ATOM 2824 O O . ILE A 1 373 ? 7.699 -21.781 8.891 1 98.94 373 ILE A O 1
ATOM 2828 N N . SER A 1 374 ? 7.086 -22.266 6.875 1 98.94 374 SER A N 1
ATOM 2829 C CA . SER A 1 374 ? 5.82 -22.891 7.238 1 98.94 374 SER A CA 1
ATOM 2830 C C . SER A 1 374 ? 5.348 -23.859 6.152 1 98.94 374 SER A C 1
ATOM 2832 O O . SER A 1 374 ? 5.91 -23.891 5.059 1 98.94 374 SER A O 1
ATOM 2834 N N . PRO A 1 375 ? 4.336 -24.75 6.488 1 98.88 375 PRO A N 1
ATOM 2835 C CA . PRO A 1 375 ? 3.625 -25.391 5.379 1 98.88 375 PRO A CA 1
ATOM 2836 C C . PRO A 1 375 ? 2.986 -24.391 4.426 1 98.88 375 PRO A C 1
ATOM 2838 O O . PRO A 1 375 ? 2.66 -23.266 4.828 1 98.88 375 PRO A O 1
ATOM 2841 N N . VAL A 1 376 ? 2.93 -24.734 3.172 1 98.81 376 VAL A N 1
ATOM 2842 C CA . VAL A 1 376 ? 2.064 -24.016 2.248 1 98.81 376 VAL A CA 1
ATOM 2843 C C . VAL A 1 376 ? 0.633 -24.531 2.365 1 98.81 376 VAL A C 1
ATOM 2845 O O . VAL A 1 376 ? -0.302 -23.75 2.574 1 98.81 376 VAL A O 1
ATOM 2848 N N . ASN A 1 377 ? 0.53 -25.828 2.188 1 98.69 377 ASN A N 1
ATOM 2849 C CA . ASN A 1 377 ? -0.74 -26.547 2.203 1 98.69 377 ASN A CA 1
ATOM 2850 C C . ASN A 1 377 ? -0.93 -27.328 3.504 1 98.69 377 ASN A C 1
ATOM 2852 O O . ASN A 1 377 ? -0.032 -28.047 3.938 1 98.69 377 ASN A O 1
ATOM 2856 N N . PRO A 1 378 ? -2.115 -27.25 4.082 1 98.56 378 PRO A N 1
ATOM 2857 C CA . PRO A 1 378 ? -2.32 -28 5.324 1 98.56 378 PRO A CA 1
ATOM 2858 C C . PRO A 1 378 ? -2.52 -29.484 5.082 1 98.56 378 PRO A C 1
ATOM 2860 O O . PRO A 1 378 ? -2.324 -30.297 5.996 1 98.56 378 PRO A O 1
ATOM 2863 N N . ILE A 1 379 ? -2.891 -29.844 3.828 1 98.25 379 ILE A N 1
ATOM 2864 C CA . ILE A 1 379 ? -3.123 -31.234 3.51 1 98.25 379 ILE A CA 1
ATOM 2865 C C . ILE A 1 379 ? -2.4 -31.609 2.215 1 98.25 379 ILE A C 1
ATOM 2867 O O . ILE A 1 379 ? -2.035 -30.719 1.433 1 98.25 379 ILE A O 1
ATOM 2871 N N . ALA A 1 380 ? -2.27 -32.906 1.995 1 97.44 380 ALA A N 1
ATOM 2872 C CA . ALA A 1 380 ? -1.414 -33.375 0.913 1 97.44 380 ALA A CA 1
ATOM 2873 C C . ALA A 1 380 ? -2.148 -33.344 -0.425 1 97.44 380 ALA A C 1
ATOM 2875 O O . ALA A 1 380 ? -1.525 -33.156 -1.477 1 97.44 380 ALA A O 1
ATOM 2876 N N . SER A 1 381 ? -3.422 -33.562 -0.389 1 97.62 381 SER A N 1
ATOM 2877 C CA . SER A 1 381 ? -4.199 -33.594 -1.622 1 97.62 381 SER A CA 1
ATOM 2878 C C . SER A 1 381 ? -5.695 -33.688 -1.329 1 97.62 381 SER A C 1
ATOM 2880 O O . SER A 1 381 ? -6.102 -33.812 -0.173 1 97.62 381 SER A O 1
ATOM 2882 N N . TYR A 1 382 ? -6.539 -33.562 -2.271 1 98.25 382 TYR A N 1
ATOM 2883 C CA . TYR A 1 382 ? -7.988 -33.719 -2.264 1 98.25 382 TYR A CA 1
ATOM 2884 C C . TYR A 1 382 ? -8.523 -33.969 -3.668 1 98.25 382 TYR A C 1
ATOM 2886 O O . TYR A 1 382 ? -7.812 -33.75 -4.656 1 98.25 382 TYR A O 1
ATOM 2894 N N . PRO A 1 383 ? -9.695 -34.438 -3.846 1 98.5 383 PRO A N 1
ATOM 2895 C CA . PRO A 1 383 ? -10.211 -34.906 -5.137 1 98.5 383 PRO A CA 1
ATOM 2896 C C . PRO A 1 383 ? -10.258 -33.781 -6.184 1 98.5 383 PRO A C 1
ATOM 2898 O O . PRO A 1 383 ? -10.539 -32.625 -5.848 1 98.5 383 PRO A O 1
ATOM 2901 N N . ALA A 1 384 ? -10.055 -34.188 -7.453 1 98.31 384 ALA A N 1
ATOM 2902 C CA . ALA A 1 384 ? -9.945 -33.25 -8.57 1 98.31 384 ALA A CA 1
ATOM 2903 C C . ALA A 1 384 ? -11.227 -32.438 -8.75 1 98.31 384 ALA A C 1
ATOM 2905 O O . ALA A 1 384 ? -11.18 -31.297 -9.18 1 98.31 384 ALA A O 1
ATOM 2906 N N . ASP A 1 385 ? -12.359 -33 -8.391 1 97.5 385 ASP A N 1
ATOM 2907 C CA . ASP A 1 385 ? -13.633 -32.375 -8.703 1 97.5 385 ASP A CA 1
ATOM 2908 C C . ASP A 1 385 ? -14.164 -31.578 -7.512 1 97.5 385 ASP A C 1
ATOM 2910 O O . ASP A 1 385 ? -15.305 -31.109 -7.527 1 97.5 385 ASP A O 1
ATOM 2914 N N . TRP A 1 386 ? -13.305 -31.438 -6.434 1 98.12 386 TRP A N 1
ATOM 2915 C CA . TRP A 1 386 ? -13.672 -30.594 -5.305 1 98.12 386 TRP A CA 1
ATOM 2916 C C . TRP A 1 386 ? -13.352 -29.125 -5.594 1 98.12 386 TRP A C 1
ATOM 2918 O O . TRP A 1 386 ? -12.328 -28.828 -6.207 1 98.12 386 TRP A O 1
ATOM 2928 N N . ALA A 1 387 ? -14.219 -28.281 -5.09 1 97.69 387 ALA A N 1
ATOM 2929 C CA . ALA A 1 387 ? -14.016 -26.844 -5.262 1 97.69 387 ALA A CA 1
ATOM 2930 C C . ALA A 1 387 ? -12.883 -26.328 -4.379 1 97.69 387 ALA A C 1
ATOM 2932 O O . ALA A 1 387 ? -12.25 -25.312 -4.684 1 97.69 387 ALA A O 1
ATOM 2933 N N . SER A 1 388 ? -12.633 -26.953 -3.322 1 96.81 388 SER A N 1
ATOM 2934 C CA . SER A 1 388 ? -11.586 -26.672 -2.34 1 96.81 388 SER A CA 1
ATOM 2935 C C . SER A 1 388 ? -11.328 -27.875 -1.446 1 96.81 388 SER A C 1
ATOM 2937 O O . SER A 1 388 ? -12.078 -28.859 -1.482 1 96.81 388 SER A O 1
ATOM 2939 N N . PRO A 1 389 ? -10.281 -27.766 -0.601 1 97.5 389 PRO A N 1
ATOM 2940 C CA . PRO A 1 389 ? -10.016 -28.906 0.28 1 97.5 389 PRO A CA 1
ATOM 2941 C C . PRO A 1 389 ? -11.195 -29.219 1.204 1 97.5 389 PRO A C 1
ATOM 2943 O O . PRO A 1 389 ? -11.484 -30.391 1.472 1 97.5 389 PRO A O 1
ATOM 2946 N N . THR A 1 390 ? -11.906 -28.234 1.67 1 96.44 390 THR A N 1
ATOM 2947 C CA . THR A 1 390 ? -13.055 -28.438 2.551 1 96.44 390 THR A CA 1
ATOM 2948 C C . THR A 1 390 ? -14.305 -28.766 1.743 1 96.44 390 THR A C 1
ATOM 2950 O O . THR A 1 390 ? -15.234 -29.391 2.258 1 96.44 390 THR A O 1
ATOM 2953 N N . ASN A 1 391 ? -14.367 -28.344 0.574 1 97.56 391 ASN A N 1
ATOM 2954 C CA . ASN A 1 391 ? -15.461 -28.531 -0.368 1 97.56 391 ASN A CA 1
ATOM 2955 C C . ASN A 1 391 ? -16.812 -28.156 0.252 1 97.56 391 ASN A C 1
ATOM 2957 O O . ASN A 1 391 ? -17.781 -28.906 0.127 1 97.56 391 ASN A O 1
ATOM 2961 N N . ASP A 1 392 ? -16.859 -27.156 1.053 1 97.12 392 ASP A N 1
ATOM 2962 C CA . ASP A 1 392 ? -18.031 -26.578 1.718 1 97.12 392 ASP A CA 1
ATOM 2963 C C . ASP A 1 392 ? -18.094 -25.062 1.5 1 97.12 392 ASP A C 1
ATOM 2965 O O . ASP A 1 392 ? -17.281 -24.312 2.055 1 97.12 392 ASP A O 1
ATOM 2969 N N . PRO A 1 393 ? -19.047 -24.625 0.71 1 96.44 393 PRO A N 1
ATOM 2970 C CA . PRO A 1 393 ? -19.141 -23.188 0.417 1 96.44 393 PRO A CA 1
ATOM 2971 C C . PRO A 1 393 ? -19.344 -22.344 1.669 1 96.44 393 PRO A C 1
ATOM 2973 O O . PRO A 1 393 ? -19.156 -21.125 1.635 1 96.44 393 PRO A O 1
ATOM 2976 N N . ALA A 1 394 ? -19.75 -22.953 2.814 1 95.75 394 ALA A N 1
ATOM 2977 C CA . ALA A 1 394 ? -19.953 -22.219 4.062 1 95.75 394 ALA A CA 1
ATOM 2978 C C . ALA A 1 394 ? -18.609 -21.984 4.766 1 95.75 394 ALA A C 1
ATOM 2980 O O . ALA A 1 394 ? -18.516 -21.109 5.641 1 95.75 394 ALA A O 1
ATOM 2981 N N . ARG A 1 395 ? -17.594 -22.75 4.402 1 95.19 395 ARG A N 1
ATOM 2982 C CA . ARG A 1 395 ? -16.25 -22.656 4.961 1 95.19 395 ARG A CA 1
ATOM 2983 C C . ARG A 1 395 ? -15.195 -22.734 3.863 1 95.19 395 ARG A C 1
ATOM 2985 O O . ARG A 1 395 ? -14.281 -23.547 3.93 1 95.19 395 ARG A O 1
ATOM 2992 N N . PRO A 1 396 ? -15.234 -21.828 2.965 1 91 396 PRO A N 1
ATOM 2993 C CA . PRO A 1 396 ? -14.523 -22.016 1.697 1 91 396 PRO A CA 1
ATOM 2994 C C . PRO A 1 396 ? -13.016 -21.844 1.839 1 91 396 PRO A C 1
ATOM 2996 O O . PRO A 1 396 ? -12.25 -22.344 1.01 1 91 396 PRO A O 1
ATOM 2999 N N . PHE A 1 397 ? -12.492 -21.109 2.854 1 95.81 397 PHE A N 1
ATOM 3000 C CA . PHE A 1 397 ? -11.102 -20.688 2.814 1 95.81 397 PHE A CA 1
ATOM 3001 C C . PHE A 1 397 ? -10.352 -21.188 4.047 1 95.81 397 PHE A C 1
ATOM 3003 O O . PHE A 1 397 ? -9.43 -20.516 4.527 1 95.81 397 PHE A O 1
ATOM 3010 N N . GLU A 1 398 ? -10.773 -22.359 4.566 1 97.81 398 GLU A N 1
ATOM 3011 C CA . GLU A 1 398 ? -10.148 -22.906 5.762 1 97.81 398 GLU A CA 1
ATOM 3012 C C . GLU A 1 398 ? -8.727 -23.391 5.465 1 97.81 398 GLU A C 1
ATOM 3014 O O . GLU A 1 398 ? -7.918 -23.562 6.383 1 97.81 398 GLU A O 1
ATOM 3019 N N . HIS A 1 399 ? -8.422 -23.609 4.18 1 98.31 399 HIS A N 1
ATOM 3020 C CA . HIS A 1 399 ? -7.148 -24.203 3.795 1 98.31 399 HIS A CA 1
ATOM 3021 C C . HIS A 1 399 ? -6.105 -23.125 3.496 1 98.31 399 HIS A C 1
ATOM 3023 O O . HIS A 1 399 ? -4.941 -23.438 3.244 1 98.31 399 HIS A O 1
ATOM 3029 N N . ILE A 1 400 ? -6.43 -21.812 3.506 1 98.56 400 ILE A N 1
ATOM 3030 C CA . ILE A 1 400 ? -5.465 -20.812 3.057 1 98.56 400 ILE A CA 1
ATOM 3031 C C . ILE A 1 400 ? -4.859 -20.094 4.262 1 98.56 400 ILE A C 1
ATOM 3033 O O . ILE A 1 400 ? -4.219 -19.062 4.117 1 98.56 400 ILE A O 1
ATOM 3037 N N . ALA A 1 401 ? -5.008 -20.656 5.469 1 98.69 401 ALA A N 1
ATOM 3038 C CA . ALA A 1 401 ? -4.641 -19.984 6.707 1 98.69 401 ALA A CA 1
ATOM 3039 C C . ALA A 1 401 ? -3.127 -19.797 6.801 1 98.69 401 ALA A C 1
ATOM 3041 O O . ALA A 1 401 ? -2.65 -18.828 7.41 1 98.69 401 ALA A O 1
ATOM 3042 N N . PHE A 1 402 ? -2.314 -20.672 6.164 1 98.88 402 PHE A N 1
ATOM 3043 C CA . PHE A 1 402 ? -0.864 -20.516 6.184 1 98.88 402 PHE A CA 1
ATOM 3044 C C . PHE A 1 402 ? -0.409 -19.5 5.152 1 98.88 402 PHE A C 1
ATOM 3046 O O . PHE A 1 402 ? 0.719 -19 5.215 1 98.88 402 PHE A O 1
ATOM 3053 N N . THR A 1 403 ? -1.261 -19.141 4.137 1 98.88 403 THR A N 1
ATOM 3054 C CA . THR A 1 403 ? -0.759 -18.391 2.996 1 98.88 403 THR A CA 1
ATOM 3055 C C . THR A 1 403 ? -1.342 -16.969 2.988 1 98.88 403 THR A C 1
ATOM 3057 O O . THR A 1 403 ? -0.628 -16 2.729 1 98.88 403 THR A O 1
ATOM 3060 N N . VAL A 1 404 ? -2.627 -16.781 3.432 1 98.88 404 VAL A N 1
ATOM 3061 C CA . VAL A 1 404 ? -3.383 -15.562 3.178 1 98.88 404 VAL A CA 1
ATOM 3062 C C . VAL A 1 404 ? -2.781 -14.414 3.977 1 98.88 404 VAL A C 1
ATOM 3064 O O . VAL A 1 404 ? -2.756 -13.273 3.508 1 98.88 404 VAL A O 1
ATOM 3067 N N . PRO A 1 405 ? -2.193 -14.633 5.207 1 98.75 405 PRO A N 1
ATOM 3068 C CA . PRO A 1 405 ? -1.661 -13.477 5.93 1 98.75 405 PRO A CA 1
ATOM 3069 C C . PRO A 1 405 ? -0.533 -12.773 5.18 1 98.75 405 PRO A C 1
ATOM 3071 O O . PRO A 1 405 ? -0.367 -11.555 5.301 1 98.75 405 PRO A O 1
ATOM 3074 N N . TRP A 1 406 ? 0.156 -13.5 4.352 1 98.81 406 TRP A N 1
ATOM 3075 C CA . TRP A 1 406 ? 1.338 -12.945 3.699 1 98.81 406 TRP A CA 1
ATOM 3076 C C . TRP A 1 406 ? 0.957 -12.203 2.426 1 98.81 406 TRP A C 1
ATOM 3078 O O . TRP A 1 406 ? 1.759 -11.438 1.885 1 98.81 406 TRP A O 1
ATOM 3088 N N . ASN A 1 407 ? -0.253 -12.484 1.867 1 98.69 407 ASN A N 1
ATOM 3089 C CA . ASN A 1 407 ? -0.84 -11.594 0.87 1 98.69 407 ASN A CA 1
ATOM 3090 C C . ASN A 1 407 ? -1.278 -10.273 1.487 1 98.69 407 ASN A C 1
ATOM 3092 O O . ASN A 1 407 ? -0.941 -9.203 0.977 1 98.69 407 ASN A O 1
ATOM 3096 N N . MET A 1 408 ? -1.948 -10.406 2.613 1 98.25 408 MET A N 1
ATOM 3097 C CA . MET A 1 408 ? -2.49 -9.203 3.24 1 98.25 408 MET A CA 1
ATOM 3098 C C . MET A 1 408 ? -1.375 -8.352 3.846 1 98.25 408 MET A C 1
ATOM 3100 O O . MET A 1 408 ? -1.473 -7.125 3.879 1 98.25 408 MET A O 1
ATOM 3104 N N . SER A 1 409 ? -0.319 -8.969 4.277 1 97.69 409 SER A N 1
ATOM 3105 C CA . SER A 1 409 ? 0.799 -8.227 4.852 1 97.69 409 SER A CA 1
ATOM 3106 C C . SER A 1 409 ? 1.747 -7.723 3.77 1 97.69 409 SER A C 1
ATOM 3108 O O . SER A 1 409 ? 2.711 -7.012 4.062 1 97.69 409 SER A O 1
ATOM 3110 N N . GLU A 1 410 ? 1.53 -8.125 2.57 1 97.38 410 GLU A N 1
ATOM 3111 C CA . GLU A 1 410 ? 2.238 -7.652 1.385 1 97.38 410 GLU A CA 1
ATOM 3112 C C . GLU A 1 410 ? 3.674 -8.164 1.356 1 97.38 410 GLU A C 1
ATOM 3114 O O . GLU A 1 410 ? 4.535 -7.586 0.693 1 97.38 410 GLU A O 1
ATOM 3119 N N . GLN A 1 411 ? 4.02 -9.227 2.033 1 98.56 411 GLN A N 1
ATOM 3120 C CA . GLN A 1 411 ? 5.352 -9.812 2.123 1 98.56 411 GLN A CA 1
ATOM 3121 C C . GLN A 1 411 ? 5.598 -10.797 0.984 1 98.56 411 GLN A C 1
ATOM 3123 O O . GLN A 1 411 ? 4.66 -11.414 0.478 1 98.56 411 GLN A O 1
ATOM 3128 N N . PRO A 1 412 ? 6.84 -10.906 0.581 1 98.81 412 PRO A N 1
ATOM 3129 C CA . PRO A 1 412 ? 7.164 -11.969 -0.371 1 98.81 412 PRO A CA 1
ATOM 3130 C C . PRO A 1 412 ? 7.156 -13.352 0.271 1 98.81 412 PRO A C 1
ATOM 3132 O O . PRO A 1 412 ? 7.5 -13.5 1.446 1 98.81 412 PRO A O 1
ATOM 3135 N N . ALA A 1 413 ? 6.75 -14.289 -0.464 1 98.94 413 ALA A N 1
ATOM 3136 C CA . ALA A 1 413 ? 6.699 -15.688 -0.032 1 98.94 413 ALA A CA 1
ATOM 3137 C C . ALA A 1 413 ? 6.84 -16.641 -1.22 1 98.94 413 ALA A C 1
ATOM 3139 O O . ALA A 1 413 ? 6.527 -16.266 -2.355 1 98.94 413 ALA A O 1
ATOM 3140 N N . SER A 1 414 ? 7.344 -17.797 -0.945 1 98.94 414 SER A N 1
ATOM 3141 C CA . SER A 1 414 ? 7.48 -18.797 -1.998 1 98.94 414 SER A CA 1
ATOM 3142 C C . SER A 1 414 ? 6.973 -20.156 -1.536 1 98.94 414 SER A C 1
ATOM 3144 O O . SER A 1 414 ? 6.75 -20.375 -0.343 1 98.94 414 SER A O 1
ATOM 3146 N N . SER A 1 415 ? 6.609 -20.953 -2.438 1 98.94 415 SER A N 1
ATOM 3147 C CA . SER A 1 415 ? 6.414 -22.391 -2.244 1 98.94 415 SER A CA 1
ATOM 3148 C C . SER A 1 415 ? 7.496 -23.203 -2.957 1 98.94 415 SER A C 1
ATOM 3150 O O . SER A 1 415 ? 7.738 -23 -4.148 1 98.94 415 SER A O 1
ATOM 3152 N N . ILE A 1 416 ? 8.148 -24.078 -2.256 1 98.94 416 ILE A N 1
ATOM 3153 C CA . ILE A 1 416 ? 9.164 -24.938 -2.85 1 98.94 416 ILE A CA 1
ATOM 3154 C C . ILE A 1 416 ? 8.984 -26.359 -2.328 1 98.94 416 ILE A C 1
ATOM 3156 O O . ILE A 1 416 ? 8.664 -26.562 -1.154 1 98.94 416 ILE A O 1
ATOM 3160 N N . ASN A 1 417 ? 9.148 -27.328 -3.184 1 98.81 417 ASN A N 1
ATOM 3161 C CA . ASN A 1 417 ? 8.938 -28.719 -2.795 1 98.81 417 ASN A CA 1
ATOM 3162 C C . ASN A 1 417 ? 9.898 -29.156 -1.693 1 98.81 417 ASN A C 1
ATOM 3164 O O . ASN A 1 417 ? 11.109 -28.938 -1.803 1 98.81 417 ASN A O 1
ATOM 3168 N N . CYS A 1 418 ? 9.32 -29.719 -0.662 1 98.5 418 CYS A N 1
ATOM 3169 C CA . CYS A 1 418 ? 10.188 -30.172 0.42 1 98.5 418 CYS A CA 1
ATOM 3170 C C . CYS A 1 418 ? 9.992 -31.656 0.692 1 98.5 418 CYS A C 1
ATOM 3172 O O . CYS A 1 418 ? 10.32 -32.156 1.777 1 98.5 418 CYS A O 1
ATOM 3174 N N . GLY A 1 419 ? 9.383 -32.312 -0.249 1 97.81 419 GLY A N 1
ATOM 3175 C CA . GLY A 1 419 ? 9.164 -33.75 -0.123 1 97.81 419 GLY A CA 1
ATOM 3176 C C . GLY A 1 419 ? 7.879 -34.188 -0.771 1 97.81 419 GLY A C 1
ATOM 3177 O O . GLY A 1 419 ? 7.258 -33.469 -1.535 1 97.81 419 GLY A O 1
ATOM 3178 N N . PHE A 1 420 ? 7.555 -35.469 -0.595 1 97.94 420 PHE A N 1
ATOM 3179 C CA . PHE A 1 420 ? 6.367 -36.094 -1.161 1 97.94 420 PHE A CA 1
ATOM 3180 C C . PHE A 1 420 ? 5.594 -36.875 -0.089 1 97.94 420 PHE A C 1
ATOM 3182 O O . PHE A 1 420 ? 6.188 -37.406 0.841 1 97.94 420 PHE A O 1
ATOM 3189 N N . SER A 1 421 ? 4.312 -36.812 -0.239 1 98.12 421 SER A N 1
ATOM 3190 C CA . SER A 1 421 ? 3.447 -37.562 0.672 1 98.12 421 SER A CA 1
ATOM 3191 C C . SER A 1 421 ? 3.553 -39.062 0.431 1 98.12 421 SER A C 1
ATOM 3193 O O . SER A 1 421 ? 4.176 -39.5 -0.539 1 98.12 421 SER A O 1
ATOM 3195 N N . LYS A 1 422 ? 2.932 -39.75 1.401 1 97 422 LYS A N 1
ATOM 3196 C CA . LYS A 1 422 ? 2.891 -41.219 1.253 1 97 422 LYS A CA 1
ATOM 3197 C C . LYS A 1 422 ? 2.176 -41.594 -0.033 1 97 422 LYS A C 1
ATOM 3199 O O . LYS A 1 422 ? 2.521 -42.625 -0.654 1 97 422 LYS A O 1
ATOM 3204 N N . SER A 1 423 ? 1.271 -40.812 -0.483 1 96.31 423 SER A N 1
ATOM 3205 C CA . SER A 1 423 ? 0.51 -41.094 -1.695 1 96.31 423 SER A CA 1
ATOM 3206 C C . SER A 1 423 ? 1.243 -40.594 -2.938 1 96.31 423 SER A C 1
ATOM 3208 O O . SER A 1 423 ? 0.73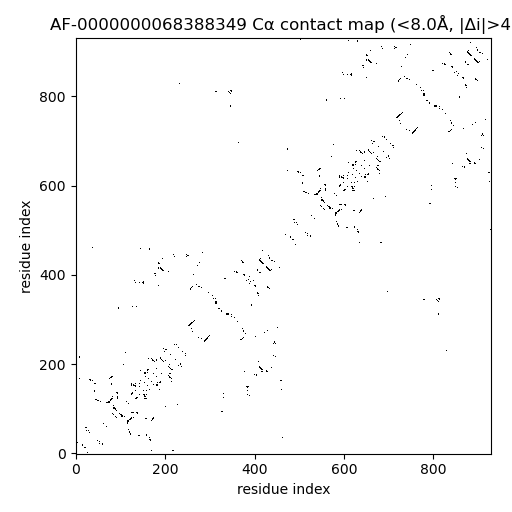3 -40.719 -4.055 1 96.31 423 SER A O 1
ATOM 3210 N N . GLY A 1 424 ? 2.357 -40.031 -2.746 1 97.12 424 GLY A N 1
ATOM 3211 C CA . GLY A 1 424 ? 3.188 -39.625 -3.871 1 97.12 424 GLY A CA 1
ATOM 3212 C C . GLY A 1 424 ? 2.924 -38.188 -4.328 1 97.12 424 GLY A C 1
ATOM 3213 O O . GLY A 1 424 ? 3.414 -37.781 -5.379 1 97.12 424 GLY A O 1
ATOM 3214 N N . MET A 1 425 ? 2.178 -37.438 -3.582 1 98.19 425 MET A N 1
ATOM 3215 C CA . MET A 1 425 ? 1.885 -36.062 -3.941 1 98.19 425 MET A CA 1
ATOM 3216 C C . MET A 1 425 ? 2.939 -35.125 -3.375 1 98.19 425 MET A C 1
ATOM 3218 O O . MET A 1 425 ? 3.426 -35.312 -2.262 1 98.19 425 MET A O 1
ATOM 3222 N N . PRO A 1 426 ? 3.301 -34.094 -4.098 1 98.62 426 PRO A N 1
ATOM 3223 C CA . PRO A 1 426 ? 4.305 -33.156 -3.602 1 98.62 426 PRO A CA 1
ATOM 3224 C C . PRO A 1 426 ? 3.838 -32.406 -2.363 1 98.62 426 PRO A C 1
ATOM 3226 O O . PRO A 1 426 ? 2.641 -32.156 -2.195 1 98.62 426 PRO A O 1
ATOM 3229 N N . ILE A 1 427 ? 4.742 -32.062 -1.489 1 98.75 427 ILE A N 1
ATOM 3230 C CA . ILE A 1 427 ? 4.508 -31.234 -0.306 1 98.75 427 ILE A CA 1
ATOM 3231 C C . ILE A 1 427 ? 5.316 -29.953 -0.404 1 98.75 427 ILE A C 1
ATOM 3233 O O . ILE A 1 427 ? 6.523 -29.984 -0.655 1 98.75 427 ILE A O 1
ATOM 3237 N N . GLY A 1 428 ? 4.648 -28.812 -0.246 1 98.62 428 GLY A N 1
ATOM 3238 C CA . GLY A 1 428 ? 5.305 -27.516 -0.383 1 98.62 428 GLY A CA 1
ATOM 3239 C C . GLY A 1 428 ? 5.789 -26.953 0.938 1 98.62 428 GLY A C 1
ATOM 3240 O O . GLY A 1 428 ? 5.098 -27.047 1.953 1 98.62 428 GLY A O 1
ATOM 3241 N N . LEU A 1 429 ? 6.996 -26.406 0.952 1 98.94 429 LEU A N 1
ATOM 3242 C CA . LEU A 1 429 ? 7.527 -25.547 1.999 1 98.94 429 LEU A CA 1
ATOM 3243 C C . LEU A 1 429 ? 7.359 -24.078 1.629 1 98.94 429 LEU A C 1
ATOM 3245 O O . LEU A 1 429 ? 7.734 -23.656 0.53 1 98.94 429 LEU A O 1
ATOM 3249 N N . GLN A 1 430 ? 6.766 -23.359 2.551 1 98.94 430 GLN A N 1
ATOM 3250 C CA . GLN A 1 430 ? 6.664 -21.922 2.359 1 98.94 430 GLN A CA 1
ATOM 3251 C C . GLN A 1 430 ? 7.844 -21.188 3 1 98.94 430 GLN A C 1
ATOM 3253 O O . GLN A 1 430 ? 8.234 -21.516 4.125 1 98.94 430 GLN A O 1
ATOM 3258 N N . ILE A 1 431 ? 8.484 -20.281 2.291 1 99 431 ILE A N 1
ATOM 3259 C CA . ILE A 1 431 ? 9.531 -19.391 2.795 1 99 431 ILE A CA 1
ATOM 3260 C C . ILE A 1 431 ? 9.086 -17.938 2.656 1 99 431 ILE A C 1
ATOM 3262 O O . ILE A 1 431 ? 8.758 -17.484 1.557 1 99 431 ILE A O 1
ATOM 3266 N N . ILE A 1 432 ? 9 -17.25 3.762 1 98.94 432 ILE A N 1
ATOM 3267 C CA . ILE A 1 432 ? 8.477 -15.891 3.807 1 98.94 432 ILE A CA 1
ATOM 3268 C C . ILE A 1 432 ? 9.57 -14.93 4.289 1 98.94 432 ILE A C 1
ATOM 3270 O O . ILE A 1 432 ? 10.312 -15.25 5.219 1 98.94 432 ILE A O 1
ATOM 3274 N N . GLY A 1 433 ? 9.758 -13.828 3.627 1 98.81 433 GLY A N 1
ATOM 3275 C CA . GLY A 1 433 ? 10.68 -12.789 4.051 1 98.81 433 GLY A CA 1
ATOM 3276 C C . GLY A 1 433 ? 9.992 -11.477 4.367 1 98.81 433 GLY A C 1
ATOM 3277 O O . GLY A 1 433 ? 8.773 -11.352 4.215 1 98.81 433 GLY A O 1
ATOM 3278 N N . PRO A 1 434 ? 10.734 -10.469 4.887 1 97.81 434 PRO A N 1
ATOM 3279 C CA . PRO A 1 434 ? 10.188 -9.133 5.129 1 97.81 434 PRO A CA 1
ATOM 3280 C C . PRO A 1 434 ? 9.711 -8.453 3.848 1 97.81 434 PRO A C 1
ATOM 3282 O O . PRO A 1 434 ? 10.133 -8.82 2.75 1 97.81 434 PRO A O 1
ATOM 3285 N N . ARG A 1 435 ? 8.805 -7.484 4.023 1 96.38 435 ARG A N 1
ATOM 3286 C CA . ARG A 1 435 ? 8.352 -6.684 2.891 1 96.38 435 ARG A CA 1
ATOM 3287 C C . ARG A 1 435 ? 9.531 -6.117 2.113 1 96.38 435 ARG A C 1
ATOM 3289 O O . ARG A 1 435 ? 10.516 -5.668 2.709 1 96.38 435 ARG A O 1
ATOM 3296 N N . TYR A 1 436 ? 9.531 -6.289 0.802 1 96.25 436 TYR A N 1
ATOM 3297 C CA . TYR A 1 436 ? 10.445 -5.711 -0.172 1 96.25 436 TYR A CA 1
ATOM 3298 C C . TYR A 1 436 ? 11.719 -6.547 -0.286 1 96.25 436 TYR A C 1
ATOM 3300 O O . TYR A 1 436 ? 12.586 -6.258 -1.115 1 96.25 436 TYR A O 1
ATOM 3308 N N . GLU A 1 437 ? 11.844 -7.574 0.553 1 97.44 437 GLU A N 1
ATOM 3309 C CA . GLU A 1 437 ? 13.031 -8.422 0.486 1 97.44 437 GLU A CA 1
ATOM 3310 C C . GLU A 1 437 ? 12.781 -9.648 -0.393 1 97.44 437 GLU A C 1
ATOM 3312 O O . GLU A 1 437 ? 12.977 -10.781 0.044 1 97.44 437 GLU A O 1
ATOM 3317 N N . ASP A 1 438 ? 12.461 -9.344 -1.592 1 98.69 438 ASP A N 1
ATOM 3318 C CA . ASP A 1 438 ? 12.102 -10.375 -2.564 1 98.69 438 ASP A CA 1
ATOM 3319 C C . ASP A 1 438 ? 13.297 -11.266 -2.883 1 98.69 438 ASP A C 1
ATOM 3321 O O . ASP A 1 438 ? 13.18 -12.492 -2.889 1 98.69 438 ASP A O 1
ATOM 3325 N N . LEU A 1 439 ? 14.461 -10.648 -3.113 1 98.88 439 LEU A N 1
ATOM 3326 C CA . LEU A 1 439 ? 15.656 -11.406 -3.461 1 98.88 439 LEU A CA 1
ATOM 3327 C C . LEU A 1 439 ? 16.078 -12.312 -2.309 1 98.88 439 LEU A C 1
ATOM 3329 O O . LEU A 1 439 ? 16.562 -13.422 -2.531 1 98.88 439 LEU A O 1
ATOM 3333 N N . PHE A 1 440 ? 15.875 -11.844 -1.069 1 98.88 440 PHE A N 1
ATOM 3334 C CA . PHE A 1 440 ? 16.203 -12.617 0.122 1 98.88 440 PHE A CA 1
ATOM 3335 C C . PHE A 1 440 ? 15.43 -13.93 0.146 1 98.88 440 PHE A C 1
ATOM 3337 O O . PHE A 1 440 ? 16 -14.984 0.414 1 98.88 440 PHE A O 1
ATOM 3344 N N . VAL A 1 441 ? 14.156 -13.914 -0.229 1 98.94 441 VAL A N 1
ATOM 3345 C CA . VAL A 1 441 ? 13.32 -15.109 -0.269 1 98.94 441 VAL A CA 1
ATOM 3346 C C . VAL A 1 441 ? 13.797 -16.031 -1.386 1 98.94 441 VAL A C 1
ATOM 3348 O O . VAL A 1 441 ? 13.859 -17.25 -1.206 1 98.94 441 VAL A O 1
ATOM 3351 N N . LEU A 1 442 ? 14.141 -15.461 -2.516 1 98.94 442 LEU A N 1
ATOM 3352 C CA . LEU A 1 442 ? 14.664 -16.266 -3.613 1 98.94 442 LEU A CA 1
ATOM 3353 C C . LEU A 1 442 ? 15.977 -16.938 -3.223 1 98.94 442 LEU A C 1
ATOM 3355 O O . LEU A 1 442 ? 16.203 -18.109 -3.539 1 98.94 442 LEU A O 1
ATOM 3359 N N . ARG A 1 443 ? 16.844 -16.188 -2.512 1 98.94 443 ARG A N 1
ATOM 3360 C CA . ARG A 1 443 ? 18.125 -16.734 -2.062 1 98.94 443 ARG A CA 1
ATOM 3361 C C . ARG A 1 443 ? 17.922 -17.906 -1.108 1 98.94 443 ARG A C 1
ATOM 3363 O O . ARG A 1 443 ? 18.562 -18.938 -1.244 1 98.94 443 ARG A O 1
ATOM 3370 N N . LEU A 1 444 ? 17.047 -17.75 -0.156 1 98.94 444 LEU A N 1
ATOM 3371 C CA . LEU A 1 444 ? 16.75 -18.828 0.784 1 98.94 444 LEU A CA 1
ATOM 3372 C C . LEU A 1 444 ? 16.172 -20.031 0.059 1 98.94 444 LEU A C 1
ATOM 3374 O O . LEU A 1 444 ? 16.531 -21.172 0.372 1 98.94 444 LEU A O 1
ATOM 3378 N N . SER A 1 445 ? 15.281 -19.797 -0.881 1 98.94 445 SER A N 1
ATOM 3379 C CA . SER A 1 445 ? 14.688 -20.875 -1.659 1 98.94 445 SER A CA 1
ATOM 3380 C C . SER A 1 445 ? 15.734 -21.609 -2.473 1 98.94 445 SER A C 1
ATOM 3382 O O . SER A 1 445 ? 15.719 -22.844 -2.539 1 98.94 445 SER A O 1
ATOM 3384 N N . LYS A 1 446 ? 16.625 -20.844 -3.09 1 98.88 446 LYS A N 1
ATOM 3385 C CA . LYS A 1 446 ? 17.672 -21.469 -3.9 1 98.88 446 LYS A CA 1
ATOM 3386 C C . LYS A 1 446 ? 18.609 -22.297 -3.041 1 98.88 446 LYS A C 1
ATOM 3388 O O . LYS A 1 446 ? 19.016 -23.406 -3.436 1 98.88 446 LYS A O 1
ATOM 3393 N N . ALA A 1 447 ? 19 -21.781 -1.885 1 98.88 447 ALA A N 1
ATOM 3394 C CA . ALA A 1 447 ? 19.828 -22.547 -0.958 1 98.88 447 ALA A CA 1
ATOM 3395 C C . ALA A 1 447 ? 19.172 -23.875 -0.603 1 98.88 447 ALA A C 1
ATOM 3397 O O . ALA A 1 447 ? 19.812 -24.938 -0.687 1 98.88 447 ALA A O 1
ATOM 3398 N N . PHE A 1 448 ? 17.969 -23.812 -0.274 1 98.81 448 PHE A N 1
ATOM 3399 C CA . PHE A 1 448 ? 17.219 -25.016 0.077 1 98.81 448 PHE A CA 1
ATOM 3400 C C . PHE A 1 448 ? 17.188 -26 -1.09 1 98.81 448 PHE A C 1
ATOM 3402 O O . PHE A 1 448 ? 17.375 -27.203 -0.902 1 98.81 448 PHE A O 1
ATOM 3409 N N . GLU A 1 449 ? 16.828 -25.422 -2.266 1 98.5 449 GLU A N 1
ATOM 3410 C CA . GLU A 1 449 ? 16.812 -26.25 -3.471 1 98.5 449 GLU A CA 1
ATOM 3411 C C . GLU A 1 449 ? 18.156 -26.969 -3.654 1 98.5 449 GLU A C 1
ATOM 3413 O O . GLU A 1 449 ? 18.188 -28.141 -4.008 1 98.5 449 GLU A O 1
ATOM 3418 N N . ASN A 1 450 ? 19.234 -26.281 -3.422 1 97.75 450 ASN A N 1
ATOM 3419 C CA . ASN A 1 450 ? 20.562 -26.859 -3.57 1 97.75 450 ASN A CA 1
ATOM 3420 C C . ASN A 1 450 ? 20.812 -27.984 -2.566 1 97.75 450 ASN A C 1
ATOM 3422 O O . ASN A 1 450 ? 21.406 -29 -2.908 1 97.75 450 ASN A O 1
ATOM 3426 N N . TRP A 1 451 ? 20.391 -27.812 -1.321 1 97.38 451 TRP A N 1
ATOM 3427 C CA . TRP A 1 451 ? 20.609 -28.812 -0.28 1 97.38 451 TRP A CA 1
ATOM 3428 C C . TRP A 1 451 ? 19.844 -30.094 -0.588 1 97.38 451 TRP A C 1
ATOM 3430 O O . TRP A 1 451 ? 20.359 -31.188 -0.377 1 97.38 451 TRP A O 1
ATOM 3440 N N . GLY A 1 452 ? 18.625 -29.922 -1.039 1 92.56 452 GLY A N 1
ATOM 3441 C CA . GLY A 1 452 ? 17.734 -31.062 -1.221 1 92.56 452 GLY A CA 1
ATOM 3442 C C . GLY A 1 452 ? 17.828 -31.672 -2.604 1 92.56 452 GLY A C 1
ATOM 3443 O O . GLY A 1 452 ? 17.375 -32.781 -2.822 1 92.56 452 GLY A O 1
ATOM 3444 N N . GLY A 1 453 ? 18.359 -30.938 -3.559 1 91.31 453 GLY A N 1
ATOM 3445 C CA . GLY A 1 453 ? 18.516 -31.453 -4.91 1 91.31 453 GLY A CA 1
ATOM 3446 C C . GLY A 1 453 ? 17.297 -31.188 -5.785 1 91.31 453 GLY A C 1
ATOM 3447 O O . GLY A 1 453 ? 17.266 -31.594 -6.949 1 91.31 453 GLY A O 1
ATOM 3448 N N . GLY A 1 454 ? 16.297 -30.578 -5.262 1 91.44 454 GLY A N 1
ATOM 3449 C CA . GLY A 1 454 ? 15.102 -30.25 -6.031 1 91.44 454 GLY A CA 1
ATOM 3450 C C . GLY A 1 454 ? 14.312 -31.484 -6.441 1 91.44 454 GLY A C 1
ATOM 3451 O O . GLY A 1 454 ? 14.578 -32.594 -5.969 1 91.44 454 GLY A O 1
ATOM 3452 N N . VAL A 1 455 ? 13.258 -31.25 -7.234 1 94.88 455 VAL A N 1
ATOM 3453 C CA . VAL A 1 455 ? 12.453 -32.312 -7.785 1 94.88 455 VAL A CA 1
ATOM 3454 C C . VAL A 1 455 ? 13.203 -33 -8.93 1 94.88 455 VAL A C 1
ATOM 3456 O O . VAL A 1 455 ? 13.531 -32.344 -9.93 1 94.88 455 VAL A O 1
ATOM 3459 N N . ARG A 1 456 ? 13.461 -34.219 -8.828 1 89.75 456 ARG A N 1
ATOM 3460 C CA . ARG A 1 456 ? 14.336 -34.938 -9.766 1 89.75 456 ARG A CA 1
ATOM 3461 C C . ARG A 1 456 ? 13.516 -35.625 -10.852 1 89.75 456 ARG A C 1
ATOM 3463 O O . ARG A 1 456 ? 14.016 -35.844 -11.961 1 89.75 456 ARG A O 1
ATOM 3470 N N . ARG A 1 457 ? 12.344 -36 -10.523 1 92.75 457 ARG A N 1
ATOM 3471 C CA . ARG A 1 457 ? 11.477 -36.688 -11.477 1 92.75 457 ARG A CA 1
ATOM 3472 C C . ARG A 1 457 ? 10.117 -36 -11.562 1 92.75 457 ARG A C 1
ATOM 3474 O O . ARG A 1 457 ? 9.406 -35.875 -10.562 1 92.75 457 ARG A O 1
ATOM 3481 N N . TRP A 1 458 ? 9.828 -35.594 -12.766 1 96.69 458 TRP A N 1
ATOM 3482 C CA . TRP A 1 458 ? 8.547 -34.938 -13.016 1 96.69 458 TRP A CA 1
ATOM 3483 C C . TRP A 1 458 ? 7.566 -35.875 -13.688 1 96.69 458 TRP A C 1
ATOM 3485 O O . TRP A 1 458 ? 7.965 -36.906 -14.219 1 96.69 458 TRP A O 1
ATOM 3495 N N . PRO A 1 459 ? 6.285 -35.562 -13.641 1 96.06 459 PRO A N 1
ATOM 3496 C CA . PRO A 1 459 ? 5.289 -36.438 -14.227 1 96.06 459 PRO A CA 1
ATOM 3497 C C . PRO A 1 459 ? 5.516 -36.688 -15.719 1 96.06 459 PRO A C 1
ATOM 3499 O O . PRO A 1 459 ? 5.973 -35.781 -16.422 1 96.06 459 PRO A O 1
ATOM 3502 N N . GLU A 1 460 ? 5.148 -37.875 -16.125 1 94.5 460 GLU A N 1
ATOM 3503 C CA . GLU A 1 460 ? 5.156 -38.25 -17.531 1 94.5 460 GLU A CA 1
ATOM 3504 C C . GLU A 1 460 ? 3.736 -38.406 -18.078 1 94.5 460 GLU A C 1
ATOM 3506 O O . GLU A 1 460 ? 2.805 -38.656 -17.312 1 94.5 460 GLU A O 1
ATOM 3511 N N . PRO A 1 461 ? 3.617 -38.188 -19.344 1 90.94 461 PRO A N 1
ATOM 3512 C CA . PRO A 1 461 ? 2.271 -38.312 -19.906 1 90.94 461 PRO A CA 1
ATOM 3513 C C . PRO A 1 461 ? 1.699 -39.719 -19.734 1 90.94 461 PRO A C 1
ATOM 3515 O O . PRO A 1 461 ? 2.443 -40.719 -19.781 1 90.94 461 PRO A O 1
ATOM 3518 N N . PRO A 1 462 ? 0.393 -39.875 -19.438 1 76.94 462 PRO A N 1
ATOM 3519 C CA . PRO A 1 462 ? -0.219 -41.188 -19.203 1 76.94 462 PRO A CA 1
ATOM 3520 C C . PRO A 1 462 ? -0.002 -42.156 -20.359 1 76.94 462 PRO A C 1
ATOM 3522 O O . PRO A 1 462 ? 0.116 -43.344 -20.141 1 76.94 462 PRO A O 1
ATOM 3525 N N . ASN A 1 463 ? -0.207 -41.75 -21.594 1 65.75 463 ASN A N 1
ATOM 3526 C CA . ASN A 1 463 ? -0.027 -42.719 -22.672 1 65.75 463 ASN A CA 1
ATOM 3527 C C . ASN A 1 463 ? 1.414 -43.188 -22.75 1 65.75 463 ASN A C 1
ATOM 3529 O O . ASN A 1 463 ? 1.705 -44.188 -23.453 1 65.75 463 ASN A O 1
ATOM 3533 N N . LEU A 1 464 ? 2.225 -42.375 -22.234 1 55.88 464 LEU A N 1
ATOM 3534 C CA . LEU A 1 464 ? 3.619 -42.812 -22.234 1 55.88 464 LEU A CA 1
ATOM 3535 C C . LEU A 1 464 ? 3.971 -43.531 -20.922 1 55.88 464 LEU A C 1
ATOM 3537 O O . LEU A 1 464 ? 5.086 -44.031 -20.766 1 55.88 464 LEU A O 1
ATOM 3541 N N . ARG A 1 465 ? 2.973 -43.75 -20.156 1 46.31 465 ARG A N 1
ATOM 3542 C CA . ARG A 1 465 ? 3.23 -44.5 -18.938 1 46.31 465 ARG A CA 1
ATOM 3543 C C . ARG A 1 465 ? 3.17 -46 -19.203 1 46.31 465 ARG A C 1
ATOM 3545 O O . ARG A 1 465 ? 2.402 -46.469 -20.062 1 46.31 465 ARG A O 1
ATOM 3552 N N . MET B 1 1 ? 17.391 43.344 17.594 1 41.75 1 MET B N 1
ATOM 3553 C CA . MET B 1 1 ? 17.594 41.906 17.812 1 41.75 1 MET B CA 1
ATOM 3554 C C . MET B 1 1 ? 16.438 41.094 17.25 1 41.75 1 MET B C 1
ATOM 3556 O O . MET B 1 1 ? 15.266 41.438 17.453 1 41.75 1 MET B O 1
ATOM 3560 N N . THR B 1 2 ? 16.703 40.281 16.25 1 57.84 2 THR B N 1
ATOM 3561 C CA . THR B 1 2 ? 15.656 39.438 15.656 1 57.84 2 THR B CA 1
ATOM 3562 C C . THR B 1 2 ? 14.891 38.688 16.734 1 57.84 2 THR B C 1
ATOM 3564 O O . THR B 1 2 ? 15.5 38.094 17.641 1 57.84 2 THR B O 1
ATOM 3567 N N . ASP B 1 3 ? 13.57 38.938 16.797 1 87.12 3 ASP B N 1
ATOM 3568 C CA . ASP B 1 3 ? 12.742 38.188 17.719 1 87.12 3 ASP B CA 1
ATOM 3569 C C . ASP B 1 3 ? 12.992 36.688 17.578 1 87.12 3 ASP B C 1
ATOM 3571 O O . ASP B 1 3 ? 13.016 36.156 16.453 1 87.12 3 ASP B O 1
ATOM 3575 N N . LEU B 1 4 ? 13.469 36.031 18.594 1 95 4 LEU B N 1
ATOM 3576 C CA . LEU B 1 4 ? 13.812 34.594 18.625 1 95 4 LEU B CA 1
ATOM 3577 C C . LEU B 1 4 ? 12.727 33.781 17.969 1 95 4 LEU B C 1
ATOM 3579 O O . LEU B 1 4 ? 13.008 32.719 17.391 1 95 4 LEU B O 1
ATOM 3583 N N . ILE B 1 5 ? 11.492 34.312 17.953 1 94.75 5 ILE B N 1
ATOM 3584 C CA . ILE B 1 5 ? 10.344 33.531 17.469 1 94.75 5 ILE B CA 1
ATOM 3585 C C . ILE B 1 5 ? 10.336 33.5 15.945 1 94.75 5 ILE B C 1
ATOM 3587 O O . ILE B 1 5 ? 9.656 32.688 15.336 1 94.75 5 ILE B O 1
ATOM 3591 N N . ASP B 1 6 ? 11.148 34.344 15.289 1 93.94 6 ASP B N 1
ATOM 3592 C CA . ASP B 1 6 ? 11.172 34.438 13.836 1 93.94 6 ASP B CA 1
ATOM 3593 C C . ASP B 1 6 ? 12.266 33.562 13.242 1 93.94 6 ASP B C 1
ATOM 3595 O O . ASP B 1 6 ? 12.352 33.406 12.023 1 93.94 6 ASP B O 1
ATOM 3599 N N . LEU B 1 7 ? 13.094 32.969 14.133 1 96 7 LEU B N 1
ATOM 3600 C CA . LEU B 1 7 ? 14.188 32.125 13.656 1 96 7 LEU B CA 1
ATOM 3601 C C . LEU B 1 7 ? 13.656 30.797 13.117 1 96 7 LEU B C 1
ATOM 3603 O O . LEU B 1 7 ? 12.672 30.266 13.625 1 96 7 LEU B O 1
ATOM 3607 N N . ASN B 1 8 ? 14.281 30.297 12.047 1 96.38 8 ASN B N 1
ATOM 3608 C CA . ASN B 1 8 ? 13.984 28.938 11.586 1 96.38 8 ASN B CA 1
ATOM 3609 C C . ASN B 1 8 ? 14.867 27.906 12.289 1 96.38 8 ASN B C 1
ATOM 3611 O O . ASN B 1 8 ? 15.742 28.266 13.078 1 96.38 8 ASN B O 1
ATOM 3615 N N . THR B 1 9 ? 14.633 2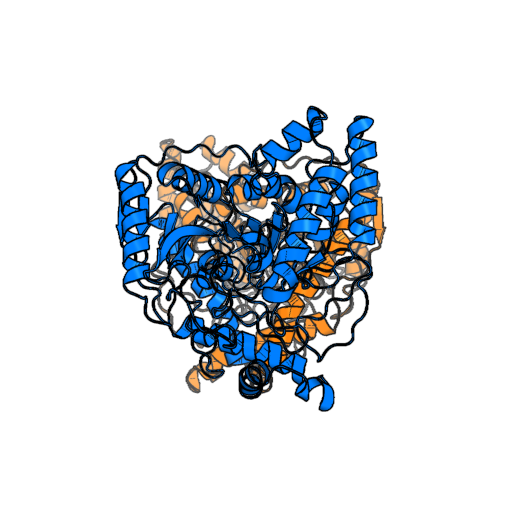6.672 12.039 1 98.12 9 THR B N 1
ATOM 3616 C CA . THR B 1 9 ? 15.289 25.562 12.719 1 98.12 9 THR B CA 1
ATOM 3617 C C . THR B 1 9 ? 16.812 25.656 12.562 1 98.12 9 THR B C 1
ATOM 3619 O O . THR B 1 9 ? 17.547 25.5 13.539 1 98.12 9 THR B O 1
ATOM 3622 N N . LEU B 1 10 ? 17.281 25.922 11.359 1 98.19 10 LEU B N 1
ATOM 3623 C CA . LEU B 1 10 ? 18.719 25.938 11.102 1 98.19 10 LEU B CA 1
ATOM 3624 C C . LEU B 1 10 ? 19.375 27.094 11.844 1 98.19 10 LEU B C 1
ATOM 3626 O O . LEU B 1 10 ? 20.484 26.953 12.367 1 98.19 10 LEU B O 1
ATOM 3630 N N . GLU B 1 11 ? 18.734 28.203 11.867 1 97.88 11 GLU B N 1
ATOM 3631 C CA . GLU B 1 11 ? 19.25 29.375 12.578 1 97.88 11 GLU B CA 1
ATOM 3632 C C . GLU B 1 11 ? 19.328 29.125 14.078 1 97.88 11 GLU B C 1
ATOM 3634 O O . GLU B 1 11 ? 20.312 29.469 14.727 1 97.88 11 GLU B O 1
ATOM 3639 N N . ILE B 1 12 ? 18.297 28.562 14.609 1 98.44 12 ILE B N 1
ATOM 3640 C CA . ILE B 1 12 ? 18.266 28.234 16.031 1 98.44 12 ILE B CA 1
ATOM 3641 C C . ILE B 1 12 ? 19.422 27.297 16.375 1 98.44 12 ILE B C 1
ATOM 3643 O O . ILE B 1 12 ? 20.172 27.562 17.312 1 98.44 12 ILE B O 1
ATOM 3647 N N . LEU B 1 13 ? 19.578 26.25 15.602 1 98.25 13 LEU B N 1
ATOM 3648 C CA . LEU B 1 13 ? 20.594 25.25 15.875 1 98.25 13 LEU B CA 1
ATOM 3649 C C . LEU B 1 13 ? 21.984 25.828 15.734 1 98.25 13 LEU B C 1
ATOM 3651 O O . LEU B 1 13 ? 22.906 25.438 16.469 1 98.25 13 LEU B O 1
ATOM 3655 N N . ALA B 1 14 ? 22.156 26.703 14.773 1 98.06 14 ALA B N 1
ATOM 3656 C CA . ALA B 1 14 ? 23.438 27.391 14.641 1 98.06 14 ALA B CA 1
ATOM 3657 C C . ALA B 1 14 ? 23.766 28.203 15.898 1 98.06 14 ALA B C 1
ATOM 3659 O O . ALA B 1 14 ? 24.906 28.188 16.375 1 98.06 14 ALA B O 1
ATOM 3660 N N . LEU B 1 15 ? 22.797 28.891 16.438 1 98.19 15 LEU B N 1
ATOM 3661 C CA . LEU B 1 15 ? 22.984 29.672 17.641 1 98.19 15 LEU B CA 1
ATOM 3662 C C . LEU B 1 15 ? 23.25 28.766 18.844 1 98.19 15 LEU B C 1
ATOM 3664 O O . LEU B 1 15 ? 24.031 29.125 19.734 1 98.19 15 LEU B O 1
ATOM 3668 N N . TYR B 1 16 ? 22.562 27.609 18.922 1 98.5 16 TYR B N 1
ATOM 3669 C CA . TYR B 1 16 ? 22.859 26.625 19.969 1 98.5 16 TYR B CA 1
ATOM 3670 C C . TYR B 1 16 ? 24.328 26.203 19.906 1 98.5 16 TYR B C 1
ATOM 3672 O O . TYR B 1 16 ? 25 26.156 20.938 1 98.5 16 TYR B O 1
ATOM 3680 N N . ARG B 1 17 ? 24.766 25.875 18.719 1 97.62 17 ARG B N 1
ATOM 3681 C CA . ARG B 1 17 ? 26.125 25.391 18.516 1 97.62 17 ARG B CA 1
ATOM 3682 C C . ARG B 1 17 ? 27.141 26.438 18.953 1 97.62 17 ARG B C 1
ATOM 3684 O O . ARG B 1 17 ? 28.203 26.094 19.5 1 97.62 17 ARG B O 1
ATOM 3691 N N . GLU B 1 18 ? 26.797 27.656 18.688 1 97.56 18 GLU B N 1
ATOM 3692 C CA . GLU B 1 18 ? 27.703 28.766 19 1 97.56 18 GLU B CA 1
ATOM 3693 C C . GLU B 1 18 ? 27.531 29.219 20.453 1 97.56 18 GLU B C 1
ATOM 3695 O O . GLU B 1 18 ? 28.25 30.109 20.906 1 97.56 18 GLU B O 1
ATOM 3700 N N . LYS B 1 19 ? 26.578 28.656 21.141 1 97.31 19 LYS B N 1
ATOM 3701 C CA . LYS B 1 19 ? 26.297 28.969 22.531 1 97.31 19 LYS B CA 1
ATOM 3702 C C . LYS B 1 19 ? 25.859 30.422 22.688 1 97.31 19 LYS B C 1
ATOM 3704 O O . LYS B 1 19 ? 26.172 31.078 23.688 1 97.31 19 LYS B O 1
ATOM 3709 N N . LYS B 1 20 ? 25.25 30.906 21.641 1 97.94 20 LYS B N 1
ATOM 3710 C CA . LYS B 1 20 ? 24.703 32.25 21.688 1 97.94 20 LYS B CA 1
ATOM 3711 C C . LYS B 1 20 ? 23.234 32.25 22.078 1 97.94 20 LYS B C 1
ATOM 3713 O O . LYS B 1 20 ? 22.656 33.281 22.406 1 97.94 20 LYS B O 1
ATOM 3718 N N . LEU B 1 21 ? 22.688 31.172 22.078 1 98.19 21 LEU B N 1
ATOM 3719 C CA . LEU B 1 21 ? 21.328 30.844 22.5 1 98.19 21 LEU B CA 1
ATOM 3720 C C . LEU B 1 21 ? 21.25 29.438 23.078 1 98.19 21 LEU B C 1
ATOM 3722 O O . LEU B 1 21 ? 21.875 28.516 22.562 1 98.19 21 LEU B O 1
ATOM 3726 N N . SER B 1 22 ? 20.594 29.266 24.188 1 98.5 22 SER B N 1
ATOM 3727 C CA . SER B 1 22 ? 20.406 27.938 24.734 1 98.5 22 SER B CA 1
ATOM 3728 C C . SER B 1 22 ? 18.984 27.438 24.5 1 98.5 22 SER B C 1
ATOM 3730 O O . SER B 1 22 ? 18.062 28.234 24.297 1 98.5 22 SER B O 1
ATOM 3732 N N . PRO B 1 23 ? 18.812 26.109 24.578 1 98.75 23 PRO B N 1
ATOM 3733 C CA . PRO B 1 23 ? 17.453 25.594 24.484 1 98.75 23 PRO B CA 1
ATOM 3734 C C . PRO B 1 23 ? 16.516 26.188 25.516 1 98.75 23 PRO B C 1
ATOM 3736 O O . PRO B 1 23 ? 15.352 26.469 25.219 1 98.75 23 PRO B O 1
ATOM 3739 N N . SER B 1 24 ? 16.969 26.438 26.703 1 98.75 24 SER B N 1
ATOM 3740 C CA . SER B 1 24 ? 16.141 27.031 27.75 1 98.75 24 SER B CA 1
ATOM 3741 C C . SER B 1 24 ? 15.727 28.453 27.391 1 98.75 24 SER B C 1
ATOM 3743 O O . SER B 1 24 ? 14.578 28.844 27.609 1 98.75 24 SER B O 1
ATOM 3745 N N . GLU B 1 25 ? 16.688 29.203 26.875 1 98.44 25 GLU B N 1
ATOM 3746 C CA . GLU B 1 25 ? 16.391 30.562 26.469 1 98.44 25 GLU B CA 1
ATOM 3747 C C . GLU B 1 25 ? 15.375 30.594 25.312 1 98.44 25 GLU B C 1
ATOM 3749 O O . GLU B 1 25 ? 14.453 31.406 25.328 1 98.44 25 GLU B O 1
ATOM 3754 N N . TYR B 1 26 ? 15.586 29.75 24.344 1 98.5 26 TYR B N 1
ATOM 3755 C CA . TYR B 1 26 ? 14.641 29.688 23.234 1 98.5 26 TYR B CA 1
ATOM 3756 C C . TYR B 1 26 ? 13.266 29.25 23.719 1 98.5 26 TYR B C 1
ATOM 3758 O O . TYR B 1 26 ? 12.25 29.812 23.297 1 98.5 26 TYR B O 1
ATOM 3766 N N . TRP B 1 27 ? 13.203 28.25 24.594 1 98.5 27 TRP B N 1
ATOM 3767 C CA . TRP B 1 27 ? 11.922 27.797 25.125 1 98.5 27 TRP B CA 1
ATOM 3768 C C . TRP B 1 27 ? 11.211 28.938 25.844 1 98.5 27 TRP B C 1
ATOM 3770 O O . TRP B 1 27 ? 9.992 29.094 25.734 1 98.5 27 TRP B O 1
ATOM 3780 N N . GLN B 1 28 ? 11.938 29.703 26.578 1 98.06 28 GLN B N 1
ATOM 3781 C CA . GLN B 1 28 ? 11.328 30.828 27.297 1 98.06 28 GLN B CA 1
ATOM 3782 C C . GLN B 1 28 ? 10.641 31.781 26.328 1 98.06 28 GLN B C 1
ATOM 3784 O O . GLN B 1 28 ? 9.57 32.312 26.625 1 98.06 28 GLN B O 1
ATOM 3789 N N . ALA B 1 29 ? 11.305 32.031 25.234 1 97.69 29 ALA B N 1
ATOM 3790 C CA . ALA B 1 29 ? 10.688 32.875 24.219 1 97.69 29 ALA B CA 1
ATOM 3791 C C . ALA B 1 29 ? 9.406 32.25 23.688 1 97.69 29 ALA B C 1
ATOM 3793 O O . ALA B 1 29 ? 8.398 32.938 23.5 1 97.69 29 ALA B O 1
ATOM 3794 N N . VAL B 1 30 ? 9.398 30.938 23.438 1 98.12 30 VAL B N 1
ATOM 3795 C CA . VAL B 1 30 ? 8.234 30.203 22.938 1 98.12 30 VAL B CA 1
ATOM 3796 C C . VAL B 1 30 ? 7.129 30.219 24 1 98.12 30 VAL B C 1
ATOM 3798 O O . VAL B 1 30 ? 5.957 30.422 23.672 1 98.12 30 VAL B O 1
ATOM 3801 N N . GLU B 1 31 ? 7.527 29.953 25.234 1 98.06 31 GLU B N 1
ATOM 3802 C CA . GLU B 1 31 ? 6.574 29.969 26.344 1 98.06 31 GLU B CA 1
ATOM 3803 C C . GLU B 1 31 ? 5.852 31.312 26.438 1 98.06 31 GLU B C 1
ATOM 3805 O O . GLU B 1 31 ? 4.637 31.344 26.625 1 98.06 31 GLU B O 1
ATOM 3810 N N . THR B 1 32 ? 6.59 32.375 26.297 1 97 32 THR B N 1
ATOM 3811 C CA . THR B 1 32 ? 6.008 33.719 26.312 1 97 32 THR B CA 1
ATOM 3812 C C . THR B 1 32 ? 5.035 33.906 25.156 1 97 32 THR B C 1
ATOM 3814 O O . THR B 1 32 ? 3.969 34.5 25.328 1 97 32 THR B O 1
ATOM 3817 N N . ARG B 1 33 ? 5.453 33.438 24.047 1 97.12 33 ARG B N 1
ATOM 3818 C CA . ARG B 1 33 ? 4.602 33.5 22.875 1 97.12 33 ARG B CA 1
ATOM 3819 C C . ARG B 1 33 ? 3.305 32.719 23.078 1 97.12 33 ARG B C 1
ATOM 3821 O O . ARG B 1 33 ? 2.227 33.188 22.719 1 97.12 33 ARG B O 1
ATOM 3828 N N . ILE B 1 34 ? 3.361 31.516 23.656 1 98 34 ILE B N 1
ATOM 3829 C CA . ILE B 1 34 ? 2.201 30.688 23.953 1 98 34 ILE B CA 1
ATOM 3830 C C . ILE B 1 34 ? 1.267 31.422 24.906 1 98 34 ILE B C 1
ATOM 3832 O O . ILE B 1 34 ? 0.056 31.484 24.688 1 98 34 ILE B O 1
ATOM 3836 N N . GLU B 1 35 ? 1.814 32 25.891 1 96.56 35 GLU B N 1
ATOM 3837 C CA . GLU B 1 35 ? 1.021 32.719 26.891 1 96.56 35 GLU B CA 1
ATOM 3838 C C . GLU B 1 35 ? 0.239 33.844 26.25 1 96.56 35 GLU B C 1
ATOM 3840 O O . GLU B 1 35 ? -0.891 34.156 26.656 1 96.56 35 GLU B O 1
ATOM 3845 N N . ALA B 1 36 ? 0.836 34.438 25.297 1 96.19 36 ALA B N 1
ATOM 3846 C CA . ALA B 1 36 ? 0.247 35.625 24.672 1 96.19 36 ALA B CA 1
ATOM 3847 C C . ALA B 1 36 ? -0.865 35.25 23.703 1 96.19 36 ALA B C 1
ATOM 3849 O O . ALA B 1 36 ? -1.843 35.969 23.547 1 96.19 36 ALA B O 1
ATOM 3850 N N . PHE B 1 37 ? -0.755 34.094 23.094 1 97.06 37 PHE B N 1
ATOM 3851 C CA . PHE B 1 37 ? -1.628 33.75 21.984 1 97.06 37 PHE B CA 1
ATOM 3852 C C . PHE B 1 37 ? -2.68 32.75 22.406 1 97.06 37 PHE B C 1
ATOM 3854 O O . PHE B 1 37 ? -3.789 32.719 21.859 1 97.06 37 PHE B O 1
ATOM 3861 N N . GLU B 1 38 ? -2.369 31.875 23.328 1 97.25 38 GLU B N 1
ATOM 3862 C CA . GLU B 1 38 ? -3.123 30.641 23.578 1 97.25 38 GLU B CA 1
ATOM 3863 C C . GLU B 1 38 ? -4.535 30.953 24.078 1 97.25 38 GLU B C 1
ATOM 3865 O O . GLU B 1 38 ? -5.492 30.281 23.688 1 97.25 38 GLU B O 1
ATOM 3870 N N . PRO B 1 39 ? -4.77 32.031 24.906 1 96.88 39 PRO B N 1
ATOM 3871 C CA . PRO B 1 39 ? -6.133 32.344 25.359 1 96.88 39 PRO B CA 1
ATOM 3872 C C . PRO B 1 39 ? -7.082 32.656 24.203 1 96.88 39 PRO B C 1
ATOM 3874 O O . PRO B 1 39 ? -8.305 32.562 24.375 1 96.88 39 PRO B O 1
ATOM 3877 N N . VAL B 1 40 ? -6.523 32.906 23.031 1 96.75 40 VAL B N 1
ATOM 3878 C CA . VAL B 1 40 ? -7.352 33.281 21.891 1 96.75 40 VAL B CA 1
ATOM 3879 C C . VAL B 1 40 ? -7.445 32.094 20.906 1 96.75 40 VAL B C 1
ATOM 3881 O O . VAL B 1 40 ? -8.539 31.734 20.469 1 96.75 40 VAL B O 1
ATOM 3884 N N . VAL B 1 41 ? -6.371 31.469 20.656 1 97.69 41 VAL B N 1
ATOM 3885 C CA . VAL B 1 41 ? -6.344 30.547 19.531 1 97.69 41 VAL B CA 1
ATOM 3886 C C . VAL B 1 41 ? -6.656 29.125 20.016 1 97.69 41 VAL B C 1
ATOM 3888 O O . VAL B 1 41 ? -7.113 28.281 19.25 1 97.69 41 VAL B O 1
ATOM 3891 N N . ASN B 1 42 ? -6.434 28.797 21.281 1 98.38 42 ASN B N 1
ATOM 3892 C CA . ASN B 1 42 ? -6.762 27.5 21.875 1 98.38 42 ASN B CA 1
ATOM 3893 C C . ASN B 1 42 ? -6.215 26.359 21.031 1 98.38 42 ASN B C 1
ATOM 3895 O O . ASN B 1 42 ? -6.957 25.453 20.656 1 98.38 42 ASN B O 1
ATOM 3899 N N . ALA B 1 43 ? -4.918 26.359 20.844 1 98.75 43 ALA B N 1
ATOM 3900 C CA . ALA B 1 43 ? -4.285 25.422 19.922 1 98.75 43 ALA B CA 1
ATOM 3901 C C . ALA B 1 43 ? -3.822 24.172 20.656 1 98.75 43 ALA B C 1
ATOM 3903 O O . ALA B 1 43 ? -3.635 23.109 20.031 1 98.75 43 ALA B O 1
ATOM 3904 N N . LEU B 1 44 ? -3.664 24.188 21.969 1 98.81 44 LEU B N 1
ATOM 3905 C CA . LEU B 1 44 ? -2.873 23.156 22.656 1 98.81 44 LEU B CA 1
ATOM 3906 C C . LEU B 1 44 ? -3.75 22.312 23.562 1 98.81 44 LEU B C 1
ATOM 3908 O O . LEU B 1 44 ? -4.746 22.812 24.109 1 98.81 44 LEU B O 1
ATOM 3912 N N . TYR B 1 45 ? -3.402 21.078 23.625 1 98 45 TYR B N 1
ATOM 3913 C CA . TYR B 1 45 ? -3.861 20.078 24.578 1 98 45 TYR B CA 1
ATOM 3914 C C . TYR B 1 45 ? -2.688 19.469 25.344 1 98 45 TYR B C 1
ATOM 3916 O O . TYR B 1 45 ? -1.589 19.344 24.797 1 98 45 TYR B O 1
ATOM 3924 N N . ALA B 1 46 ? -2.846 19.203 26.688 1 97.62 46 ALA B N 1
ATOM 3925 C CA . ALA B 1 46 ? -1.829 18.562 27.516 1 97.62 46 ALA B CA 1
ATOM 3926 C C . ALA B 1 46 ? -0.545 19.375 27.547 1 97.62 46 ALA B C 1
ATOM 3928 O O . ALA B 1 46 ? 0.556 18.828 27.5 1 97.62 46 ALA B O 1
ATOM 3929 N N . TYR B 1 47 ? -0.679 20.703 27.438 1 98.19 47 TYR B N 1
ATOM 3930 C CA . TYR B 1 47 ? 0.458 21.594 27.578 1 98.19 47 TYR B CA 1
ATOM 3931 C C . TYR B 1 47 ? 0.928 21.672 29.031 1 98.19 47 TYR B C 1
ATOM 3933 O O . TYR B 1 47 ? 0.144 22 29.922 1 98.19 47 TYR B O 1
ATOM 3941 N N . ASP B 1 48 ? 2.17 21.328 29.266 1 96.5 48 ASP B N 1
ATOM 3942 C CA . ASP B 1 48 ? 2.801 21.375 30.578 1 96.5 48 ASP B CA 1
ATOM 3943 C C . ASP B 1 48 ? 4.074 22.219 30.547 1 96.5 48 ASP B C 1
ATOM 3945 O O . ASP B 1 48 ? 5.168 21.688 30.312 1 96.5 48 ASP B O 1
ATOM 3949 N N . PRO B 1 49 ? 3.951 23.453 30.922 1 97.38 49 PRO B N 1
ATOM 3950 C CA . PRO B 1 49 ? 5.117 24.328 30.828 1 97.38 49 PRO B CA 1
ATOM 3951 C C . PRO B 1 49 ? 6.254 23.891 31.75 1 97.38 49 PRO B C 1
ATOM 3953 O O . PRO B 1 49 ? 7.43 24.094 31.438 1 97.38 49 PRO B O 1
ATOM 3956 N N . GLU B 1 50 ? 5.941 23.344 32.938 1 98.19 50 GLU B N 1
ATOM 3957 C CA . GLU B 1 50 ? 6.988 22.875 33.844 1 98.19 50 GLU B CA 1
ATOM 3958 C C . GLU B 1 50 ? 7.793 21.734 33.219 1 98.19 50 GLU B C 1
ATOM 3960 O O . GLU B 1 50 ? 9.023 21.734 33.281 1 98.19 50 GLU B O 1
ATOM 3965 N N . ASP B 1 51 ? 7.094 20.844 32.656 1 98 51 ASP B N 1
ATOM 3966 C CA . ASP B 1 51 ? 7.785 19.734 32 1 98 51 ASP B CA 1
ATOM 3967 C C . ASP B 1 51 ? 8.609 20.234 30.812 1 98 51 ASP B C 1
ATOM 3969 O O . ASP B 1 51 ? 9.711 19.75 30.562 1 98 51 ASP B O 1
ATOM 3973 N N . ALA B 1 52 ? 8.047 21.156 30.062 1 98.62 52 ALA B N 1
ATOM 3974 C CA . ALA B 1 52 ? 8.773 21.734 28.922 1 98.62 52 ALA B CA 1
ATOM 3975 C C . ALA B 1 52 ? 10.062 22.406 29.391 1 98.62 52 ALA B C 1
ATOM 3977 O O . ALA B 1 52 ? 11.117 22.25 28.766 1 98.62 52 ALA B O 1
ATOM 3978 N N . ARG B 1 53 ? 10.016 23.156 30.516 1 98.69 53 ARG B N 1
ATOM 3979 C CA . ARG B 1 53 ? 11.195 23.812 31.078 1 98.69 53 ARG B CA 1
ATOM 3980 C C . ARG B 1 53 ? 12.234 22.781 31.516 1 98.69 53 ARG B C 1
ATOM 3982 O O . ARG B 1 53 ? 13.438 23 31.328 1 98.69 53 ARG B O 1
ATOM 3989 N N . ARG B 1 54 ? 11.734 21.719 32.094 1 98.75 54 ARG B N 1
ATOM 3990 C CA . ARG B 1 54 ? 12.648 20.656 32.5 1 98.75 54 ARG B CA 1
ATOM 3991 C C . ARG B 1 54 ? 13.359 20.047 31.297 1 98.75 54 ARG B C 1
ATOM 3993 O O . ARG B 1 54 ? 14.57 19.812 31.328 1 98.75 54 ARG B O 1
ATOM 4000 N N . GLN B 1 55 ? 12.625 19.75 30.219 1 98.75 55 GLN B N 1
ATOM 4001 C CA . GLN B 1 55 ? 13.211 19.203 29 1 98.75 55 GLN B CA 1
ATOM 4002 C C . GLN B 1 55 ? 14.227 20.172 28.406 1 98.75 55 GLN B C 1
ATOM 4004 O O . GLN B 1 55 ? 15.305 19.766 27.969 1 98.75 55 GLN B O 1
ATOM 4009 N N . ALA B 1 56 ? 13.844 21.438 28.359 1 98.88 56 ALA B N 1
ATOM 4010 C CA . ALA B 1 56 ? 14.727 22.469 27.812 1 98.88 56 ALA B CA 1
ATOM 4011 C C . ALA B 1 56 ? 16.016 22.578 28.609 1 98.88 56 ALA B C 1
ATOM 4013 O O . ALA B 1 56 ? 17.094 22.734 28.047 1 98.88 56 ALA B O 1
ATOM 4014 N N . ALA B 1 57 ? 15.883 22.531 29.938 1 98.81 57 ALA B N 1
ATOM 4015 C CA . ALA B 1 57 ? 17.047 22.578 30.812 1 98.81 57 ALA B CA 1
ATOM 4016 C C . ALA B 1 57 ? 17.984 21.391 30.562 1 98.81 57 ALA B C 1
ATOM 4018 O O . ALA B 1 57 ? 19.203 21.562 30.516 1 98.81 57 ALA B O 1
ATOM 4019 N N . ALA B 1 58 ? 17.391 20.266 30.469 1 98.81 58 ALA B N 1
ATOM 4020 C CA . ALA B 1 58 ? 18.188 19.078 30.188 1 98.81 58 ALA B CA 1
ATOM 4021 C C . ALA B 1 58 ? 18.938 19.203 28.859 1 98.81 58 ALA B C 1
ATOM 4023 O O . ALA B 1 58 ? 20.109 18.844 28.75 1 98.81 58 ALA B O 1
ATOM 4024 N N . SER B 1 59 ? 18.266 19.672 27.812 1 98.88 59 SER B N 1
ATOM 4025 C CA . SER B 1 59 ? 18.891 19.875 26.5 1 98.88 59 SER B CA 1
ATOM 4026 C C . SER B 1 59 ? 20 20.922 26.578 1 98.88 59 SER B C 1
ATOM 4028 O O . SER B 1 59 ? 21.047 20.766 25.938 1 98.88 59 SER B O 1
ATOM 4030 N N . THR B 1 60 ? 19.734 21.969 27.344 1 98.81 60 THR B N 1
ATOM 4031 C CA . THR B 1 60 ? 20.75 22.984 27.531 1 98.81 60 THR B CA 1
ATOM 4032 C C . THR B 1 60 ? 22.047 22.375 28.062 1 98.81 60 THR B C 1
ATOM 4034 O O . THR B 1 60 ? 23.141 22.703 27.578 1 98.81 60 THR B O 1
ATOM 4037 N N . GLN B 1 61 ? 21.891 21.547 29.031 1 98.62 61 GLN B N 1
ATOM 4038 C CA . GLN B 1 61 ? 23.062 20.891 29.594 1 98.62 61 GLN B CA 1
ATOM 4039 C C . GLN B 1 61 ? 23.75 20.031 28.547 1 98.62 61 GLN B C 1
ATOM 4041 O O . GLN B 1 61 ? 24.984 20 28.469 1 98.62 61 GLN B O 1
ATOM 4046 N N . ARG B 1 62 ? 23.016 19.281 27.719 1 98.69 62 ARG B N 1
ATOM 4047 C CA . ARG B 1 62 ? 23.609 18.453 26.672 1 98.69 62 ARG B CA 1
ATOM 4048 C C . ARG B 1 62 ? 24.391 19.297 25.672 1 98.69 62 ARG B C 1
ATOM 4050 O O . ARG B 1 62 ? 25.5 18.922 25.281 1 98.69 62 ARG B O 1
ATOM 4057 N N . TRP B 1 63 ? 23.797 20.422 25.297 1 98.44 63 TRP B N 1
ATOM 4058 C CA . TRP B 1 63 ? 24.484 21.312 24.359 1 98.44 63 TRP B CA 1
ATOM 4059 C C . TRP B 1 63 ? 25.766 21.859 24.969 1 98.44 63 TRP B C 1
ATOM 4061 O O . TRP B 1 63 ? 26.781 21.984 24.297 1 98.44 63 TRP B O 1
ATOM 4071 N N . GLN B 1 64 ? 25.719 22.203 26.219 1 97.44 64 GLN B N 1
ATOM 4072 C CA . GLN B 1 64 ? 26.906 22.719 26.906 1 97.44 64 GLN B CA 1
ATOM 4073 C C . GLN B 1 64 ? 28.016 21.672 26.953 1 97.44 64 GLN B C 1
ATOM 4075 O O . GLN B 1 64 ? 29.188 22.016 26.828 1 97.44 64 GLN B O 1
ATOM 4080 N N . ARG B 1 65 ? 27.625 20.5 27.062 1 97.06 65 ARG B N 1
ATOM 4081 C CA . ARG B 1 65 ? 28.594 19.422 27.188 1 97.06 65 ARG B CA 1
ATOM 4082 C C . ARG B 1 65 ? 28.953 18.844 25.828 1 97.06 65 ARG B C 1
ATOM 4084 O O . ARG B 1 65 ? 29.859 18.016 25.719 1 97.06 65 ARG B O 1
ATOM 4091 N N . GLY B 1 66 ? 28.312 19.234 24.812 1 96.31 66 GLY B N 1
ATOM 4092 C CA . GLY B 1 66 ? 28.547 18.672 23.5 1 96.31 66 GLY B CA 1
ATOM 4093 C C . GLY B 1 66 ? 28.031 17.25 23.344 1 96.31 66 GLY B C 1
ATOM 4094 O O . GLY B 1 66 ? 28.625 16.453 22.625 1 96.31 66 GLY B O 1
ATOM 4095 N N . GLU B 1 67 ? 26.938 16.875 24.078 1 97.5 67 GLU B N 1
ATOM 4096 C CA . GLU B 1 67 ? 26.391 15.523 24.094 1 97.5 67 GLU B CA 1
ATOM 4097 C C . GLU B 1 67 ? 24.922 15.508 23.672 1 97.5 67 GLU B C 1
ATOM 4099 O O . GLU B 1 67 ? 24.078 14.945 24.375 1 97.5 67 GLU B O 1
ATOM 4104 N N . THR B 1 68 ? 24.703 16.156 22.516 1 98.19 68 THR B N 1
ATOM 4105 C CA . THR B 1 68 ? 23.328 16.25 22.047 1 98.19 68 THR B CA 1
ATOM 4106 C C . THR B 1 68 ? 22.797 14.867 21.656 1 98.19 68 THR B C 1
ATOM 4108 O O . THR B 1 68 ? 23.562 13.984 21.266 1 98.19 68 THR B O 1
ATOM 4111 N N . LEU B 1 69 ? 21.547 14.617 21.766 1 98.38 69 LEU B N 1
ATOM 4112 C CA . LEU B 1 69 ? 20.906 13.328 21.5 1 98.38 69 LEU B CA 1
ATOM 4113 C C . LEU B 1 69 ? 20.719 13.102 20.016 1 98.38 69 LEU B C 1
ATOM 4115 O O . LEU B 1 69 ? 20.734 11.961 19.547 1 98.38 69 LEU B O 1
ATOM 4119 N N . GLY B 1 70 ? 20.422 14.148 19.297 1 98.06 70 GLY B N 1
ATOM 4120 C CA . GLY B 1 70 ? 20.125 14.062 17.875 1 98.06 70 GLY B CA 1
ATOM 4121 C C . GLY B 1 70 ? 19.828 15.414 17.234 1 98.06 70 GLY B C 1
ATOM 4122 O O . GLY B 1 70 ? 19.984 16.453 17.891 1 98.06 70 GLY B O 1
ATOM 4123 N N . PRO B 1 71 ? 19.344 15.336 16.016 1 97.69 71 PRO B N 1
ATOM 4124 C CA . PRO B 1 71 ? 19.219 16.562 15.242 1 97.69 71 PRO B CA 1
ATOM 4125 C C . PRO B 1 71 ? 18.156 17.516 15.789 1 97.69 71 PRO B C 1
ATOM 4127 O O . PRO B 1 71 ? 18.188 18.719 15.523 1 97.69 71 PRO B O 1
ATOM 4130 N N . LEU B 1 72 ? 17.234 17.031 16.594 1 98.75 72 LEU B N 1
ATOM 4131 C CA . LEU B 1 72 ? 16.141 17.891 17.047 1 98.75 72 LEU B CA 1
ATOM 4132 C C . LEU B 1 72 ? 16.375 18.344 18.484 1 98.75 72 LEU B C 1
ATOM 4134 O O . LEU B 1 72 ? 15.5 18.938 19.109 1 98.75 72 LEU B O 1
ATOM 4138 N N . ASP B 1 73 ? 17.594 18.109 19 1 98.81 73 ASP B N 1
ATOM 4139 C CA . ASP B 1 73 ? 17.844 18.328 20.422 1 98.81 73 ASP B CA 1
ATOM 4140 C C . ASP B 1 73 ? 17.609 19.781 20.812 1 98.81 73 ASP B C 1
ATOM 4142 O O . ASP B 1 73 ? 18.328 20.672 20.359 1 98.81 73 ASP B O 1
ATOM 4146 N N . GLY B 1 74 ? 16.578 19.969 21.609 1 98.81 74 GLY B N 1
ATOM 4147 C CA . GLY B 1 74 ? 16.312 21.281 22.156 1 98.81 74 GLY B CA 1
ATOM 4148 C C . GLY B 1 74 ? 15.289 22.062 21.344 1 98.81 74 GLY B C 1
ATOM 4149 O O . GLY B 1 74 ? 14.938 23.188 21.703 1 98.81 74 GLY B O 1
ATOM 4150 N N . LEU B 1 75 ? 14.828 21.516 20.25 1 98.81 75 LEU B N 1
ATOM 4151 C CA . LEU B 1 75 ? 13.805 22.188 19.453 1 98.81 75 LEU B CA 1
ATOM 4152 C C . LEU B 1 75 ? 12.406 21.859 19.984 1 98.81 75 LEU B C 1
ATOM 4154 O O . LEU B 1 75 ? 12.086 20.688 20.219 1 98.81 75 LEU B O 1
ATOM 4158 N N . PRO B 1 76 ? 11.562 22.875 20.281 1 98.62 76 PRO B N 1
ATOM 4159 C CA . PRO B 1 76 ? 10.172 22.609 20.672 1 98.62 76 PRO B CA 1
ATOM 4160 C C . PRO B 1 76 ? 9.367 21.984 19.547 1 98.62 76 PRO B C 1
ATOM 4162 O O . PRO B 1 76 ? 9.391 22.453 18.406 1 98.62 76 PRO B O 1
ATOM 4165 N N . VAL B 1 77 ? 8.68 20.891 19.828 1 98.75 77 VAL B N 1
ATOM 4166 C CA . VAL B 1 77 ? 7.844 20.172 18.859 1 98.75 77 VAL B CA 1
ATOM 4167 C C . VAL B 1 77 ? 6.473 19.906 19.469 1 98.75 77 VAL B C 1
ATOM 4169 O O . VAL B 1 77 ? 6.371 19.438 20.609 1 98.75 77 VAL B O 1
ATOM 4172 N N . SER B 1 78 ? 5.406 20.266 18.766 1 98.81 78 SER B N 1
ATOM 4173 C CA . SER B 1 78 ? 4.066 19.844 19.156 1 98.81 78 SER B CA 1
ATOM 4174 C C . SER B 1 78 ? 3.541 18.734 18.234 1 98.81 78 SER B C 1
ATOM 4176 O O . SER B 1 78 ? 3.918 18.672 17.062 1 98.81 78 SER B O 1
ATOM 4178 N N . LEU B 1 79 ? 2.75 17.844 18.781 1 98.88 79 LEU B N 1
ATOM 4179 C CA . LEU B 1 79 ? 2.17 16.719 18.047 1 98.88 79 LEU B CA 1
ATOM 4180 C C . LEU B 1 79 ? 0.647 16.75 18.125 1 98.88 79 LEU B C 1
ATOM 4182 O O . LEU B 1 79 ? 0.077 16.984 19.188 1 98.88 79 LEU B O 1
ATOM 4186 N N . LYS B 1 80 ? 0.003 16.531 16.953 1 98.75 80 LYS B N 1
ATOM 4187 C CA . LYS B 1 80 ? -1.442 16.328 17.016 1 98.75 80 LYS B CA 1
ATOM 4188 C C . LYS B 1 80 ? -1.816 15.273 18.047 1 98.75 80 LYS B C 1
ATOM 4190 O O . LYS B 1 80 ? -1.136 14.258 18.172 1 98.75 80 LYS B O 1
ATOM 4195 N N . GLU B 1 81 ? -2.887 15.508 18.703 1 98.31 81 GLU B N 1
ATOM 4196 C CA . GLU B 1 81 ? -3.232 14.648 19.828 1 98.31 81 GLU B CA 1
ATOM 4197 C C . GLU B 1 81 ? -3.518 13.219 19.359 1 98.31 81 GLU B C 1
ATOM 4199 O O . GLU B 1 81 ? -3.469 12.281 20.156 1 98.31 81 GLU B O 1
ATOM 4204 N N . LEU B 1 82 ? -3.781 13.008 18.078 1 98.25 82 LEU B N 1
ATOM 4205 C CA . LEU B 1 82 ? -4.027 11.672 17.547 1 98.25 82 LEU B CA 1
ATOM 4206 C C . LEU B 1 82 ? -2.756 10.836 17.562 1 98.25 82 LEU B C 1
ATOM 4208 O O . LEU B 1 82 ? -2.812 9.609 17.438 1 98.25 82 LEU B O 1
ATOM 4212 N N . ILE B 1 83 ? -1.615 11.461 17.609 1 98.62 83 ILE B N 1
ATOM 4213 C CA . ILE B 1 83 ? -0.333 10.766 17.688 1 98.62 83 ILE B CA 1
ATOM 4214 C C . ILE B 1 83 ? -0.064 10.352 19.141 1 98.62 83 ILE B C 1
ATOM 4216 O O . ILE B 1 83 ? 0.203 11.203 19.984 1 98.62 83 ILE B O 1
ATOM 4220 N N . ALA B 1 84 ? -0.116 9.102 19.391 1 98.62 84 ALA B N 1
ATOM 4221 C CA . ALA B 1 84 ? 0.045 8.594 20.766 1 98.62 84 ALA B CA 1
ATOM 4222 C C . ALA B 1 84 ? 1.381 9.031 21.359 1 98.62 84 ALA B C 1
ATOM 4224 O O . ALA B 1 84 ? 2.422 8.922 20.703 1 98.62 84 ALA B O 1
ATOM 4225 N N . THR B 1 85 ? 1.36 9.57 22.484 1 98.25 85 THR B N 1
ATOM 4226 C CA . THR B 1 85 ? 2.512 9.961 23.281 1 98.25 85 THR B CA 1
ATOM 4227 C C . THR B 1 85 ? 2.441 9.328 24.672 1 98.25 85 THR B C 1
ATOM 4229 O O . THR B 1 85 ? 1.449 9.484 25.391 1 98.25 85 THR B O 1
ATOM 4232 N N . LYS B 1 86 ? 3.484 8.625 25 1 97.88 86 LYS B N 1
ATOM 4233 C CA . LYS B 1 86 ? 3.502 7.871 26.25 1 97.88 86 LYS B CA 1
ATOM 4234 C C . LYS B 1 86 ? 3.1 8.75 27.422 1 97.88 86 LYS B C 1
ATOM 4236 O O . LYS B 1 86 ? 3.623 9.852 27.594 1 97.88 86 LYS B O 1
ATOM 4241 N N . GLY B 1 87 ? 2.125 8.25 28.219 1 97 87 GLY B N 1
ATOM 4242 C CA . GLY B 1 87 ? 1.723 8.93 29.438 1 97 87 GLY B CA 1
ATOM 4243 C C . GLY B 1 87 ? 0.56 9.883 29.234 1 97 87 GLY B C 1
ATOM 4244 O O . GLY B 1 87 ? -0.046 10.352 30.203 1 97 87 GLY B O 1
ATOM 4245 N N . HIS B 1 88 ? 0.163 10.203 28 1 97.25 88 HIS B N 1
ATOM 4246 C CA . HIS B 1 88 ? -0.957 11.086 27.688 1 97.25 88 HIS B CA 1
ATOM 4247 C C . HIS B 1 88 ? -2.088 10.32 27 1 97.25 88 HIS B C 1
ATOM 4249 O O . HIS B 1 88 ? -1.84 9.43 26.203 1 97.25 88 HIS B O 1
ATOM 4255 N N . PRO B 1 89 ? -3.338 10.633 27.344 1 97.25 89 PRO B N 1
ATOM 4256 C CA . PRO B 1 89 ? -4.449 10.039 26.594 1 97.25 89 PRO B CA 1
ATOM 4257 C C . PRO B 1 89 ? -4.539 10.555 25.156 1 97.25 89 PRO B C 1
ATOM 4259 O O . PRO B 1 89 ? -3.947 11.586 24.828 1 97.25 89 PRO B O 1
ATOM 4262 N N . VAL B 1 90 ? -5.195 9.812 24.344 1 97.81 90 VAL B N 1
ATOM 4263 C CA . VAL B 1 90 ? -5.578 10.211 22.984 1 97.81 90 VAL B CA 1
ATOM 4264 C C . VAL B 1 90 ? -7.094 10.398 22.922 1 97.81 90 VAL B C 1
ATOM 4266 O O . VAL B 1 90 ? -7.828 9.453 22.625 1 97.81 90 VAL B O 1
ATOM 4269 N N . PRO B 1 91 ? -7.57 11.586 23.047 1 97.19 91 PRO B N 1
ATOM 4270 C CA . PRO B 1 91 ? -9.008 11.82 23.203 1 97.19 91 PRO B CA 1
ATOM 4271 C C . PRO B 1 91 ? -9.773 11.68 21.891 1 97.19 91 PRO B C 1
ATOM 4273 O O . PRO B 1 91 ? -11 11.531 21.891 1 97.19 91 PRO B O 1
ATOM 4276 N N . LEU B 1 92 ? -9.102 11.836 20.734 1 97.31 92 LEU B N 1
ATOM 4277 C CA . LEU B 1 92 ? -9.703 11.805 19.406 1 97.31 92 LEU B CA 1
ATOM 4278 C C . LEU B 1 92 ? -10.609 13.016 19.188 1 97.31 92 LEU B C 1
ATOM 4280 O O . LEU B 1 92 ? -11.633 12.922 18.516 1 97.31 92 LEU B O 1
ATOM 4284 N N . GLY B 1 93 ? -10.352 14.055 19.891 1 98.06 93 GLY B N 1
ATOM 4285 C CA . GLY B 1 93 ? -11.109 15.289 19.75 1 98.06 93 GLY B CA 1
ATOM 4286 C C . GLY B 1 93 ? -12.523 15.188 20.281 1 98.06 93 GLY B C 1
ATOM 4287 O O . GLY B 1 93 ? -13.328 16.109 20.125 1 98.06 93 GLY B O 1
ATOM 4288 N N . THR B 1 94 ? -12.93 14.133 20.953 1 98.31 94 THR B N 1
ATOM 4289 C CA . THR B 1 94 ? -14.328 13.922 21.312 1 98.31 94 THR B CA 1
ATOM 4290 C C . THR B 1 94 ? -14.461 13.625 22.797 1 98.31 94 THR B C 1
ATOM 4292 O O . THR B 1 94 ? -13.555 13.055 23.406 1 98.31 94 THR B O 1
ATOM 4295 N N . LYS B 1 95 ? -15.594 14.016 23.344 1 97.56 95 LYS B N 1
ATOM 4296 C CA . LYS B 1 95 ? -15.922 13.711 24.734 1 97.56 95 LYS B CA 1
ATOM 4297 C C . LYS B 1 95 ? -16.375 12.266 24.891 1 97.56 95 LYS B C 1
ATOM 4299 O O . LYS B 1 95 ? -16.484 11.758 26.016 1 97.56 95 LYS B O 1
ATOM 4304 N N . ALA B 1 96 ? -16.516 11.57 23.844 1 97.38 96 ALA B N 1
ATOM 4305 C CA . ALA B 1 96 ? -17.188 10.273 23.844 1 97.38 96 ALA B CA 1
ATOM 4306 C C . ALA B 1 96 ? -16.25 9.164 24.297 1 97.38 96 ALA B C 1
ATOM 4308 O O . ALA B 1 96 ? -16.688 8.031 24.531 1 97.38 96 ALA B O 1
ATOM 4309 N N . VAL B 1 97 ? -14.969 9.422 24.453 1 95 97 VAL B N 1
ATOM 4310 C CA . VAL B 1 97 ? -14.016 8.344 24.719 1 95 97 VAL B CA 1
ATOM 4311 C C . VAL B 1 97 ? -13.508 8.438 26.156 1 95 97 VAL B C 1
ATOM 4313 O O . VAL B 1 97 ? -13.547 9.516 26.766 1 95 97 VAL B O 1
ATOM 4316 N N . GLU B 1 98 ? -13.078 7.258 26.672 1 94.38 98 GLU B N 1
ATOM 4317 C CA . GLU B 1 98 ? -12.383 7.246 27.953 1 94.38 98 GLU B CA 1
ATOM 4318 C C . GLU B 1 98 ? -10.93 7.699 27.797 1 94.38 98 GLU B C 1
ATOM 4320 O O . GLU B 1 98 ? -10.258 7.316 26.844 1 94.38 98 GLU B O 1
ATOM 4325 N N . LEU B 1 99 ? -10.523 8.531 28.672 1 96.81 99 LEU B N 1
ATOM 4326 C CA . LEU B 1 99 ? -9.156 9.047 28.625 1 96.81 99 LEU B CA 1
ATOM 4327 C C . LEU B 1 99 ? -8.195 8.086 29.312 1 96.81 99 LEU B C 1
ATOM 4329 O O . LEU B 1 99 ? -8.078 8.102 30.547 1 96.81 99 LEU B O 1
ATOM 4333 N N . VAL B 1 100 ? -7.574 7.262 28.562 1 97 100 VAL B N 1
ATOM 4334 C CA . VAL B 1 100 ? -6.578 6.316 29.047 1 97 100 VAL B CA 1
ATOM 4335 C C . VAL B 1 100 ? -5.199 6.699 28.531 1 97 100 VAL B C 1
ATOM 4337 O O . VAL B 1 100 ? -4.992 6.805 27.312 1 97 100 VAL B O 1
ATOM 4340 N N . PRO B 1 101 ? -4.262 6.949 29.406 1 97.81 101 PRO B N 1
ATOM 4341 C CA . PRO B 1 101 ? -2.92 7.309 28.938 1 97.81 101 PRO B CA 1
ATOM 4342 C C . PRO B 1 101 ? -2.309 6.25 28.016 1 97.81 101 PRO B C 1
ATOM 4344 O O . PRO B 1 101 ? -2.451 5.051 28.281 1 97.81 101 PRO B O 1
ATOM 4347 N N . ALA B 1 102 ? -1.672 6.684 26.984 1 97.81 102 ALA B N 1
ATOM 4348 C CA . ALA B 1 102 ? -0.98 5.77 26.078 1 97.81 102 ALA B CA 1
ATOM 4349 C C . ALA B 1 102 ? 0.182 5.074 26.781 1 97.81 102 ALA B C 1
ATOM 4351 O O . ALA B 1 102 ? 0.894 5.695 27.578 1 97.81 102 ALA B O 1
ATOM 4352 N N . LEU B 1 103 ? 0.419 3.82 26.531 1 97.12 103 LEU B N 1
ATOM 4353 C CA . LEU B 1 103 ? 1.475 3.027 27.141 1 97.12 103 LEU B CA 1
ATOM 4354 C C . LEU B 1 103 ? 2.812 3.266 26.453 1 97.12 103 LEU B C 1
ATOM 4356 O O . LEU B 1 103 ? 3.871 3.084 27.062 1 97.12 103 LEU B O 1
ATOM 4360 N N . GLU B 1 104 ? 2.75 3.609 25.188 1 97.69 104 GLU B N 1
ATOM 4361 C CA . GLU B 1 104 ? 3.953 3.812 24.391 1 97.69 104 GLU B CA 1
ATOM 4362 C C . GLU B 1 104 ? 3.781 4.977 23.422 1 97.69 104 GLU B C 1
ATOM 4364 O O . GLU B 1 104 ? 2.656 5.391 23.141 1 97.69 104 GLU B O 1
ATOM 4369 N N . ASP B 1 105 ? 4.887 5.469 22.984 1 98.69 105 ASP B N 1
ATOM 4370 C CA . ASP B 1 105 ? 4.898 6.477 21.922 1 98.69 105 ASP B CA 1
ATOM 4371 C C . ASP B 1 105 ? 4.574 5.855 20.562 1 98.69 105 ASP B C 1
ATOM 4373 O O . ASP B 1 105 ? 5.027 4.754 20.25 1 98.69 105 ASP B O 1
ATOM 4377 N N . ALA B 1 106 ? 3.689 6.566 19.812 1 98.56 106 ALA B N 1
ATOM 4378 C CA . ALA B 1 106 ? 3.639 6.262 18.375 1 98.56 106 ALA B CA 1
ATOM 4379 C C . ALA B 1 106 ? 4.98 6.547 17.719 1 98.56 106 ALA B C 1
ATOM 4381 O O . ALA B 1 106 ? 5.836 7.227 18.281 1 98.56 106 ALA B O 1
ATOM 4382 N N . PRO B 1 107 ? 5.191 6.105 16.484 1 98.44 107 PRO B N 1
ATOM 4383 C CA . PRO B 1 107 ? 6.492 6.242 15.82 1 98.44 107 PRO B CA 1
ATOM 4384 C C . PRO B 1 107 ? 6.973 7.688 15.758 1 98.44 107 PRO B C 1
ATOM 4386 O O . PRO B 1 107 ? 8.133 7.969 16.062 1 98.44 107 PRO B O 1
ATOM 4389 N N . VAL B 1 108 ? 6.133 8.602 15.461 1 98.75 108 VAL B N 1
ATOM 4390 C CA . VAL B 1 108 ? 6.516 10.008 15.32 1 98.75 108 VAL B CA 1
ATOM 4391 C C . VAL B 1 108 ? 7.012 10.547 16.656 1 98.75 108 VAL B C 1
ATOM 4393 O O . VAL B 1 108 ? 8.07 11.18 16.734 1 98.75 108 VAL B O 1
ATOM 4396 N N . ALA B 1 109 ? 6.246 10.297 17.688 1 98.81 109 ALA B N 1
ATOM 4397 C CA . ALA B 1 109 ? 6.633 10.75 19.016 1 98.81 109 ALA B CA 1
ATOM 4398 C C . ALA B 1 109 ? 7.941 10.102 19.469 1 98.81 109 ALA B C 1
ATOM 4400 O O . ALA B 1 109 ? 8.82 10.773 20.016 1 98.81 109 ALA B O 1
ATOM 4401 N N . ALA B 1 110 ? 8.094 8.836 19.219 1 98.81 110 ALA B N 1
ATOM 4402 C CA . ALA B 1 110 ? 9.305 8.102 19.594 1 98.81 110 ALA B CA 1
ATOM 4403 C C . ALA B 1 110 ? 10.531 8.695 18.906 1 98.81 110 ALA B C 1
ATOM 4405 O O . ALA B 1 110 ? 11.555 8.922 19.562 1 98.81 110 ALA B O 1
ATOM 4406 N N . ARG B 1 111 ? 10.438 8.969 17.625 1 98.69 111 ARG B N 1
ATOM 4407 C CA . ARG B 1 111 ? 11.57 9.492 16.875 1 98.69 111 ARG B CA 1
A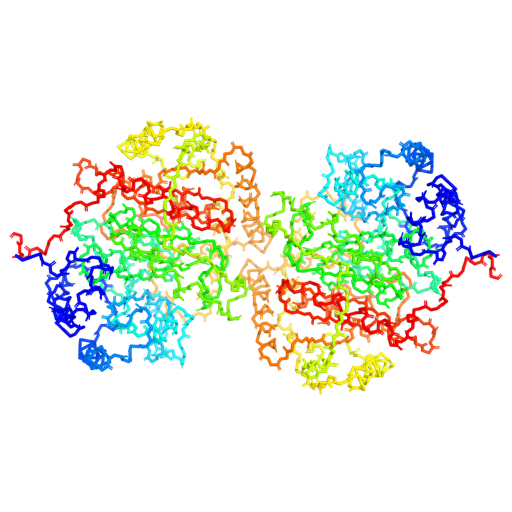TOM 4408 C C . ARG B 1 111 ? 11.938 10.898 17.344 1 98.69 111 ARG B C 1
ATOM 4410 O O . ARG B 1 111 ? 13.117 11.234 17.438 1 98.69 111 ARG B O 1
ATOM 4417 N N . CYS B 1 112 ? 10.914 11.695 17.625 1 98.75 112 CYS B N 1
ATOM 4418 C CA . CYS B 1 112 ? 11.172 13.039 18.141 1 98.75 112 CYS B CA 1
ATOM 4419 C C . CYS B 1 112 ? 11.898 12.977 19.484 1 98.75 112 CYS B C 1
ATOM 4421 O O . CYS B 1 112 ? 12.844 13.727 19.719 1 98.75 112 CYS B O 1
ATOM 4423 N N . ARG B 1 113 ? 11.438 12.102 20.312 1 98.38 113 ARG B N 1
ATOM 4424 C CA . ARG B 1 113 ? 12.07 11.93 21.625 1 98.38 113 ARG B CA 1
ATOM 4425 C C . ARG B 1 113 ? 13.5 11.422 21.469 1 98.38 113 ARG B C 1
ATOM 4427 O O . ARG B 1 113 ? 14.406 11.891 22.172 1 98.38 113 ARG B O 1
ATOM 4434 N N . GLU B 1 114 ? 13.719 10.438 20.625 1 98.5 114 GLU B N 1
ATOM 4435 C CA . GLU B 1 114 ? 15.039 9.875 20.375 1 98.5 114 GLU B CA 1
ATOM 4436 C C . GLU B 1 114 ? 16.016 10.953 19.922 1 98.5 114 GLU B C 1
ATOM 4438 O O . GLU B 1 114 ? 17.203 10.914 20.266 1 98.5 114 GLU B O 1
ATOM 4443 N N . ASP B 1 115 ? 15.492 11.938 19.234 1 98.69 115 ASP B N 1
ATOM 4444 C CA . ASP B 1 115 ? 16.359 12.945 18.656 1 98.69 115 ASP B CA 1
ATOM 4445 C C . ASP B 1 115 ? 16.406 14.203 19.531 1 98.69 115 ASP B C 1
ATOM 4447 O O . ASP B 1 115 ? 16.953 15.227 19.109 1 98.69 115 ASP B O 1
ATOM 4451 N N . GLY B 1 116 ? 15.828 14.172 20.703 1 98.75 116 GLY B N 1
ATOM 4452 C CA . GLY B 1 116 ? 16.047 15.164 21.734 1 98.75 116 GLY B CA 1
ATOM 4453 C C . GLY B 1 116 ? 15.086 16.344 21.656 1 98.75 116 GLY B C 1
ATOM 4454 O O . GLY B 1 116 ? 15.305 17.375 22.281 1 98.75 116 GLY B O 1
ATOM 4455 N N . ALA B 1 117 ? 14.023 16.203 20.891 1 98.81 117 ALA B N 1
ATOM 4456 C CA . ALA B 1 117 ? 13.039 17.281 20.781 1 98.81 117 ALA B CA 1
ATOM 4457 C C . ALA B 1 117 ? 12.383 17.562 22.141 1 98.81 117 ALA B C 1
ATOM 4459 O O . ALA B 1 117 ? 12.258 16.656 22.969 1 98.81 117 ALA B O 1
ATOM 4460 N N . ILE B 1 118 ? 12.047 18.781 22.359 1 98.75 118 ILE B N 1
ATOM 4461 C CA . ILE B 1 118 ? 11.195 19.156 23.5 1 98.75 118 ILE B CA 1
ATOM 4462 C C . ILE B 1 118 ? 9.727 18.969 23.109 1 98.75 118 ILE B C 1
ATOM 4464 O O . ILE B 1 118 ? 9.133 19.812 22.453 1 98.75 118 ILE B O 1
ATOM 4468 N N . LEU B 1 119 ? 9.172 17.812 23.484 1 98.62 119 LEU B N 1
ATOM 4469 C CA . LEU B 1 119 ? 7.746 17.578 23.281 1 98.62 119 LEU B CA 1
ATOM 4470 C C . LEU B 1 119 ? 6.922 18.281 24.344 1 98.62 119 LEU B C 1
ATOM 4472 O O . LEU B 1 119 ? 6.73 17.75 25.453 1 98.62 119 LEU B O 1
ATOM 4476 N N . TYR B 1 120 ? 6.395 19.438 23.953 1 98.44 120 TYR B N 1
ATOM 4477 C CA . TYR B 1 120 ? 5.898 20.312 25.016 1 98.44 120 TYR B CA 1
ATOM 4478 C C . TYR B 1 120 ? 4.375 20.266 25.078 1 98.44 120 TYR B C 1
ATOM 4480 O O . TYR B 1 120 ? 3.781 20.688 26.078 1 98.44 120 TYR B O 1
ATOM 4488 N N . ALA B 1 121 ? 3.701 19.828 24 1 98.62 121 ALA B N 1
ATOM 4489 C CA . ALA B 1 121 ? 2.242 19.812 23.984 1 98.62 121 ALA B CA 1
ATOM 4490 C C . ALA B 1 121 ? 1.711 18.906 22.875 1 98.62 121 ALA B C 1
ATOM 4492 O O . ALA B 1 121 ? 2.438 18.578 21.938 1 98.62 121 ALA B O 1
ATOM 4493 N N . LYS B 1 122 ? 0.522 18.469 23.094 1 98.56 122 LYS B N 1
ATOM 4494 C CA . LYS B 1 122 ? -0.307 17.984 21.984 1 98.56 122 LYS B CA 1
ATOM 4495 C C . LYS B 1 122 ? -1.14 19.125 21.391 1 98.56 122 LYS B C 1
ATOM 4497 O O . LYS B 1 122 ? -1.333 20.156 22.016 1 98.56 122 LYS B O 1
ATOM 4502 N N . THR B 1 123 ? -1.538 18.922 20.156 1 98.88 123 THR B N 1
ATOM 4503 C CA . THR B 1 123 ? -2.385 19.938 19.531 1 98.88 123 THR B CA 1
ATOM 4504 C C . THR B 1 123 ? -3.791 19.391 19.281 1 98.88 123 THR B C 1
ATOM 4506 O O . THR B 1 123 ? -3.971 18.188 19.078 1 98.88 123 THR B O 1
ATOM 4509 N N . THR B 1 124 ? -4.773 20.281 19.297 1 98.62 124 THR B N 1
ATOM 4510 C CA . THR B 1 124 ? -6.188 19.922 19.297 1 98.62 124 THR B CA 1
ATOM 4511 C C . THR B 1 124 ? -6.633 19.484 17.906 1 98.62 124 THR B C 1
ATOM 4513 O O . THR B 1 124 ? -5.98 19.812 16.906 1 98.62 124 THR B O 1
ATOM 4516 N N . CYS B 1 125 ? -7.652 18.719 17.844 1 98.31 125 CYS B N 1
ATOM 4517 C CA . CYS B 1 125 ? -8.32 18.312 16.609 1 98.31 125 CYS B CA 1
ATOM 4518 C C . CYS B 1 125 ? -9.82 18.172 16.812 1 98.31 125 CYS B C 1
ATOM 4520 O O . CYS B 1 125 ? -10.289 18.109 17.953 1 98.31 125 CYS B O 1
ATOM 4522 N N . PRO B 1 126 ? -10.633 18.266 15.766 1 98 126 PRO B N 1
ATOM 4523 C CA . PRO B 1 126 ? -12.078 18.031 15.891 1 98 126 PRO B CA 1
ATOM 4524 C C . PRO B 1 126 ? -12.414 16.562 16.188 1 98 126 PRO B C 1
ATOM 4526 O O . PRO B 1 126 ? -11.523 15.711 16.188 1 98 126 PRO B O 1
ATOM 4529 N N . ASP B 1 127 ? -13.734 16.297 16.406 1 97.69 127 ASP B N 1
ATOM 4530 C CA . ASP B 1 127 ? -14.188 14.953 16.734 1 97.69 127 ASP B CA 1
ATOM 4531 C C . ASP B 1 127 ? -13.711 13.945 15.688 1 97.69 127 ASP B C 1
ATOM 4533 O O . ASP B 1 127 ? -13.984 14.109 14.492 1 97.69 127 ASP B O 1
ATOM 4537 N N . TYR B 1 128 ? -12.961 12.922 16.172 1 96.06 128 TYR B N 1
ATOM 4538 C CA . TYR B 1 128 ? -12.453 11.789 15.406 1 96.06 128 TYR B CA 1
ATOM 4539 C C . TYR B 1 128 ? -11.547 12.266 14.273 1 96.06 128 TYR B C 1
ATOM 4541 O O . TYR B 1 128 ? -11.242 11.508 13.359 1 96.06 128 TYR B O 1
ATOM 4549 N N . GLY B 1 129 ? -11.133 13.531 14.281 1 96 129 GLY B N 1
ATOM 4550 C CA . GLY B 1 129 ? -10.289 14.086 13.242 1 96 129 GLY B CA 1
ATOM 4551 C C . GLY B 1 129 ? -10.969 14.164 11.891 1 96 129 GLY B C 1
ATOM 4552 O O . GLY B 1 129 ? -10.312 14.133 10.852 1 96 129 GLY B O 1
ATOM 4553 N N . MET B 1 130 ? -12.344 14.32 11.859 1 95.06 130 MET B N 1
ATOM 4554 C CA . MET B 1 130 ? -13.055 14.148 10.594 1 95.06 130 MET B CA 1
ATOM 4555 C C . MET B 1 130 ? -13.633 15.477 10.109 1 95.06 130 MET B C 1
ATOM 4557 O O . MET B 1 130 ? -14.438 15.508 9.18 1 95.06 130 MET B O 1
ATOM 4561 N N . LEU B 1 131 ? -13.242 16.594 10.711 1 96.5 131 LEU B N 1
ATOM 4562 C CA . LEU B 1 131 ? -13.688 17.906 10.266 1 96.5 131 LEU B CA 1
ATOM 4563 C C . LEU B 1 131 ? -12.5 18.781 9.883 1 96.5 131 LEU B C 1
ATOM 4565 O O . LEU B 1 131 ? -11.406 18.625 10.438 1 96.5 131 LEU B O 1
ATOM 4569 N N . SER B 1 132 ? -12.734 19.594 8.922 1 97.38 132 SER B N 1
ATOM 4570 C CA . SER B 1 132 ? -11.805 20.688 8.648 1 97.38 132 SER B CA 1
ATOM 4571 C C . SER B 1 132 ? -12.133 21.922 9.492 1 97.38 132 SER B C 1
ATOM 4573 O O . SER B 1 132 ? -12.508 22.953 8.953 1 97.38 132 SER B O 1
ATOM 4575 N N . SER B 1 133 ? -11.984 21.766 10.742 1 98 133 SER B N 1
ATOM 4576 C CA . SER B 1 133 ? -12.43 22.781 11.695 1 98 133 SER B CA 1
ATOM 4577 C C . SER B 1 133 ? -11.688 22.641 13.023 1 98 133 SER B C 1
ATOM 4579 O O . SER B 1 133 ? -11.094 21.609 13.312 1 98 133 SER B O 1
ATOM 4581 N N . GLY B 1 134 ? -11.68 23.75 13.75 1 97.5 134 GLY B N 1
ATOM 4582 C CA . GLY B 1 134 ? -11.234 23.719 15.133 1 97.5 134 GLY B CA 1
ATOM 4583 C C . GLY B 1 134 ? -12.32 23.281 16.094 1 97.5 134 GLY B C 1
ATOM 4584 O O . GLY B 1 134 ? -12.07 23.109 17.297 1 97.5 134 GLY B O 1
ATOM 4585 N N . LEU B 1 135 ? -13.5 23.016 15.633 1 97.81 135 LEU B N 1
ATOM 4586 C CA . LEU B 1 135 ? -14.656 22.656 16.453 1 97.81 135 LEU B CA 1
ATOM 4587 C C . LEU B 1 135 ? -14.5 21.25 17.016 1 97.81 135 LEU B C 1
ATOM 4589 O O . LEU B 1 135 ? -14.156 20.312 16.281 1 97.81 135 LEU B O 1
ATOM 4593 N N . SER B 1 136 ? -14.711 21.094 18.297 1 97.88 136 SER B N 1
ATOM 4594 C CA . SER B 1 136 ? -14.555 19.844 19.031 1 97.88 136 SER B CA 1
ATOM 4595 C C . SER B 1 136 ? -15.547 19.75 20.188 1 97.88 136 SER B C 1
ATOM 4597 O O . SER B 1 136 ? -15.883 20.766 20.797 1 97.88 136 SER B O 1
ATOM 4599 N N . SER B 1 137 ? -16.047 18.547 20.453 1 98.19 137 SER B N 1
ATOM 4600 C CA . SER B 1 137 ? -16.875 18.359 21.641 1 98.19 137 SER B CA 1
ATOM 4601 C C . SER B 1 137 ? -16.031 18.328 22.906 1 98.19 137 SER B C 1
ATOM 4603 O O . SER B 1 137 ? -16.547 18.484 24.016 1 98.19 137 SER B O 1
ATOM 4605 N N . PHE B 1 138 ? -14.742 18.141 22.781 1 98.38 138 PHE B N 1
ATOM 4606 C CA . PHE B 1 138 ? -13.844 17.922 23.906 1 98.38 138 PHE B CA 1
ATOM 4607 C C . PHE B 1 138 ? -13.016 19.172 24.172 1 98.38 138 PHE B C 1
ATOM 4609 O O . PHE B 1 138 ? -12.828 19.562 25.328 1 98.38 138 PHE B O 1
ATOM 4616 N N . HIS B 1 139 ? -12.531 19.828 23.188 1 98.38 139 HIS B N 1
ATOM 4617 C CA . HIS B 1 139 ? -11.633 20.969 23.328 1 98.38 139 HIS B CA 1
ATOM 4618 C C . HIS B 1 139 ? -12.391 22.281 23.156 1 98.38 139 HIS B C 1
ATOM 4620 O O . HIS B 1 139 ? -13.469 22.312 22.562 1 98.38 139 HIS B O 1
ATOM 4626 N N . LYS B 1 140 ? -11.703 23.406 23.719 1 98.19 140 LYS B N 1
ATOM 4627 C CA . LYS B 1 140 ? -12.141 24.75 23.328 1 98.19 140 LYS B CA 1
ATOM 4628 C C . LYS B 1 140 ? -11.93 24.984 21.844 1 98.19 140 LYS B C 1
ATOM 4630 O O . LYS B 1 140 ? -11.055 24.359 21.234 1 98.19 140 LYS B O 1
ATOM 4635 N N . LEU B 1 141 ? -12.75 25.812 21.312 1 98.38 141 LEU B N 1
ATOM 4636 C CA . LEU B 1 141 ? -12.727 26.109 19.875 1 98.38 141 LEU B CA 1
ATOM 4637 C C . LEU B 1 141 ? -11.367 26.672 19.469 1 98.38 141 LEU B C 1
ATOM 4639 O O . LEU B 1 141 ? -11 27.781 19.875 1 98.38 141 LEU B O 1
ATOM 4643 N N . SER B 1 142 ? -10.57 25.891 18.688 1 98.44 142 SER B N 1
ATOM 4644 C CA . SER B 1 142 ? -9.344 26.422 18.109 1 98.44 142 SER B CA 1
ATOM 4645 C C . SER B 1 142 ? -9.648 27.453 17.031 1 98.44 142 SER B C 1
ATOM 4647 O O . SER B 1 142 ? -10.539 27.25 16.203 1 98.44 142 SER B O 1
ATOM 4649 N N . ARG B 1 143 ? -8.867 28.531 17.016 1 98.5 143 ARG B N 1
ATOM 4650 C CA . ARG B 1 143 ? -9.164 29.641 16.109 1 98.5 143 ARG B CA 1
ATOM 4651 C C . ARG B 1 143 ? -7.945 30 15.266 1 98.5 143 ARG B C 1
ATOM 4653 O O . ARG B 1 143 ? -6.828 29.578 15.562 1 98.5 143 ARG B O 1
ATOM 4660 N N . ASN B 1 144 ? -8.195 30.734 14.195 1 98.62 144 ASN B N 1
ATOM 4661 C CA . ASN B 1 144 ? -7.16 31.141 13.25 1 98.62 144 ASN B CA 1
ATOM 4662 C C . ASN B 1 144 ? -6.406 32.375 13.742 1 98.62 144 ASN B C 1
ATOM 4664 O O . ASN B 1 144 ? -7 33.438 13.922 1 98.62 144 ASN B O 1
ATOM 4668 N N . PRO B 1 145 ? -5.066 32.25 13.883 1 98.31 145 PRO B N 1
ATOM 4669 C CA . PRO B 1 145 ? -4.289 33.375 14.375 1 98.31 145 PRO B CA 1
ATOM 4670 C C . PRO B 1 145 ? -4.383 34.594 13.453 1 98.31 145 PRO B C 1
ATOM 4672 O O . PRO B 1 145 ? -4.219 35.719 13.906 1 98.31 145 PRO B O 1
ATOM 4675 N N . TRP B 1 146 ? -4.613 34.375 12.172 1 98.12 146 TRP B N 1
ATOM 4676 C CA . TRP B 1 146 ? -4.719 35.5 11.219 1 98.12 146 TRP B CA 1
ATOM 4677 C C . TRP B 1 146 ? -5.98 36.312 11.477 1 98.12 146 TRP B C 1
ATOM 4679 O O . TRP B 1 146 ? -5.977 37.531 11.297 1 98.12 146 TRP B O 1
ATOM 4689 N N . ASP B 1 147 ? -7.023 35.688 11.812 1 97.94 147 ASP B N 1
ATOM 4690 C CA . ASP B 1 147 ? -8.328 36.25 12.156 1 97.94 147 ASP B CA 1
ATOM 4691 C C . ASP B 1 147 ? -9.117 35.25 13.031 1 97.94 147 ASP B C 1
ATOM 4693 O O . ASP B 1 147 ? -9.664 34.281 12.531 1 97.94 147 ASP B O 1
ATOM 4697 N N . PRO B 1 148 ? -9.219 35.531 14.344 1 97.62 148 PRO B N 1
ATOM 4698 C CA . PRO B 1 148 ? -9.812 34.562 15.273 1 97.62 148 PRO B CA 1
ATOM 4699 C C . PRO B 1 148 ? -11.289 34.312 14.984 1 97.62 148 PRO B C 1
ATOM 4701 O O . PRO B 1 148 ? -11.875 33.375 15.562 1 97.62 148 PRO B O 1
ATOM 4704 N N . THR B 1 149 ? -11.922 35.125 14.133 1 97.81 149 THR B N 1
ATOM 4705 C CA . THR B 1 149 ? -13.312 34.875 13.766 1 97.81 149 THR B CA 1
ATOM 4706 C C . THR B 1 149 ? -13.398 33.812 12.656 1 97.81 149 THR B C 1
ATOM 4708 O O . THR B 1 149 ? -14.484 33.375 12.297 1 97.81 149 THR B O 1
ATOM 4711 N N . GLN B 1 150 ? -12.266 33.438 12.078 1 98.38 150 GLN B N 1
ATOM 4712 C CA . GLN B 1 150 ? -12.195 32.469 10.984 1 98.38 150 GLN B CA 1
ATOM 4713 C C . GLN B 1 150 ? -11.617 31.141 11.461 1 98.38 150 GLN B C 1
ATOM 4715 O O . GLN B 1 150 ? -10.992 31.078 12.523 1 98.38 150 GLN B O 1
ATOM 4720 N N . ASN B 1 151 ? -11.93 30.094 10.695 1 98.56 151 ASN B N 1
ATOM 4721 C CA . ASN B 1 151 ? -11.5 28.734 11.023 1 98.56 151 ASN B CA 1
ATOM 4722 C C . ASN B 1 151 ? -10.039 28.516 10.656 1 98.56 151 ASN B C 1
ATOM 4724 O O . ASN B 1 151 ? -9.578 28.969 9.617 1 98.56 151 ASN B O 1
ATOM 4728 N N . PRO B 1 152 ? -9.266 27.922 11.523 1 98.62 152 PRO B N 1
ATOM 4729 C CA . PRO B 1 152 ? -7.902 27.562 11.117 1 98.62 152 PRO B CA 1
ATOM 4730 C C . PRO B 1 152 ? -7.867 26.344 10.203 1 98.62 152 PRO B C 1
ATOM 4732 O O . PRO B 1 152 ? -6.797 25.953 9.734 1 98.62 152 PRO B O 1
ATOM 4735 N N . GLY B 1 153 ? -9.031 25.719 9.93 1 97.94 153 GLY B N 1
ATOM 4736 C CA . GLY B 1 153 ? -9.109 24.453 9.227 1 97.94 153 GLY B CA 1
ATOM 4737 C C . GLY B 1 153 ? -8.898 23.25 10.133 1 97.94 153 GLY B C 1
ATOM 4738 O O . GLY B 1 153 ? -8.977 23.375 11.359 1 97.94 153 GLY B O 1
ATOM 4739 N N . GLY B 1 154 ? -8.688 22.109 9.617 1 97 154 GLY B N 1
ATOM 4740 C CA . GLY B 1 154 ? -8.5 20.828 10.289 1 97 154 GLY B CA 1
ATOM 4741 C C . GLY B 1 154 ? -8.359 19.672 9.32 1 97 154 GLY B C 1
ATOM 4742 O O . GLY B 1 154 ? -8.367 19.859 8.102 1 97 154 GLY B O 1
ATOM 4743 N N . SER B 1 155 ? -8.062 18.438 9.891 1 97.38 155 SER B N 1
ATOM 4744 C CA . SER B 1 155 ? -8.258 18.078 11.289 1 97.38 155 SER B CA 1
ATOM 4745 C C . SER B 1 155 ? -7.039 18.453 12.133 1 97.38 155 SER B C 1
ATOM 4747 O O . SER B 1 155 ? -7.055 18.312 13.352 1 97.38 155 SER 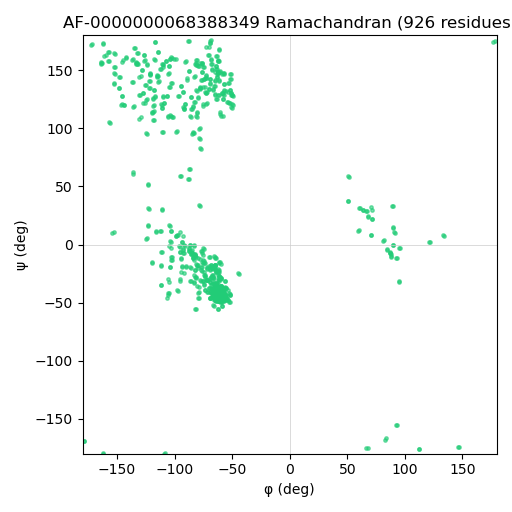B O 1
ATOM 4749 N N . SER B 1 156 ? -5.977 18.953 11.523 1 98.81 156 SER B N 1
ATOM 4750 C CA . SER B 1 156 ? -4.844 19.438 12.312 1 98.81 156 SER B CA 1
ATOM 4751 C C . SER B 1 156 ? -5.023 20.891 12.703 1 98.81 156 SER B C 1
ATOM 4753 O O . SER B 1 156 ? -4.125 21.719 12.492 1 98.81 156 SER B O 1
ATOM 4755 N N . ALA B 1 157 ? -6.098 21.188 13.352 1 98.81 157 ALA B N 1
ATOM 4756 C CA . ALA B 1 157 ? -6.496 22.547 13.672 1 98.81 157 ALA B CA 1
ATOM 4757 C C . ALA B 1 157 ? -5.516 23.188 14.648 1 98.81 157 ALA B C 1
ATOM 4759 O O . ALA B 1 157 ? -5.004 24.281 14.398 1 98.81 157 ALA B O 1
ATOM 4760 N N . GLY B 1 158 ? -5.273 22.5 15.75 1 98.88 158 GLY B N 1
ATOM 4761 C CA . GLY B 1 158 ? -4.352 23.031 16.75 1 98.88 158 GLY B CA 1
ATOM 4762 C C . GLY B 1 158 ? -2.945 23.219 16.203 1 98.88 158 GLY B C 1
ATOM 4763 O O . GLY B 1 158 ? -2.293 24.219 16.516 1 98.88 158 GLY B O 1
ATOM 4764 N N . ALA B 1 159 ? -2.463 22.281 15.414 1 98.94 159 ALA B N 1
ATOM 4765 C CA . ALA B 1 159 ? -1.127 22.375 14.836 1 98.94 159 ALA B CA 1
ATOM 4766 C C . ALA B 1 159 ? -1.015 23.594 13.922 1 98.94 159 ALA B C 1
ATOM 4768 O O . ALA B 1 159 ? 0.007 24.281 13.914 1 98.94 159 ALA B O 1
ATOM 4769 N N . ALA B 1 160 ? -2.043 23.797 13.148 1 98.88 160 ALA B N 1
ATOM 4770 C CA . ALA B 1 160 ? -2.055 24.953 12.25 1 98.88 160 ALA B CA 1
ATOM 4771 C C . ALA B 1 160 ? -2.033 26.25 13.031 1 98.88 160 ALA B C 1
ATOM 4773 O O . ALA B 1 160 ? -1.265 27.172 12.711 1 98.88 160 ALA B O 1
ATOM 4774 N N . SER B 1 161 ? -2.857 26.344 14.039 1 98.81 161 SER B N 1
ATOM 4775 C CA . SER B 1 161 ? -2.912 27.531 14.875 1 98.81 161 SER B CA 1
ATOM 4776 C C . SER B 1 161 ? -1.585 27.781 15.586 1 98.81 161 SER B C 1
ATOM 4778 O O . SER B 1 161 ? -1.077 28.906 15.602 1 98.81 161 SER B O 1
ATOM 4780 N N . ALA B 1 162 ? -1.044 26.719 16.141 1 98.88 162 ALA B N 1
ATOM 4781 C CA . ALA B 1 162 ? 0.228 26.812 16.859 1 98.88 162 ALA B CA 1
ATOM 4782 C C . ALA B 1 162 ? 1.347 27.266 15.922 1 98.88 162 ALA B C 1
ATOM 4784 O O . ALA B 1 162 ? 2.141 28.141 16.281 1 98.88 162 ALA B O 1
ATOM 4785 N N . GLY B 1 163 ? 1.407 26.688 14.766 1 98.69 163 GLY B N 1
ATOM 4786 C CA . GLY B 1 163 ? 2.434 27.062 13.805 1 98.69 163 GLY B CA 1
ATOM 4787 C C . GLY B 1 163 ? 2.359 28.516 13.375 1 98.69 163 GLY B C 1
ATOM 4788 O O . GLY B 1 163 ? 3.367 29.219 13.391 1 98.69 163 GLY B O 1
ATOM 4789 N N . ALA B 1 164 ? 1.161 28.938 13.008 1 98.56 164 ALA B N 1
ATOM 4790 C CA . ALA B 1 164 ? 0.982 30.312 12.562 1 98.56 164 ALA B CA 1
ATOM 4791 C C . ALA B 1 164 ? 1.229 31.297 13.703 1 98.56 164 ALA B C 1
ATOM 4793 O O . ALA B 1 164 ? 1.677 32.406 13.469 1 98.56 164 ALA B O 1
ATOM 4794 N N . ALA B 1 165 ? 0.972 30.859 14.906 1 98.06 165 ALA B N 1
ATOM 4795 C CA . ALA B 1 165 ? 1.126 31.719 16.078 1 98.06 165 ALA B CA 1
ATOM 4796 C C . ALA B 1 165 ? 2.576 31.75 16.547 1 98.06 165 ALA B C 1
ATOM 4798 O O . ALA B 1 165 ? 2.932 32.531 17.438 1 98.06 165 ALA B O 1
ATOM 4799 N N . GLY B 1 166 ? 3.406 30.891 16.094 1 97.56 166 GLY B N 1
ATOM 4800 C CA . GLY B 1 166 ? 4.828 30.938 16.391 1 97.56 166 GLY B CA 1
ATOM 4801 C C . GLY B 1 166 ? 5.188 30.156 17.641 1 97.56 166 GLY B C 1
ATOM 4802 O O . GLY B 1 166 ? 6.043 30.594 18.422 1 97.56 166 GLY B O 1
ATOM 4803 N N . TYR B 1 167 ? 4.473 29.047 17.906 1 98.25 167 TYR B N 1
ATOM 4804 C CA . TYR B 1 167 ? 4.754 28.203 19.078 1 98.25 167 TYR B CA 1
ATOM 4805 C C . TYR B 1 167 ? 5.961 27.312 18.828 1 98.25 167 TYR B C 1
ATOM 4807 O O . TYR B 1 167 ? 6.012 26.172 19.297 1 98.25 167 TYR B O 1
ATOM 4815 N N . GLY B 1 168 ? 6.98 27.719 18.078 1 97.19 168 GLY B N 1
ATOM 4816 C CA . GLY B 1 168 ? 8.117 26.906 17.656 1 97.19 168 GLY B CA 1
ATOM 4817 C C . GLY B 1 168 ? 8.148 26.641 16.172 1 97.19 168 GLY B C 1
ATOM 4818 O O . GLY B 1 168 ? 7.281 27.109 15.43 1 97.19 168 GLY B O 1
ATOM 4819 N N . THR B 1 169 ? 9.164 25.797 15.695 1 97.56 169 THR B N 1
ATOM 4820 C CA . THR B 1 169 ? 9.383 25.688 14.258 1 97.56 169 THR B CA 1
ATOM 4821 C C . THR B 1 169 ? 8.797 24.391 13.703 1 97.56 169 THR B C 1
ATOM 4823 O O . THR B 1 169 ? 8.703 24.219 12.492 1 97.56 169 THR B O 1
ATOM 4826 N N . LEU B 1 170 ? 8.391 23.469 14.617 1 98.69 170 LEU B N 1
ATOM 4827 C CA . LEU B 1 170 ? 7.98 22.156 14.109 1 98.69 170 LEU B CA 1
ATOM 4828 C C . LEU B 1 170 ? 6.688 21.703 14.773 1 98.69 170 LEU B C 1
ATOM 4830 O O . LEU B 1 170 ? 6.625 21.562 16 1 98.69 170 LEU B O 1
ATOM 4834 N N . HIS B 1 171 ? 5.668 21.5 14.031 1 98.94 171 HIS B N 1
ATOM 4835 C CA . HIS B 1 171 ? 4.375 20.953 14.422 1 98.94 171 HIS B CA 1
ATOM 4836 C C . HIS B 1 171 ? 3.98 19.781 13.523 1 98.94 171 HIS B C 1
ATOM 4838 O O . HIS B 1 171 ? 4.094 19.875 12.297 1 98.94 171 HIS B O 1
ATOM 4844 N N . ILE B 1 172 ? 3.576 18.641 14.117 1 98.94 172 ILE B N 1
ATOM 4845 C CA . ILE B 1 172 ? 3.262 17.453 13.305 1 98.94 172 ILE B CA 1
ATOM 4846 C C . ILE B 1 172 ? 1.757 17.203 13.328 1 98.94 172 ILE B C 1
ATOM 4848 O O . ILE B 1 172 ? 1.148 17.125 14.398 1 98.94 172 ILE B O 1
ATOM 4852 N N . GLY B 1 173 ? 1.143 17.188 12.164 1 98.88 173 GLY B N 1
ATOM 4853 C CA . GLY B 1 173 ? -0.255 16.828 11.992 1 98.88 173 GLY B CA 1
ATOM 4854 C C . GLY B 1 173 ? -0.441 15.492 11.305 1 98.88 173 GLY B C 1
ATOM 4855 O O . GLY B 1 173 ? 0.526 14.75 11.094 1 98.88 173 GLY B O 1
ATOM 4856 N N . THR B 1 174 ? -1.682 15.109 11.117 1 98.69 174 THR B N 1
ATOM 4857 C CA . THR B 1 174 ? -2.051 13.953 10.312 1 98.69 174 THR B CA 1
ATOM 4858 C C . THR B 1 174 ? -3.025 14.352 9.211 1 98.69 174 THR B C 1
ATOM 4860 O O . THR B 1 174 ? -3.697 15.383 9.305 1 98.69 174 THR B O 1
ATOM 4863 N N . ASP B 1 175 ? -3.033 13.594 8.164 1 98.62 175 ASP B N 1
ATOM 4864 C CA . ASP B 1 175 ? -3.756 13.93 6.938 1 98.62 175 ASP B CA 1
ATOM 4865 C C . ASP B 1 175 ? -4.348 12.672 6.293 1 98.62 175 ASP B C 1
ATOM 4867 O O . ASP B 1 175 ? -3.615 11.742 5.949 1 98.62 175 ASP B O 1
ATOM 4871 N N . ILE B 1 176 ? -5.68 12.625 6.141 1 97.69 176 ILE B N 1
ATOM 4872 C CA . ILE B 1 176 ? -6.316 11.492 5.48 1 97.69 176 ILE B CA 1
ATOM 4873 C C . ILE B 1 176 ? -7.066 11.969 4.238 1 97.69 176 ILE B C 1
ATOM 4875 O O . ILE B 1 176 ? -7.434 11.172 3.377 1 97.69 176 ILE B O 1
ATOM 4879 N N . GLY B 1 177 ? -7.281 13.266 4.129 1 97.94 177 GLY B N 1
ATOM 4880 C CA . GLY B 1 177 ? -7.977 13.891 3.012 1 97.94 177 GLY B CA 1
ATOM 4881 C C . GLY B 1 177 ? -7.578 15.336 2.795 1 97.94 177 GLY B C 1
ATOM 4882 O O . GLY B 1 177 ? -8.25 16.062 2.061 1 97.94 177 GLY B O 1
ATOM 4883 N N . GLY B 1 178 ? -6.562 15.766 3.455 1 98.56 178 GLY B N 1
ATOM 4884 C CA . GLY B 1 178 ? -6.117 17.141 3.355 1 98.56 178 GLY B CA 1
ATOM 4885 C C . GLY B 1 178 ? -5.812 17.781 4.703 1 98.56 178 GLY B C 1
ATOM 4886 O O . GLY B 1 178 ? -5.398 18.938 4.77 1 98.56 178 GLY B O 1
ATOM 4887 N N . SER B 1 179 ? -5.832 17.031 5.746 1 98.69 179 SER B N 1
ATOM 4888 C CA . SER B 1 179 ? -5.918 17.562 7.102 1 98.69 179 SER B CA 1
ATOM 4889 C C . SER B 1 179 ? -4.582 18.156 7.555 1 98.69 179 SER B C 1
ATOM 4891 O O . SER B 1 179 ? -4.484 18.719 8.641 1 98.69 179 SER B O 1
ATOM 4893 N N . VAL B 1 180 ? -3.566 17.984 6.84 1 98.88 180 VAL B N 1
ATOM 4894 C CA . VAL B 1 180 ? -2.334 18.75 7.031 1 98.88 180 VAL B CA 1
ATOM 4895 C C . VAL B 1 180 ? -2.289 19.922 6.055 1 98.88 180 VAL B C 1
ATOM 4897 O O . VAL B 1 180 ? -1.984 21.047 6.445 1 98.88 180 VAL B O 1
ATOM 4900 N N . ARG B 1 181 ? -2.705 19.703 4.875 1 98.94 181 ARG B N 1
ATOM 4901 C CA . ARG B 1 181 ? -2.586 20.672 3.789 1 98.94 181 ARG B CA 1
ATOM 4902 C C . ARG B 1 181 ? -3.666 21.75 3.889 1 98.94 181 ARG B C 1
ATOM 4904 O O . ARG B 1 181 ? -3.387 22.922 3.699 1 98.94 181 ARG B O 1
ATOM 4911 N N . LEU B 1 182 ? -4.883 21.359 4.227 1 98.88 182 LEU B N 1
ATOM 4912 C CA . LEU B 1 182 ? -5.98 22.312 4.301 1 98.88 182 LEU B CA 1
ATOM 4913 C C . LEU B 1 182 ? -5.711 23.375 5.375 1 98.88 182 LEU B C 1
ATOM 4915 O O . LEU B 1 182 ? -5.672 24.562 5.082 1 98.88 182 LEU B O 1
ATOM 4919 N N . PRO B 1 183 ? -5.473 22.906 6.574 1 98.88 183 PRO B N 1
ATOM 4920 C CA . PRO B 1 183 ? -5.215 23.953 7.57 1 98.88 183 PRO B CA 1
ATOM 4921 C C . PRO B 1 183 ? -3.928 24.719 7.293 1 98.88 183 PRO B C 1
ATOM 4923 O O . PRO B 1 183 ? -3.84 25.922 7.609 1 98.88 183 PRO B O 1
ATOM 4926 N N . ALA B 1 184 ? -2.91 24.078 6.746 1 98.94 184 ALA B N 1
ATOM 4927 C CA . ALA B 1 184 ? -1.722 24.828 6.336 1 98.94 184 ALA B CA 1
ATOM 4928 C C . ALA B 1 184 ? -2.08 25.922 5.336 1 98.94 184 ALA B C 1
ATOM 4930 O O . ALA B 1 184 ? -1.6 27.047 5.449 1 98.94 184 ALA B O 1
ATOM 4931 N N . GLY B 1 185 ? -2.914 25.594 4.379 1 98.81 185 GLY B N 1
ATOM 4932 C CA . GLY B 1 185 ? -3.346 26.562 3.379 1 98.81 185 GLY B CA 1
ATOM 4933 C C . GLY B 1 185 ? -4.09 27.734 3.971 1 98.81 185 GLY B C 1
ATOM 4934 O O . GLY B 1 185 ? -3.912 28.875 3.525 1 98.81 185 GLY B O 1
ATOM 4935 N N . TRP B 1 186 ? -4.887 27.531 4.992 1 98.81 186 TRP B N 1
ATOM 4936 C CA . TRP B 1 186 ? -5.715 28.578 5.582 1 98.81 186 TRP B CA 1
ATOM 4937 C C . TRP B 1 186 ? -4.945 29.344 6.66 1 98.81 186 TRP B C 1
ATOM 4939 O O . TRP B 1 186 ? -5.453 30.312 7.23 1 98.81 186 TRP B O 1
ATOM 4949 N N . THR B 1 187 ? -3.705 28.891 6.984 1 98.81 187 THR B N 1
ATOM 4950 C CA . THR B 1 187 ? -2.953 29.578 8.031 1 98.81 187 THR B CA 1
ATOM 4951 C C . THR B 1 187 ? -1.589 30.016 7.516 1 98.81 187 THR B C 1
ATOM 4953 O O . THR B 1 187 ? -0.742 30.469 8.289 1 98.81 187 THR B O 1
ATOM 4956 N N . GLY B 1 188 ? -1.327 29.812 6.254 1 98.69 188 GLY B N 1
ATOM 4957 C CA . GLY B 1 188 ? -0.117 30.328 5.629 1 98.69 188 GLY B CA 1
ATOM 4958 C C . GLY B 1 188 ? 1.096 29.453 5.875 1 98.69 188 GLY B C 1
ATOM 4959 O O . GLY B 1 188 ? 2.199 29.766 5.43 1 98.69 188 GLY B O 1
ATOM 4960 N N . LEU B 1 189 ? 0.922 28.328 6.527 1 98.88 189 LEU B N 1
ATOM 4961 C CA . LEU B 1 189 ? 2.012 27.406 6.832 1 98.88 189 LEU B CA 1
ATOM 4962 C C . LEU B 1 189 ? 2.381 26.594 5.602 1 98.88 189 LEU B C 1
ATOM 4964 O O . LEU B 1 189 ? 1.589 26.469 4.664 1 98.88 189 LEU B O 1
ATOM 4968 N N . PHE B 1 190 ? 3.621 26.109 5.609 1 98.94 190 PHE B N 1
ATOM 4969 C CA . PHE B 1 190 ? 3.986 24.984 4.75 1 98.94 190 PHE B CA 1
ATOM 4970 C C . PHE B 1 190 ? 3.543 23.672 5.363 1 98.94 190 PHE B C 1
ATOM 4972 O O . PHE B 1 190 ? 3.928 23.344 6.484 1 98.94 190 PHE B O 1
ATOM 4979 N N . GLY B 1 191 ? 2.607 22.969 4.762 1 98.94 191 GLY B N 1
ATOM 4980 C CA . GLY B 1 191 ? 2.186 21.625 5.145 1 98.94 191 GLY B CA 1
ATOM 4981 C C . GLY B 1 191 ? 2.66 20.562 4.18 1 98.94 191 GLY B C 1
ATOM 4982 O O . GLY B 1 191 ? 2.477 20.688 2.969 1 98.94 191 GLY B O 1
ATOM 4983 N N . PHE B 1 192 ? 3.301 19.531 4.672 1 98.94 192 PHE B N 1
ATOM 4984 C CA . PHE B 1 192 ? 3.844 18.484 3.812 1 98.94 192 PHE B CA 1
ATOM 4985 C C . PHE B 1 192 ? 3.197 17.141 4.121 1 98.94 192 PHE B C 1
ATOM 4987 O O . PHE B 1 192 ? 3.268 16.656 5.254 1 98.94 192 PHE B O 1
ATOM 4994 N N . LYS B 1 193 ? 2.475 16.594 3.213 1 98.94 193 LYS B N 1
ATOM 4995 C CA . LYS B 1 193 ? 1.96 15.234 3.236 1 98.94 193 LYS B CA 1
ATOM 4996 C C . LYS B 1 193 ? 2.83 14.305 2.395 1 98.94 193 LYS B C 1
ATOM 4998 O O . LYS B 1 193 ? 2.602 14.148 1.193 1 98.94 193 LYS B O 1
ATOM 5003 N N . PRO B 1 194 ? 3.762 13.57 3.008 1 98.75 194 PRO B N 1
ATOM 5004 C CA . PRO B 1 194 ? 4.66 12.719 2.227 1 98.75 194 PRO B CA 1
ATOM 5005 C C . PRO B 1 194 ? 3.939 11.523 1.605 1 98.75 194 PRO B C 1
ATOM 5007 O O . PRO B 1 194 ? 2.729 11.359 1.782 1 98.75 194 PRO B O 1
ATOM 5010 N N . SER B 1 195 ? 4.691 10.812 0.79 1 98.25 195 SER B N 1
ATOM 5011 C CA . SER B 1 195 ? 4.176 9.539 0.301 1 98.25 195 SER B CA 1
ATOM 5012 C C . SER B 1 195 ? 3.693 8.656 1.451 1 98.25 195 SER B C 1
ATOM 5014 O O . SER B 1 195 ? 4.23 8.727 2.559 1 98.25 195 SER B O 1
ATOM 5016 N N . GLN B 1 196 ? 2.645 7.875 1.17 1 97.31 196 GLN B N 1
ATOM 5017 C CA . GLN B 1 196 ? 2.172 6.918 2.166 1 97.31 196 GLN B CA 1
ATOM 5018 C C . GLN B 1 196 ? 3.314 6.047 2.678 1 97.31 196 GLN B C 1
ATOM 5020 O O . GLN B 1 196 ? 4.105 5.527 1.889 1 97.31 196 GLN B O 1
ATOM 5025 N N . GLY B 1 197 ? 3.414 5.895 3.969 1 96.69 197 GLY B N 1
ATOM 5026 C CA . GLY B 1 197 ? 4.387 5.004 4.578 1 96.69 197 GLY B CA 1
ATOM 5027 C C . GLY B 1 197 ? 5.727 5.668 4.84 1 96.69 197 GLY B C 1
ATOM 5028 O O . GLY B 1 197 ? 6.582 5.102 5.523 1 96.69 197 GLY B O 1
ATOM 5029 N N . ARG B 1 198 ? 5.988 6.918 4.312 1 98.44 198 ARG B N 1
ATOM 5030 C CA . ARG B 1 198 ? 7.258 7.617 4.484 1 98.44 198 ARG B CA 1
ATOM 5031 C C . ARG B 1 198 ? 7.461 8.039 5.934 1 98.44 198 ARG B C 1
ATOM 5033 O O . ARG B 1 198 ? 8.555 7.898 6.48 1 98.44 198 ARG B O 1
ATOM 5040 N N . ILE B 1 199 ? 6.434 8.617 6.539 1 98.69 199 ILE B N 1
ATOM 5041 C CA . ILE B 1 199 ? 6.367 8.82 7.98 1 98.69 199 ILE B CA 1
ATOM 5042 C C . ILE B 1 199 ? 5.43 7.793 8.609 1 98.69 199 ILE B C 1
ATOM 5044 O O . ILE B 1 199 ? 4.215 7.844 8.398 1 98.69 199 ILE B O 1
ATOM 5048 N N . PRO B 1 200 ? 6 6.863 9.367 1 97.88 200 PRO B N 1
ATOM 5049 C CA . PRO B 1 200 ? 5.168 5.777 9.891 1 97.88 200 PRO B CA 1
ATOM 5050 C C . PRO B 1 200 ? 4.113 6.27 10.875 1 97.88 200 PRO B C 1
ATOM 5052 O O . PRO B 1 200 ? 4.41 7.102 11.742 1 97.88 200 PRO B O 1
ATOM 5055 N N . VAL B 1 201 ? 2.936 5.758 10.734 1 97.62 201 VAL B N 1
ATOM 5056 C CA . VAL B 1 201 ? 1.837 6.113 11.625 1 97.62 201 VAL B CA 1
ATOM 5057 C C . VAL B 1 201 ? 1.307 4.855 12.312 1 97.62 201 VAL B C 1
ATOM 5059 O O . VAL B 1 201 ? 1.314 3.77 11.727 1 97.62 201 VAL B O 1
ATOM 5062 N N . ASP B 1 202 ? 0.87 5.039 13.492 1 96.56 202 ASP B N 1
ATOM 5063 C CA . ASP B 1 202 ? 0.232 3.982 14.281 1 96.56 202 ASP B CA 1
ATOM 5064 C C . ASP B 1 202 ? -0.863 4.551 15.18 1 96.56 202 ASP B C 1
ATOM 5066 O O . ASP B 1 202 ? -0.6 5.418 16.016 1 96.56 202 ASP B O 1
ATOM 5070 N N . PRO B 1 203 ? -2.115 4.113 15.039 1 94.44 203 PRO B N 1
ATOM 5071 C CA . PRO B 1 203 ? -2.57 3.053 14.133 1 94.44 203 PRO B CA 1
ATOM 5072 C C . PRO B 1 203 ? -2.654 3.51 12.68 1 94.44 203 PRO B C 1
ATOM 5074 O O . PRO B 1 203 ? -2.971 4.672 12.414 1 94.44 203 PRO B O 1
ATOM 5077 N N . TYR B 1 204 ? -2.408 2.561 11.867 1 93 204 TYR B N 1
ATOM 5078 C CA . TYR B 1 204 ? -2.557 2.836 10.438 1 93 204 TYR B CA 1
ATOM 5079 C C . TYR B 1 204 ? -4.027 2.893 10.047 1 93 204 TYR B C 1
ATOM 5081 O O . TYR B 1 204 ? -4.863 2.215 10.648 1 93 204 TYR B O 1
ATOM 5089 N N . TYR B 1 205 ? -4.289 3.652 9.008 1 94.5 205 TYR B N 1
ATOM 5090 C CA . TYR B 1 205 ? -5.57 3.713 8.312 1 94.5 205 TYR B CA 1
ATOM 5091 C C . TYR B 1 205 ? -5.375 4.113 6.852 1 94.5 205 TYR B C 1
ATOM 5093 O O . TYR B 1 205 ? -4.496 4.918 6.535 1 94.5 205 TYR B O 1
ATOM 5101 N N . THR B 1 206 ? -6.188 3.627 5.969 1 94.44 206 THR B N 1
ATOM 5102 C CA . THR B 1 206 ? -6.09 3.893 4.539 1 94.44 206 THR B CA 1
ATOM 5103 C C . THR B 1 206 ? -6.035 5.395 4.27 1 94.44 206 THR B C 1
ATOM 5105 O O . THR B 1 206 ? -6.938 6.137 4.664 1 94.44 206 THR B O 1
ATOM 5108 N N . GLY B 1 207 ? -5.004 5.824 3.627 1 96.19 207 GLY B N 1
ATOM 5109 C CA . GLY B 1 207 ? -4.883 7.211 3.207 1 96.19 207 GLY B CA 1
ATOM 5110 C C . GLY B 1 207 ? -4.273 8.102 4.27 1 96.19 207 GLY B C 1
ATOM 5111 O O . GLY B 1 207 ? -3.947 9.266 4.004 1 96.19 207 GLY B O 1
ATOM 5112 N N . ARG B 1 208 ? -4.062 7.594 5.469 1 97.25 208 ARG B N 1
ATOM 5113 C CA . ARG B 1 208 ? -3.59 8.43 6.57 1 97.25 208 ARG B CA 1
ATOM 5114 C C . ARG B 1 208 ? -2.08 8.625 6.5 1 97.25 208 ARG B C 1
ATOM 5116 O O . ARG B 1 208 ? -1.332 7.672 6.285 1 97.25 208 ARG B O 1
ATOM 5123 N N . CYS B 1 209 ? -1.676 9.812 6.641 1 98.06 209 CYS B N 1
ATOM 5124 C CA . CYS B 1 209 ? -0.274 10.203 6.73 1 98.06 209 CYS B CA 1
ATOM 5125 C C . CYS B 1 209 ? -0.05 11.172 7.887 1 98.06 209 CYS B C 1
ATOM 5127 O O . CYS B 1 209 ? -1.002 11.758 8.406 1 98.06 209 CYS B O 1
ATOM 5129 N N . ALA B 1 210 ? 1.14 11.18 8.336 1 98.69 210 ALA B N 1
ATOM 5130 C CA . ALA B 1 210 ? 1.591 12.273 9.195 1 98.69 210 ALA B CA 1
ATOM 5131 C C . ALA B 1 210 ? 2.512 13.227 8.43 1 98.69 210 ALA B C 1
ATOM 5133 O O . ALA B 1 210 ? 3.078 12.859 7.398 1 98.69 210 ALA B O 1
ATOM 5134 N N . GLY B 1 211 ? 2.547 14.438 8.859 1 98.75 211 GLY B N 1
ATOM 5135 C CA . GLY B 1 211 ? 3.416 15.375 8.164 1 98.75 211 GLY B CA 1
ATOM 5136 C C . GLY B 1 211 ? 3.682 16.641 8.961 1 98.75 211 GLY B C 1
ATOM 5137 O O . GLY B 1 211 ? 2.873 17.031 9.805 1 98.75 211 GLY B O 1
ATOM 5138 N N . PRO B 1 212 ? 4.789 17.281 8.672 1 98.94 212 PRO B N 1
ATOM 5139 C CA . PRO B 1 212 ? 5.141 18.531 9.344 1 98.94 212 PRO B CA 1
ATOM 5140 C C . PRO B 1 212 ? 4.348 19.734 8.828 1 98.94 212 PRO B C 1
ATOM 5142 O O . PRO B 1 212 ? 4.016 19.781 7.637 1 98.94 212 PRO B O 1
ATOM 5145 N N . MET B 1 213 ? 3.994 20.578 9.688 1 98.94 213 MET B N 1
ATOM 5146 C CA . MET B 1 213 ? 3.4 21.891 9.445 1 98.94 213 MET B CA 1
ATOM 5147 C C . MET B 1 213 ? 4.289 23 10 1 98.94 213 MET B C 1
ATOM 5149 O O . MET B 1 213 ? 4.41 23.156 11.219 1 98.94 213 MET B O 1
ATOM 5153 N N . THR B 1 214 ? 4.961 23.734 9.094 1 98.88 214 THR B N 1
ATOM 5154 C CA . THR B 1 214 ? 6.023 24.656 9.484 1 98.88 214 THR B CA 1
ATOM 5155 C C . THR B 1 214 ? 5.875 25.984 8.766 1 98.88 214 THR B C 1
ATOM 5157 O O . THR B 1 214 ? 5.055 26.125 7.852 1 98.88 214 THR B O 1
ATOM 5160 N N . ARG B 1 215 ? 6.652 26.969 9.211 1 98.44 215 ARG B N 1
ATOM 5161 C CA . ARG B 1 215 ? 6.59 28.281 8.578 1 98.44 215 ARG B CA 1
ATOM 5162 C C . ARG B 1 215 ? 7.445 28.312 7.316 1 98.44 215 ARG B C 1
ATOM 5164 O O . ARG B 1 215 ? 7.227 29.156 6.441 1 98.44 215 ARG B O 1
ATOM 5171 N N . THR B 1 216 ? 8.422 27.391 7.246 1 98.12 216 THR B N 1
ATOM 5172 C CA . THR B 1 216 ? 9.281 27.359 6.066 1 98.12 216 THR B CA 1
ATOM 5173 C C . THR B 1 216 ? 9.414 25.938 5.535 1 98.12 216 THR B C 1
ATOM 5175 O O . THR B 1 216 ? 9.242 24.969 6.281 1 98.12 216 THR B O 1
ATOM 5178 N N . VAL B 1 217 ? 9.727 25.844 4.211 1 98.81 217 VAL B N 1
ATOM 5179 C CA . VAL B 1 217 ? 9.992 24.547 3.594 1 98.81 217 VAL B CA 1
ATOM 5180 C C . VAL B 1 217 ? 11.203 23.891 4.25 1 98.81 217 VAL B C 1
ATOM 5182 O O . VAL B 1 217 ? 11.219 22.688 4.488 1 98.81 217 VAL B O 1
ATOM 5185 N N . THR B 1 218 ? 12.164 24.703 4.617 1 98.44 218 THR B N 1
ATOM 5186 C CA . THR B 1 218 ? 13.406 24.234 5.203 1 98.44 218 THR B CA 1
ATOM 5187 C C . THR B 1 218 ? 13.148 23.531 6.535 1 98.44 218 THR B C 1
ATOM 5189 O O . THR B 1 218 ? 13.727 22.469 6.812 1 98.44 218 THR B O 1
ATOM 5192 N N . ASP B 1 219 ? 12.312 24.109 7.355 1 98.75 219 ASP B N 1
ATOM 5193 C CA . ASP B 1 219 ? 12 23.484 8.641 1 98.75 219 ASP B CA 1
ATOM 5194 C C . ASP B 1 219 ? 11.391 22.109 8.461 1 98.75 219 ASP B C 1
ATOM 5196 O O . ASP B 1 219 ? 11.75 21.156 9.164 1 98.75 219 ASP B O 1
ATOM 5200 N N . ALA B 1 220 ? 10.461 21.984 7.523 1 98.88 220 ALA B N 1
ATOM 5201 C CA . ALA B 1 220 ? 9.82 20.703 7.242 1 98.88 220 ALA B CA 1
ATOM 5202 C C . ALA B 1 220 ? 10.828 19.688 6.703 1 98.88 220 ALA B C 1
ATOM 5204 O O . ALA B 1 220 ? 10.852 18.531 7.145 1 98.88 220 ALA B O 1
ATOM 5205 N N . ALA B 1 221 ? 11.617 20.156 5.711 1 98.88 221 ALA B N 1
ATOM 5206 C CA . ALA B 1 221 ? 12.633 19.281 5.121 1 98.88 221 ALA B CA 1
ATOM 5207 C C . ALA B 1 221 ? 13.586 18.75 6.188 1 98.88 221 ALA B C 1
ATOM 5209 O O . ALA B 1 221 ? 13.898 17.547 6.203 1 98.88 221 ALA B O 1
ATOM 5210 N N . TYR B 1 222 ? 14 19.641 7.07 1 98.69 222 TYR B N 1
ATOM 5211 C CA . TYR B 1 222 ? 14.922 19.266 8.133 1 98.69 222 TYR B CA 1
ATOM 5212 C C . TYR B 1 222 ? 14.328 18.172 9.016 1 98.69 222 TYR B C 1
ATOM 5214 O O . TYR B 1 222 ? 15.016 17.219 9.391 1 98.69 222 TYR B O 1
ATOM 5222 N N . ALA B 1 223 ? 13.047 18.266 9.305 1 98.56 223 ALA B N 1
ATOM 5223 C CA . ALA B 1 223 ? 12.375 17.344 10.219 1 98.56 223 ALA B CA 1
ATOM 5224 C C . ALA B 1 223 ? 12.219 15.969 9.586 1 98.56 223 ALA B C 1
ATOM 5226 O O . ALA B 1 223 ? 12.039 14.969 10.289 1 98.56 223 ALA B O 1
ATOM 5227 N N . MET B 1 224 ? 12.297 15.836 8.258 1 98.62 224 MET B N 1
ATOM 5228 C CA . MET B 1 224 ? 12.016 14.578 7.566 1 98.62 224 MET B CA 1
ATOM 5229 C C . MET B 1 224 ? 13.078 13.531 7.883 1 98.62 224 MET B C 1
ATOM 5231 O O . MET B 1 224 ? 12.789 12.336 7.918 1 98.62 224 MET B O 1
ATOM 5235 N N . ALA B 1 225 ? 14.305 14.008 8.156 1 98.06 225 ALA B N 1
ATOM 5236 C CA . ALA B 1 225 ? 15.344 13.047 8.508 1 98.06 225 ALA B CA 1
ATOM 5237 C C . ALA B 1 225 ? 14.953 12.242 9.742 1 98.06 225 ALA B C 1
ATOM 5239 O O . ALA B 1 225 ? 15.25 11.047 9.828 1 98.06 225 ALA B O 1
ATOM 5240 N N . THR B 1 226 ? 14.312 12.875 10.734 1 98.44 226 THR B N 1
ATOM 5241 C CA . THR B 1 226 ? 13.852 12.227 11.961 1 98.44 226 THR B CA 1
ATOM 5242 C C . THR B 1 226 ? 12.547 11.477 11.719 1 98.44 226 THR B C 1
ATOM 5244 O O . THR B 1 226 ? 12.438 10.289 12.039 1 98.44 226 THR B O 1
ATOM 5247 N N . LEU B 1 227 ? 11.617 12.094 11.055 1 98.62 227 LEU B N 1
ATOM 5248 C CA . LEU B 1 227 ? 10.242 11.617 10.969 1 98.62 227 LEU B CA 1
ATOM 5249 C C . LEU B 1 227 ? 10.133 10.406 10.047 1 98.62 227 LEU B C 1
ATOM 5251 O O . LEU B 1 227 ? 9.242 9.57 10.219 1 98.62 227 LEU B O 1
ATOM 5255 N N . SER B 1 228 ? 11.055 10.266 9.07 1 98.19 228 SER B N 1
ATOM 5256 C CA . SER B 1 228 ? 10.906 9.258 8.023 1 98.19 228 SER B CA 1
ATOM 5257 C C . SER B 1 228 ? 11.586 7.949 8.422 1 98.19 228 SER B C 1
ATOM 5259 O O . SER B 1 228 ? 11.617 7 7.637 1 98.19 228 SER B O 1
ATOM 5261 N N . ARG B 1 229 ? 12.234 7.895 9.641 1 97.94 229 ARG B N 1
ATOM 5262 C CA . ARG B 1 229 ? 12.781 6.613 10.078 1 97.94 229 ARG B CA 1
ATOM 5263 C C . ARG B 1 229 ? 11.688 5.555 10.172 1 97.94 229 ARG B C 1
ATOM 5265 O O . ARG B 1 229 ? 10.633 5.785 10.766 1 97.94 229 ARG B O 1
ATOM 5272 N N . PRO B 1 230 ? 11.906 4.402 9.586 1 96.44 230 PRO B N 1
ATOM 5273 C CA . PRO B 1 230 ? 10.852 3.393 9.484 1 96.44 230 PRO B CA 1
ATOM 5274 C C . PRO B 1 230 ? 10.453 2.812 10.836 1 96.44 230 PRO B C 1
ATOM 5276 O O . PRO B 1 230 ? 11.227 2.887 11.797 1 96.44 230 PRO B O 1
ATOM 5279 N N . ASP B 1 231 ? 9.281 2.324 10.922 1 97.06 231 ASP B N 1
ATOM 5280 C CA . ASP B 1 231 ? 8.719 1.648 12.086 1 97.06 231 ASP B CA 1
ATOM 5281 C C . ASP B 1 231 ? 7.766 0.531 11.664 1 97.06 231 ASP B C 1
ATOM 5283 O O . ASP B 1 231 ? 6.824 0.763 10.898 1 97.06 231 ASP B O 1
ATOM 5287 N N . TRP B 1 232 ? 7.957 -0.687 12.172 1 93.5 232 TRP B N 1
ATOM 5288 C CA . TRP B 1 232 ? 7.227 -1.882 11.758 1 93.5 232 TRP B CA 1
ATOM 5289 C C . TRP B 1 232 ? 5.75 -1.773 12.125 1 93.5 232 TRP B C 1
ATOM 5291 O O . TRP B 1 232 ? 4.91 -2.461 11.539 1 93.5 232 TRP B O 1
ATOM 5301 N N . ARG B 1 233 ? 5.414 -0.896 13.031 1 96 233 ARG B N 1
ATOM 5302 C CA . ARG B 1 233 ? 4.035 -0.764 13.5 1 96 233 ARG B CA 1
ATOM 5303 C C . ARG B 1 233 ? 3.135 -0.224 12.391 1 96 233 ARG B C 1
ATOM 5305 O O . ARG B 1 233 ? 1.917 -0.409 12.43 1 96 233 ARG B O 1
ATOM 5312 N N . ASP B 1 234 ? 3.717 0.496 11.5 1 95.94 234 ASP B N 1
ATOM 5313 C CA . ASP B 1 234 ? 2.986 0.923 10.312 1 95.94 234 ASP B CA 1
ATOM 5314 C C . ASP B 1 234 ? 3.035 -0.147 9.227 1 95.94 234 ASP B C 1
ATOM 5316 O O . ASP B 1 234 ? 4.09 -0.398 8.641 1 95.94 234 ASP B O 1
ATOM 5320 N N . GLY B 1 235 ? 1.84 -0.646 8.922 1 91.12 235 GLY B N 1
ATOM 5321 C CA . GLY B 1 235 ? 1.758 -1.712 7.934 1 91.12 235 GLY B CA 1
ATOM 5322 C C . GLY B 1 235 ? 2.188 -1.275 6.543 1 91.12 235 GLY B C 1
ATOM 5323 O O . GLY B 1 235 ? 2.414 -2.111 5.668 1 91.12 235 GLY B O 1
ATOM 5324 N N . THR B 1 236 ? 2.369 0.034 6.34 1 93 236 THR B N 1
ATOM 5325 C CA . THR B 1 236 ? 2.74 0.545 5.027 1 93 236 THR B CA 1
ATOM 5326 C C . THR B 1 236 ? 4.121 1.19 5.066 1 93 236 THR B C 1
ATOM 5328 O O . THR B 1 236 ? 4.539 1.84 4.105 1 93 236 THR B O 1
ATOM 5331 N N . SER B 1 237 ? 4.809 0.985 6.172 1 95.31 237 SER B N 1
ATOM 5332 C CA . SER B 1 237 ? 6.113 1.612 6.352 1 95.31 237 SER B CA 1
ATOM 5333 C C . SER B 1 237 ? 7.047 1.297 5.188 1 95.31 237 SER B C 1
ATOM 5335 O O . SER B 1 237 ? 7.121 0.153 4.734 1 95.31 237 SER B O 1
ATOM 5337 N N . LEU B 1 238 ? 7.699 2.295 4.617 1 95.12 238 LEU B N 1
ATOM 5338 C CA . LEU B 1 238 ? 8.703 2.133 3.574 1 95.12 238 LEU B CA 1
ATOM 5339 C C . LEU B 1 238 ? 10.062 1.775 4.176 1 95.12 238 LEU B C 1
ATOM 5341 O O . LEU B 1 238 ? 10.305 2.033 5.355 1 95.12 238 LEU B O 1
ATOM 5345 N N . PRO B 1 239 ? 10.922 1.144 3.398 1 91.88 239 PRO B N 1
ATOM 5346 C CA . PRO B 1 239 ? 12.258 0.834 3.908 1 91.88 239 PRO B CA 1
ATOM 5347 C C . PRO B 1 239 ? 13.07 2.086 4.223 1 91.88 239 PRO B C 1
ATOM 5349 O O . PRO B 1 239 ? 12.703 3.189 3.814 1 91.88 239 PRO B O 1
ATOM 5352 N N . PRO B 1 240 ? 14.125 1.838 5.031 1 90.19 240 PRO B N 1
ATOM 5353 C CA . PRO B 1 240 ? 15.016 2.973 5.285 1 90.19 240 PRO B CA 1
ATOM 5354 C C . PRO B 1 240 ? 15.5 3.637 4.004 1 90.19 240 PRO B C 1
ATOM 5356 O O . PRO B 1 240 ? 15.742 2.955 3.002 1 90.19 240 PRO B O 1
ATOM 5359 N N . ASN B 1 241 ? 15.523 4.895 4.039 1 85.81 241 ASN B N 1
ATOM 5360 C CA . ASN B 1 241 ? 16 5.637 2.879 1 85.81 241 ASN B CA 1
ATOM 5361 C C . ASN B 1 241 ? 17.25 6.445 3.209 1 85.81 241 ASN B C 1
ATOM 5363 O O . ASN B 1 241 ? 17.547 6.699 4.379 1 85.81 241 ASN B O 1
ATOM 5367 N N . ALA B 1 242 ? 18 6.793 2.229 1 92.44 242 ALA B N 1
ATOM 5368 C CA . ALA B 1 242 ? 19.188 7.625 2.373 1 92.44 242 ALA B CA 1
ATOM 5369 C C . ALA B 1 242 ? 18.984 9 1.74 1 92.44 242 ALA B C 1
ATOM 5371 O O . ALA B 1 242 ? 19.938 9.617 1.266 1 92.44 242 ALA B O 1
ATOM 5372 N N . ILE B 1 243 ? 17.75 9.414 1.76 1 96.69 243 ILE B N 1
ATOM 5373 C CA . ILE B 1 243 ? 17.422 10.703 1.149 1 96.69 243 ILE B CA 1
ATOM 5374 C C . ILE B 1 243 ? 18.125 11.828 1.894 1 96.69 243 ILE B C 1
ATOM 5376 O O . ILE B 1 243 ? 18.078 11.898 3.123 1 96.69 243 ILE B O 1
ATOM 5380 N N . ASP B 1 244 ? 18.891 12.664 1.192 1 98.5 244 ASP B N 1
ATOM 5381 C CA . ASP B 1 244 ? 19.359 13.93 1.752 1 98.5 244 ASP B CA 1
ATOM 5382 C C . ASP B 1 244 ? 18.266 14.992 1.727 1 98.5 244 ASP B C 1
ATOM 5384 O O . ASP B 1 244 ? 18.188 15.789 0.793 1 98.5 244 ASP B O 1
ATOM 5388 N N . TRP B 1 245 ? 17.531 15.07 2.756 1 98.5 245 TRP B N 1
ATOM 5389 C CA . TRP B 1 245 ? 16.312 15.875 2.814 1 98.5 245 TRP B CA 1
ATOM 5390 C C . TRP B 1 245 ? 16.641 17.359 2.672 1 98.5 245 TRP B C 1
ATOM 5392 O O . TRP B 1 245 ? 15.75 18.172 2.406 1 98.5 245 TRP B O 1
ATOM 5402 N N . MET B 1 246 ? 17.906 17.734 2.879 1 98.56 246 MET B N 1
ATOM 5403 C CA . MET B 1 246 ? 18.266 19.156 2.84 1 98.56 246 MET B CA 1
ATOM 5404 C C . MET B 1 246 ? 18.812 19.531 1.467 1 98.56 246 MET B C 1
ATOM 5406 O O . MET B 1 246 ? 19.141 20.703 1.229 1 98.56 246 MET B O 1
ATOM 5410 N N . ASP B 1 247 ? 18.906 18.547 0.525 1 98.69 247 ASP B N 1
ATOM 5411 C CA . ASP B 1 247 ? 19.25 18.844 -0.864 1 98.69 247 ASP B CA 1
ATOM 5412 C C . ASP B 1 247 ? 18.047 19.406 -1.614 1 98.69 247 ASP B C 1
ATOM 5414 O O . ASP B 1 247 ? 17.406 18.703 -2.404 1 98.69 247 ASP B O 1
ATOM 5418 N N . LEU B 1 248 ? 17.812 20.703 -1.467 1 98.69 248 LEU B N 1
ATOM 5419 C CA . LEU B 1 248 ? 16.531 21.297 -1.841 1 98.69 248 LEU B CA 1
ATOM 5420 C C . LEU B 1 248 ? 16.641 22.047 -3.156 1 98.69 248 LEU B C 1
ATOM 5422 O O . LEU B 1 248 ? 15.648 22.578 -3.658 1 98.69 248 LEU B O 1
ATOM 5426 N N . ASP B 1 249 ? 17.844 22.125 -3.758 1 98.38 249 ASP B N 1
ATOM 5427 C CA . ASP B 1 249 ? 18 22.859 -5.008 1 98.38 249 ASP B CA 1
ATOM 5428 C C . ASP B 1 249 ? 17.406 22.094 -6.184 1 98.38 249 ASP B C 1
ATOM 5430 O O . ASP B 1 249 ? 17.5 20.875 -6.238 1 98.38 249 ASP B O 1
ATOM 5434 N N . ILE B 1 250 ? 16.797 22.875 -7.09 1 98.69 250 ILE B N 1
ATOM 5435 C CA . ILE B 1 250 ? 16.266 22.25 -8.289 1 98.69 250 ILE B CA 1
ATOM 5436 C C . ILE B 1 250 ? 16.234 23.25 -9.438 1 98.69 250 ILE B C 1
ATOM 5438 O O . ILE B 1 250 ? 16.016 24.453 -9.219 1 98.69 250 ILE B O 1
ATOM 5442 N N . ASP B 1 251 ? 16.594 22.859 -10.633 1 98.62 251 ASP B N 1
ATOM 5443 C CA . ASP B 1 251 ? 16.328 23.578 -11.875 1 98.62 251 ASP B CA 1
ATOM 5444 C C . ASP B 1 251 ? 15.008 23.109 -12.508 1 98.62 251 ASP B C 1
ATOM 5446 O O . ASP B 1 251 ? 14.883 21.953 -12.914 1 98.62 251 ASP B O 1
ATOM 5450 N N . VAL B 1 252 ? 14.016 24 -12.648 1 98.75 252 VAL B N 1
ATOM 5451 C CA . VAL B 1 252 ? 12.68 23.594 -13.086 1 98.75 252 VAL B CA 1
ATOM 5452 C C . VAL B 1 252 ? 12.562 23.75 -14.602 1 98.75 252 VAL B C 1
ATOM 5454 O O . VAL B 1 252 ? 11.5 23.516 -15.172 1 98.75 252 VAL B O 1
ATOM 5457 N N . THR B 1 253 ? 13.648 24.156 -15.242 1 98.75 253 THR B N 1
ATOM 5458 C CA . THR B 1 253 ? 13.617 24.359 -16.688 1 98.75 253 THR B CA 1
ATOM 5459 C C . THR B 1 253 ? 13.203 23.062 -17.391 1 98.75 253 THR B C 1
ATOM 5461 O O . THR B 1 253 ? 13.805 22.016 -17.172 1 98.75 253 THR B O 1
ATOM 5464 N N . GLY B 1 254 ? 12.211 23.172 -18.172 1 98.69 254 GLY B N 1
ATOM 5465 C CA . GLY B 1 254 ? 11.781 22.062 -19.016 1 98.69 254 GLY B CA 1
ATOM 5466 C C . GLY B 1 254 ? 10.812 21.125 -18.297 1 98.69 254 GLY B C 1
ATOM 5467 O O . GLY B 1 254 ? 10.211 20.266 -18.938 1 98.69 254 GLY B O 1
ATOM 5468 N N . LEU B 1 255 ? 10.57 21.312 -16.984 1 98.81 255 LEU B N 1
ATOM 5469 C CA . LEU B 1 255 ? 9.617 20.469 -16.266 1 98.81 255 LEU B CA 1
ATOM 5470 C C . LEU B 1 255 ? 8.203 20.703 -16.766 1 98.81 255 LEU B C 1
ATOM 5472 O O . LEU B 1 255 ? 7.809 21.844 -17.031 1 98.81 255 LEU B O 1
ATOM 5476 N N . LYS B 1 256 ? 7.469 19.656 -17.016 1 98.94 256 LYS B N 1
ATOM 5477 C CA . LYS B 1 256 ? 6.043 19.734 -17.312 1 98.94 256 LYS B CA 1
ATOM 5478 C C . LYS B 1 256 ? 5.211 19.734 -16.031 1 98.94 256 LYS B C 1
ATOM 5480 O O . LYS B 1 256 ? 5.129 18.719 -15.344 1 98.94 256 LYS B O 1
ATOM 5485 N N . ILE B 1 257 ? 4.625 20.828 -15.734 1 98.94 257 ILE B N 1
ATOM 5486 C CA . ILE B 1 257 ? 3.82 20.969 -14.523 1 98.94 257 ILE B CA 1
ATOM 5487 C C . ILE B 1 257 ? 2.35 21.109 -14.906 1 98.94 257 ILE B C 1
ATOM 5489 O O . ILE B 1 257 ? 1.977 22.047 -15.617 1 98.94 257 ILE B O 1
ATOM 5493 N N . GLY B 1 258 ? 1.57 20.125 -14.461 1 98.94 258 GLY B N 1
ATOM 5494 C CA . GLY B 1 258 ? 0.135 20.203 -14.672 1 98.94 258 GLY B CA 1
ATOM 5495 C C . GLY B 1 258 ? -0.545 21.234 -13.781 1 98.94 258 GLY B C 1
ATOM 5496 O O . GLY B 1 258 ? -0.314 21.25 -12.57 1 98.94 258 GLY B O 1
ATOM 5497 N N . LEU B 1 259 ? -1.349 22.078 -14.359 1 98.94 259 LEU B N 1
ATOM 5498 C CA . LEU B 1 259 ? -2.188 23.016 -13.617 1 98.94 259 LEU B CA 1
ATOM 5499 C C . LEU B 1 259 ? -3.627 22.531 -13.555 1 98.94 259 LEU B C 1
ATOM 5501 O O . LEU B 1 259 ? -4.32 22.469 -14.57 1 98.94 259 LEU B O 1
ATOM 5505 N N . MET B 1 260 ? -4.035 22.141 -12.391 1 98.94 260 MET B N 1
ATOM 5506 C CA . MET B 1 260 ? -5.391 21.641 -12.18 1 98.94 260 MET B CA 1
ATOM 5507 C C . MET B 1 260 ? -6.246 22.656 -11.453 1 98.94 260 MET B C 1
ATOM 5509 O O . MET B 1 260 ? -6.078 22.875 -10.25 1 98.94 260 MET B O 1
ATOM 5513 N N . LEU B 1 261 ? -7.23 23.266 -12.125 1 98.81 261 LEU B N 1
ATOM 5514 C CA . LEU B 1 261 ? -8.039 24.312 -11.523 1 98.81 261 LEU B CA 1
ATOM 5515 C C . LEU B 1 261 ? -9.469 23.844 -11.289 1 98.81 261 LEU B C 1
ATOM 5517 O O . LEU B 1 261 ? -10.273 24.547 -10.688 1 98.81 261 LEU B O 1
ATOM 5521 N N . ASP B 1 262 ? -9.773 22.641 -11.773 1 98.56 262 ASP B N 1
ATOM 5522 C CA . ASP B 1 262 ? -11.047 21.969 -11.539 1 98.56 262 ASP B CA 1
ATOM 5523 C C . ASP B 1 262 ? -10.836 20.641 -10.797 1 98.56 262 ASP B C 1
ATOM 5525 O O . ASP B 1 262 ? -10.07 19.797 -11.25 1 98.56 262 ASP B O 1
ATOM 5529 N N . ALA B 1 263 ? -11.547 20.531 -9.688 1 98.19 263 ALA B N 1
ATOM 5530 C CA . ALA B 1 263 ? -11.352 19.344 -8.875 1 98.19 263 ALA B CA 1
ATOM 5531 C C . ALA B 1 263 ? -12.242 18.188 -9.352 1 98.19 263 ALA B C 1
ATOM 5533 O O . ALA B 1 263 ? -12.086 17.047 -8.914 1 98.19 263 ALA B O 1
ATOM 5534 N N . GLY B 1 264 ? -13.133 18.406 -10.258 1 98.5 264 GLY B N 1
ATOM 5535 C CA . GLY B 1 264 ? -14.016 17.391 -10.797 1 98.5 264 GLY B CA 1
ATOM 5536 C C . GLY B 1 264 ? -15.359 17.344 -10.094 1 98.5 264 GLY B C 1
ATOM 5537 O O . GLY B 1 264 ? -16.375 16.984 -10.703 1 98.5 264 GLY B O 1
ATOM 5538 N N . CYS B 1 265 ? -15.438 17.641 -8.828 1 98.12 265 CYS B N 1
ATOM 5539 C CA . CYS B 1 265 ? -16.641 17.75 -8 1 98.12 265 CYS B CA 1
ATOM 5540 C C . CYS B 1 265 ? -16.359 18.516 -6.723 1 98.12 265 CYS B C 1
ATOM 5542 O O . CYS B 1 265 ? -15.289 19.125 -6.578 1 98.12 265 CYS B O 1
ATOM 5544 N N . GLY B 1 266 ? -17.344 18.672 -5.914 1 97.06 266 GLY B N 1
ATOM 5545 C CA . GLY B 1 266 ? -17.188 19.344 -4.641 1 97.06 266 GLY B CA 1
ATOM 5546 C C . GLY B 1 266 ? -17.5 20.828 -4.715 1 97.06 266 GLY B C 1
ATOM 5547 O O . GLY B 1 266 ? -18.266 21.266 -5.574 1 97.06 266 GLY B O 1
ATOM 5548 N N . LEU B 1 267 ? -16.859 21.562 -3.736 1 97.06 267 LEU B N 1
ATOM 5549 C CA . LEU B 1 267 ? -17.109 23 -3.623 1 97.06 267 LEU B CA 1
ATOM 5550 C C . LEU B 1 267 ? -16.5 23.75 -4.797 1 97.06 267 LEU B C 1
ATOM 5552 O O . LEU B 1 267 ? -15.359 23.469 -5.188 1 97.06 267 LEU B O 1
ATOM 5556 N N . PRO B 1 268 ? -17.25 24.641 -5.363 1 97 268 PRO B N 1
ATOM 5557 C CA . PRO B 1 268 ? -16.672 25.453 -6.438 1 97 268 PRO B CA 1
ATOM 5558 C C . PRO B 1 268 ? -15.469 26.281 -5.977 1 97 268 PRO B C 1
ATOM 5560 O O . PRO B 1 268 ? -15.445 26.766 -4.84 1 97 268 PRO B O 1
ATOM 5563 N N . LEU B 1 269 ? -14.594 26.484 -6.867 1 98.44 269 LEU B N 1
ATOM 5564 C CA . LEU B 1 269 ? -13.367 27.219 -6.59 1 98.44 269 LEU B CA 1
ATOM 5565 C C . LEU B 1 269 ? -13.617 28.734 -6.594 1 98.44 269 LEU B C 1
ATOM 5567 O O . LEU B 1 269 ? -14.148 29.266 -7.566 1 98.44 269 LEU B O 1
ATOM 5571 N N . ASP B 1 270 ? -13.211 29.406 -5.48 1 98.12 270 ASP B N 1
ATOM 5572 C CA . ASP B 1 270 ? -13.289 30.875 -5.414 1 98.12 270 ASP B CA 1
ATOM 5573 C C . ASP B 1 270 ? -12.383 31.516 -6.461 1 98.12 270 ASP B C 1
ATOM 5575 O O . ASP B 1 270 ? -11.266 31.047 -6.691 1 98.12 270 ASP B O 1
ATOM 5579 N N . GLU B 1 271 ? -12.828 32.594 -7 1 98.06 271 GLU B N 1
ATOM 5580 C CA . GLU B 1 271 ? -12.07 33.312 -8.039 1 98.06 271 GLU B CA 1
ATOM 5581 C C . GLU B 1 271 ? -10.734 33.781 -7.508 1 98.06 271 GLU B C 1
ATOM 5583 O O . GLU B 1 271 ? -9.719 33.719 -8.203 1 98.06 271 GLU B O 1
ATOM 5588 N N . GLU B 1 272 ? -10.695 34.312 -6.344 1 98.19 272 GLU B N 1
ATOM 5589 C CA . GLU B 1 272 ? -9.453 34.875 -5.816 1 98.19 272 GLU B CA 1
ATOM 5590 C C . GLU B 1 272 ? -8.438 33.75 -5.547 1 98.19 272 GLU B C 1
ATOM 5592 O O . GLU B 1 272 ? -7.227 33.969 -5.672 1 98.19 272 GLU B O 1
ATOM 5597 N N . VAL B 1 273 ? -8.969 32.625 -5.129 1 98.69 273 VAL B N 1
ATOM 5598 C CA . VAL B 1 273 ? -8.078 31.484 -4.953 1 98.69 273 VAL B CA 1
ATOM 5599 C C . VAL B 1 273 ? -7.523 31.047 -6.309 1 98.69 273 VAL B C 1
ATOM 5601 O O . VAL B 1 273 ? -6.32 30.812 -6.453 1 98.69 273 VAL B O 1
ATOM 5604 N N . ARG B 1 274 ? -8.43 30.922 -7.293 1 98.69 274 ARG B N 1
ATOM 5605 C CA . ARG B 1 274 ? -8.016 30.594 -8.656 1 98.69 274 ARG B CA 1
ATOM 5606 C C . ARG B 1 274 ? -6.922 31.531 -9.141 1 98.69 274 ARG B C 1
ATOM 5608 O O . ARG B 1 274 ? -5.895 31.094 -9.656 1 98.69 274 ARG B O 1
ATOM 5615 N N . ASP B 1 275 ? -7.133 32.812 -8.984 1 98.69 275 ASP B N 1
ATOM 5616 C CA . ASP B 1 275 ? -6.207 33.812 -9.477 1 98.69 275 ASP B CA 1
ATOM 5617 C C . ASP B 1 275 ? -4.84 33.688 -8.805 1 98.69 275 ASP B C 1
ATOM 5619 O O . ASP B 1 275 ? -3.805 33.844 -9.453 1 98.69 275 ASP B O 1
ATOM 5623 N N . ALA B 1 276 ? -4.871 33.438 -7.504 1 98.62 276 ALA B N 1
ATOM 5624 C CA . ALA B 1 276 ? -3.623 33.281 -6.766 1 98.62 276 ALA B CA 1
ATOM 5625 C C . ALA B 1 276 ? -2.84 32.062 -7.277 1 98.62 276 ALA B C 1
ATOM 5627 O O . ALA B 1 276 ? -1.617 32.125 -7.43 1 98.62 276 ALA B O 1
ATOM 5628 N N . VAL B 1 277 ? -3.504 30.984 -7.582 1 98.88 277 VAL B N 1
ATOM 5629 C CA . VAL B 1 277 ? -2.863 29.75 -8.039 1 98.88 277 VAL B CA 1
ATOM 5630 C C . VAL B 1 277 ? -2.34 29.953 -9.461 1 98.88 277 VAL B C 1
ATOM 5632 O O . VAL B 1 277 ? -1.245 29.484 -9.797 1 98.88 277 VAL B O 1
ATOM 5635 N N . VAL B 1 278 ? -3.086 30.609 -10.266 1 98.81 278 VAL B N 1
ATOM 5636 C CA . VAL B 1 278 ? -2.646 30.891 -11.625 1 98.81 278 VAL B CA 1
ATOM 5637 C C . VAL B 1 278 ? -1.4 31.781 -11.586 1 98.81 278 VAL B C 1
ATOM 5639 O O . VAL B 1 278 ? -0.47 31.578 -12.375 1 98.81 278 VAL B O 1
ATOM 5642 N N . ALA B 1 279 ? -1.412 32.75 -10.703 1 98.69 279 ALA B N 1
ATOM 5643 C CA . ALA B 1 279 ? -0.236 33.625 -10.547 1 98.69 279 ALA B CA 1
ATOM 5644 C C . ALA B 1 279 ? 0.979 32.781 -10.117 1 98.69 279 ALA B C 1
ATOM 5646 O O . ALA B 1 279 ? 2.1 33.062 -10.57 1 98.69 279 ALA B O 1
ATOM 5647 N N . ALA B 1 280 ? 0.753 31.859 -9.242 1 98.75 280 ALA B N 1
ATOM 5648 C CA . ALA B 1 280 ? 1.827 30.969 -8.836 1 98.75 280 ALA B CA 1
ATOM 5649 C C . ALA B 1 280 ? 2.346 30.156 -10.023 1 98.75 280 ALA B C 1
ATOM 5651 O O . ALA B 1 280 ? 3.557 29.969 -10.172 1 98.75 280 ALA B O 1
ATOM 5652 N N . ALA B 1 281 ? 1.44 29.625 -10.844 1 98.81 281 ALA B N 1
ATOM 5653 C CA . ALA B 1 281 ? 1.819 28.875 -12.047 1 98.81 281 ALA B CA 1
ATOM 5654 C C . ALA B 1 281 ? 2.697 29.719 -12.961 1 98.81 281 ALA B C 1
ATOM 5656 O O . ALA B 1 281 ? 3.637 29.203 -13.578 1 98.81 281 ALA B O 1
ATOM 5657 N N . LYS B 1 282 ? 2.41 30.984 -13.047 1 98.56 282 LYS B N 1
ATOM 5658 C CA . LYS B 1 282 ? 3.174 31.891 -13.891 1 98.56 282 LYS B CA 1
ATOM 5659 C C . LYS B 1 282 ? 4.617 32.031 -13.406 1 98.56 282 LYS B C 1
ATOM 5661 O O . LYS B 1 282 ? 5.535 32.188 -14.211 1 98.56 282 LYS B O 1
ATOM 5666 N N . LEU B 1 283 ? 4.801 31.984 -12.109 1 98.56 283 LEU B N 1
ATOM 5667 C CA . LEU B 1 283 ? 6.16 32.031 -11.578 1 98.56 283 LEU B CA 1
ATOM 5668 C C . LEU B 1 283 ? 6.949 30.797 -12.023 1 98.56 283 LEU B C 1
ATOM 5670 O O . LEU B 1 283 ? 8.125 30.906 -12.375 1 98.56 283 LEU B O 1
ATOM 5674 N N . PHE B 1 284 ? 6.34 29.625 -12.023 1 98.81 284 PHE B N 1
ATOM 5675 C CA . PHE B 1 284 ? 6.984 28.422 -12.531 1 98.81 284 PHE B CA 1
ATOM 5676 C C . PHE B 1 284 ? 7.301 28.562 -14.016 1 98.81 284 PHE B C 1
ATOM 5678 O O . PHE B 1 284 ? 8.383 28.156 -14.461 1 98.81 284 PHE B O 1
ATOM 5685 N N . GLU B 1 285 ? 6.336 29.062 -14.695 1 98.69 285 GLU B N 1
ATOM 5686 C CA . GLU B 1 285 ? 6.527 29.281 -16.125 1 98.69 285 GLU B CA 1
ATOM 5687 C C . GLU B 1 285 ? 7.699 30.219 -16.391 1 98.69 285 GLU B C 1
ATOM 5689 O O . GLU B 1 285 ? 8.531 29.953 -17.266 1 98.69 285 GLU B O 1
ATOM 5694 N N . GLN B 1 286 ? 7.773 31.297 -15.672 1 98.56 286 GLN B N 1
ATOM 5695 C CA . GLN B 1 286 ? 8.844 32.281 -15.812 1 98.56 286 GLN B CA 1
ATOM 5696 C C . GLN B 1 286 ? 10.203 31.672 -15.484 1 98.56 286 GLN B C 1
ATOM 5698 O O . GLN B 1 286 ? 11.219 32.062 -16.062 1 98.56 286 GLN B O 1
ATOM 5703 N N . ALA B 1 287 ? 10.164 30.734 -14.625 1 98.56 287 ALA B N 1
ATOM 5704 C CA . ALA B 1 287 ? 11.406 30.062 -14.227 1 98.56 287 ALA B CA 1
ATOM 5705 C C . ALA B 1 287 ? 11.797 28.984 -15.234 1 98.56 287 ALA B C 1
ATOM 5707 O O . ALA B 1 287 ? 12.867 28.375 -15.117 1 98.56 287 ALA B O 1
ATOM 5708 N N . GLY B 1 288 ? 10.945 28.625 -16.203 1 98.75 288 GLY B N 1
ATOM 5709 C CA . GLY B 1 288 ? 11.336 27.766 -17.297 1 98.75 288 GLY B CA 1
ATOM 5710 C C . GLY B 1 288 ? 10.516 26.5 -17.391 1 98.75 288 GLY B C 1
ATOM 5711 O O . GLY B 1 288 ? 10.719 25.688 -18.297 1 98.75 288 GLY B O 1
ATOM 5712 N N . ALA B 1 289 ? 9.547 26.328 -16.531 1 98.88 289 ALA B N 1
ATOM 5713 C CA . ALA B 1 289 ? 8.695 25.141 -16.594 1 98.88 289 ALA B CA 1
ATOM 5714 C C . ALA B 1 289 ? 7.613 25.312 -17.656 1 98.88 289 ALA B C 1
ATOM 5716 O O . ALA B 1 289 ? 7.289 26.422 -18.062 1 98.88 289 ALA B O 1
ATOM 5717 N N . PHE B 1 290 ? 7.145 24.172 -18.172 1 98.88 290 PHE B N 1
ATOM 5718 C CA . PHE B 1 290 ? 5.961 24.141 -19.031 1 98.88 290 PHE B CA 1
ATOM 5719 C C . PHE B 1 290 ? 4.707 23.906 -18.203 1 98.88 290 PHE B C 1
ATOM 5721 O O . PHE B 1 290 ? 4.582 22.875 -17.531 1 98.88 290 PHE B O 1
ATOM 5728 N N . ILE B 1 291 ? 3.82 24.906 -18.219 1 98.88 291 ILE B N 1
ATOM 5729 C CA . ILE B 1 291 ? 2.561 24.766 -17.5 1 98.88 291 ILE B CA 1
ATOM 5730 C C . ILE B 1 291 ? 1.497 24.188 -18.422 1 98.88 291 ILE B C 1
ATOM 5732 O O . ILE B 1 291 ? 1.204 24.75 -19.484 1 98.88 291 ILE B O 1
ATOM 5736 N N . ILE B 1 292 ? 0.933 23.047 -18.047 1 98.75 292 ILE B N 1
ATOM 5737 C CA . ILE B 1 292 ? -0.031 22.328 -18.875 1 98.75 292 ILE B CA 1
ATOM 5738 C C . ILE B 1 292 ? -1.358 22.203 -18.125 1 98.75 292 ILE B C 1
ATOM 5740 O O . ILE B 1 292 ? -1.437 21.547 -17.094 1 98.75 292 ILE B O 1
ATOM 5744 N N . PRO B 1 293 ? -2.484 22.875 -18.641 1 98.69 293 PRO B N 1
ATOM 5745 C CA . PRO B 1 293 ? -3.777 22.625 -18 1 98.69 293 PRO B CA 1
ATOM 5746 C C . PRO B 1 293 ? -4.141 21.141 -18 1 98.69 293 PRO B C 1
ATOM 5748 O O . PRO B 1 293 ? -3.967 20.453 -19 1 98.69 293 PRO B O 1
ATOM 5751 N N . VAL B 1 294 ? -4.574 20.625 -16.875 1 98.81 294 VAL B N 1
ATOM 5752 C CA . VAL B 1 294 ? -4.918 19.203 -16.797 1 98.81 294 VAL B CA 1
ATOM 5753 C C . VAL B 1 294 ? -6.336 19.047 -16.25 1 98.81 294 VAL B C 1
ATOM 5755 O O . VAL B 1 294 ? -6.848 19.938 -15.57 1 98.81 294 VAL B O 1
ATOM 5758 N N . GLU B 1 295 ? -6.961 17.891 -16.547 1 97.88 295 GLU B N 1
ATOM 5759 C CA . GLU B 1 295 ? -8.312 17.547 -16.125 1 97.88 295 GLU B CA 1
ATOM 5760 C C . GLU B 1 295 ? -8.32 17.047 -14.68 1 97.88 295 GLU B C 1
ATOM 5762 O O . GLU B 1 295 ? -7.285 16.641 -14.156 1 97.88 295 GLU B O 1
ATOM 5767 N N . PRO B 1 296 ? -9.523 17.141 -14.078 1 98.38 296 PRO B N 1
ATOM 5768 C CA . PRO B 1 296 ? -9.617 16.609 -12.711 1 98.38 296 PRO B CA 1
ATOM 5769 C C . PRO B 1 296 ? -9.383 15.102 -12.656 1 98.38 296 PRO B C 1
ATOM 5771 O O . PRO B 1 296 ? -9.664 14.391 -13.625 1 98.38 296 PRO B O 1
ATOM 5774 N N . VAL B 1 297 ? -8.906 14.633 -11.5 1 98.56 297 VAL B N 1
ATOM 5775 C CA . VAL B 1 297 ? -8.68 13.203 -11.305 1 98.56 297 VAL B CA 1
ATOM 5776 C C . VAL B 1 297 ? -9.805 12.609 -10.461 1 98.56 297 VAL B C 1
ATOM 5778 O O . VAL B 1 297 ? -9.953 11.391 -10.383 1 98.56 297 VAL B O 1
ATOM 5781 N N . LEU B 1 298 ? -10.602 13.445 -9.828 1 98.75 298 LEU B N 1
ATOM 5782 C CA . LEU B 1 298 ? -11.672 13 -8.945 1 98.75 298 LEU B CA 1
ATOM 5783 C C . LEU B 1 298 ? -13.031 13.109 -9.633 1 98.75 298 LEU B C 1
ATOM 5785 O O . LEU B 1 298 ? -13.305 14.094 -10.32 1 98.75 298 LEU B O 1
ATOM 5789 N N . THR B 1 299 ? -13.875 12.133 -9.453 1 98.56 299 THR B N 1
ATOM 5790 C CA . THR B 1 299 ? -15.258 12.18 -9.914 1 98.56 299 THR B CA 1
ATOM 5791 C C . THR B 1 299 ? -16.219 12.188 -8.734 1 98.56 299 THR B C 1
ATOM 5793 O O . THR B 1 299 ? -15.836 11.875 -7.609 1 98.56 299 THR B O 1
ATOM 5796 N N . ARG B 1 300 ? -17.469 12.523 -9.016 1 98.25 300 ARG B N 1
ATOM 5797 C CA . ARG B 1 300 ? -18.516 12.523 -7.996 1 98.25 300 ARG B CA 1
ATOM 5798 C C . ARG B 1 300 ? -18.703 11.133 -7.402 1 98.25 300 ARG B C 1
ATOM 5800 O O . ARG B 1 300 ? -18.812 10.984 -6.184 1 98.25 300 ARG B O 1
ATOM 5807 N N . ASP B 1 301 ? -18.641 10.07 -8.203 1 97.75 301 ASP B N 1
ATOM 5808 C CA . ASP B 1 301 ? -18.797 8.695 -7.742 1 97.75 301 ASP B CA 1
ATOM 5809 C C . ASP B 1 301 ? -17.688 8.297 -6.789 1 97.75 301 ASP B C 1
ATOM 5811 O O . ASP B 1 301 ? -17.922 7.582 -5.812 1 97.75 301 ASP B O 1
ATOM 5815 N N . MET B 1 302 ? -16.5 8.703 -7.094 1 98.38 302 MET B N 1
ATOM 5816 C CA . MET B 1 302 ? -15.359 8.391 -6.246 1 98.38 302 MET B CA 1
ATOM 5817 C C . MET B 1 302 ? -15.531 9.008 -4.859 1 98.38 302 MET B C 1
ATOM 5819 O O . MET B 1 302 ? -15.391 8.312 -3.85 1 98.38 302 MET B O 1
ATOM 5823 N N . LEU B 1 303 ? -15.883 10.305 -4.832 1 98.5 303 LEU B N 1
ATOM 5824 C CA . LEU B 1 303 ? -16.016 10.992 -3.553 1 98.5 303 LEU B CA 1
ATOM 5825 C C . LEU B 1 303 ? -17.172 10.422 -2.744 1 98.5 303 LEU B C 1
ATOM 5827 O O . LEU B 1 303 ? -17.047 10.195 -1.539 1 98.5 303 LEU B O 1
ATOM 5831 N N . ASP B 1 304 ? -18.328 10.219 -3.406 1 98.19 304 ASP B N 1
ATOM 5832 C CA . ASP B 1 304 ? -19.484 9.656 -2.723 1 98.19 304 ASP B CA 1
ATOM 5833 C C . ASP B 1 304 ? -19.188 8.258 -2.189 1 98.19 304 ASP B C 1
ATOM 5835 O O . ASP B 1 304 ? -19.578 7.91 -1.075 1 98.19 304 ASP B O 1
ATOM 5839 N N . GLY B 1 305 ? -18.562 7.453 -3.041 1 98.06 305 GLY B N 1
ATOM 5840 C CA . GLY B 1 305 ? -18.172 6.125 -2.596 1 98.06 305 GLY B CA 1
ATOM 5841 C C . GLY B 1 305 ? -17.266 6.141 -1.379 1 98.06 305 GLY B C 1
ATOM 5842 O O . GLY B 1 305 ? -17.484 5.402 -0.418 1 98.06 305 GLY B O 1
ATOM 5843 N N . LEU B 1 306 ? -16.25 6.965 -1.405 1 98.31 306 LEU B N 1
ATOM 5844 C CA . LEU B 1 306 ? -15.336 7.098 -0.274 1 98.31 306 LEU B CA 1
ATOM 5845 C C . LEU B 1 306 ? -16.094 7.527 0.982 1 98.31 306 LEU B C 1
ATOM 5847 O O . LEU B 1 306 ? -15.82 7.02 2.074 1 98.31 306 LEU B O 1
ATOM 5851 N N . ASP B 1 307 ? -16.969 8.453 0.821 1 98.06 307 ASP B N 1
ATOM 5852 C CA . ASP B 1 307 ? -17.766 8.922 1.945 1 98.06 307 ASP B CA 1
ATOM 5853 C C . ASP B 1 307 ? -18.594 7.781 2.545 1 98.06 307 ASP B C 1
ATOM 5855 O O . ASP B 1 307 ? -18.688 7.66 3.768 1 98.06 307 ASP B O 1
ATOM 5859 N N . ASP B 1 308 ? -19.234 6.957 1.681 1 98.06 308 ASP B N 1
ATOM 5860 C CA . ASP B 1 308 ? -19.984 5.801 2.158 1 98.06 308 ASP B CA 1
ATOM 5861 C C . ASP B 1 308 ? -19.109 4.871 2.984 1 98.06 308 ASP B C 1
ATOM 5863 O O . ASP B 1 308 ? -19.531 4.367 4.027 1 98.06 308 ASP B O 1
ATOM 5867 N N . PHE B 1 309 ? -17.938 4.68 2.52 1 98.06 309 PHE B N 1
ATOM 5868 C CA . PHE B 1 309 ? -16.969 3.844 3.221 1 98.06 309 PHE B CA 1
ATOM 5869 C C . PHE B 1 309 ? -16.656 4.418 4.598 1 98.06 309 PHE B C 1
ATOM 5871 O O . PHE B 1 309 ? -16.656 3.697 5.594 1 98.06 309 PHE B O 1
ATOM 5878 N N . TRP B 1 310 ? -16.375 5.727 4.688 1 98 310 TRP B N 1
ATOM 5879 C CA . TRP B 1 310 ? -16.062 6.391 5.949 1 98 310 TRP B CA 1
ATOM 5880 C C . TRP B 1 310 ? -17.266 6.348 6.895 1 98 310 TRP B C 1
ATOM 5882 O O . TRP B 1 310 ? -17.109 6.074 8.086 1 98 310 TRP B O 1
ATOM 5892 N N . ARG B 1 311 ? -18.438 6.609 6.359 1 98.06 311 ARG B N 1
ATOM 5893 C CA . ARG B 1 311 ? -19.656 6.609 7.172 1 98.06 311 ARG B CA 1
ATOM 5894 C C . ARG B 1 311 ? -19.906 5.238 7.793 1 98.06 311 ARG B C 1
ATOM 5896 O O . ARG B 1 311 ? -20.219 5.137 8.977 1 98.06 311 ARG B O 1
ATOM 5903 N N . ALA B 1 312 ? -19.734 4.195 6.961 1 98 312 ALA B N 1
ATOM 5904 C CA . ALA B 1 312 ? -19.938 2.836 7.449 1 98 312 ALA B CA 1
ATOM 5905 C C . ALA B 1 312 ? -18.953 2.506 8.57 1 98 312 ALA B C 1
ATOM 5907 O O . ALA B 1 312 ? -19.344 1.94 9.594 1 98 312 ALA B O 1
ATOM 5908 N N . LYS B 1 313 ? -17.719 2.852 8.359 1 97.38 313 LYS B N 1
ATOM 5909 C CA . LYS B 1 313 ? -16.672 2.607 9.352 1 97.38 313 LYS B CA 1
ATOM 5910 C C . LYS B 1 313 ? -17 3.297 10.672 1 97.38 313 LYS B C 1
ATOM 5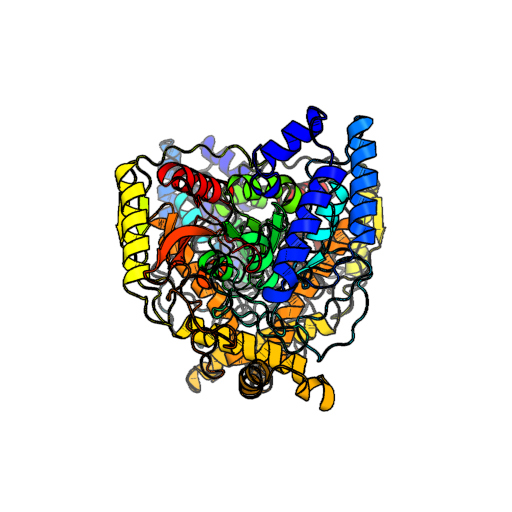912 O O . LYS B 1 313 ? -16.984 2.66 11.727 1 97.38 313 LYS B O 1
ATOM 5917 N N . PHE B 1 314 ? -17.281 4.574 10.625 1 96.69 314 PHE B N 1
ATOM 5918 C CA . PHE B 1 314 ? -17.469 5.352 11.844 1 96.69 314 PHE B CA 1
ATOM 5919 C C . PHE B 1 314 ? -18.766 4.969 12.547 1 96.69 314 PHE B C 1
ATOM 5921 O O . PHE B 1 314 ? -18.828 4.961 13.773 1 96.69 314 PHE B O 1
ATOM 5928 N N . TRP B 1 315 ? -19.797 4.688 11.758 1 96.88 315 TRP B N 1
ATOM 5929 C CA . TRP B 1 315 ? -21.031 4.215 12.375 1 96.88 315 TRP B CA 1
ATOM 5930 C C . TRP B 1 315 ? -20.781 2.916 13.141 1 96.88 315 TRP B C 1
ATOM 5932 O O . TRP B 1 315 ? -21.297 2.736 14.25 1 96.88 315 TRP B O 1
ATOM 5942 N N . GLY B 1 316 ? -20.047 2.002 12.539 1 95.62 316 GLY B N 1
ATOM 5943 C CA . GLY B 1 316 ? -19.672 0.779 13.234 1 95.62 316 GLY B CA 1
ATOM 5944 C C . GLY B 1 316 ? -19.031 1.03 14.586 1 95.62 316 GLY B C 1
ATOM 5945 O O . GLY B 1 316 ? -19.359 0.359 15.57 1 95.62 316 GLY B O 1
ATOM 5946 N N . ASP B 1 317 ? -18.141 1.969 14.672 1 93.69 317 ASP B N 1
ATOM 5947 C CA . ASP B 1 317 ? -17.484 2.338 15.922 1 93.69 317 ASP B CA 1
ATOM 5948 C C . ASP B 1 317 ? -18.5 2.926 16.906 1 93.69 317 ASP B C 1
ATOM 5950 O O . ASP B 1 317 ? -18.453 2.623 18.109 1 93.69 317 ASP B O 1
ATOM 5954 N N . MET B 1 318 ? -19.375 3.771 16.453 1 95.62 318 MET B N 1
ATOM 5955 C CA . MET B 1 318 ? -20.266 4.555 17.312 1 95.62 318 MET B CA 1
ATOM 5956 C C . MET B 1 318 ? -21.391 3.691 17.875 1 95.62 318 MET B C 1
ATOM 5958 O O . MET B 1 318 ? -21.844 3.912 18.984 1 95.62 318 MET B O 1
ATOM 5962 N N . VAL B 1 319 ? -21.797 2.686 17.109 1 94.25 319 VAL B N 1
ATOM 5963 C CA . VAL B 1 319 ? -22.891 1.824 17.562 1 94.25 319 VAL B CA 1
ATOM 5964 C C . VAL B 1 319 ? -22.422 1.01 18.766 1 94.25 319 VAL B C 1
ATOM 5966 O O . VAL B 1 319 ? -23.234 0.644 19.625 1 94.25 319 VAL B O 1
ATOM 5969 N N . ALA B 1 320 ? -21.141 0.775 18.828 1 92.75 320 ALA B N 1
ATOM 5970 C CA . ALA B 1 320 ? -20.578 -0.006 19.922 1 92.75 320 ALA B CA 1
ATOM 5971 C C . ALA B 1 320 ? -20.531 0.811 21.219 1 92.75 320 ALA B C 1
ATOM 5973 O O . ALA B 1 320 ? -20.359 0.257 22.297 1 92.75 320 ALA B O 1
ATOM 5974 N N . LEU B 1 321 ? -20.703 2.162 21.172 1 95.75 321 LEU B N 1
ATOM 5975 C CA . LEU B 1 321 ? -20.688 3.047 22.328 1 95.75 321 LEU B CA 1
ATOM 5976 C C . LEU B 1 321 ? -22.016 3.002 23.078 1 95.75 321 LEU B C 1
ATOM 5978 O O . LEU B 1 321 ? -23.047 2.707 22.484 1 95.75 321 LEU B O 1
ATOM 5982 N N . SER B 1 322 ? -21.953 3.299 24.391 1 96.5 322 SER B N 1
ATOM 5983 C CA . SER B 1 322 ? -23.188 3.514 25.125 1 96.5 322 SER B CA 1
ATOM 5984 C C . SER B 1 322 ? -23.953 4.711 24.578 1 96.5 322 SER B C 1
ATOM 5986 O O . SER B 1 322 ? -23.375 5.574 23.922 1 96.5 322 SER B O 1
ATOM 5988 N N . ALA B 1 323 ? -25.219 4.734 24.844 1 95.31 323 ALA B N 1
ATOM 5989 C CA . ALA B 1 323 ? -26.062 5.828 24.375 1 95.31 323 ALA B CA 1
ATOM 5990 C C . ALA B 1 323 ? -25.547 7.176 24.875 1 95.31 323 ALA B C 1
ATOM 5992 O O . ALA B 1 323 ? -25.547 8.164 24.125 1 95.31 323 ALA B O 1
ATOM 5993 N N . ASP B 1 324 ? -25.109 7.215 26.062 1 96.69 324 ASP B N 1
ATOM 5994 C CA . ASP B 1 324 ? -24.625 8.453 26.656 1 96.69 324 ASP B CA 1
ATOM 5995 C C . ASP B 1 324 ? -23.344 8.922 25.969 1 96.69 324 ASP B C 1
ATOM 5997 O O . ASP B 1 324 ? -23.172 10.109 25.703 1 96.69 324 ASP B O 1
ATOM 6001 N N . ARG B 1 325 ? -22.453 8.062 25.734 1 96.5 325 ARG B N 1
ATOM 6002 C CA . ARG B 1 325 ? -21.203 8.414 25.062 1 96.5 325 ARG B CA 1
ATOM 6003 C C . ARG B 1 325 ? -21.469 8.852 23.625 1 96.5 325 ARG B C 1
ATOM 6005 O O . ARG B 1 325 ? -20.844 9.797 23.141 1 96.5 325 ARG B O 1
ATOM 6012 N N . ARG B 1 326 ? -22.297 8.125 22.969 1 96.5 326 ARG B N 1
ATOM 6013 C CA . ARG B 1 326 ? -22.656 8.508 21.609 1 96.5 326 ARG B CA 1
ATOM 6014 C C . ARG B 1 326 ? -23.25 9.906 21.562 1 96.5 326 ARG B C 1
ATOM 6016 O O . ARG B 1 326 ? -22.953 10.688 20.656 1 96.5 326 ARG B O 1
ATOM 6023 N N . ALA B 1 327 ? -24.047 10.234 22.547 1 96.38 327 ALA B N 1
ATOM 6024 C CA . ALA B 1 327 ? -24.703 11.539 22.625 1 96.38 327 ALA B CA 1
ATOM 6025 C C . ALA B 1 327 ? -23.688 12.648 22.891 1 96.38 327 ALA B C 1
ATOM 6027 O O . ALA B 1 327 ? -23.969 13.82 22.641 1 96.38 327 ALA B O 1
ATOM 6028 N N . ALA B 1 328 ? -22.5 12.297 23.359 1 97.62 328 ALA B N 1
ATOM 6029 C CA . ALA B 1 328 ? -21.453 13.273 23.672 1 97.62 328 ALA B CA 1
ATOM 6030 C C . ALA B 1 328 ? -20.656 13.648 22.438 1 97.62 328 ALA B C 1
ATOM 6032 O O . ALA B 1 328 ? -19.875 14.602 22.453 1 97.62 328 ALA B O 1
ATOM 6033 N N . ILE B 1 329 ? -20.859 12.906 21.391 1 97.88 329 ILE B N 1
ATOM 6034 C CA . ILE B 1 329 ? -20.188 13.203 20.125 1 97.88 329 ILE B CA 1
ATOM 6035 C C . ILE B 1 329 ? -20.75 14.492 19.531 1 97.88 329 ILE B C 1
ATOM 6037 O O . ILE B 1 329 ? -21.938 14.773 19.672 1 97.88 329 ILE B O 1
ATOM 6041 N N . LEU B 1 330 ? -19.859 15.32 18.906 1 97.75 330 LEU B N 1
ATOM 6042 C CA . LEU B 1 330 ? -20.328 16.516 18.203 1 97.75 330 LEU B CA 1
ATOM 6043 C C . LEU B 1 330 ? -21.484 16.172 17.266 1 97.75 330 LEU B C 1
ATOM 6045 O O . LEU B 1 330 ? -21.359 15.273 16.422 1 97.75 330 LEU B O 1
ATOM 6049 N N . PRO B 1 331 ? -22.656 16.875 17.328 1 97.06 331 PRO B N 1
ATOM 6050 C CA . PRO B 1 331 ? -23.859 16.531 16.547 1 97.06 331 PRO B CA 1
ATOM 6051 C C . PRO B 1 331 ? -23.578 16.422 15.047 1 97.06 331 PRO B C 1
ATOM 6053 O O . PRO B 1 331 ? -24.094 15.531 14.375 1 97.06 331 PRO B O 1
ATOM 6056 N N . TYR B 1 332 ? -22.766 17.281 14.523 1 97.06 332 TYR B N 1
ATOM 6057 C CA . TYR B 1 332 ? -22.438 17.266 13.102 1 97.06 332 TYR B CA 1
ATOM 6058 C C . TYR B 1 332 ? -21.859 15.922 12.688 1 97.06 332 TYR B C 1
ATOM 6060 O O . TYR B 1 332 ? -22.297 15.344 11.688 1 97.06 332 TYR B O 1
ATOM 6068 N N . ILE B 1 333 ? -20.922 15.383 13.469 1 96.81 333 ILE B N 1
ATOM 6069 C CA . ILE B 1 333 ? -20.234 14.133 13.156 1 96.81 333 ILE B CA 1
ATOM 6070 C C . ILE B 1 333 ? -21.188 12.953 13.383 1 96.81 333 ILE B C 1
ATOM 6072 O O . ILE B 1 333 ? -21.188 11.992 12.617 1 96.81 333 ILE B O 1
ATOM 6076 N N . LEU B 1 334 ? -21.969 13.062 14.445 1 97.31 334 LEU B N 1
ATOM 6077 C CA . LEU B 1 334 ? -22.906 11.984 14.727 1 97.31 334 LEU B CA 1
ATOM 6078 C C . LEU B 1 334 ? -23.922 11.859 13.602 1 97.31 334 LEU B C 1
ATOM 6080 O O . LEU B 1 334 ? -24.219 10.75 13.141 1 97.31 334 LEU B O 1
ATOM 6084 N N . GLU B 1 335 ? -24.469 13 13.195 1 97.38 335 GLU B N 1
ATOM 6085 C CA . GLU B 1 335 ? -25.453 13.008 12.109 1 97.38 335 GLU B CA 1
ATOM 6086 C C . GLU B 1 335 ? -24.844 12.461 10.82 1 97.38 335 GLU B C 1
ATOM 6088 O O . GLU B 1 335 ? -25.484 11.695 10.094 1 97.38 335 GLU B O 1
ATOM 6093 N N . TRP B 1 336 ? -23.625 12.883 10.531 1 97.38 336 TRP B N 1
ATOM 6094 C CA . TRP B 1 336 ? -22.922 12.383 9.359 1 97.38 336 TRP B CA 1
ATOM 6095 C C . TRP B 1 336 ? -22.734 10.875 9.43 1 97.38 336 TRP B C 1
ATOM 6097 O O . TRP B 1 336 ? -23.062 10.156 8.484 1 97.38 336 TRP B O 1
ATOM 6107 N N . ALA B 1 337 ? -22.328 10.336 10.539 1 97.25 337 ALA B N 1
ATOM 6108 C CA . ALA B 1 337 ? -22 8.922 10.711 1 97.25 337 ALA B CA 1
ATOM 6109 C C . ALA B 1 337 ? -23.266 8.062 10.719 1 97.25 337 ALA B C 1
ATOM 6111 O O . ALA B 1 337 ? -23.234 6.914 10.273 1 97.25 337 ALA B O 1
ATOM 6112 N N . GLU B 1 338 ? -24.359 8.602 11.18 1 96.81 338 GLU B N 1
ATOM 6113 C CA . GLU B 1 338 ? -25.625 7.867 11.289 1 96.81 338 GLU B CA 1
ATOM 6114 C C . GLU B 1 338 ? -26.078 7.355 9.922 1 96.81 338 GLU B C 1
ATOM 6116 O O . GLU B 1 338 ? -26.719 6.301 9.836 1 96.81 338 GLU B O 1
ATOM 6121 N N . LYS B 1 339 ? -25.734 8.031 8.914 1 96.75 339 LYS B N 1
ATOM 6122 C CA . LYS B 1 339 ? -26.094 7.602 7.57 1 96.75 339 LYS B CA 1
ATOM 6123 C C . LYS B 1 339 ? -25.375 6.309 7.191 1 96.75 339 LYS B C 1
ATOM 6125 O O . LYS B 1 339 ? -25.781 5.609 6.262 1 96.75 339 LYS B O 1
ATOM 6130 N N . GLY B 1 340 ? -24.297 6.016 7.855 1 97.12 340 GLY B N 1
ATOM 6131 C CA . GLY B 1 340 ? -23.578 4.77 7.648 1 97.12 340 GLY B CA 1
ATOM 6132 C C . GLY B 1 340 ? -24.422 3.543 7.98 1 97.12 340 GLY B C 1
ATOM 6133 O O . GLY B 1 340 ? -24.141 2.445 7.496 1 97.12 340 GLY B O 1
ATOM 6134 N N . ALA B 1 341 ? -25.453 3.695 8.781 1 96.62 341 ALA B N 1
ATOM 6135 C CA . ALA B 1 341 ? -26.328 2.596 9.156 1 96.62 341 ALA B CA 1
ATOM 6136 C C . ALA B 1 341 ? -27.031 2.01 7.93 1 96.62 341 ALA B C 1
ATOM 6138 O O . ALA B 1 341 ? -27.406 0.833 7.922 1 96.62 341 ALA B O 1
ATOM 6139 N N . ASN B 1 342 ? -27.141 2.791 6.895 1 95.88 342 ASN B N 1
ATOM 6140 C CA . ASN B 1 342 ? -27.891 2.387 5.707 1 95.88 342 ASN B CA 1
ATOM 6141 C C . ASN B 1 342 ? -26.953 1.967 4.574 1 95.88 342 ASN B C 1
ATOM 6143 O O . ASN B 1 342 ? -27.406 1.716 3.455 1 95.88 342 ASN B O 1
ATOM 6147 N N . VAL B 1 343 ? -25.703 1.975 4.812 1 97.75 343 VAL B N 1
ATOM 6148 C CA . VAL B 1 343 ? -24.75 1.553 3.801 1 97.75 343 VAL B CA 1
ATOM 6149 C C . VAL B 1 343 ? -24.609 0.033 3.824 1 97.75 343 VAL B C 1
ATOM 6151 O O . VAL B 1 343 ? -24.203 -0.543 4.84 1 97.75 343 VAL B O 1
ATOM 6154 N N . SER B 1 344 ? -24.938 -0.676 2.703 1 97.44 344 SER B N 1
ATOM 6155 C CA . SER B 1 344 ? -24.781 -2.125 2.615 1 97.44 344 SER B CA 1
ATOM 6156 C C . SER B 1 344 ? -23.312 -2.523 2.549 1 97.44 344 SER B C 1
ATOM 6158 O O . SER B 1 344 ? -22.438 -1.685 2.281 1 97.44 344 SER B O 1
ATOM 6160 N N . GLY B 1 345 ? -23.078 -3.799 2.826 1 98.12 345 GLY B N 1
ATOM 6161 C CA . GLY B 1 345 ? -21.719 -4.293 2.68 1 98.12 345 GLY B CA 1
ATOM 6162 C C . GLY B 1 345 ? -21.141 -4.082 1.29 1 98.12 345 GLY B C 1
ATOM 6163 O O . GLY B 1 345 ? -20.016 -3.609 1.14 1 98.12 345 GLY B O 1
ATOM 6164 N N . ALA B 1 346 ? -21.891 -4.367 0.262 1 97.5 346 ALA B N 1
ATOM 6165 C CA . ALA B 1 346 ? -21.469 -4.203 -1.126 1 97.5 346 ALA B CA 1
ATOM 6166 C C . ALA B 1 346 ? -21.141 -2.744 -1.427 1 97.5 346 ALA B C 1
ATOM 6168 O O . ALA B 1 346 ? -20.156 -2.453 -2.105 1 97.5 346 ALA B O 1
ATOM 6169 N N . ARG B 1 347 ? -21.953 -1.855 -0.918 1 97.31 347 ARG B N 1
ATOM 6170 C CA . ARG B 1 347 ? -21.719 -0.432 -1.142 1 97.31 347 ARG B CA 1
ATOM 6171 C C . ARG B 1 347 ? -20.453 0.036 -0.425 1 97.31 347 ARG B C 1
ATOM 6173 O O . ARG B 1 347 ? -19.703 0.861 -0.952 1 97.31 347 ARG B O 1
ATOM 6180 N N . ALA B 1 348 ? -20.266 -0.438 0.811 1 98.12 348 ALA B N 1
ATOM 6181 C CA . ALA B 1 348 ? -19.062 -0.099 1.546 1 98.12 348 ALA B CA 1
ATOM 6182 C C . ALA B 1 348 ? -17.812 -0.566 0.795 1 98.12 348 ALA B C 1
ATOM 6184 O O . ALA B 1 348 ? -16.828 0.167 0.701 1 98.12 348 ALA B O 1
ATOM 6185 N N . VAL B 1 349 ? -17.891 -1.755 0.227 1 97.44 349 VAL B N 1
ATOM 6186 C CA . VAL B 1 349 ? -16.766 -2.291 -0.537 1 97.44 349 VAL B CA 1
ATOM 6187 C C . VAL B 1 349 ? -16.547 -1.455 -1.796 1 97.44 349 VAL B C 1
ATOM 6189 O O . VAL B 1 349 ? -15.414 -1.135 -2.148 1 97.44 349 VAL B O 1
ATOM 6192 N N . PHE B 1 350 ? -17.609 -1.126 -2.482 1 95.75 350 PHE B N 1
ATOM 6193 C CA . PHE B 1 350 ? -17.516 -0.224 -3.625 1 95.75 350 PHE B CA 1
ATOM 6194 C C . PHE B 1 350 ? -16.812 1.075 -3.234 1 95.75 350 PHE B C 1
ATOM 6196 O O . PHE B 1 350 ? -15.945 1.559 -3.957 1 95.75 350 PHE B O 1
ATOM 6203 N N . GLY B 1 351 ? -17.25 1.623 -2.146 1 97.38 351 GLY B N 1
ATOM 6204 C CA . GLY B 1 351 ? -16.656 2.846 -1.637 1 97.38 351 GLY B CA 1
ATOM 6205 C C . GLY B 1 351 ? -15.156 2.725 -1.413 1 97.38 351 GLY B C 1
ATOM 6206 O O . GLY B 1 351 ? -14.391 3.602 -1.82 1 97.38 351 GLY B O 1
ATOM 6207 N N . PHE B 1 352 ? -14.758 1.619 -0.787 1 97.31 352 PHE B N 1
ATOM 6208 C CA . PHE B 1 352 ? -13.328 1.388 -0.596 1 97.31 352 PHE B CA 1
ATOM 6209 C C . PHE B 1 352 ? -12.617 1.299 -1.938 1 97.31 352 PHE B C 1
ATOM 6211 O O . PHE B 1 352 ? -11.523 1.855 -2.104 1 97.31 352 PHE B O 1
ATOM 6218 N N . ASN B 1 353 ? -13.172 0.63 -2.885 1 96.06 353 ASN B N 1
ATOM 6219 C CA . ASN B 1 353 ? -12.539 0.409 -4.18 1 96.06 353 ASN B CA 1
ATOM 6220 C C . ASN B 1 353 ? -12.344 1.718 -4.941 1 96.06 353 ASN B C 1
ATOM 6222 O O . ASN B 1 353 ? -11.523 1.794 -5.855 1 96.06 353 ASN B O 1
ATOM 6226 N N . GLN B 1 354 ? -13.117 2.746 -4.582 1 96.94 354 GLN B N 1
ATOM 6227 C CA . GLN B 1 354 ? -12.914 4.047 -5.211 1 96.94 354 GLN B CA 1
ATOM 6228 C C . GLN B 1 354 ? -11.539 4.613 -4.867 1 96.94 354 GLN B C 1
ATOM 6230 O O . GLN B 1 354 ? -10.992 5.43 -5.617 1 96.94 354 GLN B O 1
ATOM 6235 N N . THR B 1 355 ? -10.914 4.184 -3.717 1 96.94 355 THR B N 1
ATOM 6236 C CA . THR B 1 355 ? -9.547 4.609 -3.426 1 96.94 355 THR B CA 1
ATOM 6237 C C . THR B 1 355 ? -8.586 4.117 -4.504 1 96.94 355 THR B C 1
ATOM 6239 O O . THR B 1 355 ? -7.668 4.836 -4.898 1 96.94 355 THR B O 1
ATOM 6242 N N . MET B 1 356 ? -8.812 2.938 -5.023 1 95.19 356 MET B N 1
ATOM 6243 C CA . MET B 1 356 ? -7.961 2.377 -6.07 1 95.19 356 MET B CA 1
ATOM 6244 C C . MET B 1 356 ? -8.227 3.059 -7.41 1 95.19 356 MET B C 1
ATOM 6246 O O . MET B 1 356 ? -7.305 3.227 -8.211 1 95.19 356 MET B O 1
ATOM 6250 N N . GLU B 1 357 ? -9.492 3.434 -7.621 1 96.12 357 GLU B N 1
ATOM 6251 C CA . GLU B 1 357 ? -9.797 4.188 -8.836 1 96.12 357 GLU B CA 1
ATOM 6252 C C . GLU B 1 357 ? -9.086 5.539 -8.836 1 96.12 357 GLU B C 1
ATOM 6254 O O . GLU B 1 357 ? -8.594 5.988 -9.875 1 96.12 357 GLU B O 1
ATOM 6259 N N . MET B 1 358 ? -9.07 6.16 -7.699 1 97.75 358 MET B N 1
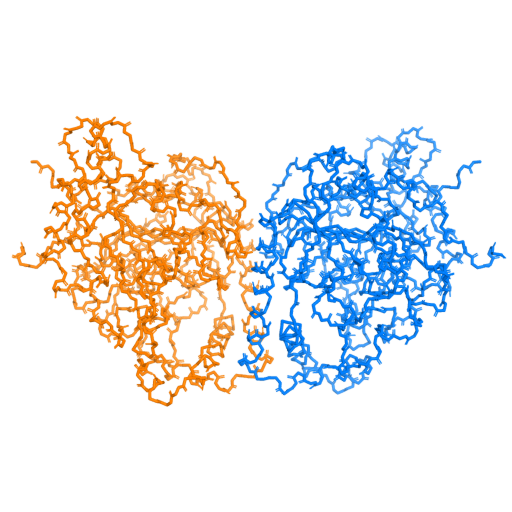ATOM 6260 C CA . MET B 1 358 ? -8.32 7.406 -7.57 1 97.75 358 MET B CA 1
ATOM 6261 C C . MET B 1 358 ? -6.844 7.184 -7.859 1 97.75 358 MET B C 1
ATOM 6263 O O . MET B 1 358 ? -6.211 7.988 -8.547 1 97.75 358 MET B O 1
ATOM 6267 N N . ARG B 1 359 ? -6.316 6.121 -7.312 1 96.25 359 ARG B N 1
ATOM 6268 C CA . ARG B 1 359 ? -4.914 5.801 -7.535 1 96.25 359 ARG B CA 1
ATOM 6269 C C . ARG B 1 359 ? -4.613 5.66 -9.023 1 96.25 359 ARG B C 1
ATOM 6271 O O . ARG B 1 359 ? -3.609 6.18 -9.516 1 96.25 359 ARG B O 1
ATOM 6278 N N . LYS B 1 360 ? -5.441 4.957 -9.703 1 94.56 360 LYS B N 1
ATOM 6279 C CA . LYS B 1 360 ? -5.273 4.75 -11.141 1 94.56 360 LYS B CA 1
ATOM 6280 C C . LYS B 1 360 ? -5.34 6.07 -11.898 1 94.56 360 LYS B C 1
ATOM 6282 O O . LYS B 1 360 ? -4.512 6.332 -12.773 1 94.56 360 LYS B O 1
ATOM 6287 N N . ALA B 1 361 ? -6.336 6.902 -11.555 1 97.06 361 ALA B N 1
ATOM 6288 C CA . ALA B 1 361 ? -6.504 8.195 -12.211 1 97.06 361 ALA B CA 1
ATOM 6289 C C . ALA B 1 361 ? -5.285 9.086 -11.992 1 97.06 361 ALA B C 1
ATOM 6291 O O . ALA B 1 361 ? -4.809 9.734 -12.93 1 97.06 361 ALA B O 1
ATOM 6292 N N . CYS B 1 362 ? -4.805 9.117 -10.797 1 98.12 362 CYS B N 1
ATOM 6293 C CA . CYS B 1 362 ? -3.643 9.93 -10.461 1 98.12 362 CYS B CA 1
ATOM 6294 C C . CYS B 1 362 ? -2.395 9.414 -11.172 1 98.12 362 CYS B C 1
ATOM 6296 O O . CYS B 1 362 ? -1.594 10.203 -11.68 1 98.12 362 CYS B O 1
ATOM 6298 N N . GLY B 1 363 ? -2.209 8.062 -11.172 1 96.69 363 GLY B N 1
ATOM 6299 C CA . GLY B 1 363 ? -1.094 7.477 -11.891 1 96.69 363 GLY B CA 1
ATOM 6300 C C . GLY B 1 363 ? -1.102 7.809 -13.375 1 96.69 363 GLY B C 1
ATOM 6301 O O . GLY B 1 363 ? -0.055 8.109 -13.953 1 96.69 363 GLY B O 1
ATOM 6302 N N . ARG B 1 364 ? -2.283 7.773 -13.945 1 96.81 364 ARG B N 1
ATOM 6303 C CA . ARG B 1 364 ? -2.428 8.094 -15.367 1 96.81 364 ARG B CA 1
ATOM 6304 C C . ARG B 1 364 ? -2.027 9.531 -15.648 1 96.81 364 ARG B C 1
ATOM 6306 O O . ARG B 1 364 ? -1.327 9.812 -16.625 1 96.81 364 ARG B O 1
ATOM 6313 N N . LEU B 1 365 ? -2.445 10.398 -14.789 1 98.12 365 LEU B N 1
ATOM 6314 C CA . LEU B 1 365 ? -2.121 11.812 -14.977 1 98.12 365 LEU B CA 1
ATOM 6315 C C . LEU B 1 365 ? -0.611 12.031 -14.945 1 98.12 365 LEU B C 1
ATOM 6317 O O . LEU B 1 365 ? -0.078 12.812 -15.734 1 98.12 365 LEU B O 1
ATOM 6321 N N . MET B 1 366 ? 0.1 11.352 -14.094 1 97.56 366 MET B N 1
ATOM 6322 C CA . MET B 1 366 ? 1.536 11.531 -13.906 1 97.56 366 MET B CA 1
ATOM 6323 C C . MET B 1 366 ? 2.312 11.031 -15.117 1 97.56 366 MET B C 1
ATOM 6325 O O . MET B 1 366 ? 3.506 11.305 -15.258 1 97.56 366 MET B O 1
ATOM 6329 N N . GLN B 1 367 ? 1.599 10.312 -16.031 1 96.69 367 GLN B N 1
ATOM 6330 C CA . GLN B 1 367 ? 2.252 9.875 -17.25 1 96.69 367 GLN B CA 1
ATOM 6331 C C . GLN B 1 367 ? 2.449 11.047 -18.219 1 96.69 367 GLN B C 1
ATOM 6333 O O . GLN B 1 367 ? 3.27 10.969 -19.141 1 96.69 367 GLN B O 1
ATOM 6338 N N . SER B 1 368 ? 1.727 12.141 -17.953 1 97.81 368 SER B N 1
ATOM 6339 C CA . SER B 1 368 ? 1.743 13.25 -18.906 1 97.81 368 SER B CA 1
ATOM 6340 C C . SER B 1 368 ? 2.455 14.461 -18.328 1 97.81 368 SER B C 1
ATOM 6342 O O . SER B 1 368 ? 2.834 15.375 -19.062 1 97.81 368 SER B O 1
ATOM 6344 N N . VAL B 1 369 ? 2.619 14.531 -17.062 1 98.81 369 VAL B N 1
ATOM 6345 C CA . VAL B 1 369 ? 3.258 15.656 -16.391 1 98.81 369 VAL B CA 1
ATOM 6346 C C . VAL B 1 369 ? 4.219 15.148 -15.32 1 98.81 369 VAL B C 1
ATOM 6348 O O . VAL B 1 369 ? 4.098 14.008 -14.859 1 98.81 369 VAL B O 1
ATOM 6351 N N . ASP B 1 370 ? 5.184 15.984 -14.906 1 98.81 370 ASP B N 1
ATOM 6352 C CA . ASP B 1 370 ? 6.156 15.633 -13.875 1 98.81 370 ASP B CA 1
ATOM 6353 C C . ASP B 1 370 ? 5.613 15.922 -12.484 1 98.81 370 ASP B C 1
ATOM 6355 O O . ASP B 1 370 ? 5.992 15.258 -11.516 1 98.81 370 ASP B O 1
ATOM 6359 N N . ALA B 1 371 ? 4.805 16.906 -12.359 1 98.94 371 ALA B N 1
ATOM 6360 C CA . ALA B 1 371 ? 4.16 17.359 -11.133 1 98.94 371 ALA B CA 1
ATOM 6361 C C . ALA B 1 371 ? 2.832 18.047 -11.43 1 98.94 371 ALA B C 1
ATOM 6363 O O . ALA B 1 371 ? 2.518 18.328 -12.586 1 98.94 371 ALA B O 1
ATOM 6364 N N . VAL B 1 372 ? 2.061 18.203 -10.398 1 98.94 372 VAL B N 1
ATOM 6365 C CA . VAL B 1 372 ? 0.797 18.922 -10.516 1 98.94 372 VAL B CA 1
ATOM 6366 C C . VAL B 1 372 ? 0.751 20.047 -9.492 1 98.94 372 VAL B C 1
ATOM 6368 O O . VAL B 1 372 ? 1.214 19.891 -8.359 1 98.94 372 VAL B O 1
ATOM 6371 N N . ILE B 1 373 ? 0.291 21.188 -9.898 1 98.94 373 ILE B N 1
ATOM 6372 C CA . ILE B 1 373 ? -0.059 22.234 -8.945 1 98.94 373 ILE B CA 1
ATOM 6373 C C . ILE B 1 373 ? -1.561 22.516 -9.008 1 98.94 373 ILE B C 1
ATOM 6375 O O . ILE B 1 373 ? -2.176 22.406 -10.07 1 98.94 373 ILE B O 1
ATOM 6379 N N . SER B 1 374 ? -2.123 22.812 -7.949 1 98.94 374 SER B N 1
ATOM 6380 C CA . SER B 1 374 ? -3.553 23.062 -7.793 1 98.94 374 SER B CA 1
ATOM 6381 C C . SER B 1 374 ? -3.836 23.922 -6.562 1 98.94 374 SER B C 1
ATOM 6383 O O . SER B 1 374 ? -2.943 24.156 -5.75 1 98.94 374 SER B O 1
ATOM 6385 N N . PRO B 1 375 ? -5.094 24.484 -6.461 1 98.88 375 PRO B N 1
ATOM 6386 C CA . PRO B 1 375 ? -5.496 24.969 -5.137 1 98.88 375 PRO B CA 1
ATOM 6387 C C . PRO B 1 375 ? -5.441 23.891 -4.066 1 98.88 375 PRO B C 1
ATOM 6389 O O . PRO B 1 375 ? -5.566 22.703 -4.383 1 98.88 375 PRO B O 1
ATOM 6392 N N . VAL B 1 376 ? -5.141 24.266 -2.857 1 98.81 376 VAL B N 1
ATOM 6393 C CA . VAL B 1 376 ? -5.379 23.391 -1.718 1 98.81 376 VAL B CA 1
ATOM 6394 C C . VAL B 1 376 ? -6.836 23.5 -1.272 1 98.81 376 VAL B C 1
ATOM 6396 O O . VAL B 1 376 ? -7.539 22.484 -1.168 1 98.81 376 VAL B O 1
ATOM 6399 N N . ASN B 1 377 ? -7.199 24.734 -1 1 98.62 377 ASN B N 1
ATOM 6400 C CA . ASN B 1 377 ? -8.523 25.078 -0.508 1 98.62 377 ASN B CA 1
ATOM 6401 C C . ASN B 1 377 ? -9.383 25.703 -1.604 1 98.62 377 ASN B C 1
ATOM 6403 O O . ASN B 1 377 ? -8.938 26.625 -2.305 1 98.62 377 ASN B O 1
ATOM 6407 N N . PRO B 1 378 ? -10.633 25.281 -1.707 1 98.5 378 PRO B N 1
ATOM 6408 C CA . PRO B 1 378 ? -11.477 25.891 -2.744 1 98.5 378 PRO B CA 1
ATOM 6409 C C . PRO B 1 378 ? -11.961 27.281 -2.373 1 98.5 378 PRO B C 1
ATOM 6411 O O . PRO B 1 378 ? -12.344 28.062 -3.25 1 98.5 378 PRO B O 1
ATOM 6414 N N . ILE B 1 379 ? -11.914 27.594 -1.05 1 98.25 379 ILE B N 1
ATOM 6415 C CA . ILE B 1 379 ? -12.383 28.906 -0.6 1 98.25 379 ILE B CA 1
ATOM 6416 C C . ILE B 1 379 ? -11.359 29.516 0.355 1 98.25 379 ILE B C 1
ATOM 6418 O O . ILE B 1 379 ? -10.516 28.797 0.904 1 98.25 379 ILE B O 1
ATOM 6422 N N . ALA B 1 380 ? -11.508 30.781 0.573 1 97.38 380 ALA B N 1
ATOM 6423 C CA . ALA B 1 380 ? -10.469 31.531 1.288 1 97.38 380 ALA B CA 1
ATOM 6424 C C . ALA B 1 380 ? -10.625 31.375 2.797 1 97.38 380 ALA B C 1
ATOM 6426 O O . ALA B 1 380 ? -9.641 31.422 3.537 1 97.38 380 ALA B O 1
ATOM 6427 N N . SER B 1 381 ? -11.836 31.25 3.246 1 97.56 381 SER B N 1
ATOM 6428 C CA . SER B 1 381 ? -12.086 31.156 4.68 1 97.56 381 SER B CA 1
ATOM 6429 C C . SER B 1 381 ? -13.547 30.812 4.961 1 97.56 381 SER B C 1
ATOM 6431 O O . SER B 1 381 ? -14.367 30.781 4.043 1 97.56 381 SER B O 1
ATOM 6433 N N . TYR B 1 382 ? -13.93 30.547 6.137 1 98.19 382 TYR B N 1
ATOM 6434 C CA . TYR B 1 382 ? -15.258 30.297 6.672 1 98.19 382 TYR B CA 1
ATOM 6435 C C . TYR B 1 382 ? -15.281 30.484 8.188 1 98.19 382 TYR B C 1
ATOM 6437 O O . TYR B 1 382 ? -14.234 30.516 8.828 1 98.19 382 TYR B O 1
ATOM 6445 N N . PRO B 1 383 ? -16.391 30.641 8.805 1 98.5 383 PRO B N 1
ATOM 6446 C CA . PRO B 1 383 ? -16.484 31.016 10.211 1 98.5 383 PRO B CA 1
ATOM 6447 C C . PRO B 1 383 ? -15.852 29.984 11.148 1 98.5 383 PRO B C 1
ATOM 6449 O O . PRO B 1 383 ? -15.922 28.781 10.883 1 98.5 383 PRO B O 1
ATOM 6452 N N . ALA B 1 384 ? -15.312 30.484 12.273 1 98.25 384 ALA B N 1
ATOM 6453 C CA . ALA B 1 384 ? -14.555 29.672 13.227 1 98.25 384 ALA B CA 1
ATOM 6454 C C . ALA B 1 384 ? -15.422 28.562 13.82 1 98.25 384 ALA B C 1
ATOM 6456 O O . ALA B 1 384 ? -14.914 27.484 14.141 1 98.25 384 ALA B O 1
ATOM 6457 N N . ASP B 1 385 ? -16.719 28.797 13.93 1 97.44 385 ASP B N 1
ATOM 6458 C CA . ASP B 1 385 ? -17.562 27.859 14.664 1 97.44 385 ASP B CA 1
ATOM 6459 C C . ASP B 1 385 ? -18.266 26.891 13.711 1 97.44 385 ASP B C 1
ATOM 6461 O O . ASP B 1 385 ? -19.156 26.156 14.125 1 97.44 385 ASP B O 1
ATOM 6465 N N . TRP B 1 386 ? -17.859 26.938 12.391 1 98.06 386 TRP B N 1
ATOM 6466 C CA . TRP B 1 386 ? -18.375 25.953 11.43 1 98.06 386 TRP B CA 1
ATOM 6467 C C . TRP B 1 386 ? -17.594 24.656 11.516 1 98.06 386 TRP B C 1
ATOM 6469 O O . TRP B 1 386 ? -16.375 24.656 11.703 1 98.06 386 TRP B O 1
ATOM 6479 N N . ALA B 1 387 ? -18.328 23.578 11.312 1 97.5 387 ALA B N 1
ATOM 6480 C CA . ALA B 1 387 ? -17.703 22.25 11.328 1 97.5 387 ALA B CA 1
ATOM 6481 C C . ALA B 1 387 ? -16.875 22.031 10.07 1 97.5 387 ALA B C 1
ATOM 6483 O O . ALA B 1 387 ? -15.938 21.234 10.078 1 97.5 387 ALA B O 1
ATOM 6484 N N . SER B 1 388 ? -17.203 22.625 9.023 1 96.69 388 SER B N 1
ATOM 6485 C CA . SER B 1 388 ? -16.562 22.578 7.715 1 96.69 388 SER B CA 1
ATOM 6486 C C . SER B 1 388 ? -16.984 23.75 6.844 1 96.69 388 SER B C 1
ATOM 6488 O O . SER B 1 388 ? -17.891 24.5 7.199 1 96.69 388 SER B O 1
ATOM 6490 N N . PRO B 1 389 ? -16.328 23.891 5.66 1 97.44 389 PRO B N 1
ATOM 6491 C CA . PRO B 1 389 ? -16.734 25 4.801 1 97.44 389 PRO B CA 1
ATOM 6492 C C . PRO B 1 389 ? -18.203 24.922 4.391 1 97.44 389 PRO B C 1
ATOM 6494 O O . PRO B 1 389 ? -18.875 25.953 4.309 1 97.44 389 PRO B O 1
ATOM 6497 N N . THR B 1 390 ? -18.734 23.75 4.172 1 96.19 390 THR B N 1
ATOM 6498 C CA . THR B 1 390 ? -20.125 23.578 3.781 1 96.19 390 THR B CA 1
ATOM 6499 C C . THR B 1 390 ? -21.047 23.641 5.004 1 96.19 390 THR B C 1
ATOM 6501 O O . THR B 1 390 ? -22.219 23.984 4.891 1 96.19 390 THR B O 1
ATOM 6504 N N . ASN B 1 391 ? -20.547 23.266 6.109 1 97.44 391 ASN B N 1
ATOM 6505 C CA . ASN B 1 391 ? -21.234 23.234 7.398 1 97.44 391 ASN B CA 1
ATOM 6506 C C . ASN B 1 391 ? -22.578 22.5 7.301 1 97.44 391 ASN B C 1
ATOM 6508 O O . ASN B 1 391 ? -23.594 22.984 7.812 1 97.44 391 ASN B O 1
ATOM 6512 N N . ASP B 1 392 ? -22.672 21.469 6.539 1 96.88 392 ASP B N 1
ATOM 6513 C CA . ASP B 1 392 ? -23.812 20.594 6.332 1 96.88 392 ASP B CA 1
ATOM 6514 C C . ASP B 1 392 ? -23.406 19.125 6.469 1 96.88 392 ASP B C 1
ATOM 6516 O O . ASP B 1 392 ? -22.719 18.578 5.598 1 96.88 392 ASP B O 1
ATOM 6520 N N . PRO B 1 393 ? -23.828 18.484 7.551 1 95.88 393 PRO B N 1
ATOM 6521 C CA . PRO B 1 393 ? -23.406 17.094 7.781 1 95.88 393 PRO B CA 1
ATOM 6522 C C . PRO B 1 393 ? -23.875 16.156 6.668 1 95.88 393 PRO B C 1
ATOM 6524 O O . PRO B 1 393 ? -23.375 15.031 6.566 1 95.88 393 PRO B O 1
ATOM 6527 N N . ALA B 1 394 ? -24.812 16.547 5.805 1 95.19 394 ALA B N 1
ATOM 6528 C CA . ALA B 1 394 ? -25.266 15.727 4.691 1 95.19 394 ALA B CA 1
ATOM 6529 C C . ALA B 1 394 ? -24.297 15.797 3.516 1 95.19 394 ALA B C 1
ATOM 6531 O O . ALA B 1 394 ? -24.312 14.938 2.631 1 95.19 394 ALA B O 1
ATOM 6532 N N . ARG B 1 395 ? -23.422 16.844 3.537 1 94.12 395 ARG B N 1
ATOM 6533 C CA . ARG B 1 395 ? -22.406 17.062 2.516 1 94.12 395 ARG B CA 1
ATOM 6534 C C . ARG B 1 395 ? -21.078 17.438 3.146 1 94.12 395 ARG B C 1
ATOM 6536 O O . ARG B 1 395 ? -20.484 18.469 2.801 1 94.12 395 ARG B O 1
ATOM 6543 N N . PRO B 1 396 ? -20.484 16.656 3.902 1 89.12 396 PRO B N 1
ATOM 6544 C CA . PRO B 1 396 ? -19.391 17.094 4.781 1 89.12 396 PRO B CA 1
ATOM 6545 C C . PRO B 1 396 ? -18.062 17.234 4.047 1 89.12 396 PRO B C 1
ATOM 6547 O O . PRO B 1 396 ? -17.172 17.953 4.512 1 89.12 396 PRO B O 1
ATOM 6550 N N . PHE B 1 397 ? -17.766 16.625 2.852 1 94.38 397 PHE B N 1
ATOM 6551 C CA . PHE B 1 397 ? -16.406 16.547 2.314 1 94.38 397 PHE B CA 1
ATOM 6552 C C . PHE B 1 397 ? -16.344 17.188 0.934 1 94.38 397 PHE B C 1
ATOM 6554 O O . PHE B 1 397 ? -15.477 16.844 0.128 1 94.38 397 PHE B O 1
ATOM 6561 N N . GLU B 1 398 ? -17.172 18.172 0.732 1 97.62 398 GLU B N 1
ATOM 6562 C CA . GLU B 1 398 ? -17.203 18.844 -0.566 1 97.62 398 GLU B CA 1
ATOM 6563 C C . GLU B 1 398 ? -15.969 19.703 -0.778 1 97.62 398 GLU B C 1
ATOM 6565 O O . GLU B 1 398 ? -15.625 20.031 -1.914 1 97.62 398 GLU B O 1
ATOM 6570 N N . HIS B 1 399 ? -15.289 20.078 0.323 1 98.19 399 HIS B N 1
ATOM 6571 C CA . HIS B 1 399 ? -14.172 21.016 0.261 1 98.19 399 HIS B CA 1
ATOM 6572 C C . HIS B 1 399 ? -12.844 20.281 0.111 1 98.19 399 HIS B C 1
ATOM 6574 O O . HIS B 1 399 ? -11.797 20.906 -0.037 1 98.19 399 HIS B O 1
ATOM 6580 N N . ILE B 1 400 ? -12.781 18.938 0.133 1 98.5 400 ILE B N 1
ATOM 6581 C CA . ILE B 1 400 ? -11.492 18.25 0.137 1 98.5 400 ILE B CA 1
ATOM 6582 C C . ILE B 1 400 ? -11.219 17.656 -1.246 1 98.5 400 ILE B C 1
ATOM 6584 O O . ILE B 1 400 ? -10.32 16.828 -1.405 1 98.5 400 ILE B O 1
ATOM 6588 N N . ALA B 1 401 ? -11.945 18.109 -2.281 1 98.69 401 ALA B N 1
ATOM 6589 C CA . ALA B 1 401 ? -11.898 17.484 -3.605 1 98.69 401 ALA B CA 1
ATOM 6590 C C . ALA B 1 401 ? -10.531 17.703 -4.258 1 98.69 401 ALA B C 1
ATOM 6592 O O . ALA B 1 401 ? -10.07 16.875 -5.043 1 98.69 401 ALA B O 1
ATOM 6593 N N . PHE B 1 402 ? -9.812 18.797 -3.922 1 98.88 402 PHE B N 1
ATOM 6594 C CA . PHE B 1 402 ? -8.484 19.047 -4.484 1 98.88 402 PHE B CA 1
ATOM 6595 C C . PHE B 1 402 ? -7.426 18.234 -3.744 1 98.88 402 PHE B C 1
ATOM 6597 O O . PHE B 1 402 ? -6.312 18.062 -4.242 1 98.88 402 PHE B O 1
ATOM 6604 N N . THR B 1 403 ? -7.723 17.719 -2.51 1 98.88 403 THR B N 1
ATOM 6605 C CA . THR B 1 403 ? -6.652 17.188 -1.675 1 98.88 403 THR B CA 1
ATOM 6606 C C . THR B 1 403 ? -6.793 15.672 -1.527 1 98.88 403 THR B C 1
ATOM 6608 O O . THR B 1 403 ? -5.801 14.938 -1.6 1 98.88 403 THR B O 1
ATOM 6611 N N . VAL B 1 404 ? -8.047 15.117 -1.476 1 98.81 404 VAL B N 1
ATOM 6612 C CA . VAL B 1 404 ? -8.297 13.758 -1.025 1 98.81 404 VAL B CA 1
ATOM 6613 C C . VAL B 1 404 ? -7.746 12.766 -2.049 1 98.81 404 VAL B C 1
ATOM 6615 O O . VAL B 1 404 ? -7.246 11.695 -1.683 1 98.81 404 VAL B O 1
ATOM 6618 N N . PRO B 1 405 ? -7.738 13.07 -3.396 1 98.69 405 PRO B N 1
ATOM 6619 C CA . PRO B 1 405 ? -7.219 12.062 -4.324 1 98.69 405 PRO B CA 1
ATOM 6620 C C . PRO B 1 405 ? -5.754 11.727 -4.07 1 98.69 405 PRO B C 1
ATOM 6622 O O . PRO B 1 405 ? -5.328 10.594 -4.305 1 98.69 405 PRO B O 1
ATOM 6625 N N . TRP B 1 406 ? -5.027 12.656 -3.521 1 98.81 406 TRP B N 1
ATOM 6626 C CA . TRP B 1 406 ? -3.586 12.469 -3.371 1 98.81 406 TRP B CA 1
ATOM 6627 C C . TRP B 1 406 ? -3.266 11.711 -2.088 1 98.81 406 TRP B C 1
ATOM 6629 O O . TRP B 1 406 ? -2.152 11.211 -1.917 1 98.81 406 TRP B O 1
ATOM 6639 N N . ASN B 1 407 ? -4.219 11.695 -1.111 1 98.69 407 ASN B N 1
ATOM 6640 C CA . ASN B 1 407 ? -4.141 10.734 -0.015 1 98.69 407 ASN B CA 1
ATOM 6641 C C . ASN B 1 407 ? -4.406 9.312 -0.496 1 98.69 407 ASN B C 1
ATOM 6643 O O . ASN B 1 407 ? -3.633 8.398 -0.2 1 98.69 407 ASN B O 1
ATOM 6647 N N . MET B 1 408 ? -5.453 9.195 -1.29 1 98.25 408 MET B N 1
ATOM 6648 C CA . MET B 1 408 ? -5.844 7.863 -1.733 1 98.25 408 MET B CA 1
ATOM 6649 C C . MET B 1 408 ? -4.844 7.312 -2.746 1 98.25 408 MET B C 1
ATOM 6651 O O . MET B 1 408 ? -4.613 6.105 -2.801 1 98.25 408 MET B O 1
ATOM 6655 N N . SER B 1 409 ? -4.234 8.164 -3.508 1 97.69 409 SER B N 1
ATOM 6656 C CA . SER B 1 409 ? -3.25 7.715 -4.488 1 97.69 409 SER B CA 1
ATOM 6657 C C . SER B 1 409 ? -1.872 7.547 -3.857 1 97.69 409 SER B C 1
ATOM 6659 O O . SER B 1 409 ? -0.929 7.109 -4.52 1 97.69 409 SER B O 1
ATOM 6661 N N . GLU B 1 410 ? -1.733 7.941 -2.645 1 97.44 410 GLU B N 1
ATOM 6662 C CA . GLU B 1 410 ? -0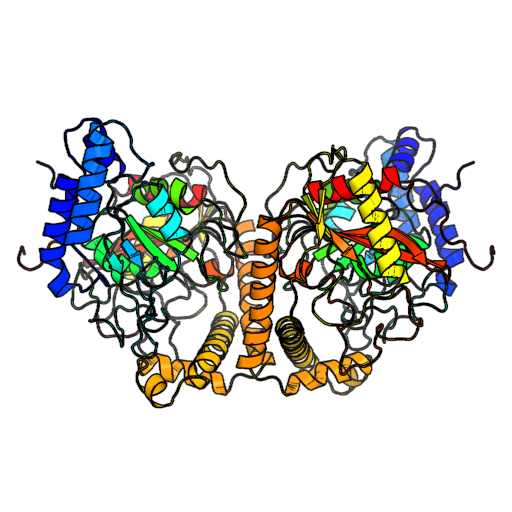.541 7.738 -1.827 1 97.44 410 GLU B CA 1
ATOM 6663 C C . GLU B 1 410 ? 0.61 8.625 -2.301 1 97.44 410 GLU B C 1
ATOM 6665 O O . GLU B 1 410 ? 1.777 8.328 -2.035 1 97.44 410 GLU B O 1
ATOM 6670 N N . GLN B 1 411 ? 0.396 9.703 -2.998 1 98.56 411 GLN B N 1
ATOM 6671 C CA . GLN B 1 411 ? 1.396 10.617 -3.541 1 98.56 411 GLN B CA 1
ATOM 6672 C C . GLN B 1 411 ? 1.771 11.688 -2.521 1 98.56 411 GLN B C 1
ATOM 6674 O O . GLN B 1 411 ? 0.959 12.055 -1.67 1 98.56 411 GLN B O 1
ATOM 6679 N N . PRO B 1 412 ? 2.996 12.141 -2.596 1 98.81 412 PRO B N 1
ATOM 6680 C CA . PRO B 1 412 ? 3.344 13.297 -1.773 1 98.81 412 PRO B CA 1
ATOM 6681 C C . PRO B 1 412 ? 2.73 14.594 -2.295 1 98.81 412 PRO B C 1
ATOM 6683 O O . PRO B 1 412 ? 2.568 14.766 -3.506 1 98.81 412 PRO B O 1
ATOM 6686 N N . ALA B 1 413 ? 2.395 15.43 -1.416 1 98.94 413 ALA B N 1
ATOM 6687 C CA . ALA B 1 413 ? 1.814 16.734 -1.725 1 98.94 413 ALA B CA 1
ATOM 6688 C C . ALA B 1 413 ? 2.123 17.75 -0.624 1 98.94 413 ALA B C 1
ATOM 6690 O O . ALA B 1 413 ? 2.359 17.359 0.526 1 98.94 413 ALA B O 1
ATOM 6691 N N . SER B 1 414 ? 2.158 18.984 -1.001 1 98.94 414 SER B N 1
ATOM 6692 C CA . SER B 1 414 ? 2.4 20.031 -0.022 1 98.94 414 SER B CA 1
ATOM 6693 C C . SER B 1 414 ? 1.416 21.188 -0.196 1 98.94 414 SER B C 1
ATOM 6695 O O . SER B 1 414 ? 0.721 21.266 -1.212 1 98.94 414 SER B O 1
ATOM 6697 N N . SER B 1 415 ? 1.218 21.906 0.812 1 98.94 415 SER B N 1
ATOM 6698 C CA . SER B 1 415 ? 0.594 23.234 0.775 1 98.94 415 SER B CA 1
ATOM 6699 C C . SER B 1 415 ? 1.604 24.328 1.085 1 98.94 415 SER B C 1
ATOM 6701 O O . SER B 1 415 ? 2.309 24.266 2.094 1 98.94 415 SER B O 1
ATOM 6703 N N . ILE B 1 416 ? 1.696 25.312 0.239 1 98.94 416 ILE B N 1
ATOM 6704 C CA . ILE B 1 416 ? 2.584 26.438 0.463 1 98.94 416 ILE B CA 1
ATOM 6705 C C . ILE B 1 416 ? 1.859 27.734 0.114 1 98.94 416 ILE B C 1
ATOM 6707 O O . ILE B 1 416 ? 1.091 27.797 -0.85 1 98.94 416 ILE B O 1
ATOM 6711 N N . ASN B 1 417 ? 2.059 28.766 0.901 1 98.81 417 ASN B N 1
ATOM 6712 C CA . ASN B 1 417 ? 1.353 30.016 0.69 1 98.81 417 ASN B CA 1
ATOM 6713 C C . ASN B 1 417 ? 1.692 30.641 -0.665 1 98.81 417 ASN B C 1
ATOM 6715 O O . ASN B 1 417 ? 2.867 30.766 -1.018 1 98.81 417 ASN B O 1
ATOM 6719 N N . CYS B 1 418 ? 0.649 30.969 -1.382 1 98.5 418 CYS B N 1
ATOM 6720 C CA . CYS B 1 418 ? 0.905 31.578 -2.682 1 98.5 418 CYS B CA 1
ATOM 6721 C C . CYS B 1 418 ? 0.234 32.938 -2.787 1 98.5 418 CYS B C 1
ATOM 6723 O O . CYS B 1 418 ? -0.01 33.438 -3.891 1 98.5 418 CYS B O 1
ATOM 6725 N N . GLY B 1 419 ? -0.132 33.469 -1.654 1 97.81 419 GLY B N 1
ATOM 6726 C CA . GLY B 1 419 ? -0.756 34.781 -1.619 1 97.81 419 GLY B CA 1
ATOM 6727 C C . GLY B 1 419 ? -1.794 34.906 -0.522 1 97.81 419 GLY B C 1
ATOM 6728 O O . GLY B 1 419 ? -1.868 34.062 0.379 1 97.81 419 GLY B O 1
ATOM 6729 N N . PHE B 1 420 ? -2.492 36.031 -0.507 1 97.94 420 PHE B N 1
ATOM 6730 C CA . PHE B 1 420 ? -3.512 36.375 0.487 1 97.94 420 PHE B CA 1
ATOM 6731 C C . PHE B 1 420 ? -4.797 36.812 -0.186 1 97.94 420 PHE B C 1
ATOM 6733 O O . PHE B 1 420 ? -4.758 37.469 -1.239 1 97.94 420 PHE B O 1
ATOM 6740 N N . SER B 1 421 ? -5.875 36.469 0.424 1 98.12 421 SER B N 1
ATOM 6741 C CA . SER B 1 421 ? -7.18 36.906 -0.065 1 98.12 421 SER B CA 1
ATOM 6742 C C . SER B 1 421 ? -7.398 38.375 0.196 1 98.12 421 SER B C 1
ATOM 6744 O O . SER B 1 421 ? -6.602 39.031 0.889 1 98.12 421 SER B O 1
ATOM 6746 N N . LYS B 1 422 ? -8.492 38.812 -0.436 1 97 422 LYS B N 1
ATOM 6747 C CA . LYS B 1 422 ? -8.859 40.219 -0.208 1 97 422 LYS B CA 1
ATOM 6748 C C . LYS B 1 422 ? -9.133 40.469 1.271 1 97 422 LYS B C 1
ATOM 6750 O O . LYS B 1 422 ? -8.859 41.562 1.771 1 97 422 LYS B O 1
ATOM 6755 N N . SER B 1 423 ? -9.547 39.5 1.979 1 96.25 423 SER B N 1
ATOM 6756 C CA . SER B 1 423 ? -9.852 39.625 3.4 1 96.25 423 SER B CA 1
ATOM 6757 C C . SER B 1 423 ? -8.609 39.406 4.254 1 96.25 423 SER B C 1
ATOM 6759 O O . SER B 1 423 ? -8.68 39.438 5.484 1 96.25 423 SER B O 1
ATOM 6761 N N . GLY B 1 424 ? -7.539 39.156 3.645 1 97.06 424 GLY B N 1
ATOM 6762 C CA . GLY B 1 424 ? -6.277 39.031 4.359 1 97.06 424 GLY B CA 1
ATOM 6763 C C . GLY B 1 424 ? -5.961 37.625 4.812 1 97.06 424 GLY B C 1
ATOM 6764 O O . GLY B 1 424 ? -5.023 37.406 5.582 1 97.06 424 GLY B O 1
ATOM 6765 N N . MET B 1 425 ? -6.703 36.656 4.359 1 98.19 425 MET B N 1
ATOM 6766 C CA . MET B 1 425 ? -6.461 35.281 4.734 1 98.19 425 MET B CA 1
ATOM 6767 C C . MET B 1 425 ? -5.477 34.594 3.773 1 98.19 425 MET B C 1
ATOM 6769 O O . MET B 1 425 ? -5.508 34.875 2.57 1 98.19 425 MET B O 1
ATOM 6773 N N . PRO B 1 426 ? -4.625 33.781 4.258 1 98.62 426 PRO B N 1
ATOM 6774 C CA . PRO B 1 426 ? -3.664 33.094 3.377 1 98.62 426 PRO B CA 1
ATOM 6775 C C . PRO B 1 426 ? -4.336 32.188 2.357 1 98.62 426 PRO B C 1
ATOM 6777 O O . PRO B 1 426 ? -5.402 31.641 2.631 1 98.62 426 PRO B O 1
ATOM 6780 N N . ILE B 1 427 ? -3.748 32.062 1.194 1 98.75 427 ILE B N 1
ATOM 6781 C CA . ILE B 1 427 ? -4.176 31.141 0.143 1 98.75 427 ILE B CA 1
ATOM 6782 C C . ILE B 1 427 ? -3.074 30.109 -0.128 1 98.75 427 ILE B C 1
ATOM 6784 O O . ILE B 1 427 ? -1.914 30.484 -0.333 1 98.75 427 ILE B O 1
ATOM 6788 N N . GLY B 1 428 ? -3.426 28.828 -0.094 1 98.62 428 GLY B N 1
ATOM 6789 C CA . GLY B 1 428 ? -2.447 27.766 -0.276 1 98.62 428 GLY B CA 1
ATOM 6790 C C . GLY B 1 428 ? -2.35 27.281 -1.711 1 98.62 428 GLY B C 1
ATOM 6791 O O . GLY B 1 428 ? -3.365 27.141 -2.396 1 98.62 428 GLY B O 1
ATOM 6792 N N . LEU B 1 429 ? -1.134 27.078 -2.191 1 98.94 429 LEU B N 1
ATOM 6793 C CA . LEU B 1 429 ? -0.812 26.328 -3.404 1 98.94 429 LEU B CA 1
ATOM 6794 C C . LEU B 1 429 ? -0.438 24.891 -3.074 1 98.94 429 LEU B C 1
ATOM 6796 O O . LEU B 1 429 ? 0.411 24.641 -2.213 1 98.94 429 LEU B O 1
ATOM 6800 N N . GLN B 1 430 ? -1.111 24 -3.752 1 98.94 430 GLN B N 1
ATOM 6801 C CA . GLN B 1 430 ? -0.745 22.594 -3.611 1 98.94 430 GLN B CA 1
ATOM 6802 C C . GLN B 1 430 ? 0.264 22.172 -4.676 1 98.94 430 GLN B C 1
ATOM 6804 O O . GLN B 1 430 ? 0.115 22.516 -5.852 1 98.94 430 GLN B O 1
ATOM 6809 N N . ILE B 1 431 ? 1.339 21.516 -4.301 1 99 431 ILE B N 1
ATOM 6810 C CA . ILE B 1 431 ? 2.32 20.922 -5.199 1 99 431 ILE B CA 1
ATOM 6811 C C . ILE B 1 431 ? 2.365 19.406 -4.984 1 99 431 ILE B C 1
ATOM 6813 O O . ILE B 1 431 ? 2.594 18.938 -3.865 1 99 431 ILE B O 1
ATOM 6817 N N . ILE B 1 432 ? 2.07 18.656 -6.02 1 98.94 432 ILE B N 1
ATOM 6818 C CA . ILE B 1 432 ? 1.949 17.203 -5.941 1 98.94 432 ILE B CA 1
ATOM 6819 C C . ILE B 1 432 ? 2.998 16.547 -6.836 1 98.94 432 ILE B C 1
ATOM 6821 O O . ILE B 1 432 ? 3.24 17 -7.957 1 98.94 432 ILE B O 1
ATOM 6825 N N . GLY B 1 433 ? 3.699 15.57 -6.348 1 98.81 433 GLY B N 1
ATOM 6826 C CA . GLY B 1 433 ? 4.641 14.789 -7.133 1 98.81 433 GLY B CA 1
ATOM 6827 C C . GLY B 1 433 ? 4.258 13.328 -7.234 1 98.81 433 GLY B C 1
ATOM 6828 O O . GLY B 1 433 ? 3.258 12.898 -6.66 1 98.81 433 GLY B O 1
ATOM 6829 N N . PRO B 1 434 ? 5.008 12.523 -8.039 1 97.81 434 PRO B N 1
ATOM 6830 C CA . PRO B 1 434 ? 4.785 11.078 -8.125 1 97.81 434 PRO B CA 1
ATOM 6831 C C . PRO B 1 434 ? 5.004 10.359 -6.793 1 97.81 434 PRO B C 1
ATOM 6833 O O . PRO B 1 434 ? 5.684 10.891 -5.91 1 97.81 434 PRO B O 1
ATOM 6836 N N . ARG B 1 435 ? 4.383 9.18 -6.684 1 96.38 435 ARG B N 1
ATOM 6837 C CA . ARG B 1 435 ? 4.609 8.352 -5.504 1 96.38 435 ARG B CA 1
ATOM 6838 C C . ARG B 1 435 ? 6.098 8.156 -5.246 1 96.38 435 ARG B C 1
ATOM 6840 O O . ARG B 1 435 ? 6.875 7.953 -6.184 1 96.38 435 ARG B O 1
ATOM 6847 N N . TYR B 1 436 ? 6.535 8.391 -4.016 1 96.25 436 TYR B N 1
ATOM 6848 C CA . TYR B 1 436 ? 7.867 8.125 -3.479 1 96.25 436 TYR B CA 1
ATOM 6849 C C . TYR B 1 436 ? 8.82 9.273 -3.803 1 96.25 436 TYR B C 1
ATOM 6851 O O . TYR B 1 436 ? 9.984 9.258 -3.381 1 96.25 436 TYR B O 1
ATOM 6859 N N . GLU B 1 437 ? 8.352 10.258 -4.555 1 97.44 437 GLU B N 1
ATOM 6860 C CA . GLU B 1 437 ? 9.211 11.391 -4.887 1 97.44 437 GLU B CA 1
ATOM 6861 C C . GLU B 1 437 ? 8.984 12.555 -3.92 1 97.44 437 GLU B C 1
ATOM 6863 O O . GLU B 1 437 ? 8.711 13.672 -4.344 1 97.44 437 GLU B O 1
ATOM 6868 N N . ASP B 1 438 ? 9.211 12.234 -2.703 1 98.69 438 ASP B N 1
ATOM 6869 C CA . ASP B 1 438 ? 8.977 13.188 -1.62 1 98.69 438 ASP B CA 1
ATOM 6870 C C . ASP B 1 438 ? 9.922 14.383 -1.719 1 98.69 438 ASP B C 1
ATOM 6872 O O . ASP B 1 438 ? 9.492 15.531 -1.606 1 98.69 438 ASP B O 1
ATOM 6876 N N . LEU B 1 439 ? 11.211 14.117 -1.958 1 98.88 439 LEU B N 1
ATOM 6877 C CA . LEU B 1 439 ? 12.203 15.18 -2.037 1 98.88 439 LEU B CA 1
ATOM 6878 C C . LEU B 1 439 ? 11.93 16.094 -3.221 1 98.88 439 LEU B C 1
ATOM 6880 O O . LEU B 1 439 ? 12.148 17.312 -3.139 1 98.88 439 LEU B O 1
ATOM 6884 N N . PHE B 1 440 ? 11.406 15.523 -4.312 1 98.88 440 PHE B N 1
ATOM 6885 C CA . PHE B 1 440 ? 11.055 16.297 -5.504 1 98.88 440 PHE B CA 1
ATOM 6886 C C . PHE B 1 440 ? 10.016 17.359 -5.18 1 98.88 440 PHE B C 1
ATOM 6888 O O . PHE B 1 440 ? 10.148 18.516 -5.586 1 98.88 440 PHE B O 1
ATOM 6895 N N . VAL B 1 441 ? 9.016 17.031 -4.363 1 98.94 441 VAL B N 1
ATOM 6896 C CA . VAL B 1 441 ? 7.965 17.953 -3.961 1 98.94 441 VAL B CA 1
ATOM 6897 C C . VAL B 1 441 ? 8.547 19.031 -3.049 1 98.94 441 VAL B C 1
ATOM 6899 O O . VAL B 1 441 ? 8.211 20.203 -3.176 1 98.94 441 VAL B O 1
ATOM 6902 N N . LEU B 1 442 ? 9.422 18.625 -2.156 1 98.94 442 LEU B N 1
ATOM 6903 C CA . LEU B 1 442 ? 10.07 19.609 -1.286 1 98.94 442 LEU B CA 1
ATOM 6904 C C . LEU B 1 442 ? 10.922 20.578 -2.098 1 98.94 442 LEU B C 1
ATOM 6906 O O . LEU B 1 442 ? 10.93 21.781 -1.826 1 98.94 442 LEU B O 1
ATOM 6910 N N . ARG B 1 443 ? 11.633 20.047 -3.113 1 98.94 443 ARG B N 1
ATOM 6911 C CA . ARG B 1 443 ? 12.461 20.891 -3.973 1 98.94 443 ARG B CA 1
ATOM 6912 C C . ARG B 1 443 ? 11.617 21.906 -4.727 1 98.94 443 ARG B C 1
ATOM 6914 O O . ARG B 1 443 ? 11.969 23.094 -4.785 1 98.94 443 ARG B O 1
ATOM 6921 N N . LEU B 1 444 ? 10.531 21.469 -5.289 1 98.94 444 LEU B N 1
ATOM 6922 C CA . LEU B 1 444 ? 9.641 22.391 -6.004 1 98.94 444 LEU B CA 1
ATOM 6923 C C . LEU B 1 444 ? 9.07 23.438 -5.059 1 98.94 444 LEU B C 1
ATOM 6925 O O . LEU B 1 444 ? 8.969 24.609 -5.422 1 98.94 444 LEU B O 1
ATOM 6929 N N . SER B 1 445 ? 8.688 23.016 -3.869 1 98.94 445 SER B N 1
ATOM 6930 C CA . SER B 1 445 ? 8.148 23.938 -2.873 1 98.94 445 SER B CA 1
ATOM 6931 C C . SER B 1 445 ? 9.18 24.969 -2.463 1 98.94 445 SER B C 1
ATOM 6933 O O . SER B 1 445 ? 8.859 26.156 -2.33 1 98.94 445 SER B O 1
ATOM 6935 N N . LYS B 1 446 ? 10.406 24.516 -2.258 1 98.88 446 LYS B N 1
ATOM 6936 C CA . LYS B 1 446 ? 11.477 25.422 -1.854 1 98.88 446 LYS B CA 1
ATOM 6937 C C . LYS B 1 446 ? 11.773 26.438 -2.955 1 98.88 446 LYS B C 1
ATOM 6939 O O . LYS B 1 446 ? 11.977 27.625 -2.678 1 98.88 446 LYS B O 1
ATOM 6944 N N . ALA B 1 447 ? 11.836 25.984 -4.203 1 98.88 447 ALA B N 1
ATOM 6945 C CA . ALA B 1 447 ? 12.031 26.891 -5.328 1 98.88 447 ALA B CA 1
ATOM 6946 C C . ALA B 1 447 ? 10.953 27.969 -5.352 1 98.88 447 ALA B C 1
ATOM 6948 O O . ALA B 1 447 ? 11.266 29.156 -5.449 1 98.88 447 ALA B O 1
ATOM 6949 N N . PHE B 1 448 ? 9.781 27.578 -5.211 1 98.81 448 PHE B N 1
ATOM 6950 C CA . PHE B 1 448 ? 8.664 28.516 -5.203 1 98.81 448 PHE B CA 1
ATOM 6951 C C . PHE B 1 448 ? 8.805 29.516 -4.059 1 98.81 448 PHE B C 1
ATOM 6953 O O . PHE B 1 448 ? 8.586 30.703 -4.242 1 98.81 448 PHE B O 1
ATOM 6960 N N . GLU B 1 449 ? 9.062 28.922 -2.857 1 98.5 449 GLU B N 1
ATOM 6961 C CA . GLU B 1 449 ? 9.281 29.766 -1.695 1 98.5 449 GLU B CA 1
ATOM 6962 C C . GLU B 1 449 ? 10.352 30.828 -1.977 1 98.5 449 GLU B C 1
ATOM 6964 O O . GLU B 1 449 ? 10.195 31.984 -1.603 1 98.5 449 GLU B O 1
ATOM 6969 N N . ASN B 1 450 ? 11.398 30.453 -2.623 1 97.75 450 ASN B N 1
ATOM 6970 C CA . ASN B 1 450 ? 12.492 31.359 -2.947 1 97.75 450 ASN B CA 1
ATOM 6971 C C . ASN B 1 450 ? 12.047 32.469 -3.912 1 97.75 450 ASN B C 1
ATOM 6973 O O . ASN B 1 450 ? 12.438 33.625 -3.764 1 97.75 450 ASN B O 1
ATOM 6977 N N . TRP B 1 451 ? 11.266 32.125 -4.926 1 97.31 451 TRP B N 1
ATOM 6978 C CA . TRP B 1 451 ? 10.805 33.094 -5.922 1 97.31 451 TRP B CA 1
ATOM 6979 C C . TRP B 1 451 ? 9.898 34.125 -5.289 1 97.31 451 TRP B C 1
ATOM 6981 O O . TRP B 1 451 ? 9.977 35.312 -5.617 1 97.31 451 TRP B O 1
ATOM 6991 N N . GLY B 1 452 ? 9.016 33.656 -4.438 1 92.5 452 GLY B N 1
ATOM 6992 C CA . GLY B 1 452 ? 7.988 34.531 -3.885 1 92.5 452 GLY B CA 1
ATOM 6993 C C . GLY B 1 452 ? 8.414 35.219 -2.602 1 92.5 452 GLY B C 1
ATOM 6994 O O . GLY B 1 452 ? 7.781 36.188 -2.172 1 92.5 452 GLY B O 1
ATOM 6995 N N . GLY B 1 453 ? 9.43 34.688 -1.946 1 91.12 453 GLY B N 1
ATOM 6996 C CA . GLY B 1 453 ? 9.914 35.312 -0.714 1 91.12 453 GLY B CA 1
ATOM 6997 C C . GLY B 1 453 ? 9.219 34.781 0.525 1 91.12 453 GLY B C 1
ATOM 6998 O O . GLY B 1 453 ? 9.5 35.219 1.64 1 91.12 453 GLY B O 1
ATOM 6999 N N . GLY B 1 454 ? 8.297 33.875 0.383 1 91.31 454 GLY B N 1
ATOM 7000 C CA . GLY B 1 454 ? 7.598 33.281 1.515 1 91.31 454 GLY B CA 1
ATOM 7001 C C . GLY B 1 454 ? 6.723 34.281 2.254 1 91.31 454 GLY B C 1
ATOM 7002 O O . GLY B 1 454 ? 6.48 35.406 1.766 1 91.31 454 GLY B O 1
ATOM 7003 N N . VAL B 1 455 ? 6.141 33.812 3.363 1 94.88 455 VAL B N 1
ATOM 7004 C CA . VAL B 1 455 ? 5.34 34.688 4.23 1 94.88 455 VAL B CA 1
ATOM 7005 C C . VAL B 1 455 ? 6.258 35.594 5.047 1 94.88 455 VAL B C 1
ATOM 7007 O O . VAL B 1 455 ? 7.082 35.125 5.828 1 94.88 455 VAL B O 1
ATOM 7010 N N . ARG B 1 456 ? 6.133 36.812 4.926 1 89.81 456 ARG B N 1
ATOM 7011 C CA . ARG B 1 456 ? 7.07 37.781 5.512 1 89.81 456 ARG B CA 1
ATOM 7012 C C . ARG B 1 456 ? 6.562 38.281 6.855 1 89.81 456 ARG B C 1
ATOM 7014 O O . ARG B 1 456 ? 7.352 38.719 7.707 1 89.81 456 ARG B O 1
ATOM 7021 N N . ARG B 1 457 ? 5.281 38.344 6.996 1 92.81 457 ARG B N 1
ATOM 7022 C CA . ARG B 1 457 ? 4.684 38.812 8.242 1 92.81 457 ARG B CA 1
ATOM 7023 C C . ARG B 1 457 ? 3.682 37.781 8.789 1 92.81 457 ARG B C 1
ATOM 7025 O O . ARG B 1 457 ? 2.709 37.438 8.109 1 92.81 457 ARG B O 1
ATOM 7032 N N . TRP B 1 458 ? 3.98 37.375 9.984 1 96.69 458 TRP B N 1
ATOM 7033 C CA . TRP B 1 458 ? 3.109 36.406 10.656 1 96.69 458 TRP B CA 1
ATOM 7034 C C . TRP B 1 458 ? 2.229 37.094 11.688 1 96.69 458 TRP B C 1
ATOM 7036 O O . TRP B 1 458 ? 2.506 38.25 12.086 1 96.69 458 TRP B O 1
ATOM 7046 N N . PRO B 1 459 ? 1.158 36.469 12.094 1 96 459 PRO B N 1
ATOM 7047 C CA . PRO B 1 459 ? 0.25 37.094 13.062 1 96 459 PRO B CA 1
ATOM 7048 C C . PRO B 1 459 ? 0.941 37.438 14.375 1 96 459 PRO B C 1
ATOM 7050 O O . PRO B 1 459 ? 1.844 36.719 14.82 1 96 459 PRO B O 1
ATOM 7053 N N . GLU B 1 460 ? 0.446 38.531 14.938 1 94.44 460 GLU B N 1
ATOM 7054 C CA . GLU B 1 460 ? 0.878 38.938 16.266 1 94.44 460 GLU B CA 1
ATOM 7055 C C . GLU B 1 460 ? -0.226 38.75 17.297 1 94.44 460 GLU B C 1
ATOM 7057 O O . GLU B 1 460 ? -1.41 38.719 16.953 1 94.44 460 GLU B O 1
ATOM 7062 N N . PRO B 1 461 ? 0.187 38.594 18.516 1 90.81 461 PRO B N 1
ATOM 7063 C CA . PRO B 1 461 ? -0.839 38.406 19.547 1 90.81 461 PRO B CA 1
ATOM 7064 C C . PRO B 1 461 ? -1.773 39.594 19.672 1 90.81 461 PRO B C 1
ATOM 7066 O O . PRO B 1 461 ? -1.35 40.75 19.484 1 90.81 461 PRO B O 1
ATOM 7069 N N . PRO B 1 462 ? -3.086 39.375 19.891 1 77.19 462 PRO B N 1
ATOM 7070 C CA . PRO B 1 462 ? -4.055 40.469 19.969 1 77.19 462 PRO B CA 1
ATOM 7071 C C . PRO B 1 462 ? -3.668 41.531 21.016 1 77.19 462 PRO B C 1
ATOM 7073 O O . PRO B 1 462 ? -3.953 42.719 20.828 1 77.19 462 PRO B O 1
ATOM 7076 N N . ASN B 1 463 ? -3.279 41.156 22.188 1 66.62 463 ASN B N 1
ATOM 7077 C CA . ASN B 1 463 ? -2.955 42.156 23.172 1 66.62 463 ASN B CA 1
ATOM 7078 C C . ASN B 1 463 ? -1.771 43.031 22.734 1 66.62 463 ASN B C 1
ATOM 7080 O O . ASN B 1 463 ? -1.497 44.062 23.312 1 66.62 463 ASN B O 1
ATOM 7084 N N . LEU B 1 464 ? -1.046 42.406 21.891 1 56.28 464 LEU B N 1
ATOM 7085 C CA . LEU B 1 464 ? 0.085 43.188 21.391 1 56.28 464 LEU B CA 1
ATOM 7086 C C . LEU B 1 464 ? -0.27 43.875 20.062 1 56.28 464 LEU B C 1
ATOM 7088 O O . LEU B 1 464 ? 0.531 44.625 19.531 1 56.28 464 LEU B O 1
ATOM 7092 N N . ARG B 1 465 ? -1.51 43.812 19.766 1 46.25 465 ARG B N 1
ATOM 7093 C CA . ARG B 1 465 ? -1.934 44.531 18.578 1 46.25 465 ARG B CA 1
ATOM 7094 C C . ARG B 1 465 ? -2.283 45.969 18.906 1 46.25 465 ARG B C 1
ATOM 7096 O O . ARG B 1 465 ? -2.785 46.25 20 1 46.25 465 ARG B O 1
#

Foldseek 3Di:
DPQLLPDALVRQVVCLLVVVDALLRSLVSLVVLCVQFCVQQVWFDPFDSVLLNVLRVVLRVCSVVVNFQASQASFEEEEALCFADAPWFRCLLFPLDDGDHDNHGWLQNVLCVSHRYRHRTHTHFAHNFQFQAQDGLPGDQGAALQDRQFTLTARSRSQLRCQLSRSGFKYKDKDQQQRQQVSLFQRQWKGKFAFPQQQAGPPDDQLMGMAITGQALQNRLSCSVRRRAHDVNRVSHDDDDPDPSNPQADQQAAFEEEEEADLAFFDAADPQLSVLQVVLVVLSVVSHHHYHYDYHLDHPQLVVLLLLLVLLVVLVVLVVGDPVSSVRHDPLVSVLSVVNVPQDPVSNVSSLCSLVSLLVSVVVVCVPGFKYKYWQWRDNTDGNNARHNVSHSVRRCSGSSNGNSCSSNSWMKIWHFRDADPVGTTTTMMMTGDRPPSSVSSSVRNVSCVSVVGDDDGRDRPVVD/DPQLLPDALVRQVVCLLVVVDALLRSLVSLVVLCVQFCVQQVWFDPFDSVLLNVLRVVLRVCSVVVNFQASQASFEEEEALCFADAQWFRCLLFPLDDGDHDNHGWLQNVLCVSHRYRHRTHTHFAHNFQFQAQDGLPGDQGAALQDRQFTLTARSRSQLRCQLSRSTFKYKDKDQQQRQQVSLFQRQWKGKFAFPQQQAGPPDDQLMGMAITGQALQNRLSCSVRRRAHDVNRVSHDDDDPDPSNPQADQQAAFEEEEEADLAFFDAADPQLSVLQVVLVVLSVVSHHHYHYDYHLDHPQLVVLLLLLVLLVVLVVLVVGDPVSSVRHDPLVSVLSVVNVPQDPVSNVSSLCSLVSLLVSVVVVCVPGFKYKYWQWRDNTDGNNARHNVSHSVRRCRGSSNGNSCSSNSWMKIWHFRDADPVGTTTTMMMTGDRPPSSVSSSVRNVSCVSVVGDDDGRDRPVVD

Nearest PDB structures (foldseek):
  6c62-assembly1_A  TM=8.797E-01  e=8.202E-33  Pseudomonas sp. ADP
  6c6g-assembly1_B-2  TM=8.772E-01  e=5.188E-33  Pseudomonas sp. ADP
  5h6t-assembly1_A  TM=8.418E-01  e=1.225E-32  Microbacterium sp. HM58-2
  8es6-assembly1_A  TM=8.305E-01  e=2.952E-29  Escherichia coli
  8es6-assembly2_B  TM=8.338E-01  e=7.379E-29  Escherichia coli